Protein AF-0000000071999557 (afdb_homodimer)

InterPro domains:
  IPR000451 NF-kappa-B/Dorsal [PR00057] (48-65)
  IPR000451 NF-kappa-B/Dorsal [PR00057] (266-286)
  IPR000451 NF-kappa-B/Dorsal [PR00057] (303-321)
  IPR000451 NF-kappa-B/Dorsal [PR00057] (344-358)
  IPR000451 NF-kappa-B/Dorsal [PTHR24169] (40-360)
  IPR002909 IPT domain [SM00429] (251-353)
  IPR008967 p53-like transcription factor, DNA-binding domain superfamily [SSF49417] (42-254)
  IPR011539 Rel homology domain, DNA-binding domain [PF00554] (45-243)
  IPR011539 Rel homology domain, DNA-binding domain [PS50254] (40-248)
  IPR013783 Immunoglobulin-like fold [G3DSA:2.60.40.10] (249-365)
  IPR014756 Immunoglobulin E-set [SSF81296] (250-359)
  IPR032397 Rel homology dimerisation domain [PF16179] (253-355)
  IPR037059 Rel homology domain (RHD), DNA-binding domain superfamily [G3DSA:2.60.40.340] (42-245)

Solvent-accessible surface area (backbone atoms only — not comparable to full-atom values): 47556 Å² total; per-residue (Å²): 137,76,84,70,86,65,79,71,77,72,76,69,84,71,84,73,80,71,77,72,72,72,72,74,77,76,76,66,80,74,70,76,61,84,62,78,78,65,50,93,87,50,31,39,72,42,80,77,31,49,53,30,51,61,45,70,59,36,42,72,85,65,70,64,82,88,72,82,52,52,35,14,54,82,41,44,97,90,41,91,38,37,26,24,36,30,54,40,80,69,83,86,63,64,32,35,41,35,39,37,45,23,37,65,50,89,53,70,87,70,40,43,80,40,83,46,28,40,39,42,84,55,28,38,85,86,76,15,37,30,55,43,80,23,29,80,91,57,65,24,42,46,72,47,60,58,28,38,44,34,40,62,55,77,88,52,38,33,59,52,46,31,53,53,50,51,49,50,51,49,53,52,46,40,71,76,38,71,85,53,50,73,66,54,51,57,67,64,58,42,73,67,53,51,50,51,45,46,52,51,17,45,52,49,44,72,68,55,64,89,50,40,30,17,49,32,37,35,35,27,31,78,34,80,88,74,73,40,62,39,77,53,29,62,74,45,69,49,64,60,30,25,24,35,86,37,54,88,56,25,69,51,42,78,76,45,63,73,60,54,60,44,51,19,74,30,64,50,78,38,45,33,37,38,49,52,45,41,58,90,47,59,43,41,39,35,35,29,64,48,101,82,70,44,78,78,42,72,45,52,42,47,65,58,55,84,34,34,46,91,31,34,29,39,46,30,23,41,47,59,46,93,61,59,84,39,87,56,70,42,79,32,32,34,27,44,35,25,73,91,79,65,47,58,23,72,73,38,75,30,34,34,31,39,54,59,73,58,52,53,46,51,56,45,48,58,53,49,63,66,59,73,64,70,74,96,70,86,72,76,86,79,80,77,79,79,79,76,74,80,79,81,77,78,80,76,85,66,83,76,82,81,85,84,85,84,74,92,78,131,140,75,83,70,87,64,81,72,77,74,77,69,83,72,84,72,79,73,78,72,71,72,73,75,77,75,68,72,78,65,68,79,63,83,62,78,77,67,52,92,89,50,30,40,71,42,79,76,30,50,53,29,52,62,42,71,59,36,42,69,86,66,71,65,83,90,71,81,52,52,35,15,54,80,42,45,97,92,42,90,38,38,27,24,35,31,54,38,81,68,85,86,64,66,34,34,40,37,39,40,47,22,36,66,50,88,55,69,88,71,40,40,80,38,83,46,27,40,40,42,84,54,28,38,85,87,76,17,36,30,54,42,81,25,29,78,90,56,65,24,41,45,72,49,62,60,29,36,43,34,42,64,54,77,86,53,38,33,60,52,48,31,51,52,50,51,49,50,53,49,52,52,47,39,71,77,38,72,86,53,51,72,66,54,52,56,65,65,57,42,71,67,53,51,50,52,43,46,52,52,17,46,52,50,43,71,67,53,62,89,50,40,29,17,49,33,38,34,35,28,32,79,33,79,90,74,71,42,56,38,74,55,29,61,74,44,70,49,65,59,30,23,23,34,85,36,55,89,56,26,70,51,42,77,76,45,64,74,60,54,60,43,52,18,73,31,64,50,79,39,44,34,37,39,48,52,45,42,55,92,46,60,45,43,39,35,35,27,64,47,99,83,70,42,77,79,43,73,47,52,45,47,67,56,54,84,33,34,47,93,30,32,29,38,45,29,24,41,46,58,45,93,61,59,84,39,88,56,68,44,76,32,33,36,27,44,34,26,75,90,82,66,46,59,22,72,74,38,74,31,33,32,32,40,55,61,71,60,51,54,46,51,56,44,46,57,50,43,55,62,56,61,64,60,81,79,66,88,70,72,81,77,84,81,79,80,80,79,77,80,79,81,77,78,83,77,86,69,82,82,84,82,84,80,84,88,79,94,79,129

Foldseek 3Di:
DCPPPPPPPPPPPDPPPPPPPPPQPDLPAPVPDPPDPLDPPFKAKDWPFFWAQEDAAAAPVPPPDDDDATFTNPADPVHTHATKMATPRDAPFKKKKKKFKWFDDPPPVPIDGALKAKDDDQADPVHRMGMDMAGVVNNRMDGDIGIHIHQDDLVCQLVSQLVVVVSNQLVVLCVVPVPDDSVRSNVVCDPVNSVVSSVVSVVCSVPGDRFKIWMKIWMWDQDPVVRHTDTNYDIDIGDMYGHQQAQQGHAKEFPDKPDQEDALQKFDKIKTFIRAHQLVWKWKKKFAADPVRDTPDMDTWDDHSVQCDPRGMHITIGDHHPDQQDPAKDKIWIWMATPVVRHIHDIDIHIHGHDCVVVVVVVVVVVVVVVVPDDPPDPDDDPPPPPDDPDPPPPCPPCPDDPDDDDPDD/DCPPPPPPPPPPPDPPPPPPPPPQPDLPQPPDDPPPDLDPPFKAKDWPFFWAQEDAAAAPVPPPDDDDATFTNPADPVHTHATKMATPRDAPFKKKKKKFKWFDDPPPVPIDGDLKAKDDDQADPVPRMGMDMAGVVNNRMDGDIGIHIHQDDLVCQLVSQLVVVVSNQLSVLCVVPVPDDSVRSNVVCDPVNSVVSSVVSVVCSVPGDRFKIKMKIWMWDQDPVVSHTDTNYDIDIGDMYGHQQAQQGHAKEFPDKPDQEDALQKFDKIKTFIRAHQLVWKWKKKFAADPVRDTPDMDTWDDHSVQCDPRGMHITIGDHHPDQQDPAKDKIWIWMATPVVRHIHDIDIHIHGHDCVVVVVVVVVVVVVVVVVPDPPDVPPDDDPPPDDPDPDPPCPPPPDDPDDDDDDD

Structure (mmCIF, N/CA/C/O backbone):
data_AF-0000000071999557-model_v1
#
loop_
_entity.id
_entity.type
_entity.pdbx_description
1 polymer 'Nuclear factor NF-kappa-B p110 subunit'
#
loop_
_atom_site.group_PDB
_atom_site.id
_atom_site.type_symbol
_atom_site.label_atom_id
_atom_site.label_alt_id
_atom_site.label_comp_id
_atom_site.label_asym_id
_atom_site.label_entity_id
_atom_site.label_seq_id
_atom_site.pdbx_PDB_ins_code
_atom_site.Cartn_x
_atom_site.Cartn_y
_atom_site.Cartn_z
_atom_site.occupancy
_atom_site.B_iso_or_equiv
_atom_site.auth_seq_id
_atom_site.auth_comp_id
_atom_site.auth_asym_id
_atom_site.auth_atom_id
_atom_site.pdbx_PDB_model_num
ATOM 1 N N . MET A 1 1 ? 18.5 -14.859 60.125 1 19.03 1 MET A N 1
ATOM 2 C CA . MET A 1 1 ? 19.594 -13.891 60.219 1 19.03 1 MET A CA 1
ATOM 3 C C . MET A 1 1 ? 19.375 -12.719 59.281 1 19.03 1 MET A C 1
ATOM 5 O O . MET A 1 1 ? 18.656 -12.852 58.281 1 19.03 1 MET A O 1
ATOM 9 N N . ASN A 1 2 ? 19.828 -11.422 59.625 1 18.59 2 ASN A N 1
ATOM 10 C CA . ASN A 1 2 ? 19.828 -9.969 59.469 1 18.59 2 ASN A CA 1
ATOM 11 C C . ASN A 1 2 ? 20.5 -9.547 58.188 1 18.59 2 ASN A C 1
ATOM 13 O O . ASN A 1 2 ? 21.672 -9.156 58.188 1 18.59 2 ASN A O 1
ATOM 17 N N . SER A 1 3 ? 20.406 -10.289 57.094 1 23.62 3 SER A N 1
ATOM 18 C CA . SER A 1 3 ? 21.531 -9.969 56.219 1 23.62 3 SER A CA 1
ATOM 19 C C . SER A 1 3 ? 21.578 -8.484 55.906 1 23.62 3 SER A C 1
ATOM 21 O O . SER A 1 3 ? 20.562 -7.914 55.469 1 23.62 3 SER A O 1
ATOM 23 N N . PRO A 1 4 ? 22.5 -7.656 56.375 1 20.95 4 PRO A N 1
ATOM 24 C CA . PRO A 1 4 ? 22.688 -6.223 56.625 1 20.95 4 PRO A CA 1
ATOM 25 C C . PRO A 1 4 ? 22.766 -5.406 55.344 1 20.95 4 PRO A C 1
ATOM 27 O O . PRO A 1 4 ? 22.875 -4.18 55.406 1 20.95 4 PRO A O 1
ATOM 30 N N . TYR A 1 5 ? 23.094 -5.984 54.188 1 22.36 5 TYR A N 1
ATOM 31 C CA . TYR A 1 5 ? 24.062 -5.27 53.344 1 22.36 5 TYR A CA 1
ATOM 32 C C . TYR A 1 5 ? 23.453 -4.023 52.75 1 22.36 5 TYR A C 1
ATOM 34 O O . TYR A 1 5 ? 22.797 -4.102 51.688 1 22.36 5 TYR A O 1
ATOM 42 N N . SER A 1 6 ? 22.766 -3.098 53.469 1 21.11 6 SER A N 1
ATOM 43 C CA . SER A 1 6 ? 22.016 -1.902 53.094 1 21.11 6 SER A CA 1
ATOM 44 C C . SER A 1 6 ? 22.938 -0.871 52.406 1 21.11 6 SER A C 1
ATOM 46 O O . SER A 1 6 ? 22.516 0.271 52.188 1 21.11 6 SER A O 1
ATOM 48 N N . GLY A 1 7 ? 24.203 -1.247 52.188 1 20.55 7 GLY A N 1
ATOM 49 C CA . GLY A 1 7 ? 25.062 -0.068 52.219 1 20.55 7 GLY A CA 1
ATOM 50 C C . GLY A 1 7 ? 24.703 0.949 51.156 1 20.55 7 GLY A C 1
ATOM 51 O O . GLY A 1 7 ? 24.516 0.593 50 1 20.55 7 GLY A O 1
ATOM 52 N N . GLU A 1 8 ? 24.047 2.117 51.5 1 22.23 8 GLU A N 1
ATOM 53 C CA . GLU A 1 8 ? 23.578 3.363 50.875 1 22.23 8 GLU A CA 1
ATOM 54 C C . GLU A 1 8 ? 24.734 4.102 50.188 1 22.23 8 GLU A C 1
ATOM 56 O O . GLU A 1 8 ? 25.312 5.02 50.781 1 22.23 8 GLU A O 1
ATOM 61 N N . SER A 1 9 ? 25.734 3.391 49.656 1 21.39 9 SER A N 1
ATOM 62 C CA . SER A 1 9 ? 26.859 4.293 49.438 1 21.39 9 SER A CA 1
ATOM 63 C C . SER A 1 9 ? 26.422 5.508 48.625 1 21.39 9 SER A C 1
ATOM 65 O O . SER A 1 9 ? 25.781 5.367 47.562 1 21.39 9 SER A O 1
ATOM 67 N N . ALA A 1 10 ? 26.281 6.668 49.25 1 23.11 10 ALA A N 1
ATOM 68 C CA . ALA A 1 10 ? 26.062 8.078 48.938 1 23.11 10 ALA A CA 1
ATOM 69 C C . ALA A 1 10 ? 27.031 8.539 47.844 1 23.11 10 ALA A C 1
ATOM 71 O O . ALA A 1 10 ? 28.25 8.586 48.062 1 23.11 10 ALA A O 1
ATOM 72 N N . SER A 1 11 ? 27.047 7.926 46.688 1 21.52 11 SER A N 1
ATOM 73 C CA . SER A 1 11 ? 28.125 8.383 45.812 1 21.52 11 SER A CA 1
ATOM 74 C C . SER A 1 11 ? 28.156 9.898 45.75 1 21.52 11 SER A C 1
ATOM 76 O O . SER A 1 11 ? 27.125 10.547 45.594 1 21.52 11 SER A O 1
ATOM 78 N N . PRO A 1 12 ? 29.141 10.617 46.312 1 22.2 12 PRO A N 1
ATOM 79 C CA . PRO A 1 12 ? 29.344 12.055 46.531 1 22.2 12 PRO A CA 1
ATOM 80 C C . PRO A 1 12 ? 29.266 12.859 45.25 1 22.2 12 PRO A C 1
ATOM 82 O O . PRO A 1 12 ? 29.562 14.055 45.25 1 22.2 12 PRO A O 1
ATOM 85 N N . TYR A 1 13 ? 29.469 12.242 44.125 1 21.92 13 TYR A N 1
ATOM 86 C CA . TYR A 1 13 ? 29.969 13.18 43.125 1 21.92 13 TYR A CA 1
ATOM 87 C C . TYR A 1 13 ? 29.031 14.359 42.969 1 21.92 13 TYR A C 1
ATOM 89 O O . TYR A 1 13 ? 27.828 14.172 42.781 1 21.92 13 TYR A O 1
ATOM 97 N N . SER A 1 14 ? 29.281 15.477 43.531 1 21.02 14 SER A N 1
ATOM 98 C CA . SER A 1 14 ? 28.781 16.844 43.656 1 21.02 14 SER A CA 1
ATOM 99 C C . SER A 1 14 ? 28.359 17.391 42.281 1 21.02 14 SER A C 1
ATOM 101 O O . SER A 1 14 ? 28.891 16.969 41.25 1 21.02 14 SER A O 1
ATOM 103 N N . SER A 1 15 ? 27.188 18.125 42.188 1 23.12 15 SER A N 1
ATOM 104 C CA . SER A 1 15 ? 26.328 18.828 41.219 1 23.12 15 SER A CA 1
ATOM 105 C C . SER A 1 15 ? 27.125 19.875 40.438 1 23.12 15 SER A C 1
ATOM 107 O O . SER A 1 15 ? 27.188 21.047 40.844 1 23.12 15 SER A O 1
ATOM 109 N N . ASP A 1 16 ? 28.406 19.672 40.156 1 23.44 16 ASP A N 1
ATOM 110 C CA . ASP A 1 16 ? 29.047 20.844 39.562 1 23.44 16 ASP A CA 1
ATOM 111 C C . ASP A 1 16 ? 28.203 21.406 38.406 1 23.44 16 ASP A C 1
ATOM 113 O O . ASP A 1 16 ? 27.656 20.656 37.625 1 23.44 16 ASP A O 1
ATOM 117 N N . HIS A 1 17 ? 27.672 22.656 38.562 1 25.55 17 HIS A N 1
ATOM 118 C CA . HIS A 1 17 ? 26.953 23.594 37.688 1 25.55 17 HIS A CA 1
ATOM 119 C C . HIS A 1 17 ? 27.609 23.688 36.312 1 25.55 17 HIS A C 1
ATOM 121 O O . HIS A 1 17 ? 28.578 24.438 36.156 1 25.55 17 HIS A O 1
ATOM 127 N N . SER A 1 18 ? 27.953 22.609 35.688 1 25.25 18 SER A N 1
ATOM 128 C CA . SER A 1 18 ? 28.609 22.766 34.406 1 25.25 18 SER A CA 1
ATOM 129 C C . SER A 1 18 ? 27.875 23.781 33.531 1 25.25 18 SER A C 1
ATOM 131 O O . SER A 1 18 ? 26.656 23.75 33.406 1 25.25 18 SER A O 1
ATOM 133 N N . ILE A 1 19 ? 28.359 25.031 33.406 1 29.19 19 ILE A N 1
ATOM 134 C CA . ILE A 1 19 ? 28.031 26.156 32.531 1 29.19 19 ILE A CA 1
ATOM 135 C C . ILE A 1 19 ? 27.641 25.641 31.141 1 29.19 19 ILE A C 1
ATOM 137 O O . ILE A 1 19 ? 28.406 24.922 30.5 1 29.19 19 ILE A O 1
ATOM 141 N N . GLY A 1 20 ? 26.375 25.359 30.938 1 24.22 20 GLY A N 1
ATOM 142 C CA . GLY A 1 20 ? 25.703 24.938 29.719 1 24.22 20 GLY A CA 1
ATOM 143 C C . GLY A 1 20 ? 26.25 25.625 28.469 1 24.22 20 GLY A C 1
ATOM 144 O O . GLY A 1 20 ? 26.203 26.859 28.359 1 24.22 20 GLY A O 1
ATOM 145 N N . VAL A 1 21 ? 27.406 25.25 27.969 1 29.31 21 VAL A N 1
ATOM 146 C CA . VAL A 1 21 ? 27.812 25.812 26.688 1 29.31 21 VAL A CA 1
ATOM 147 C C . VAL A 1 21 ? 26.594 25.969 25.781 1 29.31 21 VAL A C 1
ATOM 149 O O . VAL A 1 21 ? 25.797 25.047 25.625 1 29.31 21 VAL A O 1
ATOM 152 N N . PRO A 1 22 ? 26.016 27.188 25.672 1 27.41 22 PRO A N 1
ATOM 153 C CA . PRO A 1 22 ? 24.875 27.406 24.766 1 27.41 22 PRO A CA 1
ATOM 154 C C . PRO A 1 22 ? 24.969 26.594 23.484 1 27.41 22 PRO A C 1
ATOM 156 O O . PRO A 1 22 ? 26.078 26.312 23.016 1 27.41 22 PRO A O 1
ATOM 159 N N . SER A 1 23 ? 24.125 25.688 23.297 1 30.02 23 SER A N 1
ATOM 160 C CA . SER A 1 23 ? 24 24.922 22.062 1 30.02 23 SER A CA 1
ATOM 161 C C . SER A 1 23 ? 24.266 25.797 20.844 1 30.02 23 SER A C 1
ATOM 163 O O . SER A 1 23 ? 23.781 26.922 20.766 1 30.02 23 SER A O 1
ATOM 165 N N . PRO A 1 24 ? 25.438 25.734 20.25 1 29.64 24 PRO A N 1
ATOM 166 C CA . PRO A 1 24 ? 25.688 26.594 19.094 1 29.64 24 PRO A CA 1
ATOM 167 C C . PRO A 1 24 ? 24.453 26.812 18.234 1 29.64 24 PRO A C 1
ATOM 169 O O . PRO A 1 24 ? 23.578 25.953 18.188 1 29.64 24 PRO A O 1
ATOM 172 N N . PRO A 1 25 ? 23.953 28.047 18.047 1 28.66 25 PRO A N 1
ATOM 173 C CA . PRO A 1 25 ? 22.828 28.375 17.172 1 28.66 25 PRO A CA 1
ATOM 174 C C . PRO A 1 25 ? 22.828 27.562 15.875 1 28.66 25 PRO A C 1
ATOM 176 O O . PRO A 1 25 ? 23.891 27.156 15.398 1 28.66 25 PRO A O 1
ATOM 179 N N . THR A 1 26 ? 21.859 26.797 15.68 1 32.75 26 THR A N 1
ATOM 180 C CA . THR A 1 26 ? 21.609 26.016 14.477 1 32.75 26 THR A CA 1
ATOM 181 C C . THR A 1 26 ? 21.953 26.812 13.219 1 32.75 26 THR A C 1
ATOM 183 O O . THR A 1 26 ? 21.516 27.953 13.07 1 32.75 26 THR A O 1
ATOM 186 N N . VAL A 1 27 ? 23.016 26.594 12.602 1 35.78 27 VAL A N 1
ATOM 187 C CA . VAL A 1 27 ? 23.484 27.125 11.328 1 35.78 27 VAL A CA 1
ATOM 188 C C . VAL A 1 27 ? 22.344 27.141 10.312 1 35.78 27 VAL A C 1
ATOM 190 O O . VAL A 1 27 ? 22.094 26.125 9.648 1 35.78 27 VAL A O 1
ATOM 193 N N . VAL A 1 28 ? 21.047 27.312 10.688 1 31.86 28 VAL A N 1
ATOM 194 C CA . VAL A 1 28 ? 20.062 27.141 9.633 1 31.86 28 VAL A CA 1
ATOM 195 C C . VAL A 1 28 ? 20.438 27.984 8.414 1 31.86 28 VAL A C 1
ATOM 197 O O . VAL A 1 28 ? 20.531 27.469 7.301 1 31.86 28 VAL A O 1
ATOM 200 N N . ALA A 1 29 ? 19.797 29.312 8.367 1 32.81 29 ALA A N 1
ATOM 201 C CA . ALA A 1 29 ? 19.188 29.953 7.199 1 32.81 29 ALA A CA 1
ATOM 202 C C . ALA A 1 29 ? 20.25 30.594 6.305 1 32.81 29 ALA A C 1
ATOM 204 O O . ALA A 1 29 ? 19.938 31.203 5.289 1 32.81 29 ALA A O 1
ATOM 205 N N . ALA A 1 30 ? 21.422 30.969 6.855 1 32.88 30 ALA A N 1
ATOM 206 C CA . ALA A 1 30 ? 22.047 31.906 5.938 1 32.88 30 ALA A CA 1
ATOM 207 C C . ALA A 1 30 ? 22.656 31.188 4.734 1 32.88 30 ALA A C 1
ATOM 209 O O . ALA A 1 30 ? 23.844 30.906 4.715 1 32.88 30 ALA A O 1
ATOM 210 N N . PHE A 1 31 ? 21.922 30.391 4.121 1 34.41 31 PHE A N 1
ATOM 211 C CA . PHE A 1 31 ? 22.469 29.656 2.994 1 34.41 31 PHE A CA 1
ATOM 212 C C . PHE A 1 31 ? 23.062 30.609 1.96 1 34.41 31 PHE A C 1
ATOM 214 O O . PHE A 1 31 ? 24.078 30.297 1.329 1 34.41 31 PHE A O 1
ATOM 221 N N . ASN A 1 32 ? 22.203 31.672 1.611 1 31.31 32 ASN A N 1
ATOM 222 C CA . ASN A 1 32 ? 22.5 32.281 0.32 1 31.31 32 ASN A CA 1
ATOM 223 C C . ASN A 1 32 ? 23.516 33.406 0.455 1 31.31 32 ASN A C 1
ATOM 225 O O . ASN A 1 32 ? 23.438 34.406 -0.259 1 31.31 32 ASN A O 1
ATOM 229 N N . ARG A 1 33 ? 24.047 33.719 1.617 1 32.03 33 ARG A N 1
ATOM 230 C CA . ARG A 1 33 ? 24.922 34.875 1.431 1 32.03 33 ARG A CA 1
ATOM 231 C C . ARG A 1 33 ? 26.016 34.562 0.41 1 32.03 33 ARG A C 1
ATOM 233 O O . ARG A 1 33 ? 26.578 33.469 0.387 1 32.03 33 ARG A O 1
ATOM 240 N N . PRO A 1 34 ? 26.141 35.438 -0.638 1 34.34 34 PRO A N 1
ATOM 241 C CA . PRO A 1 34 ? 27.297 35.344 -1.532 1 34.34 34 PRO A CA 1
ATOM 242 C C . PRO A 1 34 ? 28.625 35.25 -0.777 1 34.34 34 PRO A C 1
ATOM 244 O O . PRO A 1 34 ? 29.016 36.188 -0.11 1 34.34 34 PRO A O 1
ATOM 247 N N . TYR A 1 35 ? 28.75 34.375 0.101 1 36.5 35 TYR A N 1
ATOM 248 C CA . TYR A 1 35 ? 30.094 34.375 0.702 1 36.5 35 TYR A CA 1
ATOM 249 C C . TYR A 1 35 ? 31.172 34.5 -0.363 1 36.5 35 TYR A C 1
ATOM 251 O O . TYR A 1 35 ? 30.922 34.219 -1.539 1 36.5 35 TYR A O 1
ATOM 259 N N . ASP A 1 36 ? 32.344 35.094 -0.006 1 39.78 36 ASP A N 1
ATOM 260 C CA . ASP A 1 36 ? 33.594 35.156 -0.767 1 39.78 36 ASP A CA 1
ATOM 261 C C . ASP A 1 36 ? 33.844 33.812 -1.485 1 39.78 36 ASP A C 1
ATOM 263 O O . ASP A 1 36 ? 33.438 32.75 -1.018 1 39.78 36 ASP A O 1
ATOM 267 N N . ALA A 1 37 ? 34.188 33.906 -2.781 1 42.38 37 ALA A N 1
ATOM 268 C CA . ALA A 1 37 ? 34.562 32.875 -3.746 1 42.38 37 ALA A CA 1
ATOM 269 C C . ALA A 1 37 ? 35.375 31.766 -3.082 1 42.38 37 ALA A C 1
ATOM 271 O O . ALA A 1 37 ? 36.375 32.031 -2.432 1 42.38 37 ALA A O 1
ATOM 272 N N . ILE A 1 38 ? 34.75 30.828 -2.494 1 52 38 ILE A N 1
ATOM 273 C CA . ILE A 1 38 ? 35.531 29.656 -2.15 1 52 38 ILE A CA 1
ATOM 274 C C . ILE A 1 38 ? 36.594 29.406 -3.223 1 52 38 ILE A C 1
ATOM 276 O O . ILE A 1 38 ? 36.25 29.297 -4.406 1 52 38 ILE A O 1
ATOM 280 N N . HIS A 1 39 ? 37.75 29.891 -3.037 1 51.34 39 HIS A N 1
ATOM 281 C CA . HIS A 1 39 ? 38.844 29.719 -3.982 1 51.34 39 HIS A CA 1
ATOM 282 C C . HIS A 1 39 ? 39.188 28.25 -4.191 1 51.34 39 HIS A C 1
ATOM 284 O O . HIS A 1 39 ? 39.125 27.453 -3.246 1 51.34 39 HIS A O 1
ATOM 290 N N . HIS A 1 40 ? 39.219 27.766 -5.418 1 59.44 40 HIS A N 1
ATOM 291 C CA . HIS A 1 40 ? 39.625 26.438 -5.871 1 59.44 40 HIS A CA 1
ATOM 292 C C . HIS A 1 40 ? 40.906 25.984 -5.176 1 59.44 40 HIS A C 1
ATOM 294 O O . HIS A 1 40 ? 41.156 24.781 -5.051 1 59.44 40 HIS A O 1
ATOM 300 N N . ASP A 1 41 ? 41.719 26.953 -4.637 1 69.19 41 ASP A N 1
ATOM 301 C CA . ASP A 1 41 ? 42.969 26.578 -3.994 1 69.19 41 ASP A CA 1
ATOM 302 C C . ASP A 1 41 ? 42.844 26.516 -2.477 1 69.19 41 ASP A C 1
ATOM 304 O O . ASP A 1 41 ? 43.812 26.281 -1.759 1 69.19 41 ASP A O 1
ATOM 308 N N . GLY A 1 42 ? 41.5 26.625 -1.995 1 85.75 42 GLY A N 1
ATOM 309 C CA . GLY A 1 42 ? 41.25 26.656 -0.563 1 85.75 42 GLY A CA 1
ATOM 310 C C . GLY A 1 42 ? 40.875 25.297 0.012 1 85.75 42 GLY A C 1
ATOM 311 O O . GLY A 1 42 ? 41.188 24.266 -0.583 1 85.75 42 GLY A O 1
ATOM 312 N N . PRO A 1 43 ? 40.438 25.297 1.292 1 94.12 43 PRO A N 1
ATOM 313 C CA . PRO A 1 43 ? 40 24.047 1.935 1 94.12 43 PRO A CA 1
ATOM 314 C C . PRO A 1 43 ? 38.938 23.312 1.119 1 94.12 43 PRO A C 1
ATOM 316 O O . PRO A 1 43 ? 38.156 23.938 0.386 1 94.12 43 PRO A O 1
ATOM 319 N N . TYR A 1 44 ? 39 22.047 1.168 1 95.81 44 TYR A N 1
ATOM 320 C CA . TYR A 1 44 ? 38 21.219 0.451 1 95.81 44 TYR A CA 1
ATOM 321 C C . TYR A 1 44 ? 37.688 19.953 1.229 1 95.81 44 TYR A C 1
ATOM 323 O O . TYR A 1 44 ? 38.406 19.578 2.146 1 95.81 44 TYR A O 1
ATOM 331 N N . ILE A 1 45 ? 36.562 19.312 0.822 1 97.12 45 ILE A N 1
ATOM 332 C CA . ILE A 1 45 ? 36.094 18.094 1.478 1 97.12 45 ILE A CA 1
ATOM 333 C C . ILE A 1 45 ? 36.469 16.891 0.623 1 97.12 45 ILE A C 1
ATOM 335 O O . ILE A 1 45 ? 36.25 16.891 -0.594 1 97.12 45 ILE A O 1
ATOM 339 N N . ASN A 1 46 ? 37.094 15.945 1.342 1 96.94 46 ASN A N 1
ATOM 340 C CA . ASN A 1 46 ? 37.344 14.641 0.736 1 96.94 46 ASN A CA 1
ATOM 341 C C . ASN A 1 46 ? 36.5 13.555 1.355 1 96.94 46 ASN A C 1
ATOM 343 O O . ASN A 1 46 ? 36.469 13.391 2.576 1 96.94 46 ASN A O 1
ATOM 347 N N . ILE A 1 47 ? 35.781 12.883 0.443 1 97.69 47 ILE A N 1
ATOM 348 C CA . ILE A 1 47 ? 35 11.758 0.958 1 97.69 47 ILE A CA 1
ATOM 349 C C . ILE A 1 47 ? 35.906 10.531 1.103 1 97.69 47 ILE A C 1
ATOM 351 O O . ILE A 1 47 ? 36.406 10.008 0.11 1 97.69 47 ILE A O 1
ATOM 355 N N . LEU A 1 48 ? 36.062 10.078 2.336 1 97 48 LEU A N 1
ATOM 356 C CA . LEU A 1 48 ? 36.938 8.93 2.617 1 97 48 LEU A CA 1
ATOM 357 C C . LEU A 1 48 ? 36.156 7.625 2.465 1 97 48 LEU A C 1
ATOM 359 O O . LEU A 1 48 ? 36.719 6.625 2 1 97 48 LEU A O 1
ATOM 363 N N . GLU A 1 49 ? 34.906 7.641 2.975 1 96.69 49 GLU A N 1
ATOM 364 C CA . GLU A 1 49 ? 34.031 6.488 2.865 1 96.69 49 GLU A CA 1
ATOM 365 C C . GLU A 1 49 ? 32.688 6.883 2.262 1 96.69 49 GLU A C 1
ATOM 367 O O . GLU A 1 49 ? 31.953 7.684 2.842 1 96.69 49 GLU A O 1
ATOM 372 N N . GLN A 1 50 ? 32.406 6.242 1.14 1 97.62 50 GLN A N 1
ATOM 373 C CA . GLN A 1 50 ? 31.141 6.469 0.47 1 97.62 50 GLN A CA 1
ATOM 374 C C . GLN A 1 50 ? 30.016 5.691 1.15 1 97.62 50 GLN A C 1
ATOM 376 O O . GLN A 1 50 ? 30.25 4.633 1.736 1 97.62 50 GLN A O 1
ATOM 381 N N . PRO A 1 51 ? 28.828 6.277 1.102 1 97.62 51 PRO A N 1
ATOM 382 C CA . PRO A 1 51 ? 27.703 5.5 1.626 1 97.62 51 PRO A CA 1
ATOM 383 C C . PRO A 1 51 ? 27.375 4.285 0.764 1 97.62 51 PRO A C 1
ATOM 385 O O . PRO A 1 51 ? 27.719 4.25 -0.421 1 97.62 51 PRO A O 1
ATOM 388 N N . GLN A 1 52 ? 26.703 3.344 1.376 1 95.44 52 GLN A N 1
ATOM 389 C CA . GLN A 1 52 ? 26.203 2.207 0.608 1 95.44 52 GLN A CA 1
ATOM 390 C C . GLN A 1 52 ? 25.219 2.656 -0.46 1 95.44 52 GLN A C 1
ATOM 392 O O . GLN A 1 52 ? 24.5 3.641 -0.273 1 95.44 52 GLN A O 1
ATOM 397 N N . SER A 1 53 ? 25.172 1.909 -1.543 1 93.81 53 SER A N 1
ATOM 398 C CA . SER A 1 53 ? 24.406 2.318 -2.719 1 93.81 53 SER A CA 1
ATOM 399 C C . SER A 1 53 ? 22.922 2.111 -2.508 1 93.81 53 SER A C 1
ATOM 401 O O . SER A 1 53 ? 22.094 2.791 -3.131 1 93.81 53 SER A O 1
ATOM 403 N N . LYS A 1 54 ? 22.578 1.15 -1.661 1 94.12 54 LYS A N 1
ATOM 404 C CA . LYS A 1 54 ? 21.172 0.864 -1.388 1 94.12 54 LYS A CA 1
ATOM 405 C C . LYS A 1 54 ? 20.891 0.914 0.109 1 94.12 54 LYS A C 1
ATOM 407 O O . LYS A 1 54 ? 21.641 0.375 0.914 1 94.12 54 LYS A O 1
ATOM 412 N N . PHE A 1 55 ? 19.859 1.601 0.437 1 96.44 55 PHE A N 1
ATOM 413 C CA . PHE A 1 55 ? 19.469 1.779 1.83 1 96.44 55 PHE A CA 1
ATOM 414 C C . PHE A 1 55 ? 17.953 1.928 1.953 1 96.44 55 PHE A C 1
ATOM 416 O O . PHE A 1 55 ? 17.328 2.547 1.101 1 96.44 55 PHE A O 1
ATOM 423 N N . ARG A 1 56 ? 17.406 1.323 2.998 1 96.44 56 ARG A N 1
ATOM 424 C CA . ARG A 1 56 ? 15.953 1.414 3.193 1 96.44 56 ARG A CA 1
ATOM 425 C C . ARG A 1 56 ? 15.562 2.771 3.766 1 96.44 56 ARG A C 1
ATOM 427 O O . ARG A 1 56 ? 15.961 3.119 4.879 1 96.44 56 ARG A O 1
ATOM 434 N N . PHE A 1 57 ? 14.766 3.559 2.998 1 97 57 PHE A N 1
ATOM 435 C CA . PHE A 1 57 ? 14.141 4.773 3.51 1 97 57 PHE A CA 1
ATOM 436 C C . PHE A 1 57 ? 12.891 4.438 4.32 1 97 57 PHE A C 1
ATOM 438 O O . PHE A 1 57 ? 12 3.736 3.834 1 97 57 PHE A O 1
ATOM 445 N N . ARG A 1 58 ? 12.844 4.949 5.531 1 96.38 58 ARG A N 1
ATOM 446 C CA . ARG A 1 58 ? 11.711 4.598 6.379 1 96.38 58 ARG A CA 1
ATOM 447 C C . ARG A 1 58 ? 10.812 5.805 6.617 1 96.38 58 ARG A C 1
ATOM 449 O O . ARG A 1 58 ? 11.297 6.93 6.773 1 96.38 58 ARG A O 1
ATOM 456 N N . TYR A 1 59 ? 9.5 5.5 6.652 1 95.56 59 TYR A N 1
ATOM 457 C CA . TYR A 1 59 ? 8.57 6.547 7.051 1 95.56 59 TYR A CA 1
ATOM 458 C C . TYR A 1 59 ? 8.75 6.914 8.516 1 95.56 59 TYR A C 1
ATOM 460 O O . TYR A 1 59 ? 9.219 6.094 9.312 1 95.56 59 TYR A O 1
ATOM 468 N N . LYS A 1 60 ? 8.344 8.078 8.781 1 91.88 60 LYS A N 1
ATOM 469 C CA . LYS A 1 60 ? 8.516 8.586 10.141 1 91.88 60 LYS A CA 1
ATOM 470 C C . LYS A 1 60 ? 7.824 7.68 11.156 1 91.88 60 LYS A C 1
ATOM 472 O O . LYS A 1 60 ? 8.352 7.445 12.25 1 91.88 60 LYS A O 1
ATOM 477 N N . SER A 1 61 ? 6.719 7.117 10.797 1 89.88 61 SER A N 1
ATOM 478 C CA . SER A 1 61 ? 5.941 6.273 11.695 1 89.88 61 SER A CA 1
ATOM 479 C C . SER A 1 61 ? 6.672 4.969 12 1 89.88 61 SER A C 1
ATOM 481 O O . SER A 1 61 ? 6.418 4.332 13.023 1 89.88 61 SER A O 1
ATOM 483 N N . GLU A 1 62 ? 7.582 4.57 11.117 1 91 62 GLU A N 1
ATOM 484 C CA . GLU A 1 62 ? 8.32 3.322 11.281 1 91 62 GLU A CA 1
ATOM 485 C C . GLU A 1 62 ? 9.578 3.533 12.117 1 91 62 GLU A C 1
ATOM 487 O O . GLU A 1 62 ? 10.273 2.57 12.461 1 91 62 GLU A O 1
ATOM 492 N N . MET A 1 63 ? 9.789 4.805 12.391 1 87.81 63 MET A N 1
ATOM 493 C CA . MET A 1 63 ? 11.055 5.113 13.055 1 87.81 63 MET A CA 1
ATOM 494 C C . MET A 1 63 ? 10.938 4.914 14.562 1 87.81 63 MET A C 1
ATOM 496 O O . MET A 1 63 ? 11.25 5.816 15.336 1 87.81 63 MET A O 1
ATOM 500 N N . VAL A 1 64 ? 10.195 3.822 14.93 1 79.88 64 VAL A N 1
ATOM 501 C CA . VAL A 1 64 ? 10.062 3.463 16.328 1 79.88 64 VAL A CA 1
ATOM 502 C C . VAL A 1 64 ? 10.992 2.295 16.656 1 79.88 64 VAL A C 1
ATOM 504 O O . VAL A 1 64 ? 11.023 1.297 15.938 1 79.88 64 VAL A O 1
ATOM 507 N N . GLY A 1 65 ? 11.875 2.453 17.562 1 77.62 65 GLY A N 1
ATOM 508 C CA . GLY A 1 65 ? 12.781 1.38 17.938 1 77.62 65 GLY A CA 1
ATOM 509 C C . GLY A 1 65 ? 14.125 1.449 17.234 1 77.62 65 GLY A C 1
ATOM 510 O O . GLY A 1 65 ? 14.625 2.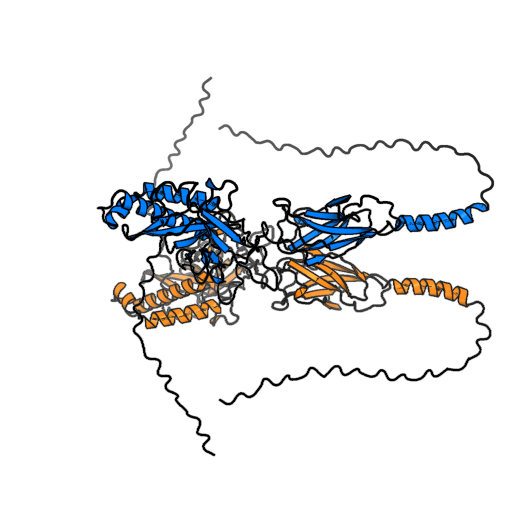539 16.953 1 77.62 65 GLY A O 1
ATOM 511 N N . THR A 1 66 ? 14.695 0.138 17.047 1 82.44 66 THR A N 1
ATOM 512 C CA . THR A 1 66 ? 16.016 0.04 16.438 1 82.44 66 THR A CA 1
ATOM 513 C C . THR A 1 66 ? 15.914 -0.237 14.945 1 82.44 66 THR A C 1
ATOM 515 O O . THR A 1 66 ? 15.164 -1.121 14.523 1 82.44 66 THR A O 1
ATOM 518 N N . HIS A 1 67 ? 16.516 0.606 14.25 1 88 67 HIS A N 1
ATOM 519 C CA . HIS A 1 67 ? 16.531 0.433 12.805 1 88 67 HIS A CA 1
ATOM 520 C C . HIS A 1 67 ? 17.953 0.425 12.266 1 88 67 HIS A C 1
ATOM 522 O O . HIS A 1 67 ? 18.891 0.863 12.945 1 88 67 HIS A O 1
ATOM 528 N N . GLY A 1 68 ? 18.125 -0.173 11.086 1 89.88 68 GLY A N 1
ATOM 529 C CA . GLY A 1 68 ? 19.422 -0.167 10.43 1 89.88 68 GLY A CA 1
ATOM 530 C C . GLY A 1 68 ? 19.953 1.23 10.156 1 89.88 68 GLY A C 1
ATOM 531 O O . GLY A 1 68 ? 19.172 2.166 9.969 1 89.88 68 GLY A O 1
ATOM 532 N N . GLN A 1 69 ? 21.234 1.331 10.188 1 93.75 69 GLN A N 1
ATOM 533 C CA . GLN A 1 69 ? 21.906 2.604 9.914 1 93.75 69 GLN A CA 1
ATOM 534 C C . GLN A 1 69 ? 22.562 2.596 8.539 1 93.75 69 GLN A C 1
ATOM 536 O O . GLN A 1 69 ? 22.953 1.537 8.039 1 93.75 69 GLN A O 1
ATOM 541 N N . LEU A 1 70 ? 22.625 3.713 8.008 1 96.31 70 LEU A N 1
ATOM 542 C CA . LEU A 1 70 ? 23.328 3.875 6.742 1 96.31 70 LEU A CA 1
ATOM 543 C C . LEU A 1 70 ? 24.828 3.617 6.922 1 96.31 70 LEU A C 1
ATOM 545 O O . LEU A 1 70 ? 25.5 4.34 7.656 1 96.31 70 LEU A O 1
ATOM 549 N N . LYS A 1 71 ? 25.281 2.637 6.258 1 96.19 71 LYS A N 1
ATOM 550 C CA . LYS A 1 71 ? 26.688 2.24 6.367 1 96.19 71 LYS A CA 1
ATOM 551 C C . LYS A 1 71 ? 27.484 2.691 5.148 1 96.19 71 LYS A C 1
ATOM 553 O O . LYS A 1 71 ? 26.938 3.281 4.219 1 96.19 71 LYS A O 1
ATOM 558 N N . ALA A 1 72 ? 28.797 2.508 5.262 1 96.56 72 ALA A N 1
ATOM 559 C CA . ALA A 1 72 ? 29.656 2.768 4.117 1 96.56 72 ALA A CA 1
ATOM 560 C C . ALA A 1 72 ? 29.578 1.639 3.094 1 96.56 72 ALA A C 1
ATOM 562 O O . ALA A 1 72 ? 29.172 0.52 3.428 1 96.56 72 ALA A O 1
ATOM 563 N N . ASP A 1 73 ? 29.859 1.921 1.846 1 92 73 ASP A N 1
ATOM 564 C CA . ASP A 1 73 ? 29.828 0.952 0.755 1 92 73 ASP A CA 1
ATOM 565 C C . ASP A 1 73 ? 30.766 -0.221 1.038 1 92 73 ASP A C 1
ATOM 567 O O . ASP A 1 73 ? 30.438 -1.37 0.732 1 92 73 ASP A O 1
ATOM 571 N N . ARG A 1 74 ? 31.875 0.071 1.601 1 82.31 74 ARG A N 1
ATOM 572 C CA . ARG A 1 74 ? 32.906 -0.936 1.837 1 82.31 74 ARG A CA 1
ATOM 573 C C . ARG A 1 74 ? 32.656 -1.667 3.154 1 82.31 74 ARG A C 1
ATOM 575 O O . ARG A 1 74 ? 33.438 -2.543 3.535 1 82.31 74 ARG A O 1
ATOM 582 N N . ALA A 1 75 ? 31.594 -1.328 3.82 1 79.44 75 ALA A N 1
ATOM 583 C CA . ALA A 1 75 ? 31.328 -1.955 5.113 1 79.44 75 ALA A CA 1
ATOM 584 C C . ALA A 1 75 ? 31.156 -3.465 4.969 1 79.44 75 ALA A C 1
ATOM 586 O O . ALA A 1 75 ? 30.547 -3.943 4.012 1 79.44 75 ALA A O 1
ATOM 587 N N . GLU A 1 76 ? 32.031 -4.148 5.68 1 74.5 76 GLU A N 1
ATOM 588 C CA . GLU A 1 76 ? 31.969 -5.605 5.723 1 74.5 76 GLU A CA 1
ATOM 589 C C . GLU A 1 76 ? 31.172 -6.09 6.93 1 74.5 76 GLU A C 1
ATOM 591 O O . GLU A 1 76 ? 30.906 -5.316 7.848 1 74.5 76 GLU A O 1
ATOM 596 N N . LYS A 1 77 ? 30.703 -7.316 6.875 1 68.19 77 LYS A N 1
ATOM 597 C CA . LYS A 1 77 ? 29.875 -7.906 7.922 1 68.19 77 LYS A CA 1
ATOM 598 C C . LYS A 1 77 ? 30.5 -7.711 9.297 1 68.19 77 LYS A C 1
ATOM 600 O O . LYS A 1 77 ? 29.812 -7.383 10.266 1 68.19 77 LYS A O 1
ATOM 605 N N . ASN A 1 78 ? 31.766 -7.82 9.414 1 71.31 78 ASN A N 1
ATOM 606 C CA . ASN A 1 78 ? 32.406 -7.82 10.734 1 71.31 78 ASN A CA 1
ATOM 607 C C . ASN A 1 78 ? 33.031 -6.473 11.047 1 71.31 78 ASN A C 1
ATOM 609 O O . ASN A 1 78 ? 33.594 -6.289 12.125 1 71.31 78 ASN A O 1
ATOM 613 N N . ARG A 1 79 ? 32.938 -5.562 10.133 1 78.25 79 ARG A N 1
ATOM 614 C CA . ARG A 1 79 ? 33.5 -4.25 10.383 1 78.25 79 ARG A CA 1
ATOM 615 C C . ARG A 1 79 ? 32.594 -3.139 9.891 1 78.25 79 ARG A C 1
ATOM 617 O O . ARG A 1 79 ? 32.531 -2.848 8.695 1 78.25 79 ARG A O 1
ATOM 624 N N . ALA A 1 80 ? 32 -2.537 10.93 1 85.06 80 ALA A N 1
ATOM 625 C CA . ALA A 1 80 ? 31.078 -1.48 10.531 1 85.06 80 ALA A CA 1
ATOM 626 C C . ALA A 1 80 ? 31.828 -0.215 10.133 1 85.06 80 ALA A C 1
ATOM 628 O O . ALA A 1 80 ? 32.812 0.161 10.773 1 85.06 80 ALA A O 1
ATOM 629 N N . ALA A 1 81 ? 31.672 0.255 8.945 1 93.5 81 ALA A N 1
ATOM 630 C CA . ALA A 1 81 ? 32.156 1.54 8.438 1 93.5 81 ALA A CA 1
ATOM 631 C C . ALA A 1 81 ? 30.984 2.43 8.016 1 93.5 81 ALA A C 1
ATOM 633 O O . ALA A 1 81 ? 29.938 1.933 7.598 1 93.5 81 ALA A O 1
ATOM 634 N N . PHE A 1 82 ? 31.219 3.676 8.227 1 96.12 82 PHE A N 1
ATOM 635 C CA . PHE A 1 82 ? 30.156 4.641 7.973 1 96.12 82 PHE A CA 1
ATOM 636 C C . PHE A 1 82 ? 30.656 5.754 7.055 1 96.12 82 PHE A C 1
ATOM 638 O O . PHE A 1 82 ? 31.859 5.922 6.863 1 96.12 82 PHE A O 1
ATOM 645 N N . PRO A 1 83 ? 29.703 6.422 6.445 1 97 83 PRO A N 1
ATOM 646 C CA . PRO A 1 83 ? 30.156 7.559 5.637 1 97 83 PRO A CA 1
ATOM 647 C C . PRO A 1 83 ? 31.094 8.484 6.395 1 97 83 PRO A C 1
ATOM 649 O O . PRO A 1 83 ? 30.812 8.859 7.539 1 97 83 PRO A O 1
ATOM 652 N N . THR A 1 84 ? 32.188 8.805 5.77 1 97.69 84 THR A N 1
ATOM 653 C CA . THR A 1 84 ? 33.281 9.562 6.414 1 97.69 84 THR A CA 1
ATOM 654 C C . THR A 1 84 ? 33.844 10.594 5.457 1 97.69 84 THR A C 1
ATOM 656 O O . THR A 1 84 ? 34.094 10.297 4.285 1 97.69 84 THR A O 1
ATOM 659 N N . VAL A 1 85 ? 34.031 11.781 5.961 1 98.19 85 VAL A N 1
ATOM 660 C CA . VAL A 1 85 ? 34.625 12.836 5.152 1 98.19 85 VAL A CA 1
ATOM 661 C C . VAL A 1 85 ? 35.75 13.531 5.945 1 98.19 85 VAL A C 1
ATOM 663 O O . VAL A 1 85 ? 35.75 13.5 7.18 1 98.19 85 VAL A O 1
ATOM 666 N N . LYS A 1 86 ? 36.656 14.125 5.215 1 98 86 LYS A N 1
ATOM 667 C CA . LYS A 1 86 ? 37.781 14.852 5.812 1 98 86 LYS A CA 1
ATOM 668 C C . LYS A 1 86 ? 37.875 16.266 5.23 1 98 86 LYS A C 1
ATOM 670 O O . LYS A 1 86 ? 37.781 16.453 4.016 1 98 86 LYS A O 1
ATOM 675 N N . LEU A 1 87 ? 37.938 17.219 6.113 1 97.75 87 LEU A N 1
ATOM 676 C CA . LEU A 1 87 ? 38.25 18.578 5.711 1 97.75 87 LEU A CA 1
ATOM 677 C C . LEU A 1 87 ? 39.75 18.766 5.516 1 97.75 87 LEU A C 1
ATOM 679 O O . LEU A 1 87 ? 40.531 18.719 6.48 1 97.75 87 LEU A O 1
ATOM 683 N N . SER A 1 88 ? 40.094 19.016 4.273 1 95.38 88 SER A N 1
ATOM 684 C CA . SER A 1 88 ? 41.531 19.094 3.938 1 95.38 88 SER A CA 1
ATOM 685 C C . SER A 1 88 ? 41.969 20.531 3.754 1 95.38 88 SER A C 1
ATOM 687 O O . SER A 1 88 ? 41.156 21.391 3.391 1 95.38 88 SER A O 1
ATOM 689 N N . LYS A 1 89 ? 43.188 20.812 3.949 1 93.88 89 LYS A N 1
ATOM 690 C CA . LYS A 1 89 ? 43.844 22.125 3.795 1 93.88 89 LYS A CA 1
ATOM 691 C C . LYS A 1 89 ? 43.219 23.156 4.73 1 93.88 89 LYS A C 1
ATOM 693 O O . LYS A 1 89 ? 42.906 24.266 4.316 1 93.88 89 LYS A O 1
ATOM 698 N N . TRP A 1 90 ? 42.875 22.719 5.871 1 94.38 90 TRP A N 1
ATOM 699 C CA . TRP A 1 90 ? 42.312 23.578 6.887 1 94.38 90 TRP A CA 1
ATOM 700 C C . TRP A 1 90 ? 43.062 23.469 8.203 1 94.38 90 TRP A C 1
ATOM 702 O O . TRP A 1 90 ? 43.344 22.375 8.664 1 94.38 90 TRP A O 1
ATOM 712 N N . ASN A 1 91 ? 43.438 24.688 8.734 1 89.25 91 ASN A N 1
ATOM 713 C CA . ASN A 1 91 ? 44.156 24.719 10 1 89.25 91 ASN A CA 1
ATOM 714 C C . ASN A 1 91 ? 43.781 25.922 10.844 1 89.25 91 ASN A C 1
ATOM 716 O O . ASN A 1 91 ? 44.531 26.344 11.719 1 89.25 91 ASN A O 1
ATOM 720 N N . SER A 1 92 ? 42.625 26.422 10.586 1 90.56 92 SER A N 1
ATOM 721 C CA . SER A 1 92 ? 42.219 27.688 11.219 1 90.56 92 SER A CA 1
ATOM 722 C C . SER A 1 92 ? 41.219 27.438 12.344 1 90.56 92 SER A C 1
ATOM 724 O O . SER A 1 92 ? 40.25 28.188 12.484 1 90.56 92 SER A O 1
ATOM 726 N N . GLY A 1 93 ? 41.406 26.281 13.062 1 92.62 93 GLY A N 1
ATOM 727 C CA . GLY A 1 93 ? 40.562 26.031 14.211 1 92.62 93 GLY A CA 1
ATOM 728 C C . GLY A 1 93 ? 39.438 25.062 13.906 1 92.62 93 GLY A C 1
ATOM 729 O O . GLY A 1 93 ? 39.469 24.359 12.898 1 92.62 93 GLY A O 1
ATOM 730 N N . PRO A 1 94 ? 38.5 25.047 14.852 1 94.81 94 PRO A N 1
ATOM 731 C CA . PRO A 1 94 ? 37.375 24.109 14.672 1 94.81 94 PRO A CA 1
ATOM 732 C C . PRO A 1 94 ? 36.438 24.516 13.523 1 94.81 94 PRO A C 1
ATOM 734 O O . PRO A 1 94 ? 36.312 25.703 13.234 1 94.81 94 PRO A O 1
ATOM 737 N N . ALA A 1 95 ? 35.938 23.469 12.891 1 96.62 95 ALA A N 1
ATOM 738 C CA . ALA A 1 95 ? 34.969 23.641 11.805 1 96.62 95 ALA A CA 1
ATOM 739 C C . ALA A 1 95 ? 33.781 22.703 11.969 1 96.62 95 ALA A C 1
ATOM 741 O O . ALA A 1 95 ? 33.812 21.797 12.797 1 96.62 95 ALA A O 1
ATOM 742 N N . VAL A 1 96 ? 32.688 23.031 11.234 1 96.94 96 VAL A N 1
ATOM 743 C CA . VAL A 1 96 ? 31.484 22.203 11.258 1 96.94 96 VAL A CA 1
ATOM 744 C C . VAL A 1 96 ? 31.234 21.641 9.859 1 96.94 96 VAL A C 1
ATOM 746 O O . VAL A 1 96 ? 31.188 22.391 8.883 1 96.94 96 VAL A O 1
ATOM 749 N N . ILE A 1 97 ? 31.125 20.344 9.82 1 97.88 97 ILE A N 1
ATOM 750 C CA . ILE A 1 97 ? 30.719 19.719 8.562 1 97.88 97 ILE A CA 1
ATOM 751 C C . ILE A 1 97 ? 29.219 19.438 8.57 1 97.88 97 ILE A C 1
ATOM 753 O O . ILE A 1 97 ? 28.734 18.719 9.445 1 97.88 97 ILE A O 1
ATOM 757 N N . ARG A 1 98 ? 28.594 19.984 7.57 1 97.31 98 ARG A N 1
ATOM 758 C CA . ARG A 1 98 ? 27.141 19.812 7.438 1 97.31 98 ARG A CA 1
ATOM 759 C C . ARG A 1 98 ? 26.812 18.781 6.379 1 97.31 98 ARG A C 1
ATOM 761 O O . ARG A 1 98 ? 27.422 18.75 5.309 1 97.31 98 ARG A O 1
ATOM 768 N N . LEU A 1 99 ? 25.906 17.938 6.793 1 98.31 99 LEU A N 1
ATOM 769 C CA . LEU A 1 99 ? 25.391 16.906 5.902 1 98.31 99 LEU A CA 1
ATOM 770 C C . LEU A 1 99 ? 23.906 17.109 5.613 1 98.31 99 LEU A C 1
ATOM 772 O O . LEU A 1 99 ? 23.109 17.234 6.539 1 98.31 99 LEU A O 1
ATOM 776 N N . THR A 1 100 ? 23.578 17.219 4.301 1 97.75 100 THR A N 1
ATOM 777 C CA . THR A 1 100 ? 22.203 17.391 3.855 1 97.75 100 THR A CA 1
ATOM 778 C C . THR A 1 100 ? 21.891 16.453 2.691 1 97.75 100 THR A C 1
ATOM 780 O O . THR A 1 100 ? 22.797 16.031 1.967 1 97.75 100 THR A O 1
ATOM 783 N N . LEU A 1 101 ? 20.625 16.141 2.539 1 98.44 101 LEU A N 1
ATOM 784 C CA . LEU A 1 101 ? 20.234 15.273 1.431 1 98.44 101 LEU A CA 1
ATOM 785 C C . LEU A 1 101 ? 19.844 16.109 0.208 1 98.44 101 LEU A C 1
ATOM 787 O O . LEU A 1 101 ? 19.141 17.109 0.329 1 98.44 101 LEU A O 1
ATOM 791 N N . TYR A 1 102 ? 20.344 15.672 -0.917 1 98.38 102 TYR A N 1
ATOM 792 C CA . TYR A 1 102 ? 20.031 16.312 -2.184 1 98.38 102 TYR A CA 1
ATOM 793 C C . TYR A 1 102 ? 19.516 15.312 -3.201 1 98.38 102 TYR A C 1
ATOM 795 O O . TYR A 1 102 ? 19.656 14.102 -3.014 1 98.38 102 TYR A O 1
ATOM 803 N N . THR A 1 103 ? 18.828 15.867 -4.262 1 98.12 103 THR A N 1
ATOM 804 C CA . THR A 1 103 ? 18.359 15.023 -5.363 1 98.12 103 THR A CA 1
ATOM 805 C C . THR A 1 103 ? 19.547 14.5 -6.168 1 98.12 103 THR A C 1
ATOM 807 O O . THR A 1 103 ? 20.641 15.055 -6.102 1 98.12 103 THR A O 1
ATOM 810 N N . ALA A 1 104 ? 19.359 13.477 -6.949 1 97.12 104 ALA A N 1
ATOM 811 C CA . ALA A 1 104 ? 20.469 12.75 -7.574 1 97.12 104 ALA A CA 1
ATOM 812 C C . ALA A 1 104 ? 20.469 12.969 -9.086 1 97.12 104 ALA A C 1
ATOM 814 O O . ALA A 1 104 ? 20.688 12.023 -9.852 1 97.12 104 ALA A O 1
ATOM 815 N N . GLU A 1 105 ? 20.25 14.18 -9.523 1 95.75 105 GLU A N 1
ATOM 816 C CA . GLU A 1 105 ? 20.359 14.469 -10.945 1 95.75 105 GLU A CA 1
ATOM 817 C C . GLU A 1 105 ? 21.797 14.281 -11.438 1 95.75 105 GLU A C 1
ATOM 819 O O . GLU A 1 105 ? 22.75 14.531 -10.695 1 95.75 105 GLU A O 1
ATOM 824 N N . ASP A 1 106 ? 21.969 13.906 -12.727 1 93.25 106 ASP A N 1
ATOM 825 C CA . ASP A 1 106 ? 23.281 13.703 -13.305 1 93.25 106 ASP A CA 1
ATOM 826 C C . ASP A 1 106 ? 24.078 15 -13.336 1 93.25 106 ASP A C 1
ATOM 828 O O . ASP A 1 106 ? 25.281 15.016 -13.031 1 93.25 106 ASP A O 1
ATOM 832 N N . ASN A 1 107 ? 23.328 15.984 -13.727 1 94.25 107 ASN A N 1
ATOM 833 C CA . ASN A 1 107 ? 23.938 17.312 -13.656 1 94.25 107 ASN A CA 1
ATOM 834 C C . ASN A 1 107 ? 23.922 17.859 -12.234 1 94.25 107 ASN A C 1
ATOM 836 O O . ASN A 1 107 ? 22.859 18.219 -11.719 1 94.25 107 ASN A O 1
ATOM 840 N N . VAL A 1 108 ? 25.078 17.969 -11.602 1 93.12 108 VAL A N 1
ATOM 841 C CA . VAL A 1 108 ? 25.25 18.359 -10.203 1 93.12 108 VAL A CA 1
ATOM 842 C C . VAL A 1 108 ? 24.609 19.719 -9.961 1 93.12 108 VAL A C 1
ATOM 844 O O . VAL A 1 108 ? 24.047 19.969 -8.891 1 93.12 108 VAL A O 1
ATOM 847 N N . ASN A 1 109 ? 24.609 20.516 -10.938 1 92.62 109 ASN A N 1
ATOM 848 C CA . ASN A 1 109 ? 24.094 21.875 -10.797 1 92.62 109 ASN A CA 1
ATOM 849 C C . ASN A 1 109 ? 22.562 21.891 -10.742 1 92.62 109 ASN A C 1
ATOM 851 O O . ASN A 1 109 ? 21.953 22.891 -10.344 1 92.62 109 ASN A O 1
ATOM 855 N N . GLN A 1 110 ? 22 20.812 -11.094 1 94.19 110 GLN A N 1
ATOM 856 C CA . GLN A 1 110 ? 20.547 20.734 -11.109 1 94.19 110 GLN A CA 1
ATOM 857 C C . GLN A 1 110 ? 20.016 20.078 -9.836 1 94.19 110 GLN A C 1
ATOM 859 O O . GLN A 1 110 ? 18.797 20.016 -9.625 1 94.19 110 GLN A O 1
ATOM 864 N N . ARG A 1 111 ? 20.922 19.656 -9.031 1 96.44 111 ARG A N 1
ATOM 865 C CA . ARG A 1 111 ? 20.516 19 -7.793 1 96.44 111 ARG A CA 1
ATOM 866 C C . ARG A 1 111 ? 19.922 20 -6.812 1 96.44 111 ARG A C 1
ATOM 868 O O . ARG A 1 111 ? 20.375 21.141 -6.723 1 96.44 111 ARG A O 1
ATOM 875 N N . LYS A 1 112 ? 18.859 19.562 -6.195 1 95.44 112 LYS A N 1
ATOM 876 C CA . LYS A 1 112 ? 18.156 20.375 -5.211 1 95.44 112 LYS A CA 1
ATOM 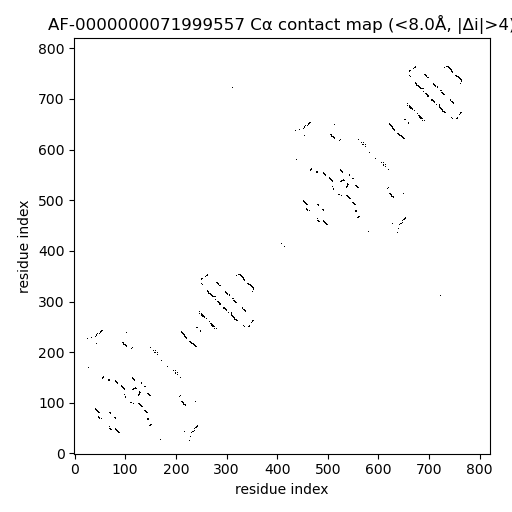877 C C . LYS A 1 112 ? 18.062 19.641 -3.871 1 95.44 112 LYS A C 1
ATOM 879 O O . LYS A 1 112 ? 18.203 18.422 -3.807 1 95.44 112 LYS A O 1
ATOM 884 N N . ARG A 1 113 ? 17.828 20.484 -2.891 1 95.94 113 ARG A N 1
ATOM 885 C CA . ARG A 1 113 ? 17.625 19.891 -1.575 1 95.94 113 ARG A CA 1
ATOM 886 C C . ARG A 1 113 ? 16.484 18.891 -1.599 1 95.94 113 ARG A C 1
ATOM 888 O O . ARG A 1 113 ? 15.398 19.188 -2.113 1 95.94 113 ARG A O 1
ATOM 895 N N . HIS A 1 114 ? 16.703 17.75 -1.071 1 98.06 114 HIS A N 1
ATOM 896 C CA . HIS A 1 114 ? 15.688 16.703 -1.082 1 98.06 114 HIS A CA 1
ATOM 897 C C . HIS A 1 114 ? 14.664 16.906 0.026 1 98.06 114 HIS A C 1
ATOM 899 O O . HIS A 1 114 ? 14.961 17.531 1.046 1 98.06 114 HIS A O 1
ATOM 905 N N . VAL A 1 115 ? 13.484 16.391 -0.142 1 97.88 115 VAL A N 1
ATOM 906 C CA . VAL A 1 115 ? 12.43 16.547 0.858 1 97.88 115 VAL A CA 1
ATOM 907 C C . VAL A 1 115 ? 12.656 15.555 1.996 1 97.88 115 VAL A C 1
ATOM 909 O O . VAL A 1 115 ? 12.203 15.773 3.121 1 97.88 115 VAL A O 1
ATOM 912 N N . HIS A 1 116 ? 13.32 14.367 1.658 1 98.12 116 HIS A N 1
ATOM 913 C CA . HIS A 1 116 ? 13.633 13.414 2.713 1 98.12 116 HIS A CA 1
ATOM 914 C C . HIS A 1 116 ? 14.555 14.031 3.758 1 98.12 116 HIS A C 1
ATOM 916 O O . HIS A 1 116 ? 15.25 15.016 3.48 1 98.12 116 HIS A O 1
ATOM 922 N N . GLU A 1 117 ? 14.531 13.438 4.941 1 96.88 117 GLU A N 1
ATOM 923 C CA . GLU A 1 117 ? 15.281 13.984 6.07 1 96.88 117 GLU A CA 1
ATOM 924 C C . GLU A 1 117 ? 16.234 12.938 6.656 1 96.88 117 GLU A C 1
ATOM 926 O O . GLU A 1 117 ? 15.945 11.734 6.609 1 96.88 117 GLU A O 1
ATOM 931 N N . LEU A 1 118 ? 17.281 13.492 7.16 1 97.19 118 LEU A N 1
ATOM 932 C CA . LEU A 1 118 ? 18.203 12.617 7.879 1 97.19 118 LEU A CA 1
ATOM 933 C C . LEU A 1 118 ? 17.781 12.461 9.336 1 97.19 118 LEU A C 1
ATOM 935 O O . LEU A 1 118 ? 17.25 13.398 9.938 1 97.19 118 LEU A O 1
ATOM 939 N N . SER A 1 119 ? 17.969 11.297 9.828 1 95.5 119 SER A N 1
ATOM 940 C CA . SER A 1 119 ? 17.75 11.023 11.242 1 95.5 119 SER A CA 1
ATOM 941 C C . SER A 1 119 ? 18.984 10.398 11.883 1 95.5 119 SER A C 1
ATOM 943 O O . SER A 1 119 ? 19.719 9.656 11.219 1 95.5 119 SER A O 1
ATOM 945 N N . GLY A 1 120 ? 19.297 10.758 13.164 1 92.06 120 GLY A N 1
ATOM 946 C CA . GLY A 1 120 ? 20.453 10.25 13.891 1 92.06 120 GLY A CA 1
ATOM 947 C C . GLY A 1 120 ? 20.844 11.133 15.062 1 92.06 120 GLY A C 1
ATOM 948 O O . GLY A 1 120 ? 20.156 12.109 15.367 1 92.06 120 GLY A O 1
ATOM 949 N N . LYS A 1 121 ? 21.969 10.766 15.711 1 87.31 121 LYS A N 1
ATOM 950 C CA . LYS A 1 121 ? 22.422 11.438 16.922 1 87.31 121 LYS A CA 1
ATOM 951 C C . LYS A 1 121 ? 22.797 12.891 16.641 1 87.31 121 LYS A C 1
ATOM 953 O O . LYS A 1 121 ? 22.453 13.789 17.406 1 87.31 121 LYS A O 1
ATOM 958 N N . ASN A 1 122 ? 23.422 13.227 15.578 1 90.94 122 ASN A N 1
ATOM 959 C CA . ASN A 1 122 ? 23.922 14.562 15.266 1 90.94 122 ASN A CA 1
ATOM 960 C C . ASN A 1 122 ? 23 15.273 14.273 1 90.94 122 ASN A C 1
ATOM 962 O O . ASN A 1 122 ? 23.438 16.219 13.594 1 90.94 122 ASN A O 1
ATOM 966 N N . CYS A 1 123 ? 21.75 14.773 14.203 1 94.25 123 CYS A N 1
ATOM 967 C CA . CYS A 1 123 ? 20.828 15.352 13.227 1 94.25 123 CYS A CA 1
ATOM 968 C C . CYS A 1 123 ? 19.734 16.156 13.914 1 94.25 123 CYS A C 1
ATOM 970 O O . CYS A 1 123 ? 19.234 15.766 14.977 1 94.25 123 CYS A O 1
ATOM 972 N N . ASN A 1 124 ? 19.5 17.281 13.305 1 93.44 124 ASN A N 1
ATOM 973 C CA . ASN A 1 124 ? 18.375 18.078 13.758 1 93.44 124 ASN A CA 1
ATOM 974 C C . ASN A 1 124 ? 17.047 17.469 13.328 1 93.44 124 ASN A C 1
ATOM 976 O O . ASN A 1 124 ? 16.781 17.281 12.141 1 93.44 124 ASN A O 1
ATOM 980 N N . LYS A 1 125 ? 16.172 17.25 14.273 1 88.44 125 LYS A N 1
ATOM 981 C CA . LYS A 1 125 ? 14.922 16.547 14.023 1 88.44 125 LYS A CA 1
ATOM 982 C C . LYS A 1 125 ? 13.977 17.406 13.18 1 88.44 125 LYS A C 1
ATOM 984 O O . LYS A 1 125 ? 13.156 16.859 12.43 1 88.44 125 LYS A O 1
ATOM 989 N N . GLU A 1 126 ? 14.133 18.656 13.211 1 87.31 126 GLU A N 1
ATOM 990 C CA . GLU A 1 126 ? 13.219 19.562 12.516 1 87.31 126 GLU A CA 1
ATOM 991 C C . GLU A 1 126 ? 13.664 19.797 11.078 1 87.31 126 GLU A C 1
ATOM 993 O O . GLU A 1 126 ? 12.844 19.797 10.156 1 87.31 126 GLU A O 1
ATOM 998 N N . THR A 1 127 ? 14.945 19.891 10.891 1 88.88 127 THR A N 1
ATOM 999 C CA . THR A 1 127 ? 15.438 20.266 9.57 1 88.88 127 THR A CA 1
ATOM 1000 C C . THR A 1 127 ? 15.93 19.047 8.805 1 88.88 127 THR A C 1
ATOM 1002 O O . THR A 1 127 ? 16.078 19.094 7.582 1 88.88 127 THR A O 1
ATOM 1005 N N . GLY A 1 128 ? 16.188 18.062 9.508 1 93.38 128 GLY A N 1
ATOM 1006 C CA . GLY A 1 128 ? 16.734 16.859 8.867 1 93.38 128 GLY A CA 1
ATOM 1007 C C . GLY A 1 128 ? 18.172 17.031 8.43 1 93.38 128 GLY A C 1
ATOM 1008 O O . GLY A 1 128 ? 18.625 16.359 7.496 1 93.38 128 GLY A O 1
ATOM 1009 N N . ILE A 1 129 ? 18.906 17.953 8.961 1 95.75 129 ILE A N 1
ATOM 1010 C CA . ILE A 1 129 ? 20.297 18.25 8.641 1 95.75 129 ILE A CA 1
ATOM 1011 C C . ILE A 1 129 ? 21.203 17.734 9.766 1 95.75 129 ILE A C 1
ATOM 1013 O O . ILE A 1 129 ? 20.859 17.859 10.945 1 95.75 129 ILE A O 1
ATOM 1017 N N . CYS A 1 130 ? 22.281 17.156 9.383 1 97.25 130 CYS A N 1
ATOM 1018 C CA . CYS A 1 130 ? 23.25 16.672 10.359 1 97.25 130 CYS A CA 1
ATOM 1019 C C . CYS A 1 130 ? 24.516 17.516 10.359 1 97.25 130 CYS A C 1
ATOM 1021 O O . CYS A 1 130 ? 24.984 17.938 9.297 1 97.25 130 CYS A O 1
ATOM 1023 N N . GLU A 1 131 ? 25.047 17.766 11.547 1 96.31 131 GLU A N 1
ATOM 1024 C CA . GLU A 1 131 ? 26.25 18.562 11.695 1 96.31 131 GLU A CA 1
ATOM 1025 C C . GLU A 1 131 ? 27.234 17.891 12.656 1 96.31 131 GLU A C 1
ATOM 1027 O O . GLU A 1 131 ? 26.844 17.406 13.719 1 96.31 131 GLU A O 1
ATOM 1032 N N . VAL A 1 132 ? 28.453 17.875 12.297 1 97 132 VAL A N 1
ATOM 1033 C CA . VAL A 1 132 ? 29.531 17.312 13.109 1 97 132 VAL A CA 1
ATOM 1034 C C . VAL A 1 132 ? 30.672 18.312 13.234 1 97 132 VAL A C 1
ATOM 1036 O O . VAL A 1 132 ? 31.141 18.844 12.227 1 97 132 VAL A O 1
ATOM 1039 N N . VAL A 1 133 ? 31.078 18.547 14.461 1 96.44 133 VAL A N 1
ATOM 1040 C CA . VAL A 1 133 ? 32.188 19.438 14.695 1 96.44 133 VAL A CA 1
ATOM 1041 C C . VAL A 1 133 ? 33.5 18.688 14.492 1 96.44 133 VAL A C 1
ATOM 1043 O O . VAL A 1 133 ? 33.656 17.562 14.977 1 96.44 133 VAL A O 1
ATOM 1046 N N . VAL A 1 134 ? 34.375 19.344 13.727 1 97.31 134 VAL A N 1
ATOM 1047 C CA . VAL A 1 134 ? 35.688 18.719 13.492 1 97.31 134 VAL A CA 1
ATOM 1048 C C . VAL A 1 134 ? 36.781 19.688 13.906 1 97.31 134 VAL A C 1
ATOM 1050 O O . VAL A 1 134 ? 36.625 20.906 13.812 1 97.31 134 VAL A O 1
ATOM 1053 N N . ASP A 1 135 ? 37.906 19.047 14.359 1 96.69 135 ASP A N 1
ATOM 1054 C CA . ASP A 1 135 ? 39.062 19.828 14.781 1 96.69 135 ASP A CA 1
ATOM 1055 C C . ASP A 1 135 ? 40.344 19.031 14.594 1 96.69 135 ASP A C 1
ATOM 1057 O O . ASP A 1 135 ? 40.344 18 13.938 1 96.69 135 ASP A O 1
ATOM 1061 N N . GLU A 1 136 ? 41.438 19.594 15.141 1 95.31 136 GLU A N 1
ATOM 1062 C CA . GLU A 1 136 ? 42.75 18.969 15 1 95.31 136 GLU A CA 1
ATOM 1063 C C . GLU A 1 136 ? 42.812 17.609 15.695 1 95.31 136 GLU A C 1
ATOM 1065 O O . GLU A 1 136 ? 43.5 16.703 15.242 1 95.31 136 GLU A O 1
ATOM 1070 N N . LYS A 1 137 ? 42.031 17.438 16.75 1 95.5 137 LYS A N 1
ATOM 1071 C CA . LYS A 1 137 ? 42.031 16.219 17.562 1 95.5 137 LYS A CA 1
ATOM 1072 C C . LYS A 1 137 ? 41.562 15.023 16.75 1 95.5 137 LYS A C 1
ATOM 1074 O O . LYS A 1 137 ? 42.031 13.906 16.938 1 95.5 137 LYS A O 1
ATOM 1079 N N . CYS A 1 138 ? 40.625 15.234 15.867 1 95.19 138 CYS A N 1
ATOM 1080 C CA . CYS A 1 138 ? 40.094 14.148 15.055 1 95.19 138 CYS A CA 1
ATOM 1081 C C . CYS A 1 138 ? 40.594 14.242 13.617 1 95.19 138 CYS A C 1
ATOM 1083 O O . CYS A 1 138 ? 40 13.695 12.703 1 95.19 138 CYS A O 1
ATOM 1085 N N . ASP A 1 139 ? 41.688 15.055 13.414 1 96.62 139 ASP A N 1
ATOM 1086 C CA . ASP A 1 139 ? 42.312 15.227 12.102 1 96.62 139 ASP A CA 1
ATOM 1087 C C . ASP A 1 139 ? 41.281 15.75 11.086 1 96.62 139 ASP A C 1
ATOM 1089 O O . ASP A 1 139 ? 41.281 15.312 9.938 1 96.62 139 ASP A O 1
ATOM 1093 N N . TYR A 1 140 ? 40.344 16.547 11.539 1 97.56 140 TYR A N 1
ATOM 1094 C CA . TYR A 1 140 ? 39.312 17.188 10.727 1 97.56 140 TYR A CA 1
ATOM 1095 C C . TYR A 1 140 ? 38.531 16.156 9.93 1 97.56 140 TYR A C 1
ATOM 1097 O O . TYR A 1 140 ? 38.188 16.391 8.773 1 97.56 140 TYR A O 1
ATOM 1105 N N . THR A 1 141 ? 38.344 14.992 10.602 1 97.88 141 THR A N 1
ATOM 1106 C CA . THR A 1 141 ? 37.594 13.906 9.992 1 97.88 141 THR A CA 1
ATOM 1107 C C . THR A 1 141 ? 36.25 13.742 10.688 1 97.88 141 THR A C 1
ATOM 1109 O O . THR A 1 141 ? 36.156 13.711 11.914 1 97.88 141 THR A O 1
ATOM 1112 N N . ALA A 1 142 ? 35.188 13.734 9.891 1 97.62 142 ALA A N 1
ATOM 1113 C CA . ALA A 1 142 ? 33.812 13.531 10.406 1 97.62 142 ALA A CA 1
ATOM 1114 C C . ALA A 1 142 ? 33.281 12.164 10 1 97.62 142 ALA A C 1
ATOM 1116 O O . ALA A 1 142 ? 33.281 11.82 8.82 1 97.62 142 ALA A O 1
ATOM 1117 N N . VAL A 1 143 ? 32.875 11.398 10.984 1 96.12 143 VAL A N 1
ATOM 1118 C CA . VAL A 1 143 ? 32.219 10.109 10.766 1 96.12 143 VAL A CA 1
ATOM 1119 C C . VAL A 1 143 ? 30.734 10.234 11.078 1 96.12 143 VAL A C 1
ATOM 1121 O O . VAL A 1 143 ? 30.359 10.641 12.18 1 96.12 143 VAL A O 1
ATOM 1124 N N . PHE A 1 144 ? 29.969 9.945 10.148 1 96.5 144 PHE A N 1
ATOM 1125 C CA . PHE A 1 144 ? 28.516 10.047 10.336 1 96.5 144 PHE A CA 1
ATOM 1126 C C . PHE A 1 144 ? 27.922 8.68 10.617 1 96.5 144 PHE A C 1
ATOM 1128 O O . PHE A 1 144 ? 27.516 7.965 9.695 1 96.5 144 PHE A O 1
ATOM 1135 N N . GLN A 1 145 ? 27.797 8.438 11.836 1 92.88 145 GLN A N 1
ATOM 1136 C CA . GLN A 1 145 ? 27.266 7.164 12.305 1 92.88 145 GLN A CA 1
ATOM 1137 C C . GLN A 1 145 ? 25.797 7.285 12.695 1 92.88 145 GLN A C 1
ATOM 1139 O O . GLN A 1 145 ? 25.297 8.391 12.914 1 92.88 145 GLN A O 1
ATOM 1144 N N . ASN A 1 146 ? 25.094 6.152 12.703 1 92.5 146 ASN A N 1
ATOM 1145 C CA . ASN A 1 146 ? 23.703 6.055 13.156 1 92.5 146 ASN A CA 1
ATOM 1146 C C . ASN A 1 146 ? 22.781 6.934 12.32 1 92.5 146 ASN A C 1
ATOM 1148 O O . ASN A 1 146 ? 21.875 7.57 12.852 1 92.5 146 ASN A O 1
ATOM 1152 N N . LEU A 1 147 ? 23.078 6.895 11.039 1 95.56 147 LEU A N 1
ATOM 1153 C CA . LEU A 1 147 ? 22.266 7.707 10.148 1 95.56 147 LEU A CA 1
ATOM 1154 C C . LEU A 1 147 ? 21.078 6.902 9.617 1 95.56 147 LEU A C 1
ATOM 1156 O O . LEU A 1 147 ? 21.234 5.734 9.266 1 95.56 147 LEU A O 1
ATOM 1160 N N . GLY A 1 148 ? 19.938 7.488 9.656 1 96.69 148 GLY A N 1
ATOM 1161 C CA . GLY A 1 148 ? 18.75 7.012 8.953 1 96.69 148 GLY A CA 1
ATOM 1162 C C . GLY A 1 148 ? 18.188 8.023 7.973 1 96.69 148 GLY A C 1
ATOM 1163 O O . GLY A 1 148 ? 18.562 9.203 8.008 1 96.69 148 GLY A O 1
ATOM 1164 N N . ILE A 1 149 ? 17.438 7.562 7.039 1 97.44 149 ILE A N 1
ATOM 1165 C CA . ILE A 1 149 ? 16.766 8.445 6.098 1 97.44 149 ILE A CA 1
ATOM 1166 C C . ILE A 1 149 ? 15.25 8.336 6.277 1 97.44 149 ILE A C 1
ATOM 1168 O O . ILE A 1 149 ? 14.672 7.254 6.102 1 97.44 149 ILE A O 1
ATOM 1172 N N . ILE A 1 150 ? 14.664 9.414 6.598 1 97 150 ILE A N 1
ATOM 1173 C CA . ILE A 1 150 ? 13.219 9.477 6.75 1 97 150 ILE A CA 1
ATOM 1174 C C . ILE A 1 150 ? 12.57 9.727 5.391 1 97 150 ILE A C 1
ATOM 1176 O O . ILE A 1 150 ? 12.836 10.742 4.746 1 97 150 ILE A O 1
ATOM 1180 N N . HIS A 1 151 ? 11.719 8.812 5.012 1 97.56 151 HIS A N 1
ATOM 1181 C CA . HIS A 1 151 ? 11 8.898 3.746 1 97.56 151 HIS A CA 1
ATOM 1182 C C . HIS A 1 151 ? 9.758 9.773 3.879 1 97.56 151 HIS A C 1
ATOM 1184 O O . HIS A 1 151 ? 8.836 9.438 4.625 1 97.56 151 HIS A O 1
ATOM 1190 N N . ILE A 1 152 ? 9.758 10.883 3.154 1 97.12 152 ILE A N 1
ATOM 1191 C CA . ILE A 1 152 ? 8.594 11.758 3.131 1 97.12 152 ILE A CA 1
ATOM 1192 C C . ILE A 1 152 ? 7.613 11.289 2.062 1 97.12 152 ILE A C 1
ATOM 1194 O O . ILE A 1 152 ? 8.008 11 0.929 1 97.12 152 ILE A O 1
ATOM 1198 N N . A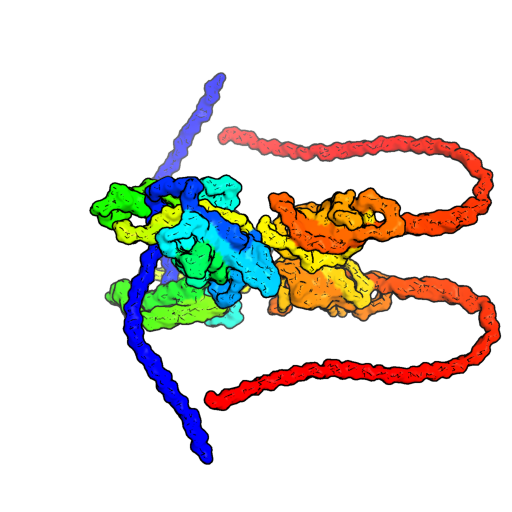LA A 1 153 ? 6.402 11.172 2.502 1 95.12 153 ALA A N 1
ATOM 1199 C CA . ALA A 1 153 ? 5.359 10.727 1.583 1 95.12 153 ALA A CA 1
ATOM 1200 C C . ALA A 1 153 ? 5.168 11.727 0.446 1 95.12 153 ALA A C 1
ATOM 1202 O O . ALA A 1 153 ? 5.262 12.938 0.654 1 95.12 153 ALA A O 1
ATOM 1203 N N . LYS A 1 154 ? 4.781 11.164 -0.738 1 94.62 154 LYS A N 1
ATOM 1204 C CA . LYS A 1 154 ? 4.594 11.984 -1.93 1 94.62 154 LYS A CA 1
ATOM 1205 C C . LYS A 1 154 ? 3.562 13.086 -1.684 1 94.62 154 LYS A C 1
ATOM 1207 O O . LYS A 1 154 ? 3.736 14.219 -2.135 1 94.62 154 LYS A O 1
ATOM 1212 N N . ARG A 1 155 ? 2.549 12.906 -0.949 1 91.12 155 ARG A N 1
ATOM 1213 C CA . ARG A 1 155 ? 1.463 13.844 -0.696 1 91.12 155 ARG A CA 1
ATOM 1214 C C . ARG A 1 155 ? 1.957 15.047 0.099 1 91.12 155 ARG A C 1
ATOM 1216 O O . ARG A 1 155 ? 1.376 16.141 0.02 1 91.12 155 ARG A O 1
ATOM 1223 N N . ASP A 1 156 ? 3.008 14.898 0.82 1 94.62 156 ASP A N 1
ATOM 1224 C CA . ASP A 1 156 ? 3.502 15.961 1.698 1 94.62 156 ASP A CA 1
ATOM 1225 C C . ASP A 1 156 ? 4.617 16.75 1.025 1 94.62 156 ASP A C 1
ATOM 1227 O O . ASP A 1 156 ? 5.02 17.812 1.52 1 94.62 156 ASP A O 1
ATOM 1231 N N . THR A 1 157 ? 5.098 16.297 -0.098 1 96.94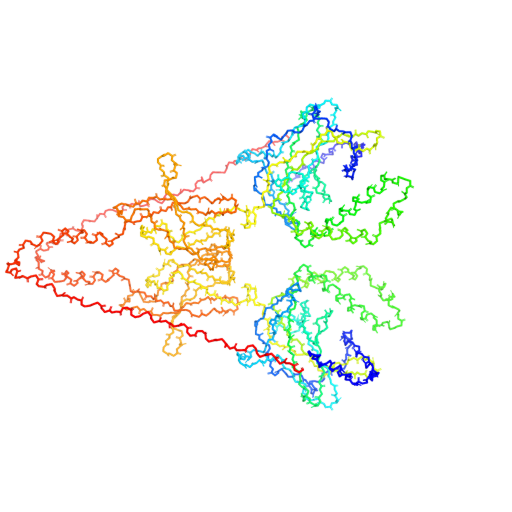 157 THR A N 1
ATOM 1232 C CA . THR A 1 157 ? 6.289 16.844 -0.742 1 96.94 157 THR A CA 1
ATOM 1233 C C . THR A 1 157 ? 6.055 18.281 -1.171 1 96.94 157 THR A C 1
ATOM 1235 O O . THR A 1 157 ? 6.875 19.156 -0.888 1 96.94 157 THR A O 1
ATOM 1238 N N . ARG A 1 158 ? 4.938 18.547 -1.78 1 96.88 158 ARG A N 1
ATOM 1239 C CA . ARG A 1 158 ? 4.652 19.875 -2.299 1 96.88 158 ARG A CA 1
ATOM 1240 C C . ARG A 1 158 ? 4.645 20.922 -1.178 1 96.88 158 ARG A C 1
ATOM 1242 O O . ARG A 1 158 ? 5.254 21.984 -1.305 1 96.88 158 ARG A O 1
ATOM 1249 N N . GLU A 1 159 ? 3.99 20.609 -0.12 1 96.44 159 GLU A N 1
ATOM 1250 C CA . GLU A 1 159 ? 3.873 21.531 1.001 1 96.44 159 GLU A CA 1
ATOM 1251 C C . GLU A 1 159 ? 5.234 21.812 1.629 1 96.44 159 GLU A C 1
ATOM 1253 O O . GLU A 1 159 ? 5.539 22.953 1.979 1 96.44 159 GLU A O 1
ATOM 1258 N N . ILE A 1 160 ? 6.051 20.875 1.759 1 96.12 160 ILE A N 1
ATOM 1259 C CA . ILE A 1 160 ? 7.371 21.031 2.354 1 96.12 160 ILE A CA 1
ATOM 1260 C C . ILE A 1 160 ? 8.227 21.938 1.476 1 96.12 160 ILE A C 1
ATOM 1262 O O . ILE A 1 160 ? 8.883 22.859 1.975 1 96.12 160 ILE A O 1
ATOM 1266 N N . ILE A 1 161 ? 8.211 21.688 0.178 1 96.81 161 ILE A N 1
ATOM 1267 C CA . ILE A 1 161 ? 8.984 22.5 -0.752 1 96.81 161 ILE A CA 1
ATOM 1268 C C . ILE A 1 161 ? 8.492 23.953 -0.708 1 96.81 161 ILE A C 1
ATOM 1270 O O . ILE A 1 161 ? 9.297 24.875 -0.686 1 96.81 161 ILE A O 1
ATOM 1274 N N . LYS A 1 162 ? 7.191 24.125 -0.695 1 96.44 162 LYS A N 1
ATOM 1275 C CA . LYS A 1 162 ? 6.594 25.453 -0.629 1 96.44 162 LYS A CA 1
ATOM 1276 C C . LYS A 1 162 ? 7.059 26.203 0.613 1 96.44 162 LYS A C 1
ATOM 1278 O O . LYS A 1 162 ? 7.488 27.359 0.523 1 96.44 162 LYS A O 1
ATOM 1283 N N . GLN A 1 163 ? 7.016 25.578 1.701 1 94.62 163 GLN A N 1
ATOM 1284 C CA . GLN A 1 163 ? 7.414 26.203 2.957 1 94.62 163 GLN A CA 1
ATOM 1285 C C . GLN A 1 163 ? 8.891 26.594 2.928 1 94.62 163 GLN A C 1
ATOM 1287 O O . GLN A 1 163 ? 9.258 27.672 3.396 1 94.62 163 GLN A O 1
ATOM 1292 N N . ARG A 1 164 ? 9.727 25.75 2.412 1 93 164 ARG A N 1
ATOM 1293 C CA . ARG A 1 164 ? 11.148 26.047 2.318 1 93 164 ARG A CA 1
ATOM 1294 C C . ARG A 1 164 ? 11.406 27.266 1.421 1 93 164 ARG A C 1
ATOM 1296 O O . ARG A 1 164 ? 12.25 28.094 1.728 1 93 164 ARG A O 1
ATOM 1303 N N . LYS A 1 165 ? 10.68 27.344 0.372 1 93.44 165 LYS A N 1
ATOM 1304 C CA . LYS A 1 165 ? 10.828 28.469 -0.556 1 93.44 165 LYS A CA 1
ATOM 1305 C C . LYS A 1 165 ? 10.359 29.766 0.074 1 93.44 165 LYS A C 1
ATOM 1307 O O . LYS A 1 165 ? 10.969 30.828 -0.135 1 93.44 165 LYS A O 1
ATOM 1312 N N . ILE A 1 166 ? 9.32 29.688 0.811 1 91.88 166 ILE A N 1
ATOM 1313 C CA . ILE A 1 166 ? 8.828 30.875 1.519 1 91.88 166 ILE A CA 1
ATOM 1314 C C . ILE A 1 166 ? 9.875 31.344 2.533 1 91.88 166 ILE A C 1
ATOM 1316 O O . ILE A 1 166 ? 10.148 32.531 2.639 1 91.88 166 ILE A O 1
ATOM 1320 N N . GLU A 1 167 ? 10.398 30.375 3.18 1 88.69 167 GLU A N 1
ATOM 1321 C CA . GLU A 1 167 ? 11.438 30.703 4.152 1 88.69 167 GLU A CA 1
ATOM 1322 C C . GLU A 1 167 ? 12.656 31.328 3.479 1 88.69 167 GLU A C 1
ATOM 1324 O O . GLU A 1 167 ? 13.234 32.281 4.004 1 88.69 167 GLU A O 1
ATOM 1329 N N . GLU A 1 168 ? 13 30.812 2.416 1 87.44 168 GLU A N 1
ATOM 1330 C CA . GLU A 1 168 ? 14.117 31.375 1.659 1 87.44 168 GLU A CA 1
ATOM 1331 C C . GLU A 1 168 ? 13.828 32.781 1.202 1 87.44 168 GLU A C 1
ATOM 1333 O O . GLU A 1 168 ? 14.695 33.656 1.289 1 87.44 168 GLU A O 1
ATOM 1338 N N . LEU A 1 169 ? 12.641 33 0.708 1 86 169 LEU A N 1
ATOM 1339 C CA . LEU A 1 169 ? 12.227 34.312 0.269 1 86 169 LEU A CA 1
ATOM 1340 C C . LEU A 1 169 ? 12.25 35.312 1.431 1 86 169 LEU A C 1
ATOM 1342 O O . LEU A 1 169 ? 12.703 36.438 1.277 1 86 169 LEU A O 1
ATOM 1346 N N . THR A 1 170 ? 11.828 34.844 2.541 1 86.44 170 THR A N 1
ATOM 1347 C CA . THR A 1 170 ? 11.789 35.688 3.734 1 86.44 170 THR A CA 1
ATOM 1348 C C . THR A 1 170 ? 13.211 36.031 4.188 1 86.44 170 THR A C 1
ATOM 1350 O O . THR A 1 170 ? 13.492 37.188 4.531 1 86.44 170 THR A O 1
ATOM 1353 N N . THR A 1 171 ? 14.039 35.094 4.148 1 83.5 171 THR A N 1
ATOM 1354 C CA . THR A 1 171 ? 15.43 35.281 4.547 1 83.5 171 THR A CA 1
ATOM 1355 C C . THR A 1 171 ? 16.125 36.25 3.604 1 83.5 171 THR A C 1
ATOM 1357 O O . THR A 1 171 ? 16.859 37.156 4.047 1 83.5 171 THR A O 1
ATOM 1360 N N . HIS A 1 172 ? 15.867 36.125 2.35 1 84 172 HIS A N 1
ATOM 1361 C CA . HIS A 1 172 ? 16.453 37.031 1.355 1 84 172 HIS A CA 1
ATOM 1362 C C . HIS A 1 172 ? 15.938 38.438 1.524 1 84 172 HIS A C 1
ATOM 1364 O O . HIS A 1 172 ? 16.703 39.406 1.382 1 84 172 HIS A O 1
ATOM 1370 N N . ALA A 1 173 ? 14.672 38.5 1.788 1 82.44 173 ALA A N 1
ATOM 1371 C CA . ALA A 1 173 ? 14.07 39.812 2.002 1 82.44 173 ALA A CA 1
ATOM 1372 C C . ALA A 1 173 ? 14.656 40.5 3.24 1 82.44 173 ALA A C 1
ATOM 1374 O O . ALA A 1 173 ? 14.891 41.719 3.244 1 82.44 173 ALA A O 1
ATOM 1375 N N . ARG A 1 174 ? 15.008 39.75 4.172 1 82.81 174 ARG A N 1
ATOM 1376 C CA . ARG A 1 174 ? 15.594 40.25 5.406 1 82.81 174 ARG A CA 1
ATOM 1377 C C . ARG A 1 174 ? 17 40.781 5.156 1 82.81 174 ARG A C 1
ATOM 1379 O O . ARG A 1 174 ? 17.391 41.812 5.723 1 82.81 174 ARG A O 1
ATOM 1386 N N . LEU A 1 175 ? 17.672 40.125 4.336 1 81.19 175 LEU A N 1
ATOM 1387 C CA . LEU A 1 175 ? 19.031 40.531 4.012 1 81.19 175 LEU A CA 1
ATOM 1388 C C . LEU A 1 175 ? 19.031 41.844 3.201 1 81.19 175 LEU A C 1
ATOM 1390 O O . LEU A 1 175 ? 19.922 42.688 3.377 1 81.19 175 LEU A O 1
ATOM 1394 N N . ARG A 1 176 ? 18.031 42 2.428 1 80.56 176 ARG A N 1
ATOM 1395 C CA . ARG A 1 176 ? 17.953 43.188 1.567 1 80.56 176 ARG A CA 1
ATOM 1396 C C . ARG A 1 176 ? 17.406 44.375 2.332 1 80.56 176 ARG A C 1
ATOM 1398 O O . ARG A 1 176 ? 17.734 45.531 2.014 1 80.56 176 ARG A O 1
ATOM 1405 N N . LYS A 1 177 ? 16.531 44 3.311 1 81.25 177 LYS A N 1
ATOM 1406 C CA . LYS A 1 177 ? 15.906 45.031 4.102 1 81.25 177 LYS A CA 1
ATOM 1407 C C . LYS A 1 177 ? 16.109 44.812 5.594 1 81.25 177 LYS A C 1
ATOM 1409 O O . LYS A 1 177 ? 15.133 44.562 6.32 1 81.25 177 LYS A O 1
ATOM 1414 N N . PRO A 1 178 ? 17.359 45 6.059 1 77.44 178 PRO A N 1
ATOM 1415 C CA . PRO A 1 178 ? 17.688 44.625 7.441 1 77.44 178 PRO A CA 1
ATOM 1416 C C . PRO A 1 178 ? 16.953 45.5 8.469 1 77.44 178 PRO A C 1
ATOM 1418 O O . PRO A 1 178 ? 16.797 45.094 9.625 1 77.44 178 PRO A O 1
ATOM 1421 N N . HIS A 1 179 ? 16.453 46.594 8.07 1 81.62 179 HIS A N 1
ATOM 1422 C CA . HIS A 1 179 ? 15.82 47.5 9.016 1 81.62 179 HIS A CA 1
ATOM 1423 C C . HIS A 1 179 ? 14.336 47.219 9.164 1 81.62 179 HIS A C 1
ATOM 1425 O O . HIS A 1 179 ? 13.672 47.781 10.031 1 81.62 179 HIS A O 1
ATOM 1431 N N . HIS A 1 180 ? 13.906 46.281 8.344 1 79.75 180 HIS A N 1
ATOM 1432 C CA . HIS A 1 180 ? 12.484 45.969 8.391 1 79.75 180 HIS A CA 1
ATOM 1433 C C . HIS A 1 180 ? 12.18 44.906 9.438 1 79.75 180 HIS A C 1
ATOM 1435 O O . HIS A 1 180 ? 13.008 44.031 9.68 1 79.75 180 HIS A O 1
ATOM 1441 N N . SER A 1 181 ? 11.023 45.094 10.109 1 82.19 181 SER A N 1
ATOM 1442 C CA . SER A 1 181 ? 10.578 44.094 11.07 1 82.19 181 SER A CA 1
ATOM 1443 C C . SER A 1 181 ? 10.133 42.812 10.375 1 82.19 181 SER A C 1
ATOM 1445 O O . SER A 1 181 ? 9.883 42.812 9.164 1 82.19 181 SER A O 1
ATOM 1447 N N . ASN A 1 182 ? 10.133 41.719 11.117 1 80.81 182 ASN A N 1
ATOM 1448 C CA . ASN A 1 182 ? 9.68 40.438 10.578 1 80.81 182 ASN A CA 1
ATOM 1449 C C . ASN A 1 182 ? 8.273 40.531 9.992 1 80.81 182 ASN A C 1
ATOM 1451 O O . ASN A 1 182 ? 7.977 39.906 8.969 1 80.81 182 ASN A O 1
ATOM 1455 N N . GLU A 1 183 ? 7.52 41.281 10.656 1 82.5 183 GLU A N 1
ATOM 1456 C CA . GLU A 1 183 ? 6.145 41.469 10.203 1 82.5 183 GLU A CA 1
ATOM 1457 C C . GLU A 1 183 ? 6.102 42.219 8.867 1 82.5 183 GLU A C 1
ATOM 1459 O O . GLU A 1 183 ? 5.301 41.875 7.992 1 82.5 183 GLU A O 1
ATOM 1464 N N . GLU A 1 184 ? 6.965 43.156 8.734 1 82.75 184 GLU A N 1
ATOM 1465 C CA . GLU A 1 184 ? 7.031 43.906 7.492 1 82.75 184 GLU A CA 1
ATOM 1466 C C . GLU A 1 184 ? 7.504 43.031 6.336 1 82.75 184 GLU A C 1
ATOM 1468 O O . GLU A 1 184 ? 7.008 43.156 5.215 1 82.75 184 GLU A O 1
ATOM 1473 N N . ILE A 1 185 ? 8.43 42.188 6.586 1 84.56 185 ILE A N 1
ATOM 1474 C CA . ILE A 1 185 ? 8.961 41.25 5.582 1 84.56 185 ILE A CA 1
ATOM 1475 C C . ILE A 1 185 ? 7.883 40.281 5.164 1 84.56 185 ILE A C 1
ATOM 1477 O O . ILE A 1 185 ? 7.691 40.031 3.971 1 84.56 185 ILE A O 1
ATOM 1481 N N . ARG A 1 186 ? 7.121 39.844 6.066 1 81.56 186 ARG A N 1
ATOM 1482 C CA . ARG A 1 186 ? 6.035 38.906 5.777 1 81.56 186 ARG A CA 1
ATOM 1483 C C . ARG A 1 186 ? 4.965 39.562 4.914 1 81.56 186 ARG A C 1
ATOM 1485 O O . ARG A 1 186 ? 4.426 38.938 4 1 81.56 186 ARG A O 1
ATOM 1492 N N . ARG A 1 187 ? 4.676 40.844 5.23 1 80.62 187 ARG A N 1
ATOM 1493 C CA . ARG A 1 187 ? 3.664 41.594 4.492 1 80.62 187 ARG A CA 1
ATOM 1494 C C . ARG A 1 187 ? 4.137 41.906 3.078 1 80.62 187 ARG A C 1
ATOM 1496 O O . ARG A 1 187 ? 3.326 42.156 2.189 1 80.62 187 ARG A O 1
ATOM 1503 N N . SER A 1 188 ? 5.488 41.875 2.939 1 82 188 SER A N 1
ATOM 1504 C CA . SER A 1 188 ? 6.051 42.188 1.632 1 82 188 SER A CA 1
ATOM 1505 C C . SER A 1 188 ? 5.875 41.031 0.657 1 82 188 SER A C 1
ATOM 1507 O O . SER A 1 188 ? 5.988 41.219 -0.557 1 82 188 SER A O 1
ATOM 1509 N N . ILE A 1 189 ? 5.566 39.906 1.202 1 86.44 189 ILE A N 1
ATOM 1510 C CA . ILE A 1 189 ? 5.312 38.75 0.351 1 86.44 189 ILE A CA 1
ATOM 1511 C C . ILE A 1 189 ? 3.895 38.844 -0.215 1 86.44 189 ILE A C 1
ATOM 1513 O O . ILE A 1 189 ? 2.916 38.688 0.522 1 86.44 189 ILE A O 1
ATOM 1517 N N . THR A 1 190 ? 3.746 39.125 -1.468 1 86.94 190 THR A N 1
ATOM 1518 C CA . THR A 1 190 ? 2.465 39.344 -2.125 1 86.94 190 THR A CA 1
ATOM 1519 C C . THR A 1 190 ? 1.779 38.031 -2.459 1 86.94 190 THR A C 1
ATOM 1521 O O . THR A 1 190 ? 2.43 36.969 -2.514 1 86.94 190 THR A O 1
ATOM 1524 N N . PRO A 1 191 ? 0.457 38.062 -2.582 1 90.25 191 PRO A N 1
ATOM 1525 C CA . PRO A 1 191 ? -0.268 36.875 -3.029 1 90.25 191 PRO A CA 1
ATOM 1526 C C . PRO A 1 191 ? 0.251 36.344 -4.359 1 90.25 191 PRO A C 1
ATOM 1528 O O . PRO A 1 191 ? 0.182 35.125 -4.605 1 90.25 191 PRO A O 1
ATOM 1531 N N . THR A 1 192 ? 0.693 37.219 -5.184 1 91.75 192 THR A N 1
ATOM 1532 C CA . THR A 1 192 ? 1.274 36.812 -6.457 1 91.75 192 THR A CA 1
ATOM 1533 C C . THR A 1 192 ? 2.553 36 -6.23 1 91.75 192 THR A C 1
ATOM 1535 O O . THR A 1 192 ? 2.793 35 -6.91 1 91.75 192 THR A O 1
ATOM 1538 N N . ASP A 1 193 ? 3.371 36.469 -5.219 1 90.81 193 ASP A N 1
ATOM 1539 C CA . ASP A 1 193 ? 4.578 35.75 -4.852 1 90.81 193 ASP A CA 1
ATOM 1540 C C . ASP A 1 193 ? 4.238 34.344 -4.336 1 90.81 193 ASP A C 1
ATOM 1542 O O . ASP A 1 193 ? 4.883 33.375 -4.715 1 90.81 193 ASP A O 1
ATOM 1546 N N . LEU A 1 194 ? 3.23 34.344 -3.584 1 92.19 194 LEU A N 1
ATOM 1547 C CA . LEU A 1 194 ? 2.818 33.094 -2.988 1 92.19 194 LEU A CA 1
ATOM 1548 C C . LEU A 1 194 ? 2.305 32.125 -4.055 1 92.19 194 LEU A C 1
ATOM 1550 O O . LEU A 1 194 ? 2.561 30.922 -3.986 1 92.19 194 LEU A O 1
ATOM 1554 N N . LYS A 1 195 ? 1.614 32.625 -4.98 1 94 195 LYS A N 1
ATOM 1555 C CA . LYS A 1 195 ? 1.114 31.812 -6.082 1 94 195 LYS A CA 1
ATOM 1556 C C . LYS A 1 195 ? 2.262 31.266 -6.926 1 94 195 LYS A C 1
ATOM 1558 O O . LYS A 1 195 ? 2.25 30.094 -7.32 1 94 195 LYS A O 1
ATOM 1563 N N . LYS A 1 196 ? 3.148 32.094 -7.223 1 94 196 LYS A N 1
ATOM 1564 C CA . LYS A 1 196 ? 4.316 31.672 -7.988 1 94 196 LYS A CA 1
ATOM 1565 C C . LYS A 1 196 ? 5.086 30.578 -7.254 1 94 196 LYS A C 1
ATOM 1567 O O . LYS A 1 196 ? 5.492 29.578 -7.859 1 94 196 LYS A O 1
ATOM 1572 N N . ILE A 1 197 ? 5.266 30.75 -5.977 1 94.38 197 ILE A N 1
ATOM 1573 C CA . ILE A 1 197 ? 5.973 29.781 -5.148 1 94.38 197 ILE A CA 1
ATOM 1574 C C . ILE A 1 197 ? 5.219 28.453 -5.148 1 94.38 197 ILE A C 1
ATOM 1576 O O . ILE A 1 197 ? 5.828 27.391 -5.219 1 94.38 197 ILE A O 1
ATOM 1580 N N . ASP A 1 198 ? 3.975 28.578 -5.09 1 95.38 198 ASP A N 1
ATOM 1581 C CA . ASP A 1 198 ? 3.137 27.391 -5.082 1 95.38 198 ASP A CA 1
ATOM 1582 C C . ASP A 1 198 ? 3.271 26.609 -6.391 1 95.38 198 ASP A C 1
ATOM 1584 O O . ASP A 1 198 ? 3.373 25.375 -6.383 1 95.38 198 ASP A O 1
ATOM 1588 N N . GLU A 1 199 ? 3.275 27.297 -7.453 1 96.19 199 GLU A N 1
ATOM 1589 C CA . GLU A 1 199 ? 3.43 26.672 -8.766 1 96.19 199 GLU A CA 1
ATOM 1590 C C . GLU A 1 199 ? 4.805 26.016 -8.914 1 96.19 199 GLU A C 1
ATOM 1592 O O . GLU A 1 199 ? 4.926 24.906 -9.43 1 96.19 199 GLU A O 1
ATOM 1597 N N . GLU A 1 200 ? 5.773 26.719 -8.461 1 94.94 200 GLU A N 1
ATOM 1598 C CA . GLU A 1 200 ? 7.129 26.172 -8.508 1 94.94 200 GLU A CA 1
ATOM 1599 C C . GLU A 1 200 ? 7.254 24.938 -7.637 1 94.94 200 GLU A C 1
ATOM 1601 O O . GLU A 1 200 ? 7.902 23.953 -8.023 1 94.94 200 GLU A O 1
ATOM 1606 N N . ALA A 1 201 ? 6.641 25.031 -6.484 1 96.62 201 ALA A N 1
ATOM 1607 C CA . ALA A 1 201 ? 6.672 23.906 -5.566 1 96.62 201 ALA A CA 1
ATOM 1608 C C . ALA A 1 201 ? 5.984 22.688 -6.172 1 96.62 201 ALA A C 1
ATOM 1610 O O . ALA A 1 201 ? 6.445 21.547 -6.004 1 96.62 201 ALA A O 1
ATOM 1611 N N . GLU A 1 202 ? 4.922 22.922 -6.805 1 96.5 202 GLU A N 1
ATOM 1612 C CA . GLU A 1 202 ? 4.199 21.844 -7.469 1 96.5 202 GLU A CA 1
ATOM 1613 C C . GLU A 1 202 ? 5.059 21.188 -8.547 1 96.5 202 GLU A C 1
ATOM 1615 O O . GLU A 1 202 ? 5.137 19.969 -8.633 1 96.5 202 GLU A O 1
ATOM 1620 N N . GLU A 1 203 ? 5.672 21.984 -9.352 1 95.94 203 GLU A N 1
ATOM 1621 C CA . GLU A 1 203 ? 6.527 21.484 -10.414 1 95.94 203 GLU A CA 1
ATOM 1622 C C . GLU A 1 203 ? 7.707 20.688 -9.844 1 95.94 203 GLU A C 1
ATOM 1624 O O . GLU A 1 203 ? 8.039 19.609 -10.344 1 95.94 203 GLU A O 1
ATOM 1629 N N . GLU A 1 204 ? 8.281 21.234 -8.836 1 95.75 204 GLU A N 1
ATOM 1630 C CA . GLU A 1 204 ? 9.414 20.562 -8.211 1 95.75 204 GLU A CA 1
ATOM 1631 C C . GLU A 1 204 ? 9 19.25 -7.551 1 95.75 204 GLU A C 1
ATOM 1633 O O . GLU A 1 204 ? 9.734 18.266 -7.598 1 95.75 204 GLU A O 1
ATOM 1638 N N . SER A 1 205 ? 7.875 19.281 -6.945 1 96.81 205 SER A N 1
ATOM 1639 C CA . SER A 1 205 ? 7.359 18.094 -6.297 1 96.81 205 SER A CA 1
ATOM 1640 C C . SER A 1 205 ? 7.109 16.969 -7.309 1 96.81 205 SER A C 1
ATOM 1642 O O . SER A 1 205 ? 7.367 15.805 -7.023 1 96.81 205 SER A O 1
ATOM 1644 N N . LYS A 1 206 ? 6.641 17.281 -8.453 1 95.19 206 LYS A N 1
ATOM 1645 C CA . LYS A 1 206 ? 6.34 16.312 -9.508 1 95.19 206 LYS A CA 1
ATOM 1646 C C . LYS A 1 206 ? 7.621 15.727 -10.094 1 95.19 206 LYS A C 1
ATOM 1648 O O . LYS A 1 206 ? 7.66 14.547 -10.453 1 95.19 206 LYS A O 1
ATOM 1653 N N . SER A 1 207 ? 8.609 16.5 -10.156 1 94.69 207 SER A N 1
ATOM 1654 C CA . SER A 1 207 ? 9.828 16.094 -10.852 1 94.69 207 SER A CA 1
ATOM 1655 C C . SER A 1 207 ? 10.812 15.43 -9.891 1 94.69 207 SER A C 1
ATOM 1657 O O . SER A 1 207 ? 11.75 14.75 -10.328 1 94.69 207 SER A O 1
ATOM 1659 N N . MET A 1 208 ? 10.609 15.531 -8.648 1 96.44 208 MET A N 1
ATOM 1660 C CA . MET A 1 208 ? 11.57 15.023 -7.68 1 96.44 208 MET A CA 1
ATOM 1661 C C . MET A 1 208 ? 11.461 13.508 -7.551 1 96.44 208 MET A C 1
ATOM 1663 O O . MET A 1 208 ? 10.375 12.977 -7.305 1 96.44 208 MET A O 1
ATOM 1667 N N . ASP A 1 209 ? 12.539 12.875 -7.738 1 95.88 209 ASP A N 1
ATOM 1668 C CA . ASP A 1 209 ? 12.602 11.43 -7.52 1 95.88 209 ASP A CA 1
ATOM 1669 C C . ASP A 1 209 ? 12.75 11.102 -6.039 1 95.88 209 ASP A C 1
ATOM 1671 O O . ASP A 1 209 ? 13.773 11.43 -5.426 1 95.88 209 ASP A O 1
ATOM 1675 N N . LEU A 1 210 ? 11.852 10.453 -5.5 1 97.38 210 LEU A N 1
ATOM 1676 C CA . LEU A 1 210 ? 11.828 10.18 -4.066 1 97.38 210 LEU A CA 1
ATOM 1677 C C . LEU A 1 210 ? 12.57 8.883 -3.752 1 97.38 210 LEU A C 1
ATOM 1679 O O . LEU A 1 210 ? 12.68 8.492 -2.586 1 97.38 210 LEU A O 1
ATOM 1683 N N . ASN A 1 211 ? 13.156 8.273 -4.75 1 96.25 211 ASN A N 1
ATOM 1684 C CA . ASN A 1 211 ? 13.727 6.953 -4.52 1 96.25 211 ASN A CA 1
ATOM 1685 C C . ASN A 1 211 ? 15.25 6.969 -4.645 1 96.25 211 ASN A C 1
ATOM 1687 O O . ASN A 1 211 ? 15.891 5.918 -4.609 1 96.25 211 ASN A O 1
ATOM 1691 N N . LYS A 1 212 ? 15.852 8.047 -4.75 1 96.62 212 LYS A N 1
ATOM 1692 C CA . LYS A 1 212 ? 17.312 8.172 -4.734 1 96.62 212 LYS A CA 1
ATOM 1693 C C . LYS A 1 212 ? 17.734 9.516 -4.16 1 96.62 212 LYS A C 1
ATOM 1695 O O . LYS A 1 212 ? 17.062 10.531 -4.359 1 96.62 212 LYS A O 1
ATOM 1700 N N . VAL A 1 213 ? 18.828 9.523 -3.467 1 98.38 213 VAL A N 1
ATOM 1701 C CA . VAL A 1 213 ? 19.359 10.727 -2.836 1 98.38 213 VAL A CA 1
ATOM 1702 C C . VAL A 1 213 ? 20.891 10.727 -2.918 1 98.38 213 VAL A C 1
ATOM 1704 O O . VAL A 1 213 ? 21.5 9.688 -3.193 1 98.38 213 VAL A O 1
ATOM 1707 N N . VAL A 1 214 ? 21.469 11.914 -2.74 1 98.44 214 VAL A N 1
ATOM 1708 C CA . VAL A 1 214 ? 22.906 12.039 -2.502 1 98.44 214 VAL A CA 1
ATOM 1709 C C . VAL A 1 214 ? 23.141 12.781 -1.188 1 98.44 214 VAL A C 1
ATOM 1711 O O . VAL A 1 214 ? 22.328 13.617 -0.78 1 98.44 214 VAL A O 1
ATOM 1714 N N . LEU A 1 215 ? 24.172 12.367 -0.547 1 98.5 215 LEU A N 1
ATOM 1715 C CA . LEU A 1 215 ? 24.641 13.086 0.635 1 98.5 215 LEU A CA 1
ATOM 1716 C C . LEU A 1 215 ? 25.531 14.258 0.244 1 98.5 215 LEU A C 1
ATOM 1718 O O . LEU A 1 215 ? 26.578 14.062 -0.385 1 98.5 215 LEU A O 1
ATOM 1722 N N . ARG A 1 216 ? 25.156 15.438 0.628 1 98.38 216 ARG A N 1
ATOM 1723 C CA . ARG A 1 216 ? 25.984 16.609 0.358 1 98.38 216 ARG A CA 1
ATOM 1724 C C . ARG A 1 216 ? 26.688 17.094 1.621 1 98.38 216 ARG A C 1
ATOM 1726 O O . ARG A 1 216 ? 26.047 17.328 2.646 1 98.38 216 ARG A O 1
ATOM 1733 N N . PHE A 1 217 ? 28 17.266 1.49 1 98.19 217 PHE A N 1
ATOM 1734 C CA . PHE A 1 217 ? 28.844 17.719 2.59 1 98.19 217 PHE A CA 1
ATOM 1735 C C . PHE A 1 217 ? 29.391 19.109 2.32 1 98.19 217 PHE A C 1
ATOM 1737 O O . PHE A 1 217 ? 29.781 19.422 1.194 1 98.19 217 PHE A O 1
ATOM 1744 N N . GLN A 1 218 ? 29.359 19.891 3.334 1 97.19 218 GLN A N 1
ATOM 1745 C CA . GLN A 1 218 ? 29.953 21.234 3.26 1 97.19 218 GLN A CA 1
ATOM 1746 C C . GLN A 1 218 ? 30.484 21.672 4.621 1 97.19 218 GLN A C 1
ATOM 1748 O O . GLN A 1 218 ? 29.875 21.391 5.652 1 97.19 218 GLN A O 1
ATOM 1753 N N . ALA A 1 219 ? 31.562 22.344 4.594 1 97.12 219 ALA A N 1
ATOM 1754 C CA . ALA A 1 219 ? 32.188 22.781 5.844 1 97.12 219 ALA A CA 1
ATOM 1755 C C . ALA A 1 219 ? 31.922 24.266 6.098 1 97.12 219 ALA A C 1
ATOM 1757 O O . ALA A 1 219 ? 31.906 25.062 5.16 1 97.12 219 ALA A O 1
ATOM 1758 N N . PHE A 1 220 ? 31.766 24.578 7.363 1 95.38 220 PHE A N 1
ATOM 1759 C CA . PHE A 1 220 ? 31.5 25.938 7.809 1 95.38 220 PHE A CA 1
ATOM 1760 C C . PHE A 1 220 ? 32.375 26.297 9 1 95.38 220 PHE A C 1
ATOM 1762 O O . PHE A 1 220 ? 32.844 25.422 9.734 1 95.38 220 PHE A O 1
ATOM 1769 N N . GLN A 1 221 ? 32.656 27.531 9.148 1 93.5 221 GLN A N 1
ATOM 1770 C CA . GLN A 1 221 ? 33.312 28.078 10.328 1 93.5 221 GLN A CA 1
ATOM 1771 C C . GLN A 1 221 ? 32.5 29.188 10.961 1 93.5 221 GLN A C 1
ATOM 1773 O O . GLN A 1 221 ? 31.906 30.016 10.258 1 93.5 221 GLN A O 1
ATOM 1778 N N . TYR A 1 222 ? 32.438 29.047 12.266 1 89.12 222 TYR A N 1
ATOM 1779 C CA . TYR A 1 222 ? 31.719 30.094 12.977 1 89.12 222 TYR A CA 1
ATOM 1780 C C . TYR A 1 222 ? 32.469 31.422 12.93 1 89.12 222 TYR A C 1
ATOM 1782 O O . TYR A 1 222 ? 33.656 31.469 13.258 1 89.12 222 TYR A O 1
ATOM 1790 N N . ASP A 1 223 ? 31.781 32.375 12.469 1 84.19 223 ASP A N 1
ATOM 1791 C CA . ASP A 1 223 ? 32.344 33.719 12.414 1 84.19 223 ASP A CA 1
ATOM 1792 C C . ASP A 1 223 ? 31.781 34.594 13.555 1 84.19 223 ASP A C 1
ATOM 1794 O O . ASP A 1 223 ? 30.594 34.938 13.562 1 84.19 223 ASP A O 1
ATOM 1798 N N . LYS A 1 224 ? 32.562 35 14.477 1 81.88 224 LYS A N 1
ATOM 1799 C CA . LYS A 1 224 ? 32.188 35.781 15.648 1 81.88 224 LYS A CA 1
ATOM 1800 C C . LYS A 1 224 ? 31.688 37.156 15.242 1 81.88 224 LYS A C 1
ATOM 1802 O O . LYS A 1 224 ? 30.828 37.75 15.898 1 81.88 224 LYS A O 1
ATOM 1807 N N . ASN A 1 225 ? 32.25 37.688 14.195 1 81.31 225 ASN A N 1
ATOM 1808 C CA . ASN A 1 225 ? 31.906 39.031 13.75 1 81.31 225 ASN A CA 1
ATOM 1809 C C . ASN A 1 225 ? 30.453 39.125 13.266 1 81.31 225 ASN A C 1
ATOM 1811 O O . ASN A 1 225 ? 29.766 40.094 13.531 1 81.31 225 ASN A O 1
ATOM 1815 N N . ILE A 1 226 ? 30.047 38.094 12.586 1 73.88 226 ILE A N 1
ATOM 1816 C CA . ILE A 1 226 ? 28.719 38.125 12 1 73.88 226 ILE A CA 1
ATOM 1817 C C . ILE A 1 226 ? 27.781 37.188 12.797 1 73.88 226 ILE A C 1
ATOM 1819 O O . ILE A 1 226 ? 26.594 37.094 12.484 1 73.88 226 ILE A O 1
ATOM 1823 N N . GLU A 1 227 ? 28.312 36.594 13.805 1 77.56 227 GLU A N 1
ATOM 1824 C CA . GLU A 1 227 ? 27.578 35.688 14.672 1 77.56 227 GLU A CA 1
ATOM 1825 C C . GLU A 1 227 ? 26.828 34.625 13.852 1 77.56 227 GLU A C 1
ATOM 1827 O O . GLU A 1 227 ? 25.656 34.375 14.086 1 77.56 227 GLU A O 1
ATOM 1832 N N . SER A 1 228 ? 27.469 34.219 12.75 1 82.44 228 SER A N 1
ATOM 1833 C CA . SER A 1 228 ? 26.891 33.219 11.859 1 82.44 228 SER A CA 1
ATOM 1834 C C . SER A 1 228 ? 27.953 32.281 11.281 1 82.44 228 SER A C 1
ATOM 1836 O O . SER A 1 228 ? 29.156 32.594 11.359 1 82.44 228 SER A O 1
ATOM 1838 N N . TYR A 1 229 ? 27.531 31.172 10.781 1 86.81 229 TYR A N 1
ATOM 1839 C CA . TYR A 1 229 ? 28.453 30.234 10.148 1 86.81 229 TYR A CA 1
ATOM 1840 C C . TYR A 1 229 ? 28.734 30.625 8.703 1 86.81 229 TYR A C 1
ATOM 1842 O O . TYR A 1 229 ? 27.812 30.984 7.961 1 86.81 229 TYR A O 1
ATOM 1850 N N . ARG A 1 230 ? 30.016 30.641 8.367 1 88.75 230 ARG A N 1
ATOM 1851 C CA . ARG A 1 230 ? 30.453 30.922 7.004 1 88.75 230 ARG A CA 1
ATOM 1852 C C . ARG A 1 230 ? 30.984 29.672 6.32 1 88.75 230 ARG A C 1
ATOM 1854 O O . ARG A 1 230 ? 31.734 28.906 6.918 1 88.75 230 ARG A O 1
ATOM 1861 N N . PRO A 1 231 ? 30.547 29.562 5.059 1 91.88 231 PRO A N 1
ATOM 1862 C CA . PRO A 1 231 ? 31.094 28.406 4.332 1 91.88 231 PRO A CA 1
ATOM 1863 C C . PRO A 1 231 ? 32.594 28.531 4.051 1 91.88 231 PRO A C 1
ATOM 1865 O O . PRO A 1 231 ? 33.062 29.609 3.703 1 91.88 231 PRO A O 1
ATOM 1868 N N . ILE A 1 232 ? 33.281 27.422 4.215 1 93.12 232 ILE A N 1
ATOM 1869 C CA . ILE A 1 232 ? 34.719 27.469 3.986 1 93.12 232 ILE A CA 1
ATOM 1870 C C . ILE A 1 232 ? 35.094 26.531 2.84 1 93.12 232 ILE A C 1
ATOM 1872 O O . ILE A 1 232 ? 36.219 26.562 2.355 1 93.12 232 ILE A O 1
ATOM 1876 N N . THR A 1 233 ? 34.094 25.672 2.398 1 94.94 233 THR A N 1
ATOM 1877 C CA . THR A 1 233 ? 34.344 24.781 1.263 1 94.94 233 THR A CA 1
ATOM 1878 C C . THR A 1 233 ? 33.156 24.828 0.301 1 94.94 233 THR A C 1
ATOM 1880 O O . THR A 1 233 ? 32.062 25.25 0.672 1 94.94 233 THR A O 1
ATOM 1883 N N . LEU A 1 234 ? 33.469 24.406 -0.924 1 93.38 234 LEU A N 1
ATOM 1884 C CA . LEU A 1 234 ? 32.375 24.062 -1.823 1 93.38 234 LEU A CA 1
ATOM 1885 C C . LEU A 1 234 ? 31.703 22.75 -1.392 1 93.38 234 LEU A C 1
ATOM 1887 O O . LEU A 1 234 ? 32.344 21.922 -0.75 1 93.38 234 LEU A O 1
ATOM 1891 N N . PRO A 1 235 ? 30.438 22.656 -1.717 1 95.81 235 PRO A N 1
ATOM 1892 C CA . PRO A 1 235 ? 29.766 21.391 -1.385 1 95.81 235 PRO A CA 1
ATOM 1893 C C . PRO A 1 235 ? 30.281 20.219 -2.219 1 95.81 235 PRO A C 1
ATOM 1895 O O . PRO A 1 235 ? 30.672 20.406 -3.373 1 95.81 235 PRO A O 1
ATOM 1898 N N . VAL A 1 236 ? 30.281 19.047 -1.592 1 97.12 236 VAL A N 1
ATOM 1899 C CA . VAL A 1 236 ? 30.672 17.812 -2.266 1 97.12 236 VAL A CA 1
ATOM 1900 C C . VAL A 1 236 ? 29.578 16.766 -2.072 1 97.12 236 VAL A C 1
ATOM 1902 O O . VAL A 1 236 ? 29.094 16.562 -0.958 1 97.12 236 VAL A O 1
ATOM 1905 N N . ASP A 1 237 ? 29.234 16.109 -3.184 1 98.06 237 ASP A N 1
ATOM 1906 C CA . ASP A 1 237 ? 28.156 15.125 -3.148 1 98.06 237 ASP A CA 1
ATOM 1907 C C . ASP A 1 237 ? 28.719 13.703 -3.123 1 98.06 237 ASP A C 1
ATOM 1909 O O . ASP A 1 237 ? 29.719 13.414 -3.793 1 98.06 237 ASP A O 1
ATOM 1913 N N . SER A 1 238 ? 28.078 12.898 -2.396 1 98.31 238 SER A N 1
ATOM 1914 C CA . SER A 1 238 ? 28.406 11.477 -2.393 1 98.31 238 SER A CA 1
ATOM 1915 C C . SER A 1 238 ? 27.875 10.781 -3.645 1 98.31 238 SER A C 1
ATOM 1917 O O . SER A 1 238 ? 27.25 11.414 -4.492 1 98.31 238 SER A O 1
ATOM 1919 N N . ASP A 1 239 ? 28.188 9.445 -3.662 1 96.81 239 ASP A N 1
ATOM 1920 C CA . ASP A 1 239 ? 27.5 8.586 -4.617 1 96.81 239 ASP A CA 1
ATOM 1921 C C . ASP A 1 239 ? 26.016 8.461 -4.266 1 96.81 239 ASP A C 1
ATOM 1923 O O . ASP A 1 239 ? 25.609 8.734 -3.133 1 96.81 239 ASP A O 1
ATOM 1927 N N . VAL A 1 240 ? 25.312 8.062 -5.281 1 96.81 240 VAL A N 1
ATOM 1928 C CA . VAL A 1 240 ? 23.859 7.992 -5.137 1 96.81 240 VAL A CA 1
ATOM 1929 C C . VAL A 1 240 ? 23.5 6.852 -4.188 1 96.81 240 VAL A C 1
ATOM 1931 O O . VAL A 1 240 ? 24.094 5.773 -4.242 1 96.81 240 VAL A O 1
ATOM 1934 N N . VAL A 1 241 ? 22.547 7.129 -3.293 1 97.56 241 VAL A N 1
ATOM 1935 C CA . VAL A 1 241 ? 21.922 6.113 -2.443 1 97.56 241 VAL A CA 1
ATOM 1936 C C . VAL A 1 241 ? 20.5 5.836 -2.92 1 97.56 241 VAL A C 1
ATOM 1938 O O . VAL A 1 241 ? 19.656 6.734 -2.924 1 97.56 241 VAL A O 1
ATOM 1941 N N . PHE A 1 242 ? 20.219 4.57 -3.26 1 96.12 242 PHE A N 1
ATOM 1942 C CA . PHE A 1 242 ? 18.906 4.18 -3.781 1 96.12 242 PHE A CA 1
ATOM 1943 C C . PHE A 1 242 ? 18.047 3.598 -2.676 1 96.12 242 PHE A C 1
ATOM 1945 O O . PHE A 1 242 ? 18.547 2.92 -1.775 1 96.12 242 PHE A O 1
ATOM 1952 N N . ASN A 1 243 ? 16.75 3.928 -2.787 1 96.38 243 ASN A N 1
ATOM 1953 C CA . ASN A 1 243 ? 15.797 3.311 -1.866 1 96.38 243 ASN A CA 1
ATOM 1954 C C . ASN A 1 243 ? 15.688 1.807 -2.102 1 96.38 243 ASN A C 1
ATOM 1956 O O . ASN A 1 243 ? 15.305 1.371 -3.189 1 96.38 243 ASN A O 1
ATOM 1960 N N . LEU A 1 244 ? 15.875 1.088 -1.055 1 94 244 LEU A N 1
ATOM 1961 C CA . LEU A 1 244 ? 15.961 -0.366 -1.121 1 94 244 LEU A CA 1
ATOM 1962 C C . LEU A 1 244 ? 14.594 -0.984 -1.385 1 94 244 LEU A C 1
ATOM 1964 O O . LEU A 1 244 ? 14.5 -2.039 -2.018 1 94 244 LEU A O 1
ATOM 1968 N N . LYS A 1 245 ? 13.5 -0.414 -0.967 1 91.19 245 LYS A N 1
ATOM 1969 C CA . LYS A 1 245 ? 12.195 -1.064 -0.977 1 91.19 245 LYS A CA 1
ATOM 1970 C C . LYS A 1 245 ? 11.352 -0.599 -2.164 1 91.19 245 LYS A C 1
ATOM 1972 O O . LYS A 1 245 ? 10.156 -0.879 -2.234 1 91.19 245 LYS A O 1
ATOM 1977 N N . ASN A 1 246 ? 11.938 0.032 -3.105 1 92.94 246 ASN A N 1
ATOM 1978 C CA . ASN A 1 246 ? 11.219 0.438 -4.309 1 92.94 246 ASN A CA 1
ATOM 1979 C C . ASN A 1 246 ? 11.516 -0.498 -5.48 1 92.94 246 ASN A C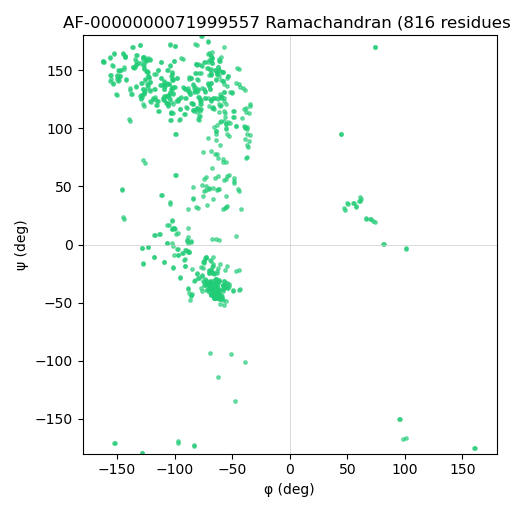 1
ATOM 1981 O O . ASN A 1 246 ? 12.656 -0.925 -5.668 1 92.94 246 ASN A O 1
ATOM 1985 N N . ALA A 1 247 ? 10.5 -0.794 -6.289 1 91.12 247 ALA A N 1
ATOM 1986 C CA . ALA A 1 247 ? 10.602 -1.761 -7.379 1 91.12 247 ALA A CA 1
ATOM 1987 C C . ALA A 1 247 ? 11.562 -1.272 -8.461 1 91.12 247 ALA A C 1
ATOM 1989 O O . ALA A 1 247 ? 12.156 -2.076 -9.18 1 91.12 247 ALA A O 1
ATOM 1990 N N . THR A 1 248 ? 11.773 -0.025 -8.586 1 91.44 248 THR A N 1
ATOM 1991 C CA . THR A 1 248 ? 12.586 0.524 -9.664 1 91.44 248 THR A CA 1
ATOM 1992 C C . THR A 1 248 ? 14.047 0.641 -9.242 1 91.44 248 THR A C 1
ATOM 1994 O O . THR A 1 248 ? 14.93 0.784 -10.086 1 91.44 248 THR A O 1
ATOM 1997 N N . THR A 1 249 ? 14.234 0.615 -7.941 1 92.19 249 THR A N 1
ATOM 1998 C CA . THR A 1 249 ? 15.602 0.847 -7.484 1 92.19 249 THR A CA 1
ATOM 1999 C C . THR A 1 249 ? 16.062 -0.269 -6.551 1 92.19 249 THR A C 1
ATOM 2001 O O . THR A 1 249 ? 17.25 -0.421 -6.293 1 92.19 249 THR A O 1
ATOM 2004 N N . GLY A 1 250 ? 15.133 -1.024 -6.047 1 91.25 250 GLY A N 1
ATOM 2005 C CA . GLY A 1 250 ? 15.43 -2.018 -5.027 1 91.25 250 GLY A CA 1
ATOM 2006 C C . GLY A 1 250 ? 16.219 -3.201 -5.562 1 91.25 250 GLY A C 1
ATOM 2007 O O . GLY A 1 250 ? 16.531 -3.256 -6.75 1 91.25 250 GLY A O 1
ATOM 2008 N N . GLU A 1 251 ? 16.547 -4 -4.645 1 92.69 251 GLU A N 1
ATOM 2009 C CA . GLU A 1 251 ? 17.312 -5.195 -4.988 1 92.69 251 GLU A CA 1
ATOM 2010 C C . GLU A 1 251 ? 16.422 -6.25 -5.641 1 92.69 251 GLU A C 1
ATOM 2012 O O . GLU A 1 251 ? 15.297 -6.477 -5.203 1 92.69 251 GLU A O 1
ATOM 2017 N N . LEU A 1 252 ? 16.938 -6.809 -6.723 1 96.38 252 LEU A N 1
ATOM 2018 C CA . LEU A 1 252 ? 16.234 -7.91 -7.379 1 96.38 252 LEU A CA 1
ATOM 2019 C C . LEU A 1 252 ? 16.578 -9.234 -6.703 1 96.38 252 LEU A C 1
ATOM 2021 O O . LEU A 1 252 ? 17.719 -9.477 -6.328 1 96.38 252 LEU A O 1
ATOM 2025 N N . LYS A 1 253 ? 15.531 -10.055 -6.523 1 97.31 253 LYS A N 1
ATOM 2026 C CA . LYS A 1 253 ? 15.766 -11.328 -5.844 1 97.31 253 LYS A CA 1
ATOM 2027 C C . LYS A 1 253 ? 14.781 -12.391 -6.324 1 97.31 253 LYS A C 1
ATOM 2029 O O . LYS A 1 253 ? 13.578 -12.141 -6.414 1 97.31 253 LYS A O 1
ATOM 2034 N N . ILE A 1 254 ? 15.305 -13.508 -6.691 1 98.19 254 ILE A N 1
ATOM 2035 C CA . ILE A 1 254 ? 14.484 -14.688 -6.941 1 98.19 254 ILE A CA 1
ATOM 2036 C C . ILE A 1 254 ? 14.328 -15.492 -5.648 1 98.19 254 ILE A C 1
ATOM 2038 O O . ILE A 1 254 ? 15.32 -15.945 -5.07 1 98.19 254 ILE A O 1
ATOM 2042 N N . VAL A 1 255 ? 13.18 -15.625 -5.215 1 97.81 255 VAL A N 1
ATOM 2043 C CA . VAL A 1 255 ? 12.922 -16.297 -3.949 1 97.81 255 VAL A CA 1
ATOM 2044 C C . VAL A 1 255 ? 12.82 -17.812 -4.18 1 97.81 255 VAL A C 1
ATOM 2046 O O . VAL A 1 255 ? 13.328 -18.594 -3.387 1 97.81 255 VAL A O 1
ATOM 2049 N N . ARG A 1 256 ? 12.117 -18.172 -5.238 1 97.44 256 ARG A N 1
ATOM 2050 C CA . ARG A 1 256 ? 11.906 -19.578 -5.547 1 97.44 256 ARG A CA 1
ATOM 2051 C C . ARG A 1 256 ? 11.617 -19.781 -7.031 1 97.44 256 ARG A C 1
ATOM 2053 O O . ARG A 1 256 ? 11.039 -18.906 -7.68 1 97.44 256 ARG A O 1
ATOM 2060 N N . MET A 1 257 ? 12.07 -20.859 -7.547 1 97.69 257 MET A N 1
ATOM 2061 C CA . MET A 1 257 ? 11.812 -21.25 -8.93 1 97.69 257 MET A CA 1
ATOM 2062 C C . MET A 1 257 ? 11.133 -22.609 -8.984 1 97.69 257 MET A C 1
ATOM 2064 O O . MET A 1 257 ? 11.5 -23.531 -8.25 1 97.69 257 MET A O 1
ATOM 2068 N N . SER A 1 258 ? 10.234 -22.797 -9.922 1 97.5 258 SER A N 1
ATOM 2069 C CA . SER A 1 258 ? 9.461 -24.031 -10.008 1 97.5 258 SER A CA 1
ATOM 2070 C C . SER A 1 258 ? 10.305 -25.172 -10.562 1 97.5 258 SER A C 1
ATOM 2072 O O . SER A 1 258 ? 10.031 -26.344 -10.289 1 97.5 258 SER A O 1
ATOM 2074 N N . ALA A 1 259 ? 11.227 -24.812 -11.414 1 96.94 259 ALA A N 1
ATOM 2075 C CA . ALA A 1 259 ? 12.125 -25.812 -12 1 96.94 259 ALA A CA 1
ATOM 2076 C C . ALA A 1 259 ? 13.492 -25.203 -12.297 1 96.94 259 ALA A C 1
ATOM 2078 O O . ALA A 1 259 ? 13.594 -24.016 -12.625 1 96.94 259 ALA A O 1
ATOM 2079 N N . CYS A 1 260 ? 14.469 -26.094 -12.219 1 97.56 260 CYS A N 1
ATOM 2080 C CA . CYS A 1 260 ? 15.828 -25.609 -12.477 1 97.56 260 CYS A CA 1
ATOM 2081 C C . CYS A 1 260 ? 16.422 -26.312 -13.688 1 97.56 260 CYS A C 1
ATOM 2083 O O . CYS A 1 260 ? 17.641 -26.266 -13.898 1 97.56 260 CYS A O 1
ATOM 2085 N N . SER A 1 261 ? 15.625 -27.031 -14.344 1 97.69 261 SER A N 1
ATOM 2086 C CA . SER A 1 261 ? 16.062 -27.688 -15.57 1 97.69 261 SER A CA 1
ATOM 2087 C C . SER A 1 261 ? 14.938 -27.719 -16.609 1 97.69 261 SER A C 1
ATOM 2089 O O . SER A 1 261 ? 13.758 -27.688 -16.266 1 97.69 261 SER A O 1
ATOM 2091 N N . ALA A 1 262 ? 15.352 -27.75 -17.828 1 97 262 ALA A N 1
ATOM 2092 C CA . ALA A 1 262 ? 14.414 -27.812 -18.938 1 97 262 ALA A CA 1
ATOM 2093 C C . ALA A 1 262 ? 15.117 -28.266 -20.219 1 97 262 ALA A C 1
ATOM 2095 O O . ALA A 1 262 ? 16.344 -28.172 -20.328 1 97 262 ALA A O 1
ATOM 2096 N N . PRO A 1 263 ? 14.32 -28.812 -21.172 1 96.38 263 PRO A N 1
ATOM 2097 C CA . PRO A 1 263 ? 14.922 -29.188 -22.453 1 96.38 263 PRO A CA 1
ATOM 2098 C C . PRO A 1 263 ? 15.586 -28.016 -23.172 1 96.38 263 PRO A C 1
ATOM 2100 O O . PRO A 1 263 ? 15.117 -26.875 -23.062 1 96.38 263 PRO A O 1
ATOM 2103 N N . CYS A 1 264 ? 16.578 -28.297 -23.875 1 96.44 264 CYS A N 1
ATOM 2104 C CA . CYS A 1 264 ? 17.375 -27.281 -24.547 1 96.44 264 CYS A CA 1
ATOM 2105 C C . CYS A 1 264 ? 16.578 -26.625 -25.672 1 96.44 264 CYS A C 1
ATOM 2107 O O . CYS A 1 264 ? 16.969 -25.594 -26.203 1 96.44 264 CYS A O 1
ATOM 2109 N N . THR A 1 265 ? 15.453 -27.234 -26.062 1 95.44 265 THR A N 1
ATOM 2110 C CA . THR A 1 265 ? 14.625 -26.734 -27.156 1 95.44 265 THR A CA 1
ATOM 2111 C C . THR A 1 265 ? 13.875 -25.484 -26.734 1 95.44 265 THR A C 1
ATOM 2113 O O . THR A 1 265 ? 13.328 -24.766 -27.578 1 95.44 265 THR A O 1
ATOM 2116 N N . GLY A 1 266 ? 13.844 -25.156 -25.5 1 96.69 266 GLY A N 1
ATOM 2117 C CA . GLY A 1 266 ? 13.133 -23.984 -25 1 96.69 266 GLY A CA 1
ATOM 2118 C C . GLY A 1 266 ? 11.633 -24.172 -24.984 1 96.69 266 GLY A C 1
ATOM 2119 O O . GLY A 1 266 ? 11.117 -25.234 -25.328 1 96.69 266 GLY A O 1
ATOM 2120 N N . GLY A 1 267 ? 10.898 -23.188 -24.312 1 96.88 267 GLY A N 1
ATOM 2121 C CA . GLY A 1 267 ? 9.445 -23.188 -24.328 1 96.88 267 GLY A CA 1
ATOM 2122 C C . GLY A 1 267 ? 8.828 -23.75 -23.062 1 96.88 267 GLY A C 1
ATOM 2123 O O . GLY A 1 267 ? 7.602 -23.766 -22.922 1 96.88 267 GLY A O 1
ATOM 2124 N N . THR A 1 268 ? 9.672 -24.188 -22.219 1 96.94 268 THR A N 1
ATOM 2125 C CA . THR A 1 268 ? 9.164 -24.734 -20.969 1 96.94 268 THR A CA 1
ATOM 2126 C C . THR A 1 268 ? 8.68 -23.625 -20.047 1 96.94 268 THR A C 1
ATOM 2128 O O . THR A 1 268 ? 9.367 -22.609 -19.875 1 96.94 268 THR A O 1
ATOM 2131 N N . GLU A 1 269 ? 7.496 -23.75 -19.5 1 97.88 269 GLU A N 1
ATOM 2132 C CA . GLU A 1 269 ? 6.941 -22.766 -18.578 1 97.88 269 GLU A CA 1
ATOM 2133 C C . GLU A 1 269 ? 7.562 -22.906 -17.188 1 97.88 269 GLU A C 1
ATOM 2135 O O . GLU A 1 269 ? 7.543 -23.984 -16.594 1 97.88 269 GLU A O 1
ATOM 2140 N N . ILE A 1 270 ? 8.109 -21.844 -16.734 1 98.31 270 ILE A N 1
ATOM 2141 C CA . ILE A 1 270 ? 8.719 -21.797 -15.422 1 98.31 270 ILE A CA 1
ATOM 2142 C C . ILE A 1 270 ? 8.086 -20.688 -14.594 1 98.31 270 ILE A C 1
ATOM 2144 O O . ILE A 1 270 ? 7.832 -19.594 -15.102 1 98.31 270 ILE A O 1
ATOM 2148 N N . TRP A 1 271 ? 7.836 -20.984 -13.344 1 98.56 271 TRP A N 1
ATOM 2149 C CA . TRP A 1 271 ? 7.277 -20.016 -12.398 1 98.56 271 TRP A CA 1
ATOM 2150 C C . TRP A 1 271 ? 8.352 -19.5 -11.453 1 98.56 271 TRP A C 1
ATOM 2152 O O . TRP A 1 271 ? 9.094 -20.281 -10.859 1 98.56 271 TRP A O 1
ATOM 2162 N N . LEU A 1 272 ? 8.383 -18.156 -11.344 1 98.44 272 LEU A N 1
ATOM 2163 C CA . LEU A 1 272 ? 9.32 -17.516 -10.43 1 98.44 272 LEU A CA 1
ATOM 2164 C C . LEU A 1 272 ? 8.578 -16.719 -9.359 1 98.44 272 LEU A C 1
ATOM 2166 O O . LEU A 1 272 ? 7.676 -15.945 -9.68 1 98.44 272 LEU A O 1
ATOM 2170 N N . LEU A 1 273 ? 8.883 -17.016 -8.117 1 98.5 273 LEU A N 1
ATOM 2171 C CA . LEU A 1 273 ? 8.531 -16.078 -7.047 1 98.5 273 LEU A CA 1
ATOM 2172 C C . LEU A 1 273 ? 9.656 -15.078 -6.797 1 98.5 273 LEU A C 1
ATOM 2174 O O . LEU A 1 273 ? 10.812 -15.469 -6.625 1 98.5 273 LEU A O 1
ATOM 2178 N N . VAL A 1 274 ? 9.32 -13.805 -6.844 1 98.12 274 VAL A N 1
ATOM 2179 C CA . VAL A 1 274 ? 10.344 -12.766 -6.801 1 98.12 274 VAL A CA 1
ATOM 2180 C C . VAL A 1 274 ? 9.977 -11.719 -5.75 1 98.12 274 VAL A C 1
ATOM 2182 O O . VAL A 1 274 ? 8.906 -11.789 -5.141 1 98.12 274 VAL A O 1
ATOM 2185 N N . GLU A 1 275 ? 10.977 -10.812 -5.523 1 96.19 275 GLU A N 1
ATOM 2186 C CA . GLU A 1 275 ? 10.727 -9.695 -4.613 1 96.19 275 GLU A CA 1
ATOM 2187 C C . GLU A 1 275 ? 10.477 -8.398 -5.383 1 96.19 275 GLU A C 1
ATOM 2189 O O . GLU A 1 275 ? 11.406 -7.805 -5.926 1 96.19 275 GLU A O 1
ATOM 2194 N N . LYS A 1 276 ? 9.344 -7.961 -5.422 1 94.56 276 LYS A N 1
ATOM 2195 C CA . LYS A 1 276 ? 8.852 -6.672 -5.895 1 94.56 276 LYS A CA 1
ATOM 2196 C C . LYS A 1 276 ? 9.508 -6.285 -7.219 1 94.56 276 LYS A C 1
ATOM 2198 O O . LYS A 1 276 ? 10.555 -5.633 -7.234 1 94.56 276 LYS A O 1
ATOM 2203 N N . VAL A 1 277 ? 8.953 -6.531 -8.32 1 96.81 277 VAL A N 1
ATOM 2204 C CA . VAL A 1 277 ? 9.43 -6.176 -9.656 1 96.81 277 VAL A CA 1
ATOM 2205 C C . VAL A 1 277 ? 8.352 -5.375 -10.391 1 96.81 277 VAL A C 1
ATOM 2207 O O . VAL A 1 277 ? 7.191 -5.367 -9.977 1 96.81 277 VAL A O 1
ATOM 2210 N N . ARG A 1 278 ? 8.789 -4.664 -11.352 1 95.88 278 ARG A N 1
ATOM 2211 C CA . ARG A 1 278 ? 7.863 -3.979 -12.242 1 95.88 278 ARG A CA 1
ATOM 2212 C C . ARG A 1 278 ? 7.676 -4.758 -13.547 1 95.88 278 ARG A C 1
ATOM 2214 O O . ARG A 1 278 ? 8.648 -5.254 -14.117 1 95.88 278 ARG A O 1
ATOM 2221 N N . ARG A 1 279 ? 6.418 -4.852 -13.945 1 95.06 279 ARG A N 1
ATOM 2222 C CA . ARG A 1 279 ? 6.066 -5.691 -15.086 1 95.06 279 ARG A CA 1
ATOM 2223 C C . ARG A 1 279 ? 6.762 -5.211 -16.359 1 95.06 279 ARG A C 1
ATOM 2225 O O . ARG A 1 279 ? 7.168 -6.02 -17.203 1 95.06 279 ARG A O 1
ATOM 2232 N N . ASN A 1 280 ? 7.02 -3.941 -16.5 1 94.12 280 ASN A N 1
ATOM 2233 C CA . ASN A 1 280 ? 7.602 -3.408 -17.719 1 94.12 280 ASN A CA 1
ATOM 2234 C C . ASN A 1 280 ? 9.094 -3.131 -17.562 1 94.12 280 ASN A C 1
ATOM 2236 O O . ASN A 1 280 ? 9.695 -2.441 -18.391 1 94.12 280 ASN A O 1
ATOM 2240 N N . ASN A 1 281 ? 9.648 -3.635 -16.531 1 96.12 281 ASN A N 1
ATOM 2241 C CA . ASN A 1 281 ? 11.047 -3.318 -16.266 1 96.12 281 ASN A CA 1
ATOM 2242 C C . ASN A 1 281 ? 11.773 -4.492 -15.625 1 96.12 281 ASN A C 1
ATOM 2244 O O . ASN A 1 281 ? 12.453 -4.32 -14.609 1 96.12 281 ASN A O 1
ATOM 2248 N N . VAL A 1 282 ? 11.594 -5.648 -16.172 1 97.75 282 VAL A N 1
ATOM 2249 C CA . VAL A 1 282 ? 12.273 -6.828 -15.641 1 97.75 282 VAL A CA 1
ATOM 2250 C C . VAL A 1 282 ? 12.453 -7.859 -16.75 1 97.75 282 VAL A C 1
ATOM 2252 O O . VAL A 1 282 ? 11.562 -8.047 -17.594 1 97.75 282 VAL A O 1
ATOM 2255 N N . HIS A 1 283 ? 13.602 -8.461 -16.781 1 98.31 283 HIS A N 1
ATOM 2256 C CA . HIS A 1 283 ? 13.906 -9.57 -17.672 1 98.31 283 HIS A CA 1
ATOM 2257 C C . HIS A 1 283 ? 14.43 -10.773 -16.906 1 98.31 283 HIS A C 1
ATOM 2259 O O . HIS A 1 283 ? 14.961 -10.633 -15.797 1 98.31 283 HIS A O 1
ATOM 2265 N N . VAL A 1 284 ? 14.172 -11.883 -17.469 1 98.62 284 VAL A N 1
ATOM 2266 C CA . VAL A 1 284 ? 14.805 -13.102 -16.984 1 98.62 284 VAL A CA 1
ATOM 2267 C C . VAL A 1 284 ? 15.945 -13.508 -17.922 1 98.62 284 VAL A C 1
ATOM 2269 O O . VAL A 1 284 ? 15.703 -13.984 -19.031 1 98.62 284 VAL A O 1
ATOM 2272 N N . LYS A 1 285 ? 17.141 -13.43 -17.422 1 98.62 285 LYS A N 1
ATOM 2273 C CA . LYS A 1 285 ? 18.328 -13.633 -18.25 1 98.62 285 LYS A CA 1
ATOM 2274 C C . LYS A 1 285 ? 18.953 -15 -18 1 98.62 285 LYS A C 1
ATOM 2276 O O . LYS A 1 285 ? 19.203 -15.367 -16.859 1 98.62 285 LYS A O 1
ATOM 2281 N N . PHE A 1 286 ? 19.125 -15.75 -19.078 1 98.62 286 PHE A N 1
ATOM 2282 C CA . PHE A 1 286 ? 19.922 -16.969 -19.078 1 98.62 286 PHE A CA 1
ATOM 2283 C C . PHE A 1 286 ? 21.297 -16.734 -19.703 1 98.62 286 PHE A C 1
ATOM 2285 O O . PHE A 1 286 ? 21.406 -16.078 -20.75 1 98.62 286 PHE A O 1
ATOM 2292 N N . PHE A 1 287 ? 22.328 -17.266 -19.031 1 98.38 287 PHE A N 1
ATOM 2293 C CA . PHE A 1 287 ? 23.641 -17.016 -19.609 1 98.38 287 PHE A CA 1
ATOM 2294 C C . PHE A 1 287 ? 24.625 -18.094 -19.219 1 98.38 287 PHE A C 1
ATOM 2296 O O . PHE A 1 287 ? 24.438 -18.781 -18.203 1 98.38 287 PHE A O 1
ATOM 2303 N N . GLU A 1 288 ? 25.578 -18.281 -19.984 1 97.81 288 GLU A N 1
ATOM 2304 C CA . GLU A 1 288 ? 26.625 -19.281 -19.781 1 97.81 288 GLU A CA 1
ATOM 2305 C C . GLU A 1 288 ? 28 -18.625 -19.625 1 97.81 288 GLU A C 1
ATOM 2307 O O . GLU A 1 288 ? 28.344 -17.703 -20.375 1 97.81 288 GLU A O 1
ATOM 2312 N N . LEU A 1 289 ? 28.688 -19.109 -18.625 1 96.19 289 LEU A N 1
ATOM 2313 C CA . LEU A 1 289 ? 30.031 -18.609 -18.391 1 96.19 289 LEU A CA 1
ATOM 2314 C C . LEU A 1 289 ? 31.078 -19.656 -18.797 1 96.19 289 LEU A C 1
ATOM 2316 O O . LEU A 1 289 ? 30.891 -20.844 -18.578 1 96.19 289 LEU A O 1
ATOM 2320 N N . ASP A 1 290 ? 32.094 -19.203 -19.406 1 93.56 290 ASP A N 1
ATOM 2321 C CA . ASP A 1 290 ? 33.219 -20.109 -19.734 1 93.56 290 ASP A CA 1
ATOM 2322 C C . ASP A 1 290 ? 34.156 -20.266 -18.547 1 93.56 290 ASP A C 1
ATOM 2324 O O . ASP A 1 290 ? 33.844 -19.812 -17.438 1 93.56 290 ASP A O 1
ATOM 2328 N N . GLU A 1 291 ? 35.281 -20.953 -18.75 1 91.81 291 GLU A N 1
ATOM 2329 C CA . GLU A 1 291 ? 36.25 -21.266 -17.703 1 91.81 291 GLU A CA 1
ATOM 2330 C C . GLU A 1 291 ? 36.875 -19.984 -17.125 1 91.81 291 GLU A C 1
ATOM 2332 O O . GLU A 1 291 ? 37.312 -19.969 -15.977 1 91.81 291 GLU A O 1
ATOM 2337 N N . ASN A 1 292 ? 36.844 -18.906 -17.906 1 93.5 292 ASN A N 1
ATOM 2338 C CA . ASN A 1 292 ? 37.406 -17.625 -17.469 1 93.5 292 ASN A CA 1
ATOM 2339 C C . ASN A 1 292 ? 36.312 -16.672 -17 1 93.5 292 ASN A C 1
ATOM 2341 O O . ASN A 1 292 ? 36.5 -15.453 -16.953 1 93.5 292 ASN A O 1
ATOM 2345 N N . ASP A 1 293 ? 35.094 -17.188 -16.766 1 91.25 293 ASP A N 1
ATOM 2346 C CA . ASP A 1 293 ? 33.938 -16.438 -16.25 1 91.25 293 ASP A CA 1
ATOM 2347 C C . ASP A 1 293 ? 33.469 -15.398 -17.266 1 91.25 293 ASP A C 1
ATOM 2349 O O . ASP A 1 293 ? 32.969 -14.328 -16.891 1 91.25 293 ASP A O 1
ATOM 2353 N N . ARG A 1 294 ? 33.844 -15.664 -18.578 1 92.38 294 ARG A N 1
ATOM 2354 C CA . ARG A 1 294 ? 33.312 -14.812 -19.656 1 92.38 294 ARG A CA 1
ATOM 2355 C C . ARG A 1 294 ? 31.984 -15.336 -20.172 1 92.38 294 ARG A C 1
ATOM 2357 O O . ARG A 1 294 ? 31.828 -16.547 -20.375 1 92.38 294 ARG A O 1
ATOM 2364 N N . GLU A 1 295 ? 31.078 -14.398 -20.312 1 96 295 GLU A N 1
ATOM 2365 C CA . GLU A 1 295 ? 29.781 -14.75 -20.859 1 96 295 GLU A CA 1
ATOM 2366 C C . GLU A 1 295 ? 29.875 -15.156 -22.328 1 96 295 GLU A C 1
ATOM 2368 O O . GLU A 1 295 ? 30.234 -14.336 -23.172 1 96 295 GLU A O 1
ATOM 2373 N N . VAL A 1 296 ? 29.531 -16.391 -22.672 1 96.44 296 VAL A N 1
ATOM 2374 C CA . VAL A 1 296 ? 29.703 -16.906 -24.016 1 96.44 296 VAL A CA 1
ATOM 2375 C C . VAL A 1 296 ? 28.328 -17.062 -24.688 1 96.44 296 VAL A C 1
ATOM 2377 O O . VAL A 1 296 ? 28.234 -17.219 -25.906 1 96.44 296 VAL A O 1
ATOM 2380 N N . TRP A 1 297 ? 27.375 -17.016 -23.891 1 97.5 297 TRP A N 1
ATOM 2381 C CA . TRP A 1 297 ? 26.016 -17.109 -24.391 1 97.5 297 TRP A CA 1
ATOM 2382 C C . TRP A 1 297 ? 25.031 -16.453 -23.438 1 97.5 297 TRP A C 1
ATOM 2384 O O . TRP A 1 297 ? 25.203 -16.531 -22.219 1 97.5 297 TRP A O 1
ATOM 2394 N N . LYS A 1 298 ? 24.047 -15.797 -24 1 97.81 298 LYS A N 1
ATOM 2395 C CA . LYS A 1 298 ? 22.938 -15.289 -23.188 1 97.81 298 LYS A CA 1
ATOM 2396 C C . LYS A 1 298 ? 21.625 -15.305 -23.953 1 97.81 298 LYS A C 1
ATOM 2398 O O . LYS A 1 298 ? 21.625 -15.25 -25.188 1 97.81 298 LYS A O 1
ATOM 2403 N N . ALA A 1 299 ? 20.547 -15.453 -23.359 1 98.38 299 ALA A N 1
ATOM 2404 C CA . ALA A 1 299 ? 19.172 -15.398 -23.859 1 98.38 299 ALA A CA 1
ATOM 2405 C C . ALA A 1 299 ? 18.203 -14.977 -22.766 1 98.38 299 ALA A C 1
ATOM 2407 O O . ALA A 1 299 ? 18.562 -14.945 -21.578 1 98.38 299 ALA A O 1
ATOM 2408 N N . TYR A 1 300 ? 17.031 -14.594 -23.188 1 98.5 300 TYR A N 1
ATOM 2409 C CA . TYR A 1 300 ? 16.062 -14.078 -22.219 1 98.5 300 TYR A CA 1
ATOM 2410 C C . TYR A 1 300 ? 14.781 -14.914 -22.234 1 98.5 300 TYR A C 1
ATOM 2412 O O . TYR A 1 300 ? 14.328 -15.352 -23.297 1 98.5 300 TYR A O 1
ATOM 2420 N N . GLY A 1 301 ? 14.281 -15.133 -21.047 1 98.5 301 GLY A N 1
ATOM 2421 C CA . GLY A 1 301 ? 12.969 -15.75 -20.969 1 98.5 301 GLY A CA 1
ATOM 2422 C C . GLY A 1 301 ? 11.867 -14.914 -21.594 1 98.5 301 GLY A C 1
ATOM 2423 O O . GLY A 1 301 ? 11.922 -13.68 -21.547 1 98.5 301 GLY A O 1
ATOM 2424 N N . GLU A 1 302 ? 10.859 -15.617 -22.047 1 98.25 302 GLU A N 1
ATOM 2425 C CA . GLU A 1 302 ? 9.781 -14.914 -22.734 1 98.25 302 GLU A CA 1
ATOM 2426 C C . GLU A 1 302 ? 8.531 -14.828 -21.859 1 98.25 302 GLU A C 1
ATOM 2428 O O . GLU A 1 302 ? 8.062 -15.844 -21.328 1 98.25 302 GLU A O 1
ATOM 2433 N N . PHE A 1 303 ? 8.039 -13.672 -21.703 1 98.12 303 PHE A N 1
ATOM 2434 C CA . PHE A 1 303 ? 6.781 -13.445 -20.984 1 98.12 303 PHE A CA 1
ATOM 2435 C C . PHE A 1 303 ? 6.215 -12.07 -21.328 1 98.12 303 PHE A C 1
ATOM 2437 O O . PHE A 1 303 ? 6.934 -11.195 -21.812 1 98.12 303 PHE A O 1
ATOM 2444 N N . ALA A 1 304 ? 4.918 -11.93 -21.125 1 96.94 304 ALA A N 1
ATOM 2445 C CA . ALA A 1 304 ? 4.234 -10.648 -21.297 1 96.94 304 ALA A CA 1
ATOM 2446 C C . ALA A 1 304 ? 4.012 -9.953 -19.969 1 96.94 304 ALA A C 1
ATOM 2448 O O . ALA A 1 304 ? 4.254 -10.531 -18.906 1 96.94 304 ALA A O 1
ATOM 2449 N N . ASP A 1 305 ? 3.586 -8.727 -20 1 95.38 305 ASP A N 1
ATOM 2450 C CA . ASP A 1 305 ? 3.332 -7.934 -18.797 1 95.38 305 ASP A CA 1
ATOM 2451 C C . ASP A 1 305 ? 2.334 -8.633 -17.875 1 95.38 305 ASP A C 1
ATOM 2453 O O . ASP A 1 305 ? 2.486 -8.602 -16.656 1 95.38 305 ASP A O 1
ATOM 2457 N N . ASN A 1 306 ? 1.359 -9.289 -18.484 1 94.88 306 ASN A N 1
ATOM 2458 C CA . ASN A 1 306 ? 0.319 -9.945 -17.703 1 94.88 306 ASN A CA 1
ATOM 2459 C C . ASN A 1 306 ? 0.846 -11.203 -17.016 1 94.88 306 ASN A C 1
ATOM 2461 O O . ASN A 1 306 ? 0.189 -11.75 -16.125 1 94.88 306 ASN A O 1
ATOM 2465 N N . ASP A 1 307 ? 2.037 -11.578 -17.422 1 97.38 307 ASP A N 1
ATOM 2466 C CA . ASP A 1 307 ? 2.639 -12.766 -16.812 1 97.38 307 ASP A CA 1
ATOM 2467 C C . ASP A 1 307 ? 3.422 -12.398 -15.562 1 97.38 307 ASP A C 1
ATOM 2469 O O . ASP A 1 307 ? 3.953 -13.273 -14.875 1 97.38 307 ASP A O 1
ATOM 2473 N N . VAL A 1 308 ? 3.52 -11.125 -15.344 1 98.06 308 VAL A N 1
ATOM 2474 C CA . VAL A 1 308 ? 4.02 -10.648 -14.062 1 98.06 308 VAL A CA 1
ATOM 2475 C C . VAL A 1 308 ? 2.854 -10.438 -13.094 1 98.06 308 VAL A C 1
ATOM 2477 O O . VAL A 1 308 ? 2.037 -9.531 -13.289 1 98.06 308 VAL A O 1
ATOM 2480 N N . HIS A 1 309 ? 2.83 -11.258 -12.094 1 98.06 309 HIS A N 1
ATOM 2481 C CA . HIS A 1 309 ? 1.68 -11.273 -11.195 1 98.06 309 HIS A CA 1
ATOM 2482 C C . HIS A 1 309 ? 1.924 -10.406 -9.969 1 98.06 309 HIS A C 1
ATOM 2484 O O . HIS A 1 309 ? 2.695 -10.781 -9.086 1 98.06 309 HIS A O 1
ATOM 2490 N N . HIS A 1 310 ? 1.286 -9.234 -9.812 1 96.12 310 HIS A N 1
ATOM 2491 C CA . HIS A 1 310 ? 1.288 -8.289 -8.703 1 96.12 310 HIS A CA 1
ATOM 2492 C C . HIS A 1 310 ? 2.709 -8.008 -8.227 1 96.12 310 HIS A C 1
ATOM 2494 O O . HIS A 1 310 ? 2.967 -7.973 -7.02 1 96.12 310 HIS A O 1
ATOM 2500 N N . GLN A 1 311 ? 3.693 -8.055 -9.094 1 96.38 311 GLN A N 1
ATOM 2501 C CA . GLN A 1 311 ? 5.082 -7.676 -8.859 1 96.38 311 GLN A CA 1
ATOM 2502 C C . GLN A 1 311 ? 5.848 -8.789 -8.156 1 96.38 311 GLN A C 1
ATOM 2504 O O . GLN A 1 311 ? 7.031 -8.633 -7.84 1 96.38 311 GLN A O 1
ATOM 2509 N N . TYR A 1 312 ? 5.191 -9.93 -7.863 1 97.62 312 TYR A N 1
ATOM 2510 C CA . TYR A 1 312 ? 5.848 -10.867 -6.961 1 97.62 312 TYR A CA 1
ATOM 2511 C C . TYR A 1 312 ? 5.992 -12.242 -7.613 1 97.62 312 TYR A C 1
ATOM 2513 O O . TYR A 1 312 ? 6.609 -13.141 -7.043 1 97.62 312 TYR A O 1
ATOM 2521 N N . ALA A 1 313 ? 5.488 -12.391 -8.828 1 98.44 313 ALA A N 1
ATOM 2522 C CA . ALA A 1 313 ? 5.66 -13.656 -9.539 1 98.44 313 ALA A CA 1
ATOM 2523 C C . ALA A 1 313 ? 5.777 -13.422 -11.039 1 98.44 313 ALA A C 1
ATOM 2525 O O . ALA A 1 313 ? 5.156 -12.508 -11.586 1 98.44 313 ALA A O 1
ATOM 2526 N N . ILE A 1 314 ? 6.555 -14.188 -11.672 1 98.5 314 ILE A N 1
ATOM 2527 C CA . ILE A 1 314 ? 6.727 -14.156 -13.125 1 98.5 314 ILE A CA 1
ATOM 2528 C C . ILE A 1 314 ? 6.566 -15.562 -13.695 1 98.5 314 ILE A C 1
ATOM 2530 O O . ILE A 1 314 ? 7.195 -16.5 -13.219 1 98.5 314 ILE A O 1
ATOM 2534 N N . VAL A 1 315 ? 5.711 -15.711 -14.625 1 98.69 315 VAL A N 1
ATOM 2535 C CA . VAL A 1 315 ? 5.605 -16.938 -15.391 1 98.69 315 VAL A CA 1
ATOM 2536 C C . VAL A 1 315 ? 6.18 -16.734 -16.797 1 98.69 315 VAL A C 1
ATOM 2538 O O . VAL A 1 315 ? 5.711 -15.867 -17.531 1 98.69 315 VAL A O 1
ATOM 2541 N N . PHE A 1 316 ? 7.234 -17.516 -17.125 1 98.56 316 PHE A N 1
ATOM 2542 C CA . PHE A 1 316 ? 7.883 -17.312 -18.422 1 98.56 316 PHE A CA 1
ATOM 2543 C C . PHE A 1 316 ? 8.18 -18.641 -19.094 1 98.56 316 PHE A C 1
ATOM 2545 O O . PHE A 1 316 ? 8.016 -19.703 -18.484 1 98.56 316 PHE A O 1
ATOM 2552 N N . ARG A 1 317 ? 8.562 -18.547 -20.328 1 98.75 317 ARG A N 1
ATOM 2553 C CA . ARG A 1 317 ? 9.016 -19.688 -21.094 1 98.75 317 ARG A CA 1
ATOM 2554 C C . ARG A 1 317 ? 10.523 -19.625 -21.344 1 98.75 317 ARG A C 1
ATOM 2556 O O . ARG A 1 317 ? 11.055 -18.578 -21.688 1 98.75 317 ARG A O 1
ATOM 2563 N N . THR A 1 318 ? 11.148 -20.734 -21.125 1 98.38 318 THR A N 1
ATOM 2564 C CA . THR A 1 318 ? 12.602 -20.781 -21.25 1 98.38 318 THR A CA 1
ATOM 2565 C C . THR A 1 318 ? 13.031 -20.5 -22.688 1 98.38 318 THR A C 1
ATOM 2567 O O . THR A 1 318 ? 12.367 -20.938 -23.625 1 98.38 318 THR A O 1
ATOM 2570 N N . PRO A 1 319 ? 14.109 -19.797 -22.812 1 98.25 319 PRO A N 1
ATOM 2571 C CA . PRO A 1 319 ? 14.664 -19.609 -24.156 1 98.25 319 PRO A CA 1
ATOM 2572 C C . PRO A 1 319 ? 15.352 -20.875 -24.672 1 98.25 319 PRO A C 1
ATOM 2574 O O . PRO A 1 319 ? 15.766 -21.719 -23.891 1 98.25 319 PRO A O 1
ATOM 2577 N N . ARG A 1 320 ? 15.422 -20.891 -25.969 1 96.88 320 ARG A N 1
ATOM 2578 C CA . ARG A 1 320 ? 16.172 -21.953 -26.609 1 96.88 320 ARG A CA 1
ATOM 2579 C C . ARG A 1 320 ? 17.672 -21.797 -26.359 1 96.88 320 ARG A C 1
ATOM 2581 O O . ARG A 1 320 ? 18.203 -20.688 -26.422 1 96.88 320 ARG A O 1
ATOM 2588 N N . TYR A 1 321 ? 18.25 -22.953 -26 1 96.5 321 TYR A N 1
ATOM 2589 C CA . TYR A 1 321 ? 19.703 -22.922 -25.859 1 96.5 321 TYR A CA 1
ATOM 2590 C C . TYR A 1 321 ? 20.375 -22.781 -27.219 1 96.5 321 TYR A C 1
ATOM 2592 O O . TYR A 1 321 ? 19.797 -23.109 -28.25 1 96.5 321 TYR A O 1
ATOM 2600 N N . ARG A 1 322 ? 21.594 -22.453 -27.234 1 94 322 ARG A N 1
ATOM 2601 C CA . ARG A 1 322 ? 22.312 -22.172 -28.469 1 94 322 ARG A CA 1
ATOM 2602 C C . ARG A 1 322 ? 22.5 -23.438 -29.281 1 94 322 ARG A C 1
ATOM 2604 O O . ARG A 1 322 ? 22.438 -23.406 -30.516 1 94 322 ARG A O 1
ATOM 2611 N N . PHE A 1 323 ? 22.75 -24.562 -28.609 1 89.38 323 PHE A N 1
ATOM 2612 C CA . PHE A 1 323 ? 22.891 -25.859 -29.281 1 89.38 323 PHE A CA 1
ATOM 2613 C C . PHE A 1 323 ? 21.75 -26.797 -28.906 1 89.38 323 PHE A C 1
ATOM 2615 O O . PHE A 1 323 ? 21.641 -27.219 -27.75 1 89.38 323 PHE A O 1
ATOM 2622 N N . THR A 1 324 ? 20.969 -27.125 -29.844 1 84 324 THR A N 1
ATOM 2623 C CA . THR A 1 324 ? 19.797 -27.953 -29.516 1 84 324 THR A CA 1
ATOM 2624 C C . THR A 1 324 ? 20.109 -29.422 -29.688 1 84 324 THR A C 1
ATOM 2626 O O . THR A 1 324 ? 19.312 -30.281 -29.328 1 84 324 THR A O 1
ATOM 2629 N N . ASN A 1 325 ? 21.234 -29.766 -30.219 1 86.06 325 ASN A N 1
ATOM 2630 C CA . ASN A 1 325 ? 21.672 -31.156 -30.344 1 86.06 325 ASN A CA 1
ATOM 2631 C C . ASN A 1 325 ? 22.641 -31.547 -29.219 1 86.06 325 ASN A C 1
ATOM 2633 O O . ASN A 1 325 ? 23.75 -32 -29.5 1 86.06 325 ASN A O 1
ATOM 2637 N N . LEU A 1 326 ? 22.078 -31.406 -28.109 1 87.75 326 LEU A N 1
ATOM 2638 C CA . LEU A 1 326 ? 22.906 -31.688 -26.938 1 87.75 326 LEU A CA 1
ATOM 2639 C C . LEU A 1 326 ? 22.938 -33.188 -26.641 1 87.75 326 LEU A C 1
ATOM 2641 O O . LEU A 1 326 ? 21.906 -33.875 -26.75 1 87.75 326 LEU A O 1
ATOM 2645 N N . ASN A 1 327 ? 24.062 -33.719 -26.375 1 88.25 327 ASN A N 1
ATOM 2646 C CA . ASN A 1 327 ? 24.203 -35.094 -25.906 1 88.25 327 ASN A CA 1
ATOM 2647 C C . ASN A 1 327 ? 24.281 -35.156 -24.375 1 88.25 327 ASN A C 1
ATOM 2649 O O . ASN A 1 327 ? 23.953 -36.188 -23.781 1 88.25 327 ASN A O 1
ATOM 2653 N N . THR A 1 328 ? 24.781 -34.125 -23.875 1 92.56 328 THR A N 1
ATOM 2654 C CA . THR A 1 328 ? 24.891 -34.031 -22.422 1 92.56 328 THR A CA 1
ATOM 2655 C C . THR A 1 328 ? 24.25 -32.75 -21.891 1 92.56 328 THR A C 1
ATOM 2657 O O . THR A 1 328 ? 24.078 -31.781 -22.641 1 92.56 328 THR A O 1
ATOM 2660 N N . SER A 1 329 ? 23.844 -32.812 -20.656 1 94.94 329 SER A N 1
ATOM 2661 C CA . SER A 1 329 ? 23.234 -31.641 -20.031 1 94.94 329 SER A CA 1
ATOM 2662 C C . SER A 1 329 ? 24.234 -30.484 -19.938 1 94.94 329 SER A C 1
ATOM 2664 O O . SER A 1 329 ? 25.453 -30.719 -19.859 1 94.94 329 SER A O 1
ATOM 2666 N N . VAL A 1 330 ? 23.75 -29.297 -20.047 1 95.75 330 VAL A N 1
ATOM 2667 C CA . VAL A 1 330 ? 24.594 -28.109 -19.969 1 95.75 330 VAL A CA 1
ATOM 2668 C C . VAL A 1 330 ? 24.109 -27.219 -18.812 1 95.75 330 VAL A C 1
ATOM 2670 O O . VAL A 1 330 ? 22.922 -26.922 -18.703 1 95.75 330 VAL A O 1
ATOM 2673 N N . ARG A 1 331 ? 25.078 -26.797 -18.047 1 95.75 331 ARG A N 1
ATOM 2674 C CA . ARG A 1 331 ? 24.766 -25.922 -16.922 1 95.75 331 ARG A CA 1
ATOM 2675 C C . ARG A 1 331 ? 24.938 -24.453 -17.312 1 95.75 331 ARG A C 1
ATOM 2677 O O . ARG A 1 331 ? 25.953 -24.062 -17.891 1 95.75 331 ARG A O 1
ATOM 2684 N N . VAL A 1 332 ? 23.938 -23.734 -17.094 1 97.81 332 VAL A N 1
ATOM 2685 C CA . VAL A 1 332 ? 23.969 -22.297 -17.312 1 97.81 332 VAL A CA 1
ATOM 2686 C C . VAL A 1 332 ? 23.484 -21.578 -16.062 1 97.81 332 VAL A C 1
ATOM 2688 O O . VAL A 1 332 ? 23.266 -22.203 -15.023 1 97.81 332 VAL A O 1
ATOM 2691 N N . LYS A 1 333 ? 23.438 -20.219 -16.125 1 98.25 333 LYS A N 1
ATOM 2692 C CA . LYS A 1 333 ? 22.969 -19.391 -15.016 1 98.25 333 LYS A CA 1
ATOM 2693 C C . LYS A 1 333 ? 21.688 -18.656 -15.391 1 98.25 333 LYS A C 1
ATOM 2695 O O . LYS A 1 333 ? 21.422 -18.391 -16.578 1 98.25 333 LYS A O 1
ATOM 2700 N N . VAL A 1 334 ? 20.875 -18.406 -14.414 1 98.62 334 VAL A N 1
ATOM 2701 C CA . VAL A 1 334 ? 19.672 -17.609 -14.594 1 98.62 334 VAL A CA 1
ATOM 2702 C C . VAL A 1 334 ? 19.609 -16.5 -13.547 1 98.62 334 VAL A C 1
ATOM 2704 O O . VAL A 1 334 ? 19.953 -16.719 -12.383 1 98.62 334 VAL A O 1
ATOM 2707 N N . GLN A 1 335 ? 19.203 -15.328 -13.922 1 98.62 335 GLN A N 1
ATOM 2708 C CA . GLN A 1 335 ? 19.062 -14.211 -12.992 1 98.62 335 GLN A CA 1
ATOM 2709 C C . GLN A 1 335 ? 18.062 -13.18 -13.516 1 98.62 335 GLN A C 1
ATOM 2711 O O . GLN A 1 335 ? 17.672 -13.234 -14.68 1 98.62 335 GLN A O 1
ATOM 2716 N N . LEU A 1 336 ? 17.562 -12.375 -12.641 1 98.56 336 LEU A N 1
ATOM 2717 C CA . LEU A 1 336 ? 16.75 -11.227 -13.039 1 98.56 336 LEU A CA 1
ATOM 2718 C C . LEU A 1 336 ? 17.641 -10.055 -13.453 1 98.56 336 LEU A C 1
ATOM 2720 O O . LEU A 1 336 ? 18.75 -9.891 -12.93 1 98.56 336 LEU A O 1
ATOM 2724 N N . GLU A 1 337 ? 17.172 -9.305 -14.359 1 98 337 GLU A N 1
ATOM 2725 C CA . GLU A 1 337 ? 17.859 -8.094 -14.82 1 98 337 GLU A CA 1
ATOM 2726 C C . GLU A 1 337 ? 16.859 -6.953 -15.008 1 98 337 GLU A C 1
ATOM 2728 O O . GLU A 1 337 ? 15.797 -7.133 -15.609 1 98 337 GLU A O 1
ATOM 2733 N N . ARG A 1 338 ? 17.109 -5.879 -14.492 1 96.25 338 ARG A N 1
ATOM 2734 C CA . ARG A 1 338 ? 16.312 -4.672 -14.672 1 96.25 338 ARG A CA 1
ATOM 2735 C C . ARG A 1 338 ? 16.891 -3.795 -15.781 1 96.25 338 ARG A C 1
ATOM 2737 O O . ARG A 1 338 ? 17.969 -3.236 -15.625 1 96.25 338 ARG A O 1
ATOM 2744 N N . PRO A 1 339 ? 16.25 -3.555 -16.828 1 94.75 339 PRO A N 1
ATOM 2745 C CA . PRO A 1 339 ? 16.781 -2.881 -18.016 1 94.75 339 PRO A CA 1
ATOM 2746 C C . PRO A 1 339 ? 17.141 -1.419 -17.75 1 94.75 339 PRO A C 1
ATOM 2748 O O . PRO A 1 339 ? 18.094 -0.902 -18.328 1 94.75 339 PRO A O 1
ATOM 2751 N N . THR A 1 340 ? 16.438 -0.73 -16.922 1 90.38 340 THR A N 1
ATOM 2752 C CA . THR A 1 340 ? 16.609 0.704 -16.719 1 90.38 340 THR A CA 1
ATOM 2753 C C . THR A 1 340 ? 17.984 1.002 -16.109 1 90.38 340 THR A C 1
ATOM 2755 O O . THR A 1 340 ? 18.641 1.962 -16.5 1 90.38 340 THR A O 1
ATOM 2758 N N . ASP A 1 341 ? 18.516 0.203 -15.188 1 88.56 341 ASP A N 1
ATOM 2759 C CA . ASP A 1 341 ? 19.781 0.489 -14.516 1 88.56 341 ASP A CA 1
ATOM 2760 C C . ASP A 1 341 ? 20.734 -0.699 -14.602 1 88.56 341 ASP A C 1
ATOM 2762 O O . ASP A 1 341 ? 21.844 -0.665 -14.047 1 88.56 341 ASP A O 1
ATOM 2766 N N . LYS A 1 342 ? 20.312 -1.823 -15.188 1 90.94 342 LYS A N 1
ATOM 2767 C CA . LYS A 1 342 ? 21.125 -3.008 -15.453 1 90.94 342 LYS A CA 1
ATOM 2768 C C . LYS A 1 342 ? 21.484 -3.734 -14.164 1 90.94 342 LYS A C 1
ATOM 2770 O O . LYS A 1 342 ? 22.5 -4.422 -14.094 1 90.94 342 LYS A O 1
ATOM 2775 N N . ASP A 1 343 ? 20.688 -3.467 -13.203 1 93.88 343 ASP A N 1
ATOM 2776 C CA . ASP A 1 343 ? 20.844 -4.23 -11.969 1 93.88 343 ASP A CA 1
ATOM 2777 C C . ASP A 1 343 ? 20.422 -5.688 -12.164 1 93.88 343 ASP A C 1
ATOM 2779 O O . ASP A 1 343 ? 19.562 -5.984 -12.992 1 93.88 343 ASP A O 1
ATOM 2783 N N . THR A 1 344 ? 21.047 -6.586 -11.391 1 96.75 344 THR A N 1
ATOM 2784 C CA . THR A 1 344 ? 20.75 -8.008 -11.539 1 96.75 344 THR A CA 1
ATOM 2785 C C . THR A 1 344 ? 20.594 -8.672 -10.18 1 96.75 344 THR A C 1
ATOM 2787 O O . THR A 1 344 ? 21.109 -8.18 -9.172 1 96.75 344 THR A O 1
ATOM 2790 N N . SER A 1 345 ? 19.844 -9.688 -10.188 1 97.75 345 SER A N 1
ATOM 2791 C CA . SER A 1 345 ? 19.781 -10.531 -9 1 97.75 345 SER A CA 1
ATOM 2792 C C . SER A 1 345 ? 20.938 -11.508 -8.945 1 97.75 345 SER A C 1
ATOM 2794 O O . SER A 1 345 ? 21.766 -11.555 -9.859 1 97.75 345 SER A O 1
ATOM 2796 N N . GLU A 1 346 ? 21 -12.188 -7.801 1 97.25 346 GLU A N 1
ATOM 2797 C CA . GLU A 1 346 ? 21.953 -13.289 -7.707 1 97.25 346 GLU A CA 1
ATOM 2798 C C . GLU A 1 346 ? 21.703 -14.328 -8.789 1 97.25 346 GLU A C 1
ATOM 2800 O O . GLU A 1 346 ? 20.547 -14.664 -9.086 1 97.25 346 GLU A O 1
ATOM 2805 N N . ALA A 1 347 ? 22.828 -14.859 -9.336 1 97.44 347 ALA A N 1
ATOM 2806 C CA . ALA A 1 347 ? 22.719 -15.867 -10.383 1 97.44 347 ALA A CA 1
ATOM 2807 C C . ALA A 1 347 ? 22.422 -17.25 -9.789 1 97.44 347 ALA A C 1
ATOM 2809 O O . ALA A 1 347 ? 23.047 -17.641 -8.805 1 97.44 347 ALA A O 1
ATOM 2810 N N . LEU A 1 348 ? 21.484 -17.938 -10.359 1 98.19 348 LEU A N 1
ATOM 2811 C CA . LEU A 1 348 ? 21.141 -19.297 -9.953 1 98.19 348 LEU A CA 1
ATOM 2812 C C . LEU A 1 348 ? 21.516 -20.297 -11.047 1 98.19 348 LEU A C 1
ATOM 2814 O O . LEU A 1 348 ? 21.578 -19.938 -12.227 1 98.19 348 LEU A O 1
ATOM 2818 N N . ASP A 1 349 ? 21.688 -21.469 -10.625 1 97.88 349 ASP A N 1
ATOM 2819 C CA . ASP A 1 349 ? 22.031 -22.516 -11.586 1 97.88 349 ASP A CA 1
ATOM 2820 C C . ASP A 1 349 ? 20.797 -23.016 -12.328 1 97.88 349 ASP A C 1
ATOM 2822 O O . ASP A 1 349 ? 19.719 -23.156 -11.742 1 97.88 349 ASP A O 1
ATOM 2826 N N . PHE A 1 350 ? 21.031 -23.281 -13.609 1 98.25 350 PHE A N 1
ATOM 2827 C CA . PHE A 1 350 ? 20 -23.859 -14.469 1 98.25 350 PHE A CA 1
ATOM 2828 C C . PHE A 1 350 ? 20.609 -24.859 -15.445 1 98.25 350 PHE A C 1
ATOM 2830 O O . PHE A 1 350 ? 21.703 -24.625 -15.961 1 98.25 350 PHE A O 1
ATOM 2837 N N . THR A 1 351 ? 19.844 -25.938 -15.68 1 98.25 351 THR A N 1
ATOM 2838 C CA . THR A 1 351 ? 20.406 -27 -16.516 1 98.25 351 THR A CA 1
ATOM 2839 C C . THR A 1 351 ? 19.531 -27.234 -17.734 1 98.25 351 THR A C 1
ATOM 2841 O O . THR A 1 351 ? 18.328 -27.516 -17.609 1 98.25 351 THR A O 1
ATOM 2844 N N . TYR A 1 352 ? 20.156 -27.109 -18.859 1 97.56 352 TYR A N 1
ATOM 2845 C CA . TYR A 1 352 ? 19.484 -27.531 -20.094 1 97.56 352 TYR A CA 1
ATOM 2846 C C . TYR A 1 352 ? 19.719 -29.016 -20.359 1 97.56 352 TYR A C 1
ATOM 2848 O O . TYR A 1 352 ? 20.859 -29.484 -20.297 1 97.56 352 TYR A O 1
ATOM 2856 N N . LEU A 1 353 ? 18.625 -29.703 -20.656 1 96.62 353 LEU A N 1
ATOM 2857 C CA . LEU A 1 353 ? 18.672 -31.141 -20.891 1 96.62 353 LEU A CA 1
ATOM 2858 C C . LEU A 1 353 ? 18.609 -31.438 -22.391 1 96.62 353 LEU A C 1
ATOM 2860 O O . LEU A 1 353 ? 17.969 -30.703 -23.141 1 96.62 353 LEU A O 1
ATOM 2864 N N . PRO A 1 354 ? 19.312 -32.562 -22.781 1 93.31 354 PRO A N 1
ATOM 2865 C CA . PRO A 1 354 ? 19.172 -33 -24.188 1 93.31 354 PRO A CA 1
ATOM 2866 C C . PRO A 1 354 ? 17.734 -33.375 -24.547 1 93.31 354 PRO A C 1
ATOM 2868 O O . PRO A 1 354 ? 16.969 -33.781 -23.672 1 93.31 354 PRO A O 1
ATOM 2871 N N . ASP A 1 355 ? 17.266 -33.125 -25.734 1 80.31 355 ASP A N 1
ATOM 2872 C CA . 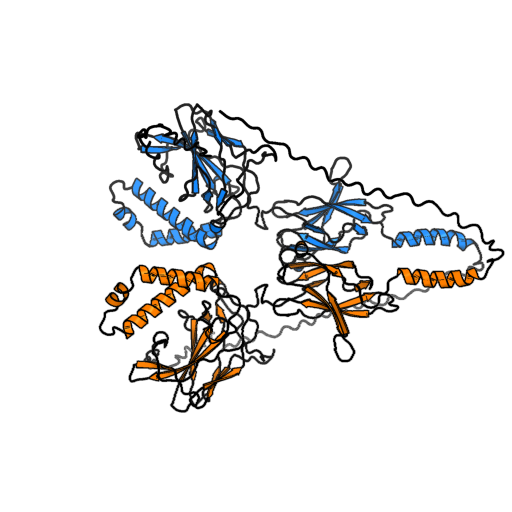ASP A 1 355 ? 15.906 -33.469 -26.188 1 80.31 355 ASP A CA 1
ATOM 2873 C C . ASP A 1 355 ? 15.688 -34.969 -26.203 1 80.31 355 ASP A C 1
ATOM 2875 O O . ASP A 1 355 ? 16.5 -35.719 -26.75 1 80.31 355 ASP A O 1
ATOM 2879 N N . SER A 1 356 ? 15.117 -35.625 -25.281 1 63.69 356 SER A N 1
ATOM 2880 C CA . SER A 1 356 ? 14.875 -37.062 -25.188 1 63.69 356 SER A CA 1
ATOM 2881 C C . SER A 1 356 ? 14.375 -37.625 -26.516 1 63.69 356 SER A C 1
ATOM 2883 O O . SER A 1 356 ? 14.438 -38.812 -26.75 1 63.69 356 SER A O 1
ATOM 2885 N N . LEU A 1 357 ? 13.531 -36.969 -27.266 1 50.91 357 LEU A N 1
ATOM 2886 C CA . LEU A 1 357 ? 13.055 -37.656 -28.469 1 50.91 357 LEU A CA 1
ATOM 2887 C C . LEU A 1 357 ? 14.227 -38.156 -29.297 1 50.91 357 LEU A C 1
ATOM 2889 O O . LEU A 1 357 ? 14.117 -39.188 -29.984 1 50.91 357 LEU A O 1
ATOM 2893 N N . LYS A 1 358 ? 15.312 -37.531 -29.359 1 46.28 358 LYS A N 1
ATOM 2894 C CA . LYS A 1 358 ? 16.406 -38.031 -30.188 1 46.28 358 LYS A CA 1
ATOM 2895 C C . LYS A 1 358 ? 17.109 -39.188 -29.484 1 46.28 358 LYS A C 1
ATOM 2897 O O . LYS A 1 358 ? 17.922 -39.906 -30.094 1 46.28 358 LYS A O 1
ATOM 2902 N N . ARG A 1 359 ? 16.969 -39.344 -28.203 1 43.66 359 ARG A N 1
ATOM 2903 C CA . ARG A 1 359 ? 17.578 -40.531 -27.625 1 43.66 359 ARG A CA 1
ATOM 2904 C C . ARG A 1 359 ? 16.859 -41.812 -28.094 1 43.66 359 ARG A C 1
ATOM 2906 O O . ARG A 1 359 ? 17.484 -42.844 -28.281 1 43.66 359 ARG A O 1
ATOM 2913 N N . SER A 1 360 ? 15.453 -41.719 -28.078 1 41.28 360 SER A N 1
ATOM 2914 C CA . SER A 1 360 ? 14.805 -42.938 -28.547 1 41.28 360 SER A CA 1
ATOM 2915 C C . SER A 1 360 ? 15.164 -43.25 -30 1 41.28 360 SER A C 1
ATOM 2917 O O . SER A 1 360 ? 15.242 -44.406 -30.391 1 41.28 360 SER A O 1
ATOM 2919 N N . ARG A 1 361 ? 15.344 -42.219 -30.781 1 39.19 361 ARG A N 1
ATOM 2920 C CA . ARG A 1 361 ? 15.648 -42.562 -32.156 1 39.19 361 ARG A CA 1
ATOM 2921 C C . ARG A 1 361 ? 17.031 -43.188 -32.281 1 39.19 361 ARG A C 1
ATOM 2923 O O . ARG A 1 361 ? 17.234 -44.062 -33.125 1 39.19 361 ARG A O 1
ATOM 2930 N N . ASN A 1 362 ? 17.953 -42.688 -31.5 1 38.84 362 ASN A N 1
ATOM 2931 C CA . ASN A 1 362 ? 19.266 -43.312 -31.625 1 38.84 362 ASN A CA 1
ATOM 2932 C C . ASN A 1 362 ? 19.281 -44.719 -31.062 1 38.84 362 ASN A C 1
ATOM 2934 O O . ASN A 1 362 ? 19.938 -45.625 -31.609 1 38.84 362 ASN A O 1
ATOM 2938 N N . ASN A 1 363 ? 18.516 -44.938 -29.984 1 39.81 363 ASN A N 1
ATOM 2939 C CA . ASN A 1 363 ? 18.469 -46.312 -29.547 1 39.81 363 ASN A CA 1
ATOM 2940 C C . ASN A 1 363 ? 17.625 -47.156 -30.484 1 39.81 363 ASN A C 1
ATOM 2942 O O . ASN A 1 363 ? 17.875 -48.375 -30.656 1 39.81 363 ASN A O 1
ATOM 2946 N N . LEU A 1 364 ? 16.516 -46.562 -31.078 1 36.88 364 LEU A N 1
ATOM 2947 C CA . LEU A 1 364 ? 15.797 -47.344 -32.094 1 36.88 364 LEU A CA 1
ATOM 2948 C C . LEU A 1 364 ? 16.641 -47.469 -33.375 1 36.88 364 LEU A C 1
ATOM 2950 O O . LEU A 1 364 ? 16.609 -48.531 -34 1 36.88 364 LEU A O 1
ATOM 2954 N N . GLU A 1 365 ? 17.328 -46.438 -33.781 1 37.69 365 GLU A N 1
ATOM 2955 C CA . GLU A 1 365 ? 18.156 -46.562 -34.969 1 37.69 365 GLU A CA 1
ATOM 2956 C C . GLU A 1 365 ? 19.281 -47.594 -34.75 1 37.69 365 GLU A C 1
ATOM 2958 O O . GLU A 1 365 ? 19.609 -48.344 -35.656 1 37.69 365 GLU A O 1
ATOM 2963 N N . ASN A 1 366 ? 19.812 -47.656 -33.562 1 37.84 366 ASN A N 1
ATOM 2964 C CA . ASN A 1 366 ? 20.812 -48.688 -33.375 1 37.84 366 ASN A CA 1
ATOM 2965 C C . ASN A 1 366 ? 20.156 -50.062 -33.344 1 37.84 366 ASN A C 1
ATOM 2967 O O . ASN A 1 366 ? 20.781 -51.062 -33.719 1 37.84 366 ASN A O 1
ATOM 2971 N N . THR A 1 367 ? 18.906 -50.156 -32.812 1 36.12 367 THR A N 1
ATOM 2972 C CA . THR A 1 367 ? 18.297 -51.5 -32.844 1 36.12 367 THR A CA 1
ATOM 2973 C C . THR A 1 367 ? 17.781 -51.812 -34.25 1 36.12 367 THR A C 1
ATOM 2975 O O . THR A 1 367 ? 17.766 -53 -34.625 1 36.12 367 THR A O 1
ATOM 2978 N N . LEU A 1 368 ? 17.219 -50.844 -35 1 34.38 368 LEU A N 1
ATOM 2979 C CA . LEU A 1 368 ? 16.75 -51.156 -36.344 1 34.38 368 LEU A CA 1
ATOM 2980 C C . LEU A 1 368 ? 17.922 -51.406 -37.281 1 34.38 368 LEU A C 1
ATOM 2982 O O . LEU A 1 368 ? 17.766 -52.031 -38.312 1 34.38 368 LEU A O 1
ATOM 2986 N N . GLU A 1 369 ? 19.094 -50.75 -37.094 1 35.78 369 GLU A N 1
ATOM 2987 C CA . GLU A 1 369 ? 20.188 -51.125 -38 1 35.78 369 GLU A CA 1
ATOM 2988 C C . GLU A 1 369 ? 20.578 -52.594 -37.781 1 35.78 369 GLU A C 1
ATOM 2990 O O . GLU A 1 369 ? 21.031 -53.25 -38.75 1 35.78 369 GLU A O 1
ATOM 2995 N N . GLU A 1 370 ? 20.438 -53.156 -36.594 1 33.56 370 GLU A N 1
ATOM 2996 C CA . GLU A 1 370 ? 20.781 -54.562 -36.531 1 33.56 370 GLU A CA 1
ATOM 2997 C C . GLU A 1 370 ? 19.719 -55.438 -37.188 1 33.56 370 GLU A C 1
ATOM 2999 O O . GLU A 1 370 ? 20.047 -56.469 -37.781 1 33.56 370 GLU A O 1
ATOM 3004 N N . GLU A 1 371 ? 18.438 -55.125 -37.125 1 31.23 371 GLU A N 1
ATOM 3005 C CA . GLU A 1 371 ? 17.484 -56.094 -37.688 1 31.23 371 GLU A CA 1
ATOM 3006 C C . GLU A 1 371 ? 17.297 -55.906 -39.188 1 31.23 371 GLU A C 1
ATOM 3008 O O . GLU A 1 371 ? 16.625 -56.688 -39.844 1 31.23 371 GLU A O 1
ATOM 3013 N N . GLY A 1 372 ? 17.578 -54.781 -39.875 1 27.02 372 GLY A N 1
ATOM 3014 C CA . GLY A 1 372 ? 17.328 -54.625 -41.312 1 27.02 372 GLY A CA 1
ATOM 3015 C C . GLY A 1 372 ? 18.219 -55.5 -42.188 1 27.02 372 GLY A C 1
ATOM 3016 O O . GLY A 1 372 ? 18.344 -55.25 -43.375 1 27.02 372 GLY A O 1
ATOM 3017 N N . LYS A 1 373 ? 19.109 -56.438 -41.562 1 27.84 373 LYS A N 1
ATOM 3018 C CA . LYS A 1 373 ? 19.641 -57.406 -42.5 1 27.84 373 LYS A CA 1
ATOM 3019 C C . LYS A 1 373 ? 18.531 -58.188 -43.156 1 27.84 373 LYS A C 1
ATOM 3021 O O . LYS A 1 373 ? 18.75 -58.844 -44.188 1 27.84 373 LYS A O 1
ATOM 3026 N N . ARG A 1 374 ? 17.562 -58.656 -42.375 1 25.44 374 ARG A N 1
ATOM 3027 C CA . ARG A 1 374 ? 17.312 -59.938 -43.062 1 25.44 374 ARG A CA 1
ATOM 3028 C C . ARG A 1 374 ? 16.672 -59.688 -44.438 1 25.44 374 ARG A C 1
ATOM 3030 O O . ARG A 1 374 ? 17.125 -60.219 -45.438 1 25.44 374 ARG A O 1
ATOM 3037 N N . HIS A 1 375 ? 15.148 -59.688 -44.594 1 24.64 375 HIS A N 1
ATOM 3038 C CA . HIS A 1 375 ? 14.422 -60.375 -45.656 1 24.64 375 HIS A CA 1
ATOM 3039 C C . HIS A 1 375 ? 14.273 -59.531 -46.906 1 24.64 375 HIS A C 1
ATOM 3041 O O . HIS A 1 375 ? 13.758 -60 -47.906 1 24.64 375 HIS A O 1
ATOM 3047 N N . PHE A 1 376 ? 13.82 -58.156 -46.844 1 24.92 376 PHE A N 1
ATOM 3048 C CA . PHE A 1 376 ? 13.086 -57.656 -48 1 24.92 376 PHE A CA 1
ATOM 3049 C C . PHE A 1 376 ? 13.938 -57.719 -49.281 1 24.92 376 PHE A C 1
ATOM 3051 O O . PHE A 1 376 ? 14.977 -57.062 -49.344 1 24.92 376 PHE A O 1
ATOM 3058 N N . SER A 1 377 ? 13.891 -59 -49.969 1 24.83 377 SER A N 1
ATOM 3059 C CA . SER A 1 377 ? 14.289 -59.281 -51.344 1 24.83 377 SER A CA 1
ATOM 3060 C C . SER A 1 377 ? 13.883 -58.156 -52.281 1 24.83 377 SER A C 1
ATOM 3062 O O . SER A 1 377 ? 14.711 -57.656 -53.031 1 24.83 377 SER A O 1
ATOM 3064 N N . ASP A 1 378 ? 12.664 -58.531 -53 1 24.17 378 ASP A N 1
ATOM 3065 C CA . ASP A 1 378 ? 12.227 -58.156 -54.344 1 24.17 378 ASP A CA 1
ATOM 3066 C C . ASP A 1 378 ? 11.82 -56.688 -54.406 1 24.17 378 ASP A C 1
ATOM 3068 O O . ASP A 1 378 ? 10.805 -56.312 -53.844 1 24.17 378 ASP A O 1
ATOM 3072 N N . LEU A 1 379 ? 12.648 -55.812 -54.719 1 24.55 379 LEU A N 1
ATOM 3073 C CA . LEU A 1 379 ? 12.812 -54.375 -54.438 1 24.55 379 LEU A CA 1
ATOM 3074 C C . LEU A 1 379 ? 11.93 -53.562 -55.375 1 24.55 379 LEU A C 1
ATOM 3076 O O . LEU A 1 379 ? 12.047 -52.312 -55.406 1 24.55 379 LEU A O 1
ATOM 3080 N N . PRO A 1 380 ? 10.617 -54.125 -55.844 1 24.95 380 PRO A N 1
ATOM 3081 C CA . PRO A 1 380 ? 10.375 -53.438 -57.125 1 24.95 380 PRO A CA 1
ATOM 3082 C C . PRO A 1 380 ? 10.352 -51.938 -57 1 24.95 380 PRO A C 1
ATOM 3084 O O . PRO A 1 380 ? 10.141 -51.406 -55.906 1 24.95 380 PRO A O 1
ATOM 3087 N N . PRO A 1 381 ? 10.344 -51.188 -58.219 1 21.7 381 PRO A N 1
ATOM 3088 C CA . PRO A 1 381 ? 10.734 -49.812 -58.531 1 21.7 381 PRO A CA 1
ATOM 3089 C C . PRO A 1 381 ? 9.797 -48.781 -57.875 1 21.7 381 PRO A C 1
ATOM 3091 O O . PRO A 1 381 ? 8.672 -49.125 -57.5 1 21.7 381 PRO A O 1
ATOM 3094 N N . HIS A 1 382 ? 10.172 -47.469 -57.812 1 20.94 382 HIS A N 1
ATOM 3095 C CA . HIS A 1 382 ? 10.188 -46.188 -57.125 1 20.94 382 HIS A CA 1
ATOM 3096 C C . HIS A 1 382 ? 8.969 -45.344 -57.5 1 20.94 382 HIS A C 1
ATOM 3098 O O . HIS A 1 382 ? 8.836 -44.188 -57.031 1 20.94 382 HIS A O 1
ATOM 3104 N N . LYS A 1 383 ? 7.801 -45.812 -58.156 1 19.89 383 LYS A N 1
ATOM 3105 C CA . LYS A 1 383 ? 7.168 -44.75 -58.938 1 19.89 383 LYS A CA 1
ATOM 3106 C C . LYS A 1 383 ? 6.707 -43.594 -58.031 1 19.89 383 LYS A C 1
ATOM 3108 O O . LYS A 1 383 ? 6.117 -43.844 -57 1 19.89 383 LYS A O 1
ATOM 3113 N N . ARG A 1 384 ? 7.133 -42.344 -58.312 1 19.64 384 ARG A N 1
ATOM 3114 C CA . ARG A 1 384 ? 7.152 -40.969 -57.781 1 19.64 384 ARG A CA 1
ATOM 3115 C C . ARG A 1 384 ? 5.742 -40.406 -57.688 1 19.64 384 ARG A C 1
ATOM 3117 O O . ARG A 1 384 ? 5.113 -40.125 -58.719 1 19.64 384 ARG A O 1
ATOM 3124 N N . LEU A 1 385 ? 4.781 -41.031 -56.969 1 19.38 385 LEU A N 1
ATOM 3125 C CA . LEU A 1 385 ? 3.443 -40.469 -57.094 1 19.38 385 LEU A CA 1
ATOM 3126 C C . LEU A 1 385 ? 3.43 -38.969 -56.688 1 19.38 385 LEU A C 1
ATOM 3128 O O . LEU A 1 385 ? 3.936 -38.625 -55.625 1 19.38 385 LEU A O 1
ATOM 3132 N N . ASN A 1 386 ? 3.326 -38.031 -57.688 1 19.5 386 ASN A N 1
ATOM 3133 C CA . ASN A 1 386 ? 3.283 -36.594 -57.844 1 19.5 386 ASN A CA 1
ATOM 3134 C C . ASN A 1 386 ? 2.16 -35.969 -57 1 19.5 386 ASN A C 1
ATOM 3136 O O . ASN A 1 386 ? 0.985 -36.281 -57.219 1 19.5 386 ASN A O 1
ATOM 3140 N N . PHE A 1 387 ? 2.281 -35.938 -55.625 1 19.7 387 PHE A N 1
ATOM 3141 C CA . PHE A 1 387 ? 1.306 -35.375 -54.719 1 19.7 387 PHE A CA 1
ATOM 3142 C C . PHE A 1 387 ? 0.988 -33.906 -55.094 1 19.7 387 PHE A C 1
ATOM 3144 O O . PHE A 1 387 ? 1.893 -33.094 -55.25 1 19.7 387 PHE A O 1
ATOM 3151 N N . GLY A 1 388 ? -0.096 -33.719 -55.875 1 19.14 388 GLY A N 1
ATOM 3152 C CA . GLY A 1 388 ? -0.675 -32.469 -56.375 1 19.14 388 GLY A CA 1
ATOM 3153 C C . GLY A 1 388 ? -0.812 -31.406 -55.312 1 19.14 388 GLY A C 1
ATOM 3154 O O . GLY A 1 388 ? -0.799 -31.719 -54.125 1 19.14 388 GLY A O 1
ATOM 3155 N N . SER A 1 389 ? -0.509 -30.109 -55.625 1 19.59 389 SER A N 1
ATOM 3156 C CA . SER A 1 389 ? -0.25 -28.766 -55.125 1 19.59 389 SER A CA 1
ATOM 3157 C C . SER A 1 389 ? -1.479 -28.188 -54.406 1 19.59 389 SER A C 1
ATOM 3159 O O . SER A 1 389 ? -1.519 -27 -54.094 1 19.59 389 SER A O 1
ATOM 3161 N N . TYR A 1 390 ? -2.18 -28.859 -53.5 1 19.39 390 TYR A N 1
ATOM 3162 C CA . TYR A 1 390 ? -3.453 -28.234 -53.156 1 19.39 390 TYR A CA 1
ATOM 3163 C C . TYR A 1 390 ? -3.246 -26.797 -52.688 1 19.39 390 TYR A C 1
ATOM 3165 O O . TYR A 1 390 ? -2.305 -26.516 -51.938 1 19.39 390 TYR A O 1
ATOM 3173 N N . PRO A 1 391 ? -3.834 -25.812 -53.344 1 20.31 391 PRO A N 1
ATOM 3174 C CA . PRO A 1 391 ? -3.752 -24.344 -53.281 1 20.31 391 PRO A CA 1
ATOM 3175 C C . PRO A 1 391 ? -4.211 -23.797 -51.938 1 20.31 391 PRO A C 1
ATOM 3177 O O . PRO A 1 391 ? -5.16 -24.312 -51.344 1 20.31 391 PRO A O 1
ATOM 3180 N N . ASN A 1 392 ? -3.34 -23.391 -51.031 1 20.28 392 ASN A N 1
ATOM 3181 C CA . ASN A 1 392 ? -3.469 -22.781 -49.688 1 20.28 392 ASN A CA 1
ATOM 3182 C C . ASN A 1 392 ? -4.344 -21.531 -49.75 1 20.28 392 ASN A C 1
ATOM 3184 O O . ASN A 1 392 ? -3.912 -20.484 -50.219 1 20.28 392 ASN A O 1
ATOM 3188 N N . GLU A 1 393 ? -5.613 -21.578 -50.188 1 19.23 393 GLU A N 1
ATOM 3189 C CA . GLU A 1 393 ? -6.43 -20.375 -50.312 1 19.23 393 GLU A CA 1
ATOM 3190 C C . GLU A 1 393 ? -6.527 -19.625 -49 1 19.23 393 GLU A C 1
ATOM 3192 O O . GLU A 1 393 ? -6.789 -20.219 -47.938 1 19.23 393 GLU A O 1
ATOM 3197 N N . ALA A 1 394 ? -5.926 -18.359 -48.906 1 20.44 394 ALA A N 1
ATOM 3198 C CA . ALA A 1 394 ? -5.746 -17.297 -47.938 1 20.44 394 ALA A CA 1
ATOM 3199 C C . ALA A 1 394 ? -7.09 -16.781 -47.438 1 20.44 394 ALA A C 1
ATOM 3201 O O . ALA A 1 394 ? -7.895 -16.281 -48.219 1 20.44 394 ALA A O 1
ATOM 3202 N N . ILE A 1 395 ? -7.875 -17.453 -46.656 1 19.78 395 ILE A N 1
ATOM 3203 C CA . ILE A 1 395 ? -9.195 -16.938 -46.281 1 19.78 395 ILE A CA 1
ATOM 3204 C C . ILE A 1 395 ? -9.062 -15.539 -45.719 1 19.78 395 ILE A C 1
ATOM 3206 O O . ILE A 1 395 ? -8.352 -15.32 -44.75 1 19.78 395 ILE A O 1
ATOM 3210 N N . ASP A 1 396 ? -9.195 -14.438 -46.531 1 20.55 396 ASP A N 1
ATOM 3211 C CA . ASP A 1 396 ? -9.148 -12.984 -46.344 1 20.55 396 ASP A CA 1
ATOM 3212 C C . ASP A 1 396 ? -10.25 -12.508 -45.406 1 20.55 396 ASP A C 1
ATOM 3214 O O . ASP A 1 396 ? -11.43 -12.508 -45.781 1 20.55 396 ASP A O 1
ATOM 3218 N N . LEU A 1 397 ? -10.383 -12.906 -44.188 1 19.17 397 LEU A N 1
ATOM 3219 C CA . LEU A 1 397 ? -11.5 -12.469 -43.344 1 19.17 397 LEU A CA 1
ATOM 3220 C C . LEU A 1 397 ? -11.461 -10.961 -43.156 1 19.17 397 LEU A C 1
ATOM 3222 O O . LEU A 1 397 ? -11.016 -10.484 -42.094 1 19.17 397 LEU A O 1
ATOM 3226 N N . SER A 1 398 ? -11.289 -10.086 -44.156 1 19 398 SER A N 1
ATOM 3227 C CA . SER A 1 398 ? -11.117 -8.633 -44.094 1 19 398 SER A CA 1
ATOM 3228 C C . SER A 1 398 ? -12.391 -7.957 -43.594 1 19 398 SER A C 1
ATOM 3230 O O . SER A 1 398 ? -12.438 -6.734 -43.469 1 19 398 SER A O 1
ATOM 3232 N N . ASN A 1 399 ? -13.555 -8.469 -43.438 1 18.78 399 ASN A N 1
ATOM 3233 C CA . ASN A 1 399 ? -14.68 -7.574 -43.688 1 18.78 399 ASN A CA 1
ATOM 3234 C C . ASN A 1 399 ? -14.852 -6.578 -42.531 1 18.78 399 ASN A C 1
ATOM 3236 O O . ASN A 1 399 ? -15.531 -6.867 -41.531 1 18.78 399 ASN A O 1
ATOM 3240 N N . ASN A 1 400 ? -13.875 -5.922 -42 1 18.12 400 ASN A N 1
ATOM 3241 C CA . ASN A 1 400 ? -14.172 -4.969 -40.938 1 18.12 400 ASN A CA 1
ATOM 3242 C C . ASN A 1 400 ? -15.008 -3.801 -41.438 1 18.12 400 ASN A C 1
ATOM 3244 O O . ASN A 1 400 ? -14.539 -2.994 -42.25 1 18.12 400 ASN A O 1
ATOM 3248 N N . SER A 1 401 ? -16.359 -3.795 -41.688 1 17.78 401 SER A N 1
ATOM 3249 C CA . SER A 1 401 ? -17.234 -2.746 -42.188 1 17.78 401 SER A CA 1
ATOM 3250 C C . SER A 1 401 ? -17.172 -1.502 -41.312 1 17.78 401 SER A C 1
ATOM 3252 O O . SER A 1 401 ? -17.078 -1.606 -40.094 1 17.78 401 SER A O 1
ATOM 3254 N N . LYS A 1 402 ? -17.125 -0.162 -41.875 1 21.45 402 LYS A N 1
ATOM 3255 C CA . LYS A 1 402 ? -17.047 1.285 -41.688 1 21.45 402 LYS A CA 1
ATOM 3256 C C . LYS A 1 402 ? -18.359 1.852 -41.156 1 21.45 402 LYS A C 1
ATOM 3258 O O . LYS A 1 402 ? -19.359 1.896 -41.844 1 21.45 402 LYS A O 1
ATOM 3263 N N . ILE A 1 403 ? -19.062 1.638 -40.125 1 19.92 403 ILE A N 1
ATOM 3264 C CA . ILE A 1 403 ? -20.344 2.32 -39.938 1 19.92 403 ILE A CA 1
ATOM 3265 C C . ILE A 1 403 ? -20.109 3.83 -39.906 1 19.92 403 ILE A C 1
ATOM 3267 O O . ILE A 1 403 ? -19.219 4.312 -39.219 1 19.92 403 ILE A O 1
ATOM 3271 N N . PRO A 1 404 ? -20.906 4.773 -40.75 1 20.56 404 PRO A N 1
ATOM 3272 C CA . PRO A 1 404 ? -20.906 6.156 -41.219 1 20.56 404 PRO A CA 1
ATOM 3273 C C . PRO A 1 404 ? -21.203 7.164 -40.094 1 20.56 404 PRO A C 1
ATOM 3275 O O . PRO A 1 404 ? -22.016 6.887 -39.219 1 20.56 404 PRO A O 1
ATOM 3278 N N . LEU A 1 405 ? -20.297 8.062 -39.812 1 21.64 405 LEU A N 1
ATOM 3279 C CA . LEU A 1 405 ? -20.297 9.281 -39.031 1 21.64 405 LEU A CA 1
ATOM 3280 C C . LEU A 1 405 ? -21.25 10.312 -39.625 1 21.64 405 LEU A C 1
ATOM 3282 O O . LEU A 1 405 ? -21.047 10.797 -40.719 1 21.64 405 LEU A O 1
ATOM 3286 N N . VAL A 1 406 ? -22.641 10.367 -39.531 1 21.23 406 VAL A N 1
ATOM 3287 C CA . VAL A 1 406 ? -23.641 11.297 -40.031 1 21.23 406 VAL A CA 1
ATOM 3288 C C . VAL A 1 406 ? -23.375 12.695 -39.469 1 21.23 406 VAL A C 1
ATOM 3290 O O . VAL A 1 406 ? -23.141 12.859 -38.281 1 21.23 406 VAL A O 1
ATOM 3293 N N . PHE A 1 407 ? -23.234 13.828 -40.375 1 24.12 407 PHE A N 1
ATOM 3294 C CA . PHE A 1 407 ? -23 15.266 -40.5 1 24.12 407 PHE A CA 1
ATOM 3295 C C . PHE A 1 407 ? -24.25 16.047 -40.125 1 24.12 407 PHE A C 1
ATOM 3297 O O . PHE A 1 407 ? -24.375 17.234 -40.469 1 24.12 407 PHE A O 1
ATOM 3304 N N . VAL A 1 408 ? -25.125 15.922 -39.188 1 23.38 408 VAL A N 1
ATOM 3305 C CA . VAL A 1 408 ? -26.328 16.75 -39.25 1 23.38 408 VAL A CA 1
ATOM 3306 C C . VAL A 1 408 ? -25.938 18.219 -39.188 1 23.38 408 VAL A C 1
ATOM 3308 O O . VAL A 1 408 ? -25.203 18.641 -38.281 1 23.38 408 VAL A O 1
ATOM 3311 N N . ASN A 1 409 ? -26.172 19.109 -40.344 1 23.72 409 ASN A N 1
ATOM 3312 C CA . ASN A 1 409 ? -26.203 20.484 -40.844 1 23.72 409 ASN A CA 1
ATOM 3313 C C . ASN A 1 409 ? -27.156 21.359 -40.062 1 23.72 409 ASN A C 1
ATOM 3315 O O . ASN A 1 409 ? -26.844 22.516 -39.75 1 23.72 409 ASN A O 1
ATOM 3319 N N . SER A 1 410 ? -28.469 21.109 -39.781 1 22.28 410 SER A N 1
ATOM 3320 C CA . SER A 1 410 ? -29.297 22.281 -39.531 1 22.28 410 SER A CA 1
ATOM 3321 C C . SER A 1 410 ? -28.938 22.969 -38.219 1 22.28 410 SER A C 1
ATOM 3323 O O . SER A 1 410 ? -28.578 22.297 -37.25 1 22.28 410 SER A O 1
ATOM 3325 N N . MET B 1 1 ? -21.391 32.312 -52.781 1 18.73 1 MET B N 1
ATOM 3326 C CA . MET B 1 1 ? -22.656 32.344 -52.062 1 18.73 1 MET B CA 1
ATOM 3327 C C . MET B 1 1 ? -22.438 32.062 -50.594 1 18.73 1 MET B C 1
ATOM 3329 O O . MET B 1 1 ? -21.516 31.344 -50.219 1 18.73 1 MET B O 1
ATOM 3333 N N . ASN B 1 2 ? -23.172 32.906 -49.594 1 19.44 2 ASN B N 1
ATOM 3334 C CA . ASN B 1 2 ? -23.469 33.469 -48.281 1 19.44 2 ASN B CA 1
ATOM 3335 C C . ASN B 1 2 ? -24.094 32.438 -47.375 1 19.44 2 ASN B C 1
ATOM 3337 O O . ASN B 1 2 ? -25.25 32.062 -47.562 1 19.44 2 ASN B O 1
ATOM 3341 N N . SER B 1 3 ? -23.531 31.297 -47.25 1 24.36 3 SER B N 1
ATOM 3342 C CA . SER B 1 3 ? -24.453 30.328 -46.656 1 24.36 3 SER B CA 1
ATOM 3343 C C . SER B 1 3 ? -25 30.828 -45.312 1 24.36 3 SER B C 1
ATOM 3345 O O . SER B 1 3 ? -24.219 31.172 -44.438 1 24.36 3 SER B O 1
ATOM 3347 N N . PRO B 1 4 ? -26.234 31.312 -45.156 1 20.98 4 PRO B N 1
ATOM 3348 C CA . PRO B 1 4 ? -26.969 32.188 -44.219 1 20.98 4 PRO B CA 1
ATOM 3349 C C . PRO B 1 4 ? -27.125 31.562 -42.844 1 20.98 4 PRO B C 1
ATOM 3351 O O . PRO B 1 4 ? -27.703 32.188 -41.938 1 20.98 4 PRO B O 1
ATOM 3354 N N . TYR B 1 5 ? -27 30.25 -42.625 1 22.7 5 TYR B N 1
ATOM 3355 C CA . TYR B 1 5 ? -27.969 29.641 -41.75 1 22.7 5 TYR B CA 1
ATOM 3356 C C . TYR B 1 5 ? -27.719 30.047 -40.312 1 22.7 5 TYR B C 1
ATOM 3358 O O . TYR B 1 5 ? -26.953 29.406 -39.594 1 22.7 5 TYR B O 1
ATOM 3366 N N . SER B 1 6 ? -27.484 31.328 -39.938 1 20.88 6 SER B N 1
ATOM 3367 C CA . SER B 1 6 ? -27.109 31.906 -38.656 1 20.88 6 SER B CA 1
ATOM 3368 C C . SER B 1 6 ? -28.203 31.703 -37.594 1 20.88 6 SER B C 1
ATOM 3370 O O . SER B 1 6 ? -28.156 32.281 -36.531 1 20.88 6 SER B O 1
ATOM 3372 N N . GLY B 1 7 ? -29.281 30.953 -37.938 1 20.75 7 GLY B N 1
ATOM 3373 C CA . GLY B 1 7 ? -30.438 31.391 -37.188 1 20.75 7 GLY B CA 1
ATOM 3374 C C . GLY B 1 7 ? -30.297 31.188 -35.688 1 20.75 7 GLY B C 1
ATOM 3375 O O . GLY B 1 7 ? -29.953 30.078 -35.25 1 20.75 7 GLY B O 1
ATOM 3376 N N . GLU B 1 8 ? -29.906 32.219 -34.875 1 22.39 8 GLU B N 1
ATOM 3377 C CA . GLU B 1 8 ? -29.75 32.469 -33.438 1 22.39 8 GLU B CA 1
ATOM 3378 C C . GLU B 1 8 ? -31.047 32.188 -32.688 1 22.39 8 GLU B C 1
ATOM 3380 O O . GLU B 1 8 ? -31.984 32.969 -32.75 1 22.39 8 GLU B O 1
ATOM 3385 N N . SER B 1 9 ? -31.75 31.094 -33.031 1 20.38 9 SER B N 1
ATOM 3386 C CA . SER B 1 9 ? -33.062 31.141 -32.375 1 20.38 9 SER B CA 1
ATOM 3387 C C . SER B 1 9 ? -32.938 31.375 -30.875 1 20.38 9 SER B C 1
ATOM 3389 O O . SER B 1 9 ? -32.188 30.656 -30.188 1 20.38 9 SER B O 1
ATOM 3391 N N . ALA B 1 10 ? -33.219 32.562 -30.391 1 22.95 10 ALA B N 1
ATOM 3392 C CA . ALA B 1 10 ? -33.375 33.219 -29.094 1 22.95 10 ALA B CA 1
ATOM 3393 C C . ALA B 1 10 ? -34.375 32.438 -28.234 1 22.95 10 ALA B C 1
ATOM 3395 O O . ALA B 1 10 ? -35.562 32.406 -28.531 1 22.95 10 ALA B O 1
ATOM 3396 N N . SER B 1 11 ? -34.094 31.203 -27.953 1 21.17 11 SER B N 1
ATOM 3397 C CA . SER B 1 11 ? -35.188 30.531 -27.25 1 21.17 11 SER B CA 1
ATOM 3398 C C . SER B 1 11 ? -35.688 31.375 -26.078 1 21.17 11 SER B C 1
ATOM 3400 O O . SER B 1 11 ? -34.875 31.938 -25.328 1 21.17 11 SER B O 1
ATOM 3402 N N . PRO B 1 12 ? -36.875 31.969 -26.078 1 21.95 12 PRO B N 1
ATOM 3403 C CA . PRO B 1 12 ? -37.531 32.938 -25.188 1 21.95 12 PRO B CA 1
ATOM 3404 C C . PRO B 1 12 ? -37.562 32.469 -23.734 1 21.95 12 PRO B C 1
ATOM 3406 O O . PRO B 1 12 ? -38.219 33.062 -22.891 1 21.95 12 PRO B O 1
ATOM 3409 N N . TYR B 1 13 ? -37.375 31.203 -23.469 1 22.09 13 TYR B N 1
ATOM 3410 C CA . TYR B 1 13 ? -38 30.875 -22.203 1 22.09 13 TYR B CA 1
ATOM 3411 C C . TYR B 1 13 ? -37.5 31.766 -21.078 1 22.09 13 TYR B C 1
ATOM 3413 O O . TYR B 1 13 ? -36.281 32 -20.969 1 22.09 13 TYR B O 1
ATOM 3421 N N . SER B 1 14 ? -38.25 32.719 -20.641 1 21.16 14 SER B N 1
ATOM 3422 C CA . SER B 1 14 ? -38.281 33.781 -19.641 1 21.16 14 SER B CA 1
ATOM 3423 C C . SER B 1 14 ? -37.75 33.281 -18.297 1 21.16 14 SER B C 1
ATOM 3425 O O . SER B 1 14 ? -37.844 32.094 -17.984 1 21.16 14 SER B O 1
ATOM 3427 N N . SER B 1 15 ? -36.875 34.062 -17.578 1 22.81 15 SER B N 1
ATOM 3428 C CA . SER B 1 15 ? -36.125 34.094 -16.312 1 22.81 15 SER B CA 1
ATOM 3429 C C . SER B 1 15 ? -37.062 33.906 -15.125 1 22.81 15 SER B C 1
ATOM 3431 O O . SER B 1 15 ? -37.562 34.875 -14.531 1 22.81 15 SER B O 1
ATOM 3433 N N . ASP B 1 16 ? -38.156 33.125 -15.227 1 23.34 16 ASP B N 1
ATOM 3434 C CA . ASP B 1 16 ? -39 33.156 -14.055 1 23.34 16 ASP B CA 1
ATOM 3435 C C . ASP B 1 16 ? -38.219 32.969 -12.766 1 23.34 16 ASP B C 1
ATOM 3437 O O . ASP B 1 16 ? -37.312 32.156 -12.703 1 23.34 16 ASP B O 1
ATOM 3441 N N . HIS B 1 17 ? -38.156 34 -11.867 1 25.64 17 HIS B N 1
ATOM 3442 C CA . HIS B 1 17 ? -37.656 34.188 -10.516 1 25.64 17 HIS B CA 1
ATOM 3443 C C . HIS B 1 17 ? -38.062 33.031 -9.602 1 25.64 17 HIS B C 1
ATOM 3445 O O . HIS B 1 17 ? -39.156 33.031 -9.078 1 25.64 17 HIS B O 1
ATOM 3451 N N . SER B 1 18 ? -37.875 31.812 -10.016 1 25.08 18 SER B N 1
ATOM 3452 C CA . SER B 1 18 ? -38.312 30.719 -9.156 1 25.08 18 SER B CA 1
ATOM 3453 C C . SER B 1 18 ? -37.875 30.938 -7.715 1 25.08 18 SER B C 1
ATOM 3455 O O . SER B 1 18 ? -36.688 31.219 -7.465 1 25.08 18 SER B O 1
ATOM 3457 N N . ILE B 1 19 ? -38.719 31.375 -6.797 1 28.7 19 ILE B N 1
ATOM 3458 C CA . ILE B 1 19 ? -38.656 31.5 -5.344 1 28.7 19 ILE B CA 1
ATOM 3459 C C . ILE B 1 19 ? -37.938 30.281 -4.762 1 28.7 19 ILE B C 1
ATOM 3461 O O . ILE B 1 19 ? -38.344 29.141 -4.996 1 28.7 19 ILE B O 1
ATOM 3465 N N . GLY B 1 20 ? -36.625 30.359 -4.602 1 24.34 20 GLY B N 1
ATOM 3466 C CA . GLY B 1 20 ? -35.688 29.406 -4.02 1 24.34 20 GLY B CA 1
ATOM 3467 C C . GLY B 1 20 ? -36.25 28.688 -2.803 1 24.34 20 GLY B C 1
ATOM 3468 O O . GLY B 1 20 ? -36.562 29.328 -1.792 1 24.34 20 GLY B O 1
ATOM 3469 N N . VAL B 1 21 ? -37.156 27.734 -2.943 1 29.14 21 VAL B N 1
ATOM 3470 C CA . VAL B 1 21 ? -37.531 26.969 -1.771 1 29.14 21 VAL B CA 1
ATOM 3471 C C . VAL B 1 21 ? -36.312 26.688 -0.891 1 29.14 21 VAL B C 1
ATOM 3473 O O . VAL B 1 21 ? -35.281 26.25 -1.383 1 29.14 21 VAL B O 1
ATOM 3476 N N . PRO B 1 22 ? -36.094 27.438 0.202 1 27.39 22 PRO B N 1
ATOM 3477 C CA . PRO B 1 22 ? -34.969 27.188 1.104 1 27.39 22 PRO B CA 1
ATOM 3478 C C . PRO B 1 22 ? -34.688 25.703 1.293 1 27.39 22 PRO B C 1
ATOM 3480 O O . PRO B 1 22 ? -35.625 24.875 1.192 1 27.39 22 PRO B O 1
ATOM 3483 N N . SER B 1 23 ? -33.594 25.219 0.857 1 29.83 23 SER B N 1
ATOM 3484 C CA . SER B 1 23 ? -33.156 23.859 1.06 1 29.83 23 SER B CA 1
ATOM 3485 C C . SER B 1 23 ? -33.5 23.359 2.457 1 29.83 23 SER B C 1
ATOM 3487 O O . SER B 1 23 ? -33.312 24.078 3.441 1 29.83 23 SER B O 1
ATOM 3489 N N . PRO B 1 24 ? -34.531 22.578 2.615 1 29.7 24 PRO B N 1
ATOM 3490 C CA . PRO B 1 24 ? -34.875 22.109 3.959 1 29.7 24 PRO B CA 1
ATOM 3491 C C . PRO B 1 24 ? -33.656 21.875 4.844 1 29.7 24 PRO B C 1
ATOM 3493 O O . PRO B 1 24 ? -32.594 21.578 4.336 1 29.7 24 PRO B O 1
ATOM 3496 N N . PRO B 1 25 ? -33.469 22.516 6.004 1 29.77 25 PRO B N 1
ATOM 3497 C CA . PRO B 1 25 ? -32.375 22.312 6.957 1 29.77 25 PRO B CA 1
ATOM 3498 C C . PRO B 1 25 ? -32 20.844 7.129 1 29.77 25 PRO B C 1
ATOM 3500 O O . PRO B 1 25 ? -32.844 19.969 6.969 1 29.77 25 PRO B O 1
ATOM 3503 N N . THR B 1 26 ? -30.844 20.484 6.789 1 35 26 THR B N 1
ATOM 3504 C CA . THR B 1 26 ? -30.25 19.156 6.93 1 35 26 THR B CA 1
ATOM 3505 C C . THR B 1 26 ? -30.609 18.547 8.289 1 35 26 THR B C 1
ATOM 3507 O O . THR B 1 26 ? -30.469 19.203 9.32 1 35 26 THR B O 1
ATOM 3510 N N . VAL B 1 27 ? -31.422 17.578 8.398 1 38.66 27 VAL B N 1
ATOM 3511 C CA . VAL B 1 27 ? -31.922 16.781 9.516 1 38.66 27 VAL B CA 1
ATOM 3512 C C . VAL B 1 27 ? -30.75 16.359 10.406 1 38.66 27 VAL B C 1
ATOM 3514 O O . VAL B 1 27 ? -30.922 15.562 11.336 1 38.66 27 VAL B O 1
ATOM 3517 N N . VAL B 1 28 ? -29.5 16.828 10.203 1 34.44 28 VAL B N 1
ATOM 3518 C CA . VAL B 1 28 ? -28.406 16.125 10.852 1 34.44 28 VAL B CA 1
ATOM 3519 C C . VAL B 1 28 ? -28.516 16.266 12.367 1 34.44 28 VAL B C 1
ATOM 3521 O O . VAL B 1 28 ? -28.094 15.391 13.125 1 34.44 28 VAL B O 1
ATOM 3524 N N . ALA B 1 29 ? -28.797 17.516 12.906 1 33.38 29 ALA B N 1
ATOM 3525 C CA . ALA B 1 29 ? -28.375 17.75 14.289 1 33.38 29 ALA B CA 1
ATOM 3526 C C . ALA B 1 29 ? -29.25 16.984 15.266 1 33.38 29 ALA B C 1
ATOM 3528 O O . ALA B 1 29 ? -28.906 16.828 16.438 1 33.38 29 ALA B O 1
ATOM 3529 N N . ALA B 1 30 ? -30.594 16.906 15.031 1 33.59 30 ALA B N 1
ATOM 3530 C CA . ALA B 1 30 ? -31.391 16.594 16.219 1 33.59 30 ALA B CA 1
ATOM 3531 C C . ALA B 1 30 ? -31.438 15.102 16.484 1 33.59 30 ALA B C 1
ATOM 3533 O O . ALA B 1 30 ? -32.406 14.422 16.156 1 33.59 30 ALA B O 1
ATOM 3534 N N . PHE B 1 31 ? -30.359 14.461 16.484 1 34.5 31 PHE B N 1
ATOM 3535 C CA . PHE B 1 31 ? -30.406 13.016 16.625 1 34.5 31 PHE B CA 1
ATOM 3536 C C . PHE B 1 31 ? -31.062 12.625 17.953 1 34.5 31 PHE B C 1
ATOM 3538 O O . PHE B 1 31 ? -31.797 11.633 18.016 1 34.5 31 PHE B O 1
ATOM 3545 N N . ASN B 1 32 ? -30.516 13.266 19.078 1 31.97 32 ASN B N 1
ATOM 3546 C CA . ASN B 1 32 ? -30.719 12.555 20.328 1 31.97 32 ASN B CA 1
ATOM 3547 C C . ASN B 1 32 ? -32.031 12.945 20.984 1 31.97 32 ASN B C 1
ATOM 3549 O O . ASN B 1 32 ? -32.156 12.984 22.203 1 31.97 32 ASN B O 1
ATOM 3553 N N . ARG B 1 33 ? -32.906 13.719 20.391 1 32.41 33 ARG B N 1
ATOM 3554 C CA . ARG B 1 33 ? -34.031 13.961 21.281 1 32.41 33 ARG B CA 1
ATOM 3555 C C . ARG B 1 33 ? -34.781 12.672 21.594 1 32.41 33 ARG B C 1
ATOM 3557 O O . ARG B 1 33 ? -34.938 11.82 20.719 1 32.41 33 ARG B O 1
ATOM 3564 N N . PRO B 1 34 ? -34.969 12.352 22.922 1 34.69 34 PRO B N 1
ATOM 3565 C CA . PRO B 1 34 ? -35.844 11.234 23.297 1 34.69 34 PRO B CA 1
ATOM 3566 C C . PRO B 1 34 ? -37.188 11.281 22.594 1 34.69 34 PRO B C 1
ATOM 3568 O O . PRO B 1 34 ? -37.969 12.203 22.812 1 34.69 34 PRO B O 1
ATOM 3571 N N . TYR B 1 35 ? -37.219 11.352 21.344 1 37.03 35 TYR B N 1
ATOM 3572 C CA . TYR B 1 35 ? -38.562 11.359 20.781 1 37.03 35 TYR B CA 1
ATOM 3573 C C . TYR B 1 35 ? -39.438 10.281 21.422 1 37.03 35 TYR B C 1
ATOM 3575 O O . TYR B 1 35 ? -38.938 9.312 22 1 37.03 35 TYR B O 1
ATOM 3583 N N . ASP B 1 36 ? -40.812 10.477 21.484 1 40 36 ASP B N 1
ATOM 3584 C CA . ASP B 1 36 ? -41.875 9.555 21.875 1 40 36 ASP B CA 1
ATOM 3585 C C . ASP B 1 36 ? -41.594 8.156 21.312 1 40 36 ASP B C 1
ATOM 3587 O O . ASP B 1 36 ? -40.938 8 20.281 1 40 36 ASP B O 1
ATOM 3591 N N . ALA B 1 37 ? -41.781 7.133 22.188 1 42.66 37 ALA B N 1
ATOM 3592 C CA . ALA B 1 37 ? -41.688 5.684 22.016 1 42.66 37 ALA B CA 1
ATOM 3593 C C . ALA B 1 37 ? -42.219 5.262 20.656 1 42.66 37 ALA B C 1
ATOM 3595 O O . ALA B 1 37 ? -43.344 5.609 20.281 1 42.66 37 ALA B O 1
ATOM 3596 N N . ILE B 1 38 ? -41.406 5.297 19.656 1 52.25 38 ILE B N 1
ATOM 3597 C CA . ILE B 1 38 ? -41.844 4.609 18.438 1 52.25 38 ILE B CA 1
ATOM 3598 C C . ILE B 1 38 ? -42.594 3.338 18.797 1 52.25 38 ILE B C 1
ATOM 3600 O O . ILE B 1 38 ? -42.094 2.49 19.547 1 52.25 38 ILE B O 1
ATOM 3604 N N . HIS B 1 39 ? -43.875 3.389 18.859 1 51.66 39 HIS B N 1
ATOM 3605 C CA . HIS B 1 39 ? -44.719 2.24 19.172 1 51.66 39 HIS B CA 1
ATOM 3606 C C . HIS B 1 39 ? -44.531 1.116 18.156 1 51.66 39 HIS B C 1
ATOM 3608 O O . HIS B 1 39 ? -44.375 1.373 16.969 1 51.66 39 HIS B O 1
ATOM 3614 N N . HIS B 1 40 ? -44.25 -0.11 18.594 1 59.78 40 HIS B N 1
ATOM 3615 C CA . HIS B 1 40 ? -44.125 -1.352 17.828 1 59.78 40 HIS B CA 1
ATOM 3616 C C . HIS B 1 40 ? -45.281 -1.513 16.844 1 59.78 40 HIS B C 1
ATOM 3618 O O . HIS B 1 40 ? -45.156 -2.189 15.828 1 59.78 40 HIS B O 1
ATOM 3624 N N . ASP B 1 41 ? -46.469 -0.836 17.094 1 69.38 41 ASP B N 1
ATOM 3625 C CA . ASP B 1 41 ? -47.625 -0.976 16.203 1 69.38 41 ASP B CA 1
ATOM 3626 C C . ASP B 1 41 ? -47.688 0.17 15.203 1 69.38 41 ASP B C 1
ATOM 3628 O O . ASP B 1 41 ? -48.625 0.253 14.406 1 69.38 41 ASP B O 1
ATOM 3632 N N . GLY B 1 42 ? -46.531 1.001 15.172 1 85.69 42 GLY B N 1
ATOM 3633 C CA . GLY B 1 42 ? -46.531 2.17 14.305 1 85.69 42 GLY B CA 1
ATOM 3634 C C . GLY B 1 42 ? -45.844 1.919 12.977 1 85.69 42 GLY B C 1
ATOM 3635 O O . GLY B 1 42 ? -45.688 0.771 12.547 1 85.69 42 GLY B O 1
ATOM 3636 N N . PRO B 1 43 ? -45.594 3 12.203 1 94.06 43 PRO B N 1
ATOM 3637 C CA . PRO B 1 43 ? -44.875 2.893 10.922 1 94.06 43 PRO B CA 1
ATOM 3638 C C . PRO B 1 43 ? -43.531 2.186 11.055 1 94.06 43 PRO B C 1
ATOM 3640 O O . PRO B 1 43 ? -42.906 2.248 12.117 1 94.06 43 PRO B O 1
ATOM 3643 N N . TYR B 1 44 ? -43.188 1.459 10.07 1 95.69 44 TYR B N 1
ATOM 3644 C CA . TYR B 1 44 ? -41.906 0.754 10.07 1 95.69 44 TYR B CA 1
ATOM 3645 C C . TYR B 1 44 ? -41.312 0.698 8.672 1 95.69 44 TYR B C 1
ATOM 3647 O O . TYR B 1 44 ? -42.031 0.931 7.684 1 95.69 44 TYR B O 1
ATOM 3655 N N . ILE B 1 45 ? -40 0.385 8.609 1 97.06 45 ILE B N 1
ATOM 3656 C CA . ILE B 1 45 ? -39.281 0.305 7.34 1 97.06 45 ILE B CA 1
ATOM 3657 C C . ILE B 1 45 ? -39.125 -1.157 6.938 1 97.06 45 ILE B C 1
ATOM 3659 O O . ILE B 1 45 ? -38.75 -1.995 7.762 1 97.06 45 ILE B O 1
ATOM 3663 N N . ASN B 1 46 ? -39.5 -1.38 5.672 1 96.88 46 ASN B N 1
ATOM 3664 C CA . ASN B 1 46 ? -39.25 -2.676 5.059 1 96.88 46 ASN B CA 1
ATOM 3665 C C . ASN B 1 46 ? -38.156 -2.576 3.975 1 96.88 46 ASN B C 1
ATOM 3667 O O . ASN B 1 46 ? -38.281 -1.753 3.064 1 96.88 46 ASN B O 1
ATOM 3671 N N . ILE B 1 47 ? -37.188 -3.424 4.172 1 97.62 47 ILE B N 1
ATOM 3672 C CA . ILE B 1 47 ? -36.156 -3.455 3.119 1 97.62 47 ILE B CA 1
ATOM 3673 C C . ILE B 1 47 ? -36.625 -4.352 1.978 1 97.62 47 ILE B C 1
ATOM 3675 O O . ILE B 1 47 ? -36.812 -5.562 2.158 1 97.62 47 ILE B O 1
ATOM 3679 N N . LEU B 1 48 ? -36.844 -3.744 0.819 1 96.88 48 LEU B N 1
ATOM 3680 C CA . LEU B 1 48 ? -37.312 -4.48 -0.346 1 96.88 48 LEU B CA 1
ATOM 3681 C C . LEU B 1 48 ? -36.156 -5.117 -1.104 1 96.88 48 LEU B C 1
ATOM 3683 O O . LEU B 1 48 ? -36.281 -6.223 -1.629 1 96.88 48 LEU B O 1
ATOM 3687 N N . GLU B 1 49 ? -35.062 -4.332 -1.249 1 96.5 49 GLU B N 1
ATOM 3688 C CA . GLU B 1 49 ? -33.844 -4.809 -1.903 1 96.5 49 GLU B CA 1
ATOM 3689 C C . GLU B 1 49 ? -32.625 -4.602 -1.016 1 96.5 49 GLU B C 1
ATOM 3691 O O . GLU B 1 49 ? -32.281 -3.467 -0.688 1 96.5 49 GLU B O 1
ATOM 3696 N N . GLN B 1 50 ? -32.031 -5.738 -0.718 1 97.5 50 GLN B N 1
ATOM 3697 C CA . GLN B 1 50 ? -30.797 -5.699 0.074 1 97.5 50 GLN B CA 1
ATOM 3698 C C . GLN B 1 50 ? -29.594 -5.289 -0.781 1 97.5 50 GLN B C 1
ATOM 3700 O O . GLN B 1 50 ? -29.562 -5.547 -1.986 1 97.5 50 GLN B O 1
ATOM 3705 N N . PRO B 1 51 ? -28.656 -4.602 -0.138 1 97.5 51 PRO B N 1
ATOM 3706 C CA . PRO B 1 51 ? -27.438 -4.309 -0.891 1 97.5 51 PRO B CA 1
ATOM 3707 C C . PRO B 1 51 ? -26.609 -5.559 -1.191 1 97.5 51 PRO B C 1
ATOM 3709 O O . PRO B 1 51 ? -26.75 -6.57 -0.499 1 97.5 51 PRO B O 1
ATOM 3712 N N . GLN B 1 52 ? -25.781 -5.453 -2.195 1 95.31 52 GLN B N 1
ATOM 3713 C CA . GLN B 1 52 ? -24.844 -6.531 -2.467 1 95.31 52 GLN B CA 1
ATOM 3714 C C . GLN B 1 52 ? -23.906 -6.746 -1.288 1 95.31 52 GLN B C 1
ATOM 3716 O O . GLN B 1 52 ? -23.562 -5.801 -0.573 1 95.31 52 GLN B O 1
ATOM 3721 N N . SER B 1 53 ? -23.469 -7.984 -1.13 1 93.69 53 SER B N 1
ATOM 3722 C CA . SER B 1 53 ? -22.703 -8.375 0.052 1 93.69 53 SER B CA 1
ATOM 3723 C C . SER B 1 53 ? -21.266 -7.875 -0.022 1 93.69 53 SER B C 1
ATOM 3725 O O . SER B 1 53 ? -20.609 -7.695 1.008 1 93.69 53 SER B O 1
ATOM 3727 N N . LYS B 1 54 ? -20.781 -7.684 -1.244 1 93.94 54 LYS B N 1
ATOM 3728 C CA . LYS B 1 54 ? -19.406 -7.211 -1.431 1 93.94 54 LYS B CA 1
ATOM 3729 C C . LYS B 1 54 ? -19.375 -5.969 -2.318 1 93.94 54 LYS B C 1
ATOM 3731 O O . LYS B 1 54 ? -20.047 -5.918 -3.354 1 93.94 54 LYS B O 1
ATOM 3736 N N . PHE B 1 55 ? -18.688 -5 -1.866 1 96.31 55 PHE B N 1
ATOM 3737 C CA . PHE B 1 55 ? -18.578 -3.73 -2.578 1 96.31 55 PHE B CA 1
ATOM 3738 C C . PHE B 1 55 ? -17.219 -3.078 -2.328 1 96.31 55 PHE B C 1
ATOM 3740 O O . PHE B 1 55 ? -16.688 -3.162 -1.223 1 96.31 55 PHE B O 1
ATOM 3747 N N . ARG B 1 56 ? -16.656 -2.471 -3.365 1 96.31 56 ARG B N 1
ATOM 3748 C CA . ARG B 1 56 ? -15.367 -1.816 -3.213 1 96.31 56 ARG B CA 1
ATOM 3749 C C . ARG B 1 56 ? -15.516 -0.466 -2.52 1 96.31 56 ARG B C 1
ATOM 3751 O O . ARG B 1 56 ? -16.156 0.443 -3.049 1 96.31 56 ARG B O 1
ATOM 3758 N N . PHE B 1 57 ? -14.914 -0.317 -1.3 1 96.94 57 PHE B N 1
ATOM 3759 C CA . PHE B 1 57 ? -14.789 0.976 -0.638 1 96.94 57 PHE B CA 1
ATOM 3760 C C . PHE B 1 57 ? -13.641 1.777 -1.229 1 96.94 57 PHE B C 1
ATOM 3762 O O . PHE B 1 57 ? -12.508 1.288 -1.302 1 96.94 57 PHE B O 1
ATOM 3769 N N . ARG B 1 58 ? -13.93 2.998 -1.637 1 96.38 58 ARG B N 1
ATOM 3770 C CA . ARG B 1 58 ? -12.883 3.783 -2.281 1 96.38 58 ARG B CA 1
ATOM 3771 C C . ARG B 1 58 ? -12.461 4.957 -1.402 1 96.38 58 ARG B C 1
ATOM 3773 O O . ARG B 1 58 ? -13.297 5.578 -0.741 1 96.38 58 ARG B O 1
ATOM 3780 N N . TYR B 1 59 ? -11.141 5.227 -1.449 1 95.44 59 TYR B N 1
ATOM 3781 C CA . TYR B 1 59 ? -10.656 6.434 -0.788 1 95.44 59 TYR B CA 1
ATOM 3782 C C . TYR B 1 59 ? -11.172 7.684 -1.496 1 95.44 59 TYR B C 1
ATOM 3784 O O . TYR B 1 59 ? -11.469 7.648 -2.693 1 95.44 59 TYR B O 1
ATOM 3792 N N . LYS B 1 60 ? -11.195 8.695 -0.748 1 91.75 60 LYS B N 1
ATOM 3793 C CA . LYS B 1 60 ? -11.719 9.953 -1.275 1 91.75 60 LYS B CA 1
ATOM 3794 C C . LYS B 1 60 ? -10.938 10.398 -2.508 1 91.75 60 LYS B C 1
ATOM 3796 O O . LYS B 1 60 ? -11.516 10.914 -3.467 1 91.75 60 LYS B O 1
ATOM 3801 N N . SER B 1 61 ? -9.664 10.141 -2.527 1 89.75 61 SER B N 1
ATOM 3802 C CA . SER B 1 61 ? -8.805 10.562 -3.627 1 89.75 61 SER B CA 1
ATOM 3803 C C . SER B 1 61 ? -9.125 9.789 -4.902 1 89.75 61 SER B C 1
ATOM 3805 O O . SER B 1 61 ? -8.844 10.258 -6.008 1 89.75 61 SER B O 1
ATOM 3807 N N . GLU B 1 62 ? -9.719 8.609 -4.762 1 91 62 GLU B N 1
ATOM 3808 C CA . GLU B 1 62 ? -10.047 7.762 -5.902 1 91 62 GLU B CA 1
ATOM 3809 C C . GLU B 1 62 ? -11.422 8.109 -6.473 1 91 62 GLU B C 1
ATOM 3811 O O . GLU B 1 62 ? -11.812 7.578 -7.512 1 91 62 GLU B O 1
ATOM 3816 N N . MET B 1 63 ? -12.062 9 -5.727 1 87.94 63 MET B N 1
ATOM 3817 C CA . MET B 1 63 ? -13.445 9.273 -6.109 1 87.94 63 MET B CA 1
ATOM 3818 C C . MET B 1 63 ? -13.508 10.32 -7.223 1 87.94 63 MET B C 1
ATOM 3820 O O . MET B 1 63 ? -14.172 11.344 -7.082 1 87.94 63 MET B O 1
ATOM 3824 N N . VAL B 1 64 ? -12.547 10.188 -8.172 1 79.94 64 VAL B N 1
ATOM 3825 C CA . VAL B 1 64 ? -12.523 11.062 -9.336 1 79.94 64 VAL B CA 1
ATOM 3826 C C . VAL B 1 64 ? -13.055 10.312 -10.555 1 79.94 64 VAL B C 1
ATOM 3828 O O . VAL B 1 64 ? -12.648 9.18 -10.82 1 79.94 64 VAL B O 1
ATOM 3831 N N . GLY B 1 65 ? -14.062 10.812 -11.172 1 78.19 65 GLY B N 1
ATOM 3832 C CA . GLY B 1 65 ? -14.609 10.172 -12.352 1 78.19 65 GLY B CA 1
ATOM 3833 C C . GLY B 1 65 ? -15.781 9.258 -12.047 1 78.19 65 GLY B C 1
ATOM 3834 O O . GLY B 1 65 ? -16.562 9.531 -11.133 1 78.19 65 GLY B O 1
ATOM 3835 N N . THR B 1 66 ? -15.875 8.156 -12.977 1 83.31 66 THR B N 1
ATOM 3836 C CA . THR B 1 66 ? -17 7.227 -12.859 1 83.31 66 THR B CA 1
ATOM 3837 C C . THR B 1 66 ? -16.578 5.988 -12.062 1 83.31 66 THR B C 1
ATOM 3839 O O . THR B 1 66 ? -15.531 5.398 -12.328 1 83.31 66 THR B O 1
ATOM 3842 N N . HIS B 1 67 ? -17.328 5.781 -11.086 1 87.94 67 HIS B N 1
ATOM 3843 C CA . HIS B 1 67 ? -17.062 4.602 -10.266 1 87.94 67 HIS B CA 1
ATOM 3844 C C . HIS B 1 67 ? -18.312 3.74 -10.133 1 87.94 67 HIS B C 1
ATOM 3846 O O . HIS B 1 67 ? -19.422 4.211 -10.375 1 87.94 67 HIS B O 1
ATOM 3852 N N . GLY B 1 68 ? -18.094 2.471 -9.836 1 89.81 68 GLY B N 1
ATOM 3853 C CA . GLY B 1 68 ? -19.203 1.564 -9.594 1 89.81 68 GLY B CA 1
ATOM 3854 C C . GLY B 1 68 ? -20.109 2.014 -8.461 1 89.81 68 GLY B C 1
ATOM 3855 O O . GLY B 1 68 ? -19.641 2.664 -7.52 1 89.81 68 GLY B O 1
ATOM 3856 N N . GLN B 1 69 ? -21.344 1.683 -8.602 1 93.69 69 GLN B N 1
ATOM 3857 C CA . GLN B 1 69 ? -22.328 2.014 -7.574 1 93.69 69 GLN B CA 1
ATOM 3858 C C . GLN B 1 69 ? -22.75 0.772 -6.789 1 93.69 69 GLN B C 1
ATOM 3860 O O . GLN B 1 69 ? -22.703 -0.344 -7.309 1 93.69 69 GLN B O 1
ATOM 3865 N N . LEU B 1 70 ? -23.078 1.012 -5.602 1 96.25 70 LEU B N 1
ATOM 3866 C CA . LEU B 1 70 ? -23.609 -0.062 -4.766 1 96.25 70 LEU B CA 1
ATOM 3867 C C . LEU B 1 70 ? -24.953 -0.554 -5.293 1 96.25 70 LEU B C 1
ATOM 3869 O O . LEU B 1 70 ? -25.922 0.203 -5.324 1 96.25 70 LEU B O 1
ATOM 3873 N N . LYS B 1 71 ? -24.969 -1.77 -5.672 1 96.06 71 LYS B N 1
ATOM 3874 C CA . LYS B 1 71 ? -26.172 -2.361 -6.25 1 96.06 71 LYS B CA 1
ATOM 3875 C C . LYS B 1 71 ? -26.875 -3.262 -5.242 1 96.06 71 LYS B C 1
ATOM 3877 O O . LYS B 1 71 ? -26.406 -3.43 -4.113 1 96.06 71 LYS B O 1
ATOM 3882 N N . ALA B 1 72 ? -28.062 -3.701 -5.648 1 96.25 72 ALA B N 1
ATOM 3883 C CA . ALA B 1 72 ? -28.797 -4.68 -4.844 1 96.25 72 ALA B CA 1
ATOM 3884 C C . ALA B 1 72 ? -28.203 -6.074 -5.004 1 96.25 72 ALA B C 1
ATOM 3886 O O . ALA B 1 72 ? -27.516 -6.355 -5.996 1 96.25 72 ALA B O 1
ATOM 3887 N N . ASP B 1 73 ? -28.359 -6.934 -4.023 1 91.25 73 ASP B N 1
ATOM 3888 C CA . ASP B 1 73 ? -27.859 -8.305 -4.031 1 91.25 73 ASP B CA 1
ATOM 3889 C C . ASP B 1 73 ? -28.422 -9.086 -5.223 1 91.25 73 ASP B C 1
ATOM 3891 O O . ASP B 1 73 ? -27.703 -9.883 -5.832 1 91.25 73 ASP B O 1
ATOM 3895 N N . ARG B 1 74 ? -29.641 -8.859 -5.531 1 80.62 74 ARG B N 1
ATOM 3896 C CA . ARG B 1 74 ? -30.328 -9.602 -6.586 1 80.62 74 ARG B CA 1
ATOM 3897 C C . ARG B 1 74 ? -30.078 -8.969 -7.953 1 80.62 74 ARG B C 1
ATOM 3899 O O . ARG B 1 74 ? -30.625 -9.43 -8.961 1 80.62 74 ARG B O 1
ATOM 3906 N N . ALA B 1 75 ? -29.281 -7.945 -7.969 1 77.69 75 ALA B N 1
ATOM 3907 C CA . ALA B 1 75 ? -29.031 -7.27 -9.242 1 77.69 75 ALA B CA 1
ATOM 3908 C C . ALA B 1 75 ? -28.406 -8.219 -10.258 1 77.69 75 ALA B C 1
ATOM 3910 O O . ALA B 1 75 ? -27.531 -9.023 -9.906 1 77.69 75 ALA B O 1
ATOM 3911 N N . GLU B 1 76 ? -29.141 -8.375 -11.344 1 72.31 76 GLU B N 1
ATOM 3912 C CA . GLU B 1 76 ? -28.641 -9.195 -12.445 1 72.31 76 GLU B CA 1
ATOM 3913 C C . GLU B 1 76 ? -27.906 -8.344 -13.477 1 72.31 76 GLU B C 1
ATOM 3915 O O . GLU B 1 76 ? -28 -7.113 -13.453 1 72.31 76 GLU B O 1
ATOM 3920 N N . LYS B 1 77 ? -27.062 -8.961 -14.281 1 67.44 77 LYS B N 1
ATOM 3921 C CA . LYS B 1 77 ? -26.234 -8.281 -15.273 1 67.44 77 LYS B CA 1
ATOM 3922 C C . LYS B 1 77 ? -27.062 -7.316 -16.125 1 67.44 77 LYS B C 1
ATOM 3924 O O . LYS B 1 77 ? -26.625 -6.199 -16.391 1 67.44 77 LYS B O 1
ATOM 3929 N N . ASN B 1 78 ? -28.25 -7.672 -16.5 1 70.38 78 ASN B N 1
ATOM 3930 C CA . ASN B 1 78 ? -28.984 -6.863 -17.453 1 70.38 78 ASN B CA 1
ATOM 3931 C C . ASN B 1 78 ? -30.047 -6.004 -16.766 1 70.38 78 ASN B C 1
ATOM 3933 O O . ASN B 1 78 ? -30.766 -5.25 -17.422 1 70.38 78 ASN B O 1
ATOM 3937 N N . ARG B 1 79 ? -30.109 -6.105 -15.469 1 77.19 79 ARG B N 1
ATOM 3938 C CA . ARG B 1 79 ? -31.094 -5.297 -14.758 1 77.19 79 ARG B CA 1
ATOM 3939 C C . ARG B 1 79 ? -30.5 -4.73 -13.469 1 77.19 79 ARG B C 1
ATOM 3941 O O . ARG B 1 79 ? -30.391 -5.445 -12.469 1 77.19 79 ARG B O 1
ATOM 3948 N N . ALA B 1 80 ? -30.281 -3.418 -13.57 1 84.62 80 ALA B N 1
ATOM 3949 C CA . ALA B 1 80 ? -29.688 -2.824 -12.383 1 84.62 80 ALA B CA 1
ATOM 3950 C C . ALA B 1 80 ? -30.734 -2.609 -11.289 1 84.62 80 ALA B C 1
ATOM 3952 O O . ALA B 1 80 ? -31.859 -2.191 -11.578 1 84.62 80 ALA B O 1
ATOM 3953 N N . ALA B 1 81 ? -30.578 -3.184 -10.148 1 93.44 81 ALA B N 1
ATOM 3954 C CA . ALA B 1 81 ? -31.359 -2.955 -8.93 1 93.44 81 ALA B CA 1
ATOM 3955 C C . ALA B 1 81 ? -30.484 -2.383 -7.82 1 93.44 81 ALA B C 1
ATOM 3957 O O . ALA B 1 81 ? -29.281 -2.65 -7.77 1 93.44 81 ALA B O 1
ATOM 3958 N N . PHE B 1 82 ? -31.156 -1.573 -7.059 1 96 82 PHE B N 1
ATOM 3959 C CA . PHE B 1 82 ? -30.422 -0.866 -6.012 1 96 82 PHE B CA 1
ATOM 3960 C C . PHE B 1 82 ? -31.094 -1.055 -4.656 1 96 82 PHE B C 1
ATOM 3962 O O . PHE B 1 82 ? -32.25 -1.482 -4.586 1 96 82 PHE B O 1
ATOM 3969 N N . PRO B 1 83 ? -30.328 -0.805 -3.621 1 96.88 83 PRO B N 1
ATOM 3970 C CA . PRO B 1 83 ? -30.984 -0.884 -2.316 1 96.88 83 PRO B CA 1
ATOM 3971 C C . PRO B 1 83 ? -32.281 -0.074 -2.258 1 96.88 83 PRO B C 1
ATOM 3973 O O . PRO B 1 83 ? -32.312 1.084 -2.682 1 96.88 83 PRO B O 1
ATOM 3976 N N . THR B 1 84 ? -33.312 -0.708 -1.788 1 97.62 84 THR B N 1
ATOM 3977 C CA . THR B 1 84 ? -34.656 -0.125 -1.806 1 97.62 84 THR B CA 1
ATOM 3978 C C . THR B 1 84 ? -35.406 -0.419 -0.501 1 97.62 84 THR B C 1
ATOM 3980 O O . THR B 1 84 ? -35.344 -1.542 0.005 1 97.62 84 THR B O 1
ATOM 3983 N N . VAL B 1 85 ? -36 0.599 0.04 1 98.19 85 VAL B N 1
ATOM 3984 C CA . VAL B 1 85 ? -36.781 0.427 1.262 1 98.19 85 VAL B CA 1
ATOM 3985 C C . VAL B 1 85 ? -38.156 1.065 1.093 1 98.19 85 VAL B C 1
ATOM 3987 O O . VAL B 1 85 ? -38.344 1.966 0.269 1 98.19 85 VAL B O 1
ATOM 3990 N N . LYS B 1 86 ? -39.094 0.577 1.87 1 97.94 86 LYS B N 1
ATOM 3991 C CA . LYS B 1 86 ? -40.469 1.094 1.859 1 97.94 86 LYS B CA 1
ATOM 3992 C C . LYS B 1 86 ? -40.938 1.453 3.268 1 97.94 86 LYS B C 1
ATOM 3994 O O . LYS B 1 86 ? -40.719 0.688 4.211 1 97.94 86 LYS B O 1
ATOM 3999 N N . LEU B 1 87 ? -41.406 2.654 3.406 1 97.69 87 LEU B N 1
ATOM 4000 C CA . LEU B 1 87 ? -42.094 3.057 4.641 1 97.69 87 LEU B CA 1
ATOM 4001 C C . LEU B 1 87 ? -43.5 2.537 4.676 1 97.69 87 LEU B C 1
ATOM 4003 O O . LEU B 1 87 ? -44.375 2.992 3.904 1 97.69 87 LEU B O 1
ATOM 4007 N N . SER B 1 88 ? -43.75 1.643 5.629 1 95.25 88 SER B N 1
ATOM 4008 C CA . SER B 1 88 ? -45.031 0.986 5.699 1 95.25 88 SER B CA 1
ATOM 4009 C C . SER B 1 88 ? -45.906 1.557 6.828 1 95.25 88 SER B C 1
ATOM 4011 O O . SER B 1 88 ? -45.375 2.049 7.824 1 95.25 88 SER B O 1
ATOM 4013 N N . LYS B 1 89 ? -47.156 1.49 6.73 1 93.88 89 LYS B N 1
ATOM 4014 C CA . LYS B 1 89 ? -48.156 1.938 7.711 1 93.88 89 LYS B CA 1
ATOM 4015 C C . LYS B 1 89 ? -48.031 3.438 7.961 1 93.88 89 LYS B C 1
ATOM 4017 O O . LYS B 1 89 ? -48.031 3.883 9.109 1 93.88 89 LYS B O 1
ATOM 4022 N N . TRP B 1 90 ? -47.75 4.129 6.945 1 94.38 90 TRP B N 1
ATOM 4023 C CA . TRP B 1 90 ? -47.656 5.578 7.016 1 94.38 90 TRP B CA 1
ATOM 4024 C C . TRP B 1 90 ? -48.531 6.254 5.969 1 94.38 90 TRP B C 1
ATOM 4026 O O . TRP B 1 90 ? -48.531 5.855 4.801 1 94.38 90 TRP B O 1
ATOM 4036 N N . ASN B 1 91 ? -49.344 7.246 6.457 1 89.56 91 ASN B N 1
ATOM 4037 C CA . ASN B 1 91 ? -50.219 7.977 5.555 1 89.56 91 ASN B CA 1
ATOM 4038 C C . ASN B 1 91 ? -50.344 9.445 5.961 1 89.56 91 ASN B C 1
ATOM 4040 O O . ASN B 1 91 ? -51.312 10.109 5.586 1 89.56 91 ASN B O 1
ATOM 4044 N N . SER B 1 92 ? -49.375 9.906 6.695 1 90.62 92 SER B N 1
ATOM 4045 C CA . SER B 1 92 ? -49.5 11.242 7.277 1 90.62 92 SER B CA 1
ATOM 4046 C C . SER B 1 92 ? -48.656 12.25 6.52 1 90.62 92 SER B C 1
ATOM 4048 O O . SER B 1 92 ? -48 13.094 7.129 1 90.62 92 SER B O 1
ATOM 4050 N N . GLY B 1 93 ? -48.594 12.055 5.152 1 92.62 93 GLY B N 1
ATOM 4051 C CA . GLY B 1 93 ? -47.875 13.031 4.344 1 92.62 93 GLY B CA 1
ATOM 4052 C C . GLY B 1 93 ? -46.469 12.602 3.996 1 92.62 93 GLY B C 1
ATOM 4053 O O . GLY B 1 93 ? -46.125 11.422 4.125 1 92.62 93 GLY B O 1
ATOM 4054 N N . PRO B 1 94 ? -45.719 13.586 3.494 1 94.81 94 PRO B N 1
ATOM 4055 C CA . PRO B 1 94 ? -44.344 13.266 3.084 1 94.81 94 PRO B CA 1
ATOM 4056 C C . PRO B 1 94 ? -43.438 12.938 4.266 1 94.81 94 PRO B C 1
ATOM 4058 O O . PRO B 1 94 ? -43.625 13.477 5.359 1 94.81 94 PRO B O 1
ATOM 4061 N N . ALA B 1 95 ? -42.531 12.008 3.973 1 96.62 95 ALA B N 1
ATOM 4062 C CA . ALA B 1 95 ? -41.5 11.609 4.949 1 96.62 95 ALA B CA 1
ATOM 4063 C C . ALA B 1 95 ? -40.125 11.555 4.32 1 96.62 95 ALA B C 1
ATOM 4065 O O . ALA B 1 95 ? -40 11.625 3.096 1 96.62 95 ALA B O 1
ATOM 4066 N N . VAL B 1 96 ? -39.094 11.547 5.203 1 97 96 VAL B N 1
ATOM 4067 C CA . VAL B 1 96 ? -37.719 11.453 4.742 1 97 96 VAL B CA 1
ATOM 4068 C C . VAL B 1 96 ? -37.094 10.164 5.27 1 97 96 VAL B C 1
ATOM 4070 O O . VAL B 1 96 ? -37.156 9.883 6.469 1 97 96 VAL B O 1
ATOM 4073 N N . ILE B 1 97 ? -36.562 9.414 4.344 1 97.88 97 ILE B N 1
ATOM 4074 C CA . ILE B 1 97 ? -35.812 8.234 4.754 1 97.88 97 ILE B CA 1
ATOM 4075 C C . ILE B 1 97 ? -34.312 8.547 4.754 1 97.88 97 ILE B C 1
ATOM 4077 O O . ILE B 1 97 ? -33.75 8.945 3.727 1 97.88 97 ILE B O 1
ATOM 4081 N N . ARG B 1 98 ? -33.75 8.32 5.91 1 97.31 98 ARG B N 1
ATOM 4082 C CA . ARG B 1 98 ? -32.312 8.578 6.086 1 97.31 98 ARG B CA 1
ATOM 4083 C C . ARG B 1 98 ? -31.516 7.285 6.047 1 97.31 98 ARG B C 1
ATOM 4085 O O . ARG B 1 98 ? -31.938 6.277 6.625 1 97.31 98 ARG B O 1
ATOM 4092 N N . LEU B 1 99 ? -30.469 7.391 5.281 1 98.25 99 LEU B N 1
ATOM 4093 C CA . LEU B 1 99 ? -29.531 6.281 5.164 1 98.25 99 LEU B CA 1
ATOM 4094 C C . LEU B 1 99 ? -28.172 6.66 5.734 1 98.25 99 LEU B C 1
ATOM 4096 O O . LEU B 1 99 ? -27.578 7.672 5.34 1 98.25 99 LEU B O 1
ATOM 4100 N N . THR B 1 100 ? -27.688 5.863 6.715 1 97.75 100 THR B N 1
ATOM 4101 C CA . THR B 1 100 ? -26.391 6.07 7.34 1 97.75 100 THR B CA 1
ATOM 4102 C C . THR B 1 100 ? -25.625 4.75 7.445 1 97.75 100 THR B C 1
ATOM 4104 O O . THR B 1 100 ? -26.234 3.678 7.469 1 97.75 100 THR B O 1
ATOM 4107 N N . LEU B 1 101 ? -24.328 4.844 7.488 1 98.44 101 LEU B N 1
ATOM 4108 C CA . LEU B 1 101 ? -23.516 3.643 7.629 1 98.44 101 LEU B CA 1
ATOM 4109 C C . LEU B 1 101 ? -23.234 3.342 9.094 1 98.44 101 LEU B C 1
ATOM 4111 O O . LEU B 1 101 ? -22.906 4.246 9.867 1 98.44 101 LEU B O 1
ATOM 4115 N N . TYR B 1 102 ? -23.391 2.084 9.438 1 98.38 102 TYR B N 1
ATOM 4116 C CA . TYR B 1 102 ? -23.109 1.625 10.797 1 98.38 102 TYR B CA 1
ATOM 4117 C C . TYR B 1 102 ? -22.156 0.441 10.781 1 98.38 102 TYR B C 1
ATOM 4119 O O . TYR B 1 102 ? -21.938 -0.176 9.742 1 98.38 102 TYR B O 1
ATOM 4127 N N . THR B 1 103 ? -21.531 0.198 11.992 1 98.12 103 THR B N 1
ATOM 4128 C CA . THR B 1 103 ? -20.672 -0.971 12.148 1 98.12 103 THR B CA 1
ATOM 4129 C C . THR B 1 103 ? -21.5 -2.256 12.102 1 98.12 103 THR B C 1
ATOM 4131 O O . THR B 1 103 ? -22.719 -2.229 12.305 1 98.12 103 THR B O 1
ATOM 4134 N N . ALA B 1 104 ? -20.875 -3.377 11.875 1 97.06 104 ALA B N 1
ATOM 4135 C CA . ALA B 1 104 ? -21.578 -4.617 11.578 1 97.06 104 ALA B CA 1
ATOM 4136 C C . ALA B 1 104 ? -21.438 -5.621 12.719 1 97.06 104 ALA B C 1
ATOM 4138 O O . ALA B 1 104 ? -21.219 -6.812 12.484 1 97.06 104 ALA B O 1
ATOM 4139 N N . GLU B 1 105 ? -21.562 -5.16 13.938 1 95.69 105 GLU B N 1
ATOM 4140 C CA . GLU B 1 105 ? -21.547 -6.086 15.062 1 95.69 105 GLU B CA 1
ATOM 4141 C C . GLU B 1 105 ? -22.75 -7.016 15.031 1 95.69 105 GLU B C 1
ATOM 4143 O O . GLU B 1 105 ? -23.828 -6.621 14.586 1 95.69 105 GLU B O 1
ATOM 4148 N N . ASP B 1 106 ? -22.594 -8.25 15.57 1 93.25 106 ASP B N 1
ATOM 4149 C CA . ASP B 1 106 ? -23.672 -9.227 15.594 1 93.25 106 ASP B CA 1
ATOM 4150 C C . ASP B 1 106 ? -24.828 -8.734 16.453 1 93.25 106 ASP B C 1
ATOM 4152 O O . ASP B 1 106 ? -26 -8.883 16.094 1 93.25 106 ASP B O 1
ATOM 4156 N N . ASN B 1 107 ? -24.375 -8.219 17.562 1 94.19 107 ASN B N 1
ATOM 4157 C CA . ASN B 1 107 ? -25.391 -7.582 18.422 1 94.19 107 ASN B CA 1
ATOM 4158 C C . ASN B 1 107 ? -25.766 -6.195 17.906 1 94.19 107 ASN B C 1
ATOM 4160 O O . ASN B 1 107 ? -24.969 -5.258 18 1 94.19 107 ASN B O 1
ATOM 4164 N N . VAL B 1 108 ? -26.984 -6.027 17.391 1 93.12 108 VAL B N 1
ATOM 4165 C CA . VAL B 1 108 ? -27.469 -4.816 16.734 1 93.12 108 VAL B CA 1
ATOM 4166 C C . VAL B 1 108 ? -27.328 -3.627 17.688 1 93.12 108 VAL B C 1
ATOM 4168 O O . VAL B 1 108 ? -27.047 -2.51 17.266 1 93.12 108 VAL B O 1
ATOM 4171 N N . ASN B 1 109 ? -27.438 -3.877 18.922 1 92.62 109 ASN B N 1
ATOM 4172 C CA . ASN B 1 109 ? -27.406 -2.807 19.922 1 92.62 109 ASN B CA 1
ATOM 4173 C C . ASN B 1 109 ? -25.984 -2.275 20.125 1 92.62 109 ASN B C 1
ATOM 4175 O O . ASN B 1 109 ? -25.797 -1.202 20.688 1 92.62 109 ASN B O 1
ATOM 4179 N N . GLN B 1 110 ? -25.078 -2.992 19.641 1 94.25 110 GLN B N 1
ATOM 4180 C CA . GLN B 1 110 ? -23.672 -2.592 19.812 1 94.25 110 GLN B CA 1
ATOM 4181 C C . GLN B 1 110 ? -23.156 -1.86 18.578 1 94.25 110 GLN B C 1
ATOM 4183 O O . GLN B 1 110 ? -22.031 -1.362 18.562 1 94.25 110 GLN B O 1
ATOM 4188 N N . ARG B 1 111 ? -24 -1.795 17.594 1 96.38 111 ARG B N 1
ATOM 4189 C CA . ARG B 1 111 ? -23.594 -1.127 16.359 1 96.38 111 ARG B CA 1
ATOM 4190 C C . ARG B 1 111 ? -23.5 0.381 16.562 1 96.38 111 ARG B C 1
ATOM 4192 O O . ARG B 1 111 ? -24.297 0.97 17.281 1 96.38 111 ARG B O 1
ATOM 4199 N N . LYS B 1 112 ? -22.469 0.915 15.984 1 95.44 112 LYS B N 1
ATOM 4200 C CA . LYS B 1 112 ? -22.203 2.35 16.047 1 95.44 112 LYS B CA 1
ATOM 4201 C C . LYS B 1 112 ? -22.078 2.953 14.656 1 95.44 112 LYS B C 1
ATOM 4203 O O . LYS B 1 112 ? -21.844 2.236 13.688 1 95.44 112 LYS B O 1
ATOM 4208 N N . ARG B 1 113 ? -22.281 4.254 14.68 1 95.94 113 ARG B N 1
ATOM 4209 C CA . ARG B 1 113 ? -22.094 4.945 13.406 1 95.94 113 ARG B CA 1
ATOM 4210 C C . ARG B 1 113 ? -20.688 4.703 12.844 1 95.94 113 ARG B C 1
ATOM 4212 O O . ARG B 1 113 ? -19.703 4.832 13.562 1 95.94 113 ARG B O 1
ATOM 4219 N N . HIS B 1 114 ? -20.625 4.352 11.625 1 98 114 HIS B N 1
ATOM 4220 C CA . HIS B 1 114 ? -19.344 4.047 11 1 98 114 HIS B CA 1
ATOM 4221 C C . HIS B 1 114 ? -18.609 5.32 10.586 1 98 114 HIS B C 1
ATOM 4223 O O . HIS B 1 114 ? -19.234 6.352 10.344 1 98 114 HIS B O 1
ATOM 4229 N N . VAL B 1 115 ? -17.328 5.27 10.492 1 97.81 115 VAL B N 1
ATOM 4230 C CA . VAL B 1 115 ? -16.531 6.434 10.109 1 97.81 115 VAL B CA 1
ATOM 4231 C C . VAL B 1 115 ? -16.594 6.629 8.602 1 97.81 115 VAL B C 1
ATOM 4233 O O . VAL B 1 115 ? -16.406 7.742 8.102 1 97.81 115 VAL B O 1
ATOM 4236 N N . HIS B 1 116 ? -16.797 5.473 7.836 1 98.06 116 HIS B N 1
ATOM 4237 C CA . HIS B 1 116 ? -16.938 5.602 6.391 1 98.06 116 HIS B CA 1
ATOM 4238 C C . HIS B 1 116 ? -18.156 6.457 6.039 1 98.06 116 HIS B C 1
ATOM 4240 O O . HIS B 1 116 ? -19.078 6.609 6.848 1 98.06 116 HIS B O 1
ATOM 4246 N N . GLU B 1 117 ? -18.125 7.008 4.832 1 96.88 117 GLU B N 1
ATOM 4247 C CA . GLU B 1 117 ? -19.156 7.93 4.383 1 96.88 117 GLU B CA 1
ATOM 4248 C C . GLU B 1 117 ? -19.797 7.445 3.088 1 96.88 117 GLU B C 1
ATOM 4250 O O . GLU B 1 117 ? -19.156 6.801 2.266 1 96.88 117 GLU B O 1
ATOM 4255 N N . LEU B 1 118 ? -21.047 7.801 3.023 1 97.19 118 LEU B N 1
ATOM 4256 C CA . LEU B 1 118 ? -21.734 7.531 1.768 1 97.19 118 LEU B CA 1
ATOM 4257 C C . LEU B 1 118 ? -21.516 8.664 0.769 1 97.19 118 LEU B C 1
ATOM 4259 O O . LEU B 1 118 ? -21.391 9.828 1.16 1 97.19 118 LEU B O 1
ATOM 4263 N N . SER B 1 119 ? -21.391 8.297 -0.454 1 95.44 119 SER B N 1
ATOM 4264 C CA . SER B 1 119 ? -21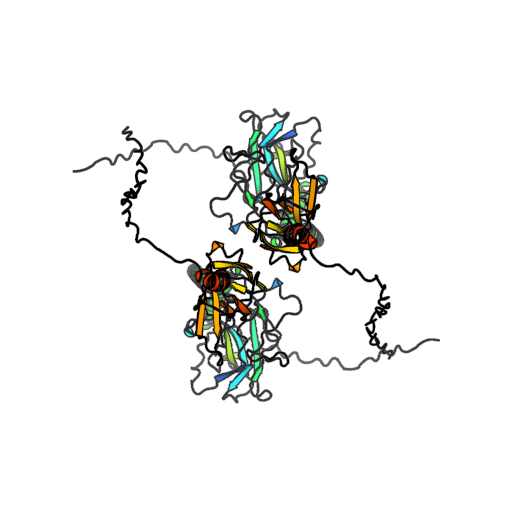.312 9.258 -1.546 1 95.44 119 SER B CA 1
ATOM 4265 C C . SER B 1 119 ? -22.359 8.969 -2.613 1 95.44 119 SER B C 1
ATOM 4267 O O . SER B 1 119 ? -22.703 7.809 -2.852 1 95.44 119 SER B O 1
ATOM 4269 N N . GLY B 1 120 ? -22.969 10.039 -3.211 1 92 120 GLY B N 1
ATOM 4270 C CA . GLY B 1 120 ? -24 9.914 -4.23 1 92 120 GLY B CA 1
ATOM 4271 C C . GLY B 1 120 ? -24.828 11.172 -4.395 1 92 120 GLY B C 1
ATOM 4272 O O . GLY B 1 120 ? -24.547 12.195 -3.768 1 92 120 GLY B O 1
ATOM 4273 N N . LYS B 1 121 ? -25.859 11.086 -5.254 1 87.38 121 LYS B N 1
ATOM 4274 C CA . LYS B 1 121 ? -26.688 12.242 -5.609 1 87.38 121 LYS B CA 1
ATOM 4275 C C . LYS B 1 121 ? -27.453 12.758 -4.398 1 87.38 121 LYS B C 1
ATOM 4277 O O . LYS B 1 121 ? -27.531 13.969 -4.18 1 87.38 121 LYS B O 1
ATOM 4282 N N . ASN B 1 122 ? -27.984 11.961 -3.559 1 90.94 122 ASN B N 1
ATOM 4283 C CA . ASN B 1 122 ? -28.828 12.359 -2.434 1 90.94 122 ASN B CA 1
ATOM 4284 C C . ASN B 1 122 ? -28.047 12.328 -1.118 1 90.94 122 ASN B C 1
ATOM 4286 O O . ASN B 1 122 ? -28.641 12.234 -0.044 1 90.94 122 ASN B O 1
ATOM 4290 N N . CYS B 1 123 ? -26.703 12.398 -1.259 1 94.25 123 CYS B N 1
ATOM 4291 C CA . CYS B 1 123 ? -25.875 12.297 -0.056 1 94.25 123 CYS B CA 1
ATOM 4292 C C . CYS B 1 123 ? -25.219 13.633 0.26 1 94.25 123 CYS B C 1
ATOM 4294 O O . CYS B 1 123 ? -24.781 14.344 -0.647 1 94.25 123 CYS B O 1
ATOM 4296 N N . ASN B 1 124 ? -25.25 13.914 1.52 1 93.44 124 ASN B N 1
ATOM 4297 C CA . ASN B 1 124 ? -24.516 15.078 1.994 1 93.44 124 ASN B CA 1
ATOM 4298 C C . ASN B 1 124 ? -23 14.82 2.01 1 93.44 124 ASN B C 1
ATOM 4300 O O . ASN B 1 124 ? -22.531 13.906 2.688 1 93.44 124 ASN B O 1
ATOM 4304 N N . LYS B 1 125 ? -22.266 15.664 1.374 1 88.44 125 LYS B N 1
ATOM 4305 C CA . LYS B 1 125 ? -20.828 15.469 1.2 1 88.44 125 LYS B CA 1
ATOM 4306 C C . LYS B 1 125 ? -20.094 15.641 2.521 1 88.44 125 LYS B C 1
ATOM 4308 O O . LYS B 1 125 ? -19.047 15.031 2.736 1 88.44 125 LYS B O 1
ATOM 4313 N N . GLU B 1 126 ? -20.641 16.344 3.412 1 87.25 126 GLU B N 1
ATOM 4314 C CA . GLU B 1 126 ? -19.969 16.641 4.672 1 87.25 126 GLU B CA 1
ATOM 4315 C C . GLU B 1 126 ? -20.25 15.57 5.719 1 87.25 126 GLU B C 1
ATOM 4317 O O . GLU B 1 126 ? -19.344 15.156 6.449 1 87.25 126 GLU B O 1
ATOM 4322 N N . THR B 1 127 ? -21.453 15.078 5.707 1 88.88 127 THR B N 1
ATOM 4323 C CA . THR B 1 127 ? -21.828 14.164 6.777 1 88.88 127 THR B CA 1
ATOM 4324 C C . THR B 1 127 ? -21.781 12.719 6.293 1 88.88 127 THR B C 1
ATOM 4326 O O . THR B 1 127 ? -21.75 11.789 7.102 1 88.88 127 THR B O 1
ATOM 4329 N N . GLY B 1 128 ? -21.828 12.57 5.062 1 93.38 128 GLY B N 1
ATOM 4330 C CA . GLY B 1 128 ? -21.844 11.227 4.512 1 93.38 128 GLY B CA 1
ATOM 4331 C C . GLY B 1 128 ? -23.188 10.531 4.699 1 93.38 128 GLY B C 1
ATOM 4332 O O . GLY B 1 128 ? -23.25 9.305 4.734 1 93.38 128 GLY B O 1
ATOM 4333 N N . ILE B 1 129 ? -24.234 11.242 4.938 1 95.81 129 ILE B N 1
ATOM 4334 C CA . ILE B 1 129 ? -25.594 10.734 5.152 1 95.81 129 ILE B CA 1
ATOM 4335 C C . ILE B 1 129 ? -26.438 10.992 3.91 1 95.81 129 ILE B C 1
ATOM 4337 O O . ILE B 1 129 ? -26.344 12.055 3.291 1 95.81 129 ILE B O 1
ATOM 4341 N N . CYS B 1 130 ? -27.219 10.016 3.561 1 97.25 130 CYS B N 1
ATOM 4342 C CA . CYS B 1 130 ? -28.109 10.164 2.414 1 97.25 130 CYS B CA 1
ATOM 4343 C C . CYS B 1 130 ? -29.562 10.258 2.861 1 97.25 130 CYS B C 1
ATOM 4345 O O . CYS B 1 130 ? -29.984 9.562 3.791 1 97.25 130 CYS B O 1
ATOM 4347 N N . GLU B 1 131 ? -30.312 11.117 2.193 1 96.31 131 GLU B N 1
ATOM 4348 C CA . GLU B 1 131 ? -31.734 11.312 2.508 1 96.31 131 GLU B CA 1
ATOM 4349 C C . GLU B 1 131 ? -32.594 11.32 1.242 1 96.31 131 GLU B C 1
ATOM 4351 O O . GLU B 1 131 ? -32.219 11.953 0.247 1 96.31 131 GLU B O 1
ATOM 4356 N N . VAL B 1 132 ? -33.688 10.656 1.275 1 96.94 132 VAL B N 1
ATOM 4357 C CA . VAL B 1 132 ? -34.625 10.594 0.162 1 96.94 132 VAL B CA 1
ATOM 4358 C C . VAL B 1 132 ? -36.031 10.898 0.66 1 96.94 132 VAL B C 1
ATOM 4360 O O . VAL B 1 132 ? -36.469 10.32 1.646 1 96.94 132 VAL B O 1
ATOM 4363 N N . VAL B 1 133 ? -36.656 11.836 -0.008 1 96.44 133 VAL B N 1
ATOM 4364 C CA . VAL B 1 133 ? -38.031 12.18 0.343 1 96.44 133 VAL B CA 1
ATOM 4365 C C . VAL B 1 133 ? -39 11.164 -0.282 1 96.44 133 VAL B C 1
ATOM 4367 O O . VAL B 1 133 ? -38.844 10.82 -1.458 1 96.44 133 VAL B O 1
ATOM 4370 N N . VAL B 1 134 ? -39.875 10.695 0.578 1 97.31 134 VAL B N 1
ATOM 4371 C CA . VAL B 1 134 ? -40.875 9.75 0.078 1 97.31 134 VAL B CA 1
ATOM 4372 C C . VAL B 1 134 ? -42.281 10.266 0.368 1 97.31 134 VAL B C 1
ATOM 4374 O O . VAL B 1 134 ? -42.5 10.961 1.363 1 97.31 134 VAL B O 1
ATOM 4377 N N . ASP B 1 135 ? -43.188 9.891 -0.569 1 96.69 135 ASP B N 1
ATOM 4378 C CA . ASP B 1 135 ? -44.594 10.289 -0.435 1 96.69 135 ASP B CA 1
ATOM 4379 C C . ASP B 1 135 ? -45.531 9.281 -1.097 1 96.69 135 ASP B C 1
ATOM 4381 O O . ASP B 1 135 ? -45.094 8.18 -1.447 1 96.69 135 ASP B O 1
ATOM 4385 N N . GLU B 1 136 ? -46.781 9.664 -1.188 1 95.31 136 GLU B N 1
ATOM 4386 C CA . GLU B 1 136 ? -47.812 8.781 -1.752 1 95.31 136 GLU B CA 1
ATOM 4387 C C . GLU B 1 136 ? -47.531 8.492 -3.225 1 95.31 136 GLU B C 1
ATOM 4389 O O . GLU B 1 136 ? -47.812 7.391 -3.711 1 95.31 136 GLU B O 1
ATOM 4394 N N . LYS B 1 137 ? -46.906 9.414 -3.932 1 95.44 137 LYS B N 1
ATOM 4395 C CA . LYS B 1 137 ? -46.656 9.297 -5.363 1 95.44 137 LYS B CA 1
ATOM 4396 C C . LYS B 1 137 ? -45.688 8.141 -5.66 1 95.44 137 LYS B C 1
ATOM 4398 O O . LYS B 1 137 ? -45.812 7.473 -6.691 1 95.44 137 LYS B O 1
ATOM 4403 N N . CYS B 1 138 ? -44.75 7.926 -4.793 1 95.06 138 CYS B N 1
ATOM 4404 C CA . CYS B 1 138 ? -43.781 6.848 -4.996 1 95.06 138 CYS B CA 1
ATOM 4405 C C . CYS B 1 138 ? -44.094 5.676 -4.07 1 95.06 138 CYS B C 1
ATOM 4407 O O . CYS B 1 138 ? -43.188 4.867 -3.787 1 95.06 138 CYS B O 1
ATOM 4409 N N . ASP B 1 139 ? -45.344 5.641 -3.492 1 96.62 139 ASP B N 1
ATOM 4410 C CA . ASP B 1 139 ? -45.781 4.566 -2.604 1 96.62 139 ASP B CA 1
ATOM 4411 C C . ASP B 1 139 ? -44.844 4.438 -1.4 1 96.62 139 ASP B C 1
ATOM 4413 O O . ASP B 1 139 ? -44.531 3.324 -0.974 1 96.62 139 ASP B O 1
ATOM 4417 N N . TYR B 1 140 ? -44.281 5.543 -0.967 1 97.56 140 TYR B N 1
ATOM 4418 C CA . TYR B 1 140 ? -43.406 5.641 0.188 1 97.56 140 TYR B CA 1
ATOM 4419 C C . TYR B 1 140 ? -42.219 4.688 0.052 1 97.56 140 TYR B C 1
ATOM 4421 O O . TYR B 1 140 ? -41.781 4.078 1.033 1 97.56 140 TYR B O 1
ATOM 4429 N N . THR B 1 141 ? -41.781 4.562 -1.223 1 97.88 141 THR B N 1
ATOM 4430 C CA . THR B 1 141 ? -40.625 3.717 -1.527 1 97.88 141 THR B CA 1
ATOM 4431 C C . THR B 1 141 ? -39.406 4.566 -1.895 1 97.88 141 THR B C 1
ATOM 4433 O O . THR B 1 141 ? -39.5 5.492 -2.701 1 97.88 141 THR B O 1
ATOM 4436 N N . ALA B 1 142 ? -38.281 4.312 -1.229 1 97.62 142 ALA B N 1
ATOM 4437 C CA . ALA B 1 142 ? -37.031 5.008 -1.517 1 97.62 142 ALA B CA 1
ATOM 4438 C C . ALA B 1 142 ? -36.031 4.074 -2.195 1 97.62 142 ALA B C 1
ATOM 4440 O O . ALA B 1 142 ? -35.75 2.988 -1.687 1 97.62 142 ALA B O 1
ATOM 4441 N N . VAL B 1 143 ? -35.562 4.477 -3.35 1 96.06 143 VAL B N 1
ATOM 4442 C CA . VAL B 1 143 ? -34.5 3.768 -4.062 1 96.06 143 VAL B CA 1
ATOM 4443 C C . VAL B 1 143 ? -33.188 4.547 -3.955 1 96.06 143 VAL B C 1
ATOM 4445 O O . VAL B 1 143 ? -33.125 5.719 -4.328 1 96.06 143 VAL B O 1
ATOM 4448 N N . PHE B 1 144 ? -32.25 3.938 -3.438 1 96.5 144 PHE B N 1
ATOM 4449 C CA . PHE B 1 144 ? -30.953 4.598 -3.273 1 96.5 144 PHE B CA 1
ATOM 4450 C C . PHE B 1 144 ? -30 4.195 -4.391 1 96.5 144 PHE B C 1
ATOM 4452 O O . PHE B 1 144 ? -29.266 3.213 -4.266 1 96.5 144 PHE B O 1
ATOM 4459 N N . GLN B 1 145 ? -29.984 5.012 -5.352 1 92.75 145 GLN B N 1
ATOM 4460 C CA . GLN B 1 145 ? -29.156 4.773 -6.527 1 92.75 145 GLN B CA 1
ATOM 4461 C C . GLN B 1 145 ? -27.875 5.605 -6.473 1 92.75 145 GLN B C 1
ATOM 4463 O O . GLN B 1 145 ? -27.781 6.57 -5.711 1 92.75 145 GLN B O 1
ATOM 4468 N N . ASN B 1 146 ? -26.844 5.164 -7.211 1 92.44 146 ASN B N 1
ATOM 4469 C CA . ASN B 1 146 ? -25.594 5.883 -7.367 1 92.44 146 ASN B CA 1
ATOM 4470 C C . ASN B 1 146 ? -24.875 6.059 -6.031 1 92.44 146 ASN B C 1
ATOM 4472 O O . ASN B 1 146 ? -24.297 7.117 -5.766 1 92.44 146 ASN B O 1
ATOM 4476 N N . LEU B 1 147 ? -24.969 4.988 -5.266 1 95.56 147 LEU B N 1
ATOM 4477 C CA . LEU B 1 147 ? -24.312 5.062 -3.961 1 95.56 147 LEU B CA 1
ATOM 4478 C C . LEU B 1 147 ? -22.875 4.57 -4.039 1 95.56 147 LEU B C 1
ATOM 4480 O O . LEU B 1 147 ? -22.594 3.564 -4.695 1 95.56 147 LEU B O 1
ATOM 4484 N N . GLY B 1 148 ? -22 5.309 -3.459 1 96.62 148 GLY B N 1
ATOM 4485 C CA . GLY B 1 148 ? -20.641 4.883 -3.184 1 96.62 148 GLY B CA 1
ATOM 4486 C C . GLY B 1 148 ? -20.281 4.926 -1.709 1 96.62 148 GLY B C 1
ATOM 4487 O O . GLY B 1 148 ? -21 5.527 -0.911 1 96.62 148 GLY B O 1
ATOM 4488 N N . ILE B 1 149 ? -19.281 4.199 -1.342 1 97.38 149 ILE B N 1
ATOM 4489 C CA . ILE B 1 149 ? -18.797 4.234 0.03 1 97.38 149 ILE B CA 1
ATOM 4490 C C . ILE B 1 149 ? -17.359 4.781 0.05 1 97.38 149 ILE B C 1
ATOM 4492 O O . ILE B 1 149 ? -16.453 4.199 -0.557 1 97.38 149 ILE B O 1
ATOM 4496 N N . ILE B 1 150 ? -17.203 5.836 0.738 1 97 150 ILE B N 1
ATOM 4497 C CA . ILE B 1 150 ? -15.891 6.445 0.901 1 97 150 ILE B CA 1
ATOM 4498 C C . ILE B 1 150 ? -15.164 5.781 2.066 1 97 150 ILE B C 1
ATOM 4500 O O . ILE B 1 150 ? -15.641 5.805 3.203 1 97 150 ILE B O 1
ATOM 4504 N N . HIS B 1 151 ? -14.023 5.234 1.754 1 97.5 151 HIS B N 1
ATOM 4505 C CA . HIS B 1 151 ? -13.188 4.566 2.744 1 97.5 151 HIS B CA 1
ATOM 4506 C C . HIS B 1 151 ? -12.32 5.566 3.496 1 97.5 151 HIS B C 1
ATOM 4508 O O . HIS B 1 151 ? -11.461 6.223 2.898 1 97.5 151 HIS B O 1
ATOM 4514 N N . ILE B 1 152 ? -12.555 5.676 4.793 1 97.12 152 ILE B N 1
ATOM 4515 C CA . ILE B 1 152 ? -11.742 6.539 5.641 1 97.12 152 ILE B CA 1
ATOM 4516 C C . ILE B 1 152 ? -10.508 5.773 6.125 1 97.12 152 ILE B C 1
ATOM 4518 O O . ILE B 1 152 ? -10.625 4.637 6.586 1 97.12 152 ILE B O 1
ATOM 4522 N N . ALA B 1 153 ? -9.414 6.418 5.938 1 95.12 153 ALA B N 1
ATOM 4523 C CA . ALA B 1 153 ? -8.156 5.797 6.359 1 95.12 153 ALA B CA 1
ATOM 4524 C C . ALA B 1 153 ? -8.125 5.594 7.871 1 95.12 153 ALA B C 1
ATOM 4526 O O . ALA B 1 153 ? -8.633 6.426 8.625 1 95.12 153 ALA B O 1
ATOM 4527 N N . LYS B 1 154 ? -7.41 4.5 8.281 1 94.62 154 LYS B N 1
ATOM 4528 C CA . LYS B 1 154 ? -7.32 4.152 9.695 1 94.62 154 LYS B CA 1
ATOM 4529 C C . LYS B 1 154 ? -6.738 5.305 10.508 1 94.62 154 LYS B C 1
ATOM 4531 O O . LYS B 1 154 ? -7.195 5.578 11.617 1 94.62 154 LYS B O 1
ATOM 4536 N N . ARG B 1 155 ? -5.84 6.074 10.047 1 91.25 155 ARG B N 1
ATOM 4537 C CA . ARG B 1 155 ? -5.16 7.16 10.75 1 91.25 155 ARG B CA 1
ATOM 4538 C C . ARG B 1 155 ? -6.125 8.297 11.055 1 91.25 155 ARG B C 1
ATOM 4540 O O . ARG B 1 155 ? -5.914 9.062 12 1 91.25 155 ARG B O 1
ATOM 4547 N N . ASP B 1 156 ? -7.16 8.414 10.312 1 94.69 156 ASP B N 1
ATOM 4548 C CA . ASP B 1 156 ? -8.086 9.539 10.453 1 94.69 156 ASP B CA 1
ATOM 4549 C C . ASP B 1 156 ? -9.289 9.148 11.32 1 94.69 156 ASP B C 1
ATOM 4551 O O . ASP B 1 156 ? -10.07 10.008 11.719 1 94.69 156 ASP B O 1
ATOM 4555 N N . THR B 1 157 ? -9.43 7.891 11.641 1 96.94 157 THR B N 1
ATOM 4556 C CA . THR B 1 157 ? -10.617 7.355 12.289 1 96.94 157 THR B CA 1
ATOM 4557 C C . THR B 1 157 ? -10.797 7.961 13.68 1 96.94 157 THR B C 1
ATOM 4559 O O . THR B 1 157 ? -11.883 8.43 14.023 1 96.94 157 THR B O 1
ATOM 4562 N N . ARG B 1 158 ? -9.734 8.016 14.43 1 96.81 158 ARG B N 1
ATOM 4563 C CA . ARG B 1 158 ? -9.812 8.5 15.805 1 96.81 158 ARG B CA 1
ATOM 4564 C C . ARG B 1 158 ? -10.297 9.945 15.852 1 96.81 158 ARG B C 1
ATOM 4566 O O . ARG B 1 158 ? -11.188 10.281 16.641 1 96.81 158 ARG B O 1
ATOM 4573 N N . GLU B 1 159 ? -9.742 10.766 15.023 1 96.38 159 GLU B N 1
ATOM 4574 C CA . GLU B 1 159 ? -10.094 12.18 15 1 96.38 159 GLU B CA 1
ATOM 4575 C C . GLU B 1 159 ? -11.555 12.383 14.602 1 96.38 159 GLU B C 1
ATOM 4577 O O . GLU B 1 159 ? -12.25 13.219 15.18 1 96.38 159 GLU B O 1
ATOM 4582 N N . ILE B 1 160 ? -12.047 11.656 13.695 1 96.12 160 ILE B N 1
ATOM 4583 C CA . ILE B 1 160 ? -13.422 11.773 13.227 1 96.12 160 ILE B CA 1
ATOM 4584 C C . ILE B 1 160 ? -14.383 11.383 14.352 1 96.12 160 ILE B C 1
ATOM 4586 O O . ILE B 1 160 ? -15.359 12.086 14.609 1 96.12 160 ILE B O 1
ATOM 4590 N N . ILE B 1 161 ? -14.086 10.273 15.008 1 96.81 161 ILE B N 1
ATOM 4591 C CA . ILE B 1 161 ? -14.938 9.812 16.109 1 96.81 161 ILE B CA 1
ATOM 4592 C C . ILE B 1 161 ? -14.938 10.852 17.234 1 96.81 161 ILE B C 1
ATOM 4594 O O . ILE B 1 161 ? -15.992 11.156 17.797 1 96.81 161 ILE B O 1
ATOM 4598 N N . LYS B 1 162 ? -13.773 11.383 17.547 1 96.44 162 LYS B N 1
ATOM 4599 C CA . LYS B 1 162 ? -13.648 12.398 18.594 1 96.44 162 LYS B CA 1
ATOM 4600 C C . LYS B 1 162 ? -14.508 13.617 18.281 1 96.44 162 LYS B C 1
ATOM 4602 O O . LYS B 1 162 ? -15.266 14.086 19.125 1 96.44 162 LYS B O 1
ATOM 4607 N N . GLN B 1 163 ? -14.422 14.07 17.094 1 94.62 163 GLN B N 1
ATOM 4608 C CA . GLN B 1 163 ? -15.188 15.242 16.688 1 94.62 163 GLN B CA 1
ATOM 4609 C C . GLN B 1 163 ? -16.688 14.984 16.781 1 94.62 163 GLN B C 1
ATOM 4611 O O . GLN B 1 163 ? -17.438 15.852 17.234 1 94.62 163 GLN B O 1
ATOM 4616 N N . ARG B 1 164 ? -17.125 13.844 16.375 1 93 164 ARG B N 1
ATOM 4617 C CA . ARG B 1 164 ? -18.547 13.492 16.438 1 93 164 ARG B CA 1
ATOM 4618 C C . ARG B 1 164 ? -19.031 13.445 17.875 1 93 164 ARG B C 1
ATOM 4620 O O . ARG B 1 164 ? -20.141 13.898 18.188 1 93 164 ARG B O 1
ATOM 4627 N N . LYS B 1 165 ? -18.219 12.953 18.734 1 93.44 165 LYS B N 1
ATOM 4628 C CA . LYS B 1 165 ? -18.578 12.867 20.156 1 93.44 165 LYS B CA 1
ATOM 4629 C C . LYS B 1 165 ? -18.656 14.25 20.781 1 93.44 165 LYS B C 1
ATOM 4631 O O . LYS B 1 165 ? -19.531 14.516 21.609 1 93.44 165 LYS B O 1
ATOM 4636 N N . ILE B 1 166 ? -17.766 15.094 20.406 1 91.81 166 ILE B N 1
ATOM 4637 C CA . ILE B 1 166 ? -17.781 16.469 20.891 1 91.81 166 ILE B CA 1
ATOM 4638 C C . ILE B 1 166 ? -19.062 17.156 20.438 1 91.81 166 ILE B C 1
ATOM 4640 O O . ILE B 1 166 ? -19.719 17.844 21.219 1 91.81 166 ILE B O 1
ATOM 4644 N N . GLU B 1 167 ? -19.344 16.906 19.219 1 88.56 167 GLU B N 1
ATOM 4645 C CA . GLU B 1 167 ? -20.562 17.5 18.672 1 88.56 167 GLU B CA 1
ATOM 4646 C C . GLU B 1 167 ? -21.812 16.969 19.391 1 88.56 167 GLU B C 1
ATOM 4648 O O . GLU B 1 167 ? -22.734 17.734 19.672 1 88.56 167 GLU B O 1
ATOM 4653 N N . GLU B 1 168 ? -21.812 15.766 19.641 1 87.38 168 GLU B N 1
ATOM 4654 C CA . GLU B 1 168 ? -22.922 15.172 20.375 1 87.38 168 GLU B CA 1
ATOM 4655 C C . GLU B 1 168 ? -23.031 15.75 21.781 1 87.38 168 GLU B C 1
ATOM 4657 O O . GLU B 1 168 ? -24.141 16.062 22.25 1 87.38 168 GLU B O 1
ATOM 4662 N N . LEU B 1 169 ? -21.906 15.875 22.438 1 86.06 169 LEU B N 1
ATOM 4663 C CA . LEU B 1 169 ? -21.891 16.453 23.766 1 86.06 169 LEU B CA 1
ATOM 4664 C C . LEU B 1 169 ? -22.391 17.891 23.75 1 86.06 169 LEU B C 1
ATOM 4666 O O . LEU B 1 169 ? -23.156 18.297 24.641 1 86.06 169 LEU B O 1
ATOM 4670 N N . THR B 1 170 ? -22.016 18.578 22.734 1 86.38 170 THR B N 1
ATOM 4671 C CA . THR B 1 170 ? -22.422 19.969 22.594 1 86.38 170 THR B CA 1
ATOM 4672 C C . THR B 1 170 ? -23.922 20.062 22.344 1 86.38 170 THR B C 1
ATOM 4674 O O . THR B 1 170 ? -24.609 20.906 22.938 1 86.38 170 THR B O 1
ATOM 4677 N N . THR B 1 171 ? -24.406 19.219 21.531 1 83.56 171 THR B N 1
ATOM 4678 C CA . THR B 1 171 ? -25.828 19.188 21.219 1 83.56 171 THR B CA 1
ATOM 4679 C C . THR B 1 171 ? -26.656 18.844 22.469 1 83.56 171 THR B C 1
ATOM 4681 O O . THR B 1 171 ? -27.688 19.453 22.719 1 83.56 171 THR B O 1
ATOM 4684 N N . HIS B 1 172 ? -26.172 17.906 23.219 1 83.94 172 HIS B N 1
ATOM 4685 C CA . HIS B 1 172 ? -26.859 17.516 24.453 1 83.94 172 HIS B CA 1
ATOM 4686 C C . HIS B 1 172 ? -26.859 18.641 25.484 1 83.94 172 HIS B C 1
ATOM 4688 O O . HIS B 1 172 ? -27.844 18.859 26.172 1 83.94 172 HIS B O 1
ATOM 4694 N N . ALA B 1 173 ? -25.719 19.25 25.547 1 82.5 173 ALA B N 1
ATOM 4695 C CA . ALA B 1 173 ? -25.609 20.375 26.469 1 82.5 173 ALA B CA 1
ATOM 4696 C C . ALA B 1 173 ? -26.562 21.516 26.078 1 82.5 173 ALA B C 1
ATOM 4698 O O . ALA B 1 173 ? -27.172 22.141 26.938 1 82.5 173 ALA B O 1
ATOM 4699 N N . ARG B 1 174 ? -26.781 21.656 24.859 1 82.88 174 ARG B N 1
ATOM 4700 C CA . ARG B 1 174 ? -27.688 22.688 24.359 1 82.88 174 ARG B CA 1
ATOM 4701 C C . ARG B 1 174 ? -29.141 22.375 24.703 1 82.88 174 ARG B C 1
ATOM 4703 O O . ARG B 1 174 ? -29.922 23.266 25.047 1 82.88 174 ARG B O 1
ATOM 4710 N N . LEU B 1 175 ? -29.438 21.156 24.641 1 81.31 175 LEU B N 1
ATOM 4711 C CA . LEU B 1 175 ? -30.797 20.719 24.953 1 81.31 175 LEU B CA 1
ATOM 4712 C C . LEU B 1 175 ? -31.094 20.875 26.438 1 81.31 175 LEU B C 1
ATOM 4714 O O . LEU B 1 175 ? -32.219 21.219 26.812 1 81.31 175 LEU B O 1
ATOM 4718 N N . ARG B 1 176 ? -30.078 20.734 27.219 1 80.88 176 ARG B N 1
ATOM 4719 C CA . ARG B 1 176 ? -30.25 20.812 28.672 1 80.88 176 ARG B CA 1
ATOM 4720 C C . ARG B 1 176 ? -30.25 22.266 29.141 1 80.88 176 ARG B C 1
ATOM 4722 O O . ARG B 1 176 ? -30.859 22.594 30.156 1 80.88 176 ARG B O 1
ATOM 4729 N N . LYS B 1 177 ? -29.453 23.031 28.344 1 81.19 177 LYS B N 1
ATOM 4730 C CA . LYS B 1 177 ? -29.328 24.438 28.719 1 81.19 177 LYS B CA 1
ATOM 4731 C C . LYS B 1 177 ? -29.656 25.344 27.531 1 81.19 177 LYS B C 1
ATOM 4733 O O . LYS B 1 177 ? -28.781 26.062 27.031 1 81.19 177 LYS B O 1
ATOM 4738 N N . PRO B 1 178 ? -30.969 25.422 27.188 1 77.69 178 PRO B N 1
ATOM 4739 C CA . PRO B 1 178 ? -31.375 26.125 25.969 1 77.69 178 PRO B CA 1
ATOM 4740 C C . PRO B 1 178 ? -31.109 27.625 26.047 1 77.69 178 PRO B C 1
ATOM 4742 O O . PRO B 1 178 ? -31.016 28.297 25.016 1 77.69 178 PRO B O 1
ATOM 4745 N N . HIS B 1 179 ? -30.922 28.156 27.203 1 81.62 179 HIS B N 1
ATOM 4746 C CA . HIS B 1 179 ? -30.766 29.594 27.359 1 81.62 179 HIS B CA 1
ATOM 4747 C C . HIS B 1 179 ? -29.297 30 27.266 1 81.62 179 HIS B C 1
ATOM 4749 O O . HIS B 1 179 ? -28.984 31.188 27.219 1 81.62 179 HIS B O 1
ATOM 4755 N N . HIS B 1 180 ? -28.484 28.984 27.172 1 79.81 180 HIS B N 1
ATOM 4756 C CA . HIS B 1 180 ? -27.062 29.297 27.125 1 79.81 180 HIS B CA 1
ATOM 4757 C C . HIS B 1 180 ? -26.594 29.547 25.703 1 79.81 180 HIS B C 1
ATOM 4759 O O . HIS B 1 180 ? -27.109 28.938 24.766 1 79.81 180 HIS B O 1
ATOM 4765 N N . SER B 1 181 ? -25.656 30.5 25.578 1 82.12 181 SER B N 1
ATOM 4766 C CA . SER B 1 181 ? -25.047 30.781 24.281 1 82.12 181 SER B CA 1
ATOM 4767 C C . SER B 1 181 ? -24.125 29.641 23.844 1 82.12 181 SER B C 1
ATOM 4769 O O . SER B 1 181 ? -23.719 28.828 24.672 1 82.12 181 SER B O 1
ATOM 4771 N N . ASN B 1 182 ? -23.891 29.547 22.562 1 81.06 182 ASN B N 1
ATOM 4772 C CA . ASN B 1 182 ? -22.984 28.547 22.031 1 81.06 182 ASN B CA 1
ATOM 4773 C C . ASN B 1 182 ? -21.609 28.609 22.703 1 81.06 182 ASN B C 1
ATOM 4775 O O . ASN B 1 182 ? -20.984 27.578 22.938 1 81.06 182 ASN B O 1
ATOM 4779 N N . GLU B 1 183 ? -21.25 29.812 22.953 1 82.75 183 GLU B N 1
ATOM 4780 C CA . GLU B 1 183 ? -19.953 30.016 23.594 1 82.75 183 GLU B CA 1
ATOM 4781 C C . GLU B 1 183 ? -19.953 29.453 25.016 1 82.75 183 GLU B C 1
ATOM 4783 O O . GLU B 1 183 ? -18.953 28.859 25.453 1 82.75 183 GLU B O 1
ATOM 4788 N N . GLU B 1 184 ? -21.047 29.625 25.656 1 83 184 GLU B N 1
ATOM 4789 C CA . GLU B 1 184 ? -21.156 29.125 27.031 1 83 184 GLU B CA 1
ATOM 4790 C C . GLU B 1 184 ? -21.156 27.594 27.047 1 83 184 GLU B C 1
ATOM 4792 O O . GLU B 1 184 ? -20.562 26.984 27.938 1 83 184 GLU B O 1
ATOM 4797 N N . ILE B 1 185 ? -21.781 26.984 26.109 1 84.75 185 ILE B N 1
ATOM 4798 C CA . ILE B 1 185 ? -21.844 25.531 26 1 84.75 185 ILE B CA 1
ATOM 4799 C C . ILE B 1 185 ? -20.453 24.984 25.703 1 84.75 185 ILE B C 1
ATOM 4801 O O . ILE B 1 185 ? -20.016 24 26.312 1 84.75 185 ILE B O 1
ATOM 4805 N N . ARG B 1 186 ? -19.734 25.656 24.922 1 81.94 186 ARG B N 1
ATOM 4806 C CA . ARG B 1 186 ? -18.375 25.234 24.578 1 81.94 186 ARG B CA 1
ATOM 4807 C C . ARG B 1 186 ? -17.453 25.312 25.781 1 81.94 186 ARG B C 1
ATOM 4809 O O . ARG B 1 186 ? -16.625 24.438 25.984 1 81.94 186 ARG B O 1
ATOM 4816 N N . ARG B 1 187 ? -17.641 26.391 26.578 1 80.88 187 ARG B N 1
ATOM 4817 C CA . ARG B 1 187 ? -16.812 26.609 27.766 1 80.88 187 ARG B CA 1
ATOM 4818 C C . ARG B 1 187 ? -17.156 25.578 28.844 1 80.88 187 ARG B C 1
ATOM 4820 O O . ARG B 1 187 ? -16.344 25.328 29.734 1 80.88 187 ARG B O 1
ATOM 4827 N N . SER B 1 188 ? -18.391 25.047 28.703 1 82.19 188 SER B N 1
ATOM 4828 C CA . SER B 1 188 ? -18.828 24.078 29.703 1 82.19 188 SER B CA 1
ATOM 4829 C C . SER B 1 188 ? -18.141 22.719 29.5 1 82.19 188 SER B C 1
ATOM 4831 O O . SER B 1 188 ? -18.125 21.891 30.406 1 82.19 188 SER B O 1
ATOM 4833 N N . ILE B 1 189 ? -17.578 22.562 28.344 1 86.56 189 ILE B N 1
ATOM 4834 C CA . ILE B 1 189 ? -16.844 21.344 28.078 1 86.56 189 ILE B CA 1
ATOM 4835 C C . ILE B 1 189 ? -15.461 21.406 28.719 1 86.56 189 ILE B C 1
ATOM 4837 O O . ILE B 1 189 ? -14.609 22.188 28.266 1 86.56 189 ILE B O 1
ATOM 4841 N N . THR B 1 190 ? -15.211 20.688 29.766 1 87 190 THR B N 1
ATOM 4842 C CA . THR B 1 190 ? -13.992 20.75 30.547 1 87 190 THR B CA 1
ATOM 4843 C C . THR B 1 190 ? -12.883 19.938 29.891 1 87 190 THR B C 1
ATOM 4845 O O . THR B 1 190 ? -13.148 19.062 29.047 1 87 190 THR B O 1
ATOM 4848 N N . PRO B 1 191 ? -11.633 20.297 30.188 1 90.25 191 PRO B N 1
ATOM 4849 C CA . PRO B 1 191 ? -10.508 19.484 29.703 1 90.25 191 PRO B CA 1
ATOM 4850 C C . PRO B 1 191 ? -10.625 18.016 30.094 1 90.25 191 PRO B C 1
ATOM 4852 O O . PRO B 1 191 ? -10.141 17.141 29.359 1 90.25 191 PRO B O 1
ATOM 4855 N N . THR B 1 192 ? -11.195 17.781 31.219 1 91.75 192 THR B N 1
ATOM 4856 C CA . THR B 1 192 ? -11.414 16.406 31.656 1 91.75 192 THR B CA 1
ATOM 4857 C C . THR B 1 192 ? -12.391 15.703 30.719 1 91.75 192 THR B C 1
ATOM 4859 O O . THR B 1 192 ? -12.195 14.531 30.391 1 91.75 192 THR B O 1
ATOM 4862 N N . ASP B 1 193 ? -13.461 16.469 30.297 1 90.94 193 ASP B N 1
ATOM 4863 C CA . ASP B 1 193 ? -14.406 15.922 29.328 1 90.94 193 ASP B CA 1
ATOM 4864 C C . ASP B 1 193 ? -13.719 15.594 28.016 1 90.94 193 ASP B C 1
ATOM 4866 O O . ASP B 1 193 ? -13.953 14.531 27.438 1 90.94 193 ASP B O 1
ATOM 4870 N N . LEU B 1 194 ? -12.891 16.484 27.672 1 92.25 194 LEU B N 1
ATOM 4871 C CA . LEU B 1 194 ? -12.188 16.312 26.406 1 92.25 194 LEU B CA 1
ATOM 4872 C C . LEU B 1 194 ? -11.242 15.125 26.453 1 92.25 194 LEU B C 1
ATOM 4874 O O . LEU B 1 194 ? -11.109 14.383 25.469 1 92.25 194 LEU B O 1
ATOM 4878 N N . LYS B 1 195 ? -10.625 14.938 27.531 1 94.06 195 LYS B N 1
ATOM 4879 C CA . LYS B 1 195 ? -9.734 13.797 27.719 1 94.06 195 LYS B CA 1
ATOM 4880 C C . LYS B 1 195 ? -10.508 12.484 27.688 1 94.06 195 LYS B C 1
ATOM 4882 O O . LYS B 1 195 ? -10.07 11.508 27.078 1 94.06 195 LYS B O 1
ATOM 4887 N N . LYS B 1 196 ? -11.547 12.469 28.359 1 93.94 196 LYS B N 1
ATOM 4888 C CA . LYS B 1 196 ? -12.391 11.281 28.359 1 93.94 196 LYS B CA 1
ATOM 4889 C C . LYS B 1 196 ? -12.875 10.938 26.953 1 93.94 196 LYS B C 1
ATOM 4891 O O . LYS B 1 196 ? -12.852 9.773 26.547 1 93.94 196 LYS B O 1
ATOM 4896 N N . ILE B 1 197 ? -13.289 11.93 26.234 1 94.38 197 ILE B N 1
ATOM 4897 C CA . ILE B 1 197 ? -13.766 11.758 24.859 1 94.38 197 ILE B CA 1
ATOM 4898 C C . ILE B 1 197 ? -12.641 11.219 23.984 1 94.38 197 ILE B C 1
ATOM 4900 O O . ILE B 1 197 ? -12.859 10.344 23.141 1 94.38 197 ILE B O 1
ATOM 4904 N N . ASP B 1 198 ? -11.516 11.734 24.219 1 95.44 198 ASP B N 1
ATOM 4905 C CA . ASP B 1 198 ? -10.352 11.305 23.453 1 95.44 198 ASP B CA 1
ATOM 4906 C C . ASP B 1 198 ? -10.039 9.836 23.719 1 95.44 198 ASP B C 1
ATOM 4908 O O . ASP B 1 198 ? -9.742 9.086 22.781 1 95.44 198 ASP B O 1
ATOM 4912 N N . GLU B 1 199 ? -10.109 9.438 24.906 1 96.19 199 GLU B N 1
ATOM 4913 C CA . GLU B 1 199 ? -9.859 8.047 25.281 1 96.19 199 GLU B CA 1
ATOM 4914 C C . GLU B 1 199 ? -10.922 7.121 24.688 1 96.19 199 GLU B C 1
ATOM 4916 O O . GLU B 1 199 ? -10.602 6.047 24.172 1 96.19 199 GLU B O 1
ATOM 4921 N N . GLU B 1 200 ? -12.117 7.559 24.766 1 94.94 200 GLU B N 1
ATOM 4922 C CA . GLU B 1 200 ? -13.203 6.777 24.188 1 94.94 200 GLU B CA 1
ATOM 4923 C C . GLU B 1 200 ? -13.055 6.66 22.672 1 94.94 200 GLU B C 1
ATOM 4925 O O . GLU B 1 200 ? -13.297 5.594 22.094 1 94.94 200 GLU B O 1
ATOM 4930 N N . ALA B 1 201 ? -12.688 7.762 22.078 1 96.62 201 ALA B N 1
ATOM 4931 C CA . ALA B 1 201 ? -12.492 7.777 20.625 1 96.62 201 ALA B CA 1
ATOM 4932 C C . ALA B 1 201 ? -11.375 6.824 20.219 1 96.62 201 ALA B C 1
ATOM 4934 O O . ALA B 1 201 ? -11.477 6.145 19.203 1 96.62 201 ALA B O 1
ATOM 4935 N N . GLU B 1 202 ? -10.359 6.832 20.984 1 96.44 202 GLU B N 1
ATOM 4936 C CA . GLU B 1 202 ? -9.242 5.93 20.703 1 96.44 202 GLU B CA 1
ATOM 4937 C C . GLU B 1 202 ? -9.68 4.469 20.797 1 96.44 202 GLU B C 1
ATOM 4939 O O . GLU B 1 202 ? -9.359 3.668 19.922 1 96.44 202 GLU B O 1
ATOM 4944 N N . GLU B 1 203 ? -10.398 4.145 21.812 1 95.94 203 GLU B N 1
ATOM 4945 C CA . GLU B 1 203 ? -10.883 2.779 22 1 95.94 203 GLU B CA 1
ATOM 4946 C C . GLU B 1 203 ? -11.82 2.369 20.875 1 95.94 203 GLU B C 1
ATOM 4948 O O . GLU B 1 203 ? -11.727 1.26 20.344 1 95.94 203 GLU B O 1
ATOM 4953 N N . GLU B 1 204 ? -12.672 3.262 20.531 1 95.75 204 GLU B N 1
ATOM 4954 C CA . GLU B 1 204 ? -13.625 2.982 19.453 1 95.75 204 GLU B CA 1
ATOM 4955 C C . GLU B 1 204 ? -12.914 2.836 18.109 1 95.75 204 GLU B C 1
ATOM 4957 O O . GLU B 1 204 ? -13.281 1.988 17.297 1 95.75 204 GLU B O 1
ATOM 4962 N N . SER B 1 205 ? -11.961 3.654 17.906 1 96.75 205 SER B N 1
ATOM 4963 C CA . SER B 1 205 ? -11.195 3.6 16.672 1 96.75 205 SER B CA 1
ATOM 4964 C C . SER B 1 205 ? -10.461 2.27 16.531 1 96.75 205 SER B C 1
ATOM 4966 O O . SER B 1 205 ? -10.375 1.713 15.438 1 96.75 205 SER B O 1
ATOM 4968 N N . LYS B 1 206 ? -9.938 1.744 17.578 1 95.19 206 LYS B N 1
ATOM 4969 C CA . LYS B 1 206 ? -9.195 0.487 17.578 1 95.19 206 LYS B CA 1
ATOM 4970 C C . LYS B 1 206 ? -10.125 -0.7 17.344 1 95.19 206 LYS B C 1
ATOM 4972 O O . LYS B 1 206 ? -9.742 -1.67 16.688 1 95.19 206 LYS B O 1
ATOM 4977 N N . SER B 1 207 ? -11.289 -0.603 17.828 1 94.69 207 SER B N 1
ATOM 4978 C CA . SER B 1 207 ? -12.203 -1.742 17.781 1 94.69 207 SER B CA 1
ATOM 4979 C C . SER B 1 207 ? -13.055 -1.729 16.516 1 94.69 207 SER B C 1
ATOM 4981 O O . SER B 1 207 ? -13.648 -2.744 16.156 1 94.69 207 SER B O 1
ATOM 4983 N N . MET B 1 208 ? -13.078 -0.681 15.812 1 96.44 208 MET B N 1
ATOM 4984 C CA . MET B 1 208 ? -13.961 -0.557 14.656 1 96.44 208 MET B CA 1
ATOM 4985 C C . MET B 1 208 ? -13.398 -1.317 13.461 1 96.44 208 MET B C 1
ATOM 4987 O O . MET B 1 208 ? -12.25 -1.103 13.07 1 96.44 208 MET B O 1
ATOM 4991 N N . ASP B 1 209 ? -14.188 -2.168 12.953 1 95.69 209 ASP B N 1
ATOM 4992 C CA . ASP B 1 209 ? -13.812 -2.871 11.727 1 95.69 209 ASP B CA 1
ATOM 4993 C C . ASP B 1 209 ? -14.078 -2.008 10.492 1 95.69 209 ASP B C 1
ATOM 4995 O O . ASP B 1 209 ? -15.227 -1.686 10.195 1 95.69 209 ASP B O 1
ATOM 4999 N N . LEU B 1 210 ? -13.109 -1.697 9.797 1 97.31 210 LEU B N 1
ATOM 5000 C CA . LEU B 1 210 ? -13.219 -0.786 8.664 1 97.31 210 LEU B CA 1
ATOM 5001 C C . LEU B 1 210 ? -13.547 -1.547 7.383 1 97.31 210 LEU B C 1
ATOM 5003 O O . LEU B 1 210 ? -13.711 -0.942 6.32 1 97.31 210 LEU B O 1
ATOM 5007 N N . ASN B 1 211 ? -13.734 -2.828 7.492 1 96.12 211 ASN B N 1
ATOM 5008 C CA . ASN B 1 211 ? -13.883 -3.615 6.273 1 96.12 211 ASN B CA 1
ATOM 5009 C C . ASN B 1 211 ? -15.297 -4.176 6.141 1 96.12 211 ASN B C 1
ATOM 5011 O O . ASN B 1 211 ? -15.578 -4.961 5.23 1 96.12 211 ASN B O 1
ATOM 5015 N N . LYS B 1 212 ? -16.188 -3.811 6.922 1 96.62 212 LYS B N 1
ATOM 5016 C CA . LYS B 1 212 ? -17.594 -4.188 6.785 1 96.62 212 LYS B CA 1
ATOM 5017 C C . LYS B 1 212 ? -18.516 -3.107 7.348 1 96.62 212 LYS B C 1
ATOM 5019 O O . LYS B 1 212 ? -18.172 -2.447 8.336 1 96.62 212 LYS B O 1
ATOM 5024 N N . VAL B 1 213 ? -19.641 -2.934 6.742 1 98.31 213 VAL B N 1
ATOM 5025 C CA . VAL B 1 213 ? -20.625 -1.929 7.148 1 98.31 213 VAL B CA 1
ATOM 5026 C C . VAL B 1 213 ? -22.031 -2.479 6.969 1 98.31 213 VAL B C 1
ATOM 5028 O O . VAL B 1 213 ? -22.234 -3.484 6.285 1 98.31 213 VAL B O 1
ATOM 5031 N N . VAL B 1 214 ? -22.984 -1.832 7.656 1 98.44 214 VAL B N 1
ATOM 5032 C CA . VAL B 1 214 ? -24.406 -2.035 7.379 1 98.44 214 VAL B CA 1
ATOM 5033 C C . VAL B 1 214 ? -25.062 -0.698 7.043 1 98.44 214 VAL B C 1
ATOM 5035 O O . VAL B 1 214 ? -24.625 0.354 7.508 1 98.44 214 VAL B O 1
ATOM 5038 N N . LEU B 1 215 ? -25.984 -0.788 6.164 1 98.5 215 LEU B N 1
ATOM 5039 C CA . LEU B 1 215 ? -26.828 0.366 5.859 1 98.5 215 LEU B CA 1
ATOM 5040 C C . LEU B 1 215 ? -27.984 0.478 6.855 1 98.5 215 LEU B C 1
ATOM 5042 O O . LEU B 1 215 ? -28.797 -0.437 6.973 1 98.5 215 LEU B O 1
ATOM 5046 N N . ARG B 1 216 ? -28.062 1.58 7.543 1 98.38 216 ARG B N 1
ATOM 5047 C CA . ARG B 1 216 ? -29.156 1.808 8.477 1 98.38 216 ARG B CA 1
ATOM 5048 C C . ARG B 1 216 ? -30.172 2.799 7.898 1 98.38 216 ARG B C 1
ATOM 5050 O O . ARG B 1 216 ? -29.797 3.908 7.508 1 98.38 216 ARG B O 1
ATOM 5057 N N . PHE B 1 217 ? -31.422 2.389 7.922 1 98.19 217 PHE B N 1
ATOM 5058 C CA . PHE B 1 217 ? -32.531 3.205 7.414 1 98.19 217 PHE B CA 1
ATOM 5059 C C . PHE B 1 217 ? -33.438 3.652 8.555 1 98.19 217 PHE B C 1
ATOM 5061 O O . PHE B 1 217 ? -33.75 2.871 9.461 1 98.19 217 PHE B O 1
ATOM 5068 N N . GLN B 1 218 ? -33.812 4.875 8.477 1 97.19 218 GLN B N 1
ATOM 5069 C CA . GLN B 1 218 ? -34.781 5.414 9.43 1 97.19 218 GLN B CA 1
ATOM 5070 C C . GLN B 1 218 ? -35.625 6.523 8.805 1 97.19 218 GLN B C 1
ATOM 5072 O O . GLN B 1 218 ? -35.125 7.32 8.008 1 97.19 218 GLN B O 1
ATOM 5077 N N . ALA B 1 219 ? -36.844 6.547 9.156 1 97.12 219 ALA B N 1
ATOM 5078 C CA . ALA B 1 219 ? -37.75 7.543 8.578 1 97.12 219 ALA B CA 1
ATOM 5079 C C . ALA B 1 219 ? -38 8.68 9.555 1 97.12 219 ALA B C 1
ATOM 5081 O O . ALA B 1 219 ? -38.125 8.453 10.766 1 97.12 219 ALA B O 1
ATOM 5082 N N . PHE B 1 220 ? -38.156 9.867 9 1 95.31 220 PHE B N 1
ATOM 5083 C CA . PHE B 1 220 ? -38.406 11.078 9.766 1 95.31 220 PHE B CA 1
ATOM 5084 C C . PHE B 1 220 ? -39.5 11.898 9.133 1 95.31 220 PHE B C 1
ATOM 5086 O O . PHE B 1 220 ? -39.75 11.789 7.93 1 95.31 220 PHE B O 1
ATOM 5093 N N . GLN B 1 221 ? -40.188 12.641 9.906 1 93.44 221 GLN B N 1
ATOM 5094 C CA . GLN B 1 221 ? -41.156 13.633 9.445 1 93.44 221 GLN B CA 1
ATOM 5095 C C . GLN B 1 221 ? -40.812 15.023 9.984 1 93.44 221 GLN B C 1
ATOM 5097 O O . GLN B 1 221 ? -40.438 15.164 11.148 1 93.44 221 GLN B O 1
ATOM 5102 N N . TYR B 1 222 ? -40.938 15.93 9.047 1 89 222 TYR B N 1
ATOM 5103 C CA . TYR B 1 222 ? -40.688 17.312 9.484 1 89 222 TYR B CA 1
ATOM 5104 C C . TYR B 1 222 ? -41.812 17.797 10.383 1 89 222 TYR B C 1
ATOM 5106 O O . TYR B 1 222 ? -43 17.703 10.023 1 89 222 TYR B O 1
ATOM 5114 N N . ASP B 1 223 ? -41.375 18.234 11.5 1 84.12 223 ASP B N 1
ATOM 5115 C CA . ASP B 1 223 ? -42.312 18.828 12.453 1 84.12 223 ASP B CA 1
ATOM 5116 C C . ASP B 1 223 ? -42.25 20.344 12.438 1 84.12 223 ASP B C 1
ATOM 5118 O O . ASP B 1 223 ? -41.25 20.938 12.859 1 84.12 223 ASP B O 1
ATOM 5122 N N . LYS B 1 224 ? -43.25 21.031 12.016 1 81.81 224 LYS B N 1
ATOM 5123 C CA . LYS B 1 224 ? -43.312 22.484 11.891 1 81.81 224 LYS B CA 1
ATOM 5124 C C . LYS B 1 224 ? -43.25 23.156 13.266 1 81.81 224 LYS B C 1
ATOM 5126 O O . LYS B 1 224 ? -42.719 24.266 13.398 1 81.81 224 LYS B O 1
ATOM 5131 N N . ASN B 1 225 ? -43.75 22.5 14.266 1 81.31 225 ASN B N 1
ATOM 5132 C CA . ASN B 1 225 ? -43.781 23.062 15.602 1 81.31 225 ASN B CA 1
ATOM 5133 C C . ASN B 1 225 ? -42.406 23.219 16.203 1 81.31 225 ASN B C 1
ATOM 5135 O O . ASN B 1 225 ? -42.094 24.203 16.859 1 81.31 225 ASN B O 1
ATOM 5139 N N . ILE B 1 226 ? -41.594 22.219 15.922 1 73.94 226 ILE B N 1
ATOM 5140 C CA . ILE B 1 226 ? -40.25 22.234 16.516 1 73.94 226 ILE B CA 1
ATOM 5141 C C . ILE B 1 226 ? -39.219 22.578 15.461 1 73.94 226 ILE B C 1
ATOM 5143 O O . ILE B 1 226 ? -38 22.641 15.75 1 73.94 226 ILE B O 1
ATOM 5147 N N . GLU B 1 227 ? -39.688 22.812 14.266 1 77.5 227 GLU B N 1
ATOM 5148 C CA . GLU B 1 227 ? -38.844 23.156 13.125 1 77.5 227 GLU B CA 1
ATOM 5149 C C . GLU B 1 227 ? -37.688 22.172 12.992 1 77.5 227 GLU B C 1
ATOM 5151 O O . GLU B 1 227 ? -36.531 22.562 12.828 1 77.5 227 GLU B O 1
ATOM 5156 N N . SER B 1 228 ? -37.969 20.906 13.312 1 82.31 228 SER B N 1
ATOM 5157 C CA . SER B 1 228 ? -36.969 19.828 13.234 1 82.31 228 SER B CA 1
ATOM 5158 C C . SER B 1 228 ? -37.594 18.531 12.766 1 82.31 228 SER B C 1
ATOM 5160 O O . SER B 1 228 ? -38.844 18.375 12.766 1 82.31 228 SER B O 1
ATOM 5162 N N . TYR B 1 229 ? -36.781 17.625 12.32 1 86.81 229 TYR B N 1
ATOM 5163 C CA . TYR B 1 229 ? -37.25 16.312 11.898 1 86.81 229 TYR B CA 1
ATOM 5164 C C . TYR B 1 229 ? -37.438 15.383 13.086 1 86.81 229 TYR B C 1
ATOM 5166 O O . TYR B 1 229 ? -36.562 15.336 13.984 1 86.81 229 TYR B O 1
ATOM 5174 N N . ARG B 1 230 ? -38.594 14.719 13.117 1 88.69 230 ARG B N 1
ATOM 5175 C CA . ARG B 1 230 ? -38.875 13.734 14.156 1 88.69 230 ARG B CA 1
ATOM 5176 C C . ARG B 1 230 ? -38.875 12.32 13.586 1 88.69 230 ARG B C 1
ATOM 5178 O O . ARG B 1 230 ? -39.438 12.078 12.516 1 88.69 230 ARG B O 1
ATOM 5185 N N . PRO B 1 231 ? -38.25 11.461 14.383 1 91.81 231 PRO B N 1
ATOM 5186 C CA . PRO B 1 231 ? -38.281 10.07 13.914 1 91.81 231 PRO B CA 1
ATOM 5187 C C . PRO B 1 231 ? -39.688 9.461 13.969 1 91.81 231 PRO B C 1
ATOM 5189 O O . PRO B 1 231 ? -40.406 9.68 14.93 1 91.81 231 PRO B O 1
ATOM 5192 N N . ILE B 1 232 ? -40 8.711 12.922 1 93 232 ILE B N 1
ATOM 5193 C CA . ILE B 1 232 ? -41.344 8.117 12.898 1 93 232 ILE B CA 1
ATOM 5194 C C . ILE B 1 232 ? -41.219 6.59 12.891 1 93 232 ILE B C 1
ATOM 5196 O O . ILE B 1 232 ? -42.219 5.883 13.055 1 93 232 ILE B O 1
ATOM 5200 N N . THR B 1 233 ? -39.969 6.062 12.68 1 94.81 233 THR B N 1
ATOM 5201 C CA . THR B 1 233 ? -39.719 4.625 12.727 1 94.81 233 THR B CA 1
ATOM 5202 C C . THR B 1 233 ? -38.469 4.309 13.555 1 94.81 233 THR B C 1
ATOM 5204 O O . THR B 1 233 ? -37.656 5.184 13.789 1 94.81 233 THR B O 1
ATOM 5207 N N . LEU B 1 234 ? -38.469 3.055 14.008 1 93.31 234 LEU B N 1
ATOM 5208 C CA . LEU B 1 234 ? -37.188 2.529 14.492 1 93.31 234 LEU B CA 1
ATOM 5209 C C . LEU B 1 234 ? -36.219 2.295 13.336 1 93.31 234 LEU B C 1
ATOM 5211 O O . LEU B 1 234 ? -36.625 2.082 12.203 1 93.31 234 LEU B O 1
ATOM 5215 N N . PRO B 1 235 ? -34.938 2.4 13.664 1 95.81 235 PRO B N 1
ATOM 5216 C CA . PRO B 1 235 ? -33.969 2.117 12.602 1 95.81 235 PRO B CA 1
ATOM 5217 C C . PRO B 1 235 ? -33.969 0.646 12.195 1 95.81 235 PRO B C 1
ATOM 5219 O O . PRO B 1 235 ? -34.219 -0.232 13.023 1 95.81 235 PRO B O 1
ATOM 5222 N N . VAL B 1 236 ? -33.688 0.422 10.914 1 97.06 236 VAL B N 1
ATOM 5223 C CA . VAL B 1 236 ? -33.562 -0.927 10.375 1 97.06 236 VAL B CA 1
ATOM 5224 C C . VAL B 1 236 ? -32.219 -1.057 9.625 1 97.06 236 VAL B C 1
ATOM 5226 O O . VAL B 1 236 ? -31.875 -0.185 8.836 1 97.06 236 VAL B O 1
ATOM 5229 N N . ASP B 1 237 ? -31.531 -2.156 9.914 1 98.06 237 ASP B N 1
ATOM 5230 C CA . ASP B 1 237 ? -30.219 -2.371 9.312 1 98.06 237 ASP B CA 1
ATOM 5231 C C . ASP B 1 237 ? -30.297 -3.361 8.148 1 98.06 237 ASP B C 1
ATOM 5233 O O . ASP B 1 237 ? -31.031 -4.348 8.219 1 98.06 237 ASP B O 1
ATOM 5237 N N . SER B 1 238 ? -29.547 -3.092 7.18 1 98.25 238 SER B N 1
ATOM 5238 C CA . SER B 1 238 ? -29.406 -4.027 6.066 1 98.25 238 SER B CA 1
ATOM 5239 C C . SER B 1 238 ? -28.5 -5.199 6.441 1 98.25 238 SER B C 1
ATOM 5241 O O . SER B 1 238 ? -27.984 -5.258 7.559 1 98.25 238 SER B O 1
ATOM 5243 N N . ASP B 1 239 ? -28.359 -6.094 5.418 1 96.69 239 ASP B N 1
ATOM 5244 C CA . ASP B 1 239 ? -27.297 -7.09 5.5 1 96.69 239 ASP B CA 1
ATOM 5245 C C . ASP B 1 239 ? -25.922 -6.438 5.395 1 96.69 239 ASP B C 1
ATOM 5247 O O . ASP B 1 239 ? -25.797 -5.309 4.918 1 96.69 239 ASP B O 1
ATOM 5251 N N . VAL B 1 240 ? -25 -7.195 5.859 1 96.69 240 VAL B N 1
ATOM 5252 C CA . VAL B 1 240 ? -23.641 -6.672 5.93 1 96.69 240 VAL B CA 1
ATOM 5253 C C . VAL B 1 240 ? -23.062 -6.516 4.52 1 96.69 240 VAL B C 1
ATOM 5255 O O . VAL B 1 240 ? -23.281 -7.371 3.658 1 96.69 240 VAL B O 1
ATOM 5258 N N . VAL B 1 241 ? -22.391 -5.391 4.285 1 97.44 241 VAL B N 1
ATOM 5259 C CA . VAL B 1 241 ? -21.609 -5.156 3.066 1 97.44 241 VAL B CA 1
ATOM 5260 C C . VAL B 1 241 ? -20.125 -5.219 3.381 1 97.44 241 VAL B C 1
ATOM 5262 O O . VAL B 1 241 ? -19.609 -4.43 4.18 1 97.44 241 VAL B O 1
ATOM 5265 N N . PHE B 1 242 ? -19.406 -6.125 2.703 1 96 242 PHE B N 1
ATOM 5266 C CA . PHE B 1 242 ? -17.984 -6.328 2.943 1 96 242 PHE B CA 1
ATOM 5267 C C . PHE B 1 242 ? -17.156 -5.566 1.92 1 96 242 PHE B C 1
ATOM 5269 O O . PHE B 1 242 ? -17.547 -5.453 0.756 1 96 242 PHE B O 1
ATOM 5276 N N . ASN B 1 243 ? -16.031 -5.055 2.432 1 96.25 243 ASN B N 1
ATOM 5277 C CA . ASN B 1 243 ? -15.078 -4.426 1.517 1 96.25 243 ASN B CA 1
ATOM 5278 C C . ASN B 1 243 ? -14.453 -5.445 0.567 1 96.25 243 ASN B C 1
ATOM 5280 O O . ASN B 1 243 ? -13.797 -6.387 1.007 1 96.25 243 ASN B O 1
ATOM 5284 N N . LEU B 1 244 ? -14.555 -5.148 -0.685 1 93.81 244 LEU B N 1
ATOM 5285 C CA . LEU B 1 244 ? -14.164 -6.078 -1.739 1 93.81 244 LEU B CA 1
ATOM 5286 C C . LEU B 1 244 ? -12.641 -6.191 -1.829 1 93.81 244 LEU B C 1
ATOM 5288 O O . LEU B 1 244 ? -12.117 -7.242 -2.201 1 93.81 244 LEU B O 1
ATOM 5292 N N . LYS B 1 245 ? -11.859 -5.199 -1.506 1 90.88 245 LYS B N 1
ATOM 5293 C CA . LYS B 1 245 ? -10.43 -5.164 -1.788 1 90.88 245 LYS B CA 1
ATOM 5294 C C . LYS B 1 245 ? -9.617 -5.512 -0.545 1 90.88 245 LYS B C 1
ATOM 5296 O O . LYS B 1 245 ? -8.398 -5.34 -0.528 1 90.88 245 LYS B O 1
ATOM 5301 N N . ASN B 1 246 ? -10.234 -6.043 0.452 1 92.5 246 ASN B N 1
ATOM 5302 C CA . ASN B 1 246 ? -9.508 -6.48 1.643 1 92.5 246 ASN B CA 1
ATOM 5303 C C . ASN B 1 246 ? -9.312 -7.992 1.653 1 92.5 246 ASN B C 1
ATOM 5305 O O . ASN B 1 246 ? -10.219 -8.742 1.282 1 92.5 246 ASN B O 1
ATOM 5309 N N . ALA B 1 247 ? -8.141 -8.453 2.102 1 90.62 247 ALA B N 1
ATOM 5310 C CA . ALA B 1 247 ? -7.766 -9.867 2.07 1 90.62 247 ALA B CA 1
ATOM 5311 C C . ALA B 1 247 ? -8.656 -10.688 2.992 1 90.62 247 ALA B C 1
ATOM 5313 O O . ALA B 1 247 ? -8.844 -11.891 2.777 1 90.62 247 ALA B O 1
ATOM 5314 N N . THR B 1 248 ? -9.227 -10.125 3.984 1 91.25 248 THR B N 1
ATOM 5315 C CA . THR B 1 248 ? -10 -10.875 4.977 1 91.25 248 THR B CA 1
ATOM 5316 C C . THR B 1 248 ? -11.469 -10.953 4.57 1 91.25 248 THR B C 1
ATOM 5318 O O . THR B 1 248 ? -12.211 -11.789 5.082 1 91.25 248 THR B O 1
ATOM 5321 N N . THR B 1 249 ? -11.836 -10.055 3.68 1 91.81 249 THR B N 1
ATOM 5322 C CA . THR B 1 249 ? -13.25 -10.016 3.352 1 91.81 249 THR B CA 1
ATOM 5323 C C . THR B 1 249 ? -13.461 -10.109 1.843 1 91.81 249 THR B C 1
ATOM 5325 O O . THR B 1 249 ? -14.57 -10.383 1.38 1 91.81 249 THR B O 1
ATOM 5328 N N . GLY B 1 250 ? -12.43 -9.883 1.092 1 90.94 250 GLY B N 1
ATOM 5329 C CA . GLY B 1 250 ? -12.547 -9.797 -0.355 1 90.94 250 GLY B CA 1
ATOM 5330 C C . GLY B 1 250 ? -12.82 -11.133 -1.018 1 90.94 250 GLY B C 1
ATOM 5331 O O . GLY B 1 250 ? -12.906 -12.156 -0.343 1 90.94 250 GLY B O 1
ATOM 5332 N N . GLU B 1 251 ? -13.023 -11.008 -2.258 1 92.31 251 GLU B N 1
ATOM 5333 C CA . GLU B 1 251 ? -13.312 -12.203 -3.049 1 92.31 251 GLU B CA 1
ATOM 5334 C C . GLU B 1 251 ? -12.047 -13.031 -3.275 1 92.31 251 GLU B C 1
ATOM 5336 O O . GLU B 1 251 ? -10.984 -12.477 -3.559 1 92.31 251 GLU B O 1
ATOM 5341 N N . LEU B 1 252 ? -12.188 -14.328 -3.07 1 96.19 252 LEU B N 1
ATOM 5342 C CA . LEU B 1 252 ? -11.094 -15.242 -3.365 1 96.19 252 LEU B CA 1
ATOM 5343 C C . LEU B 1 252 ? -11.086 -15.625 -4.844 1 96.19 252 LEU B C 1
ATOM 5345 O O . LEU B 1 252 ? -12.141 -15.852 -5.434 1 96.19 252 LEU B O 1
ATOM 5349 N N . LYS B 1 253 ? -9.875 -15.633 -5.414 1 97.25 253 LYS B N 1
ATOM 5350 C CA . LYS B 1 253 ? -9.789 -15.945 -6.84 1 97.25 253 LYS B CA 1
ATOM 5351 C C . LYS B 1 253 ? -8.461 -16.625 -7.176 1 97.25 253 LYS B C 1
ATOM 5353 O O . LYS B 1 253 ? -7.398 -16.172 -6.746 1 97.25 253 LYS B O 1
ATOM 5358 N N . ILE B 1 254 ? -8.555 -17.719 -7.832 1 98.19 254 ILE B N 1
ATOM 5359 C CA . ILE B 1 254 ? -7.379 -18.344 -8.43 1 98.19 254 ILE B CA 1
ATOM 5360 C C . ILE B 1 254 ? -7.168 -17.797 -9.844 1 98.19 254 ILE B C 1
ATOM 5362 O O . ILE B 1 254 ? -8.039 -17.953 -10.711 1 98.19 254 ILE B O 1
ATOM 5366 N N . VAL B 1 255 ? -6.117 -17.188 -10.047 1 97.81 255 VAL B N 1
ATOM 5367 C CA . VAL B 1 255 ? -5.848 -16.547 -11.336 1 97.81 255 VAL B CA 1
ATOM 5368 C C . VAL B 1 255 ? -5.242 -17.578 -12.297 1 97.81 255 VAL B C 1
ATOM 5370 O O . VAL B 1 255 ? -5.594 -17.609 -13.477 1 97.81 255 VAL B O 1
ATOM 5373 N N . ARG B 1 256 ? -4.305 -18.359 -11.789 1 97.56 256 ARG B N 1
ATOM 5374 C CA . ARG B 1 256 ? -3.615 -19.344 -12.617 1 97.56 256 ARG B CA 1
ATOM 5375 C C . ARG B 1 256 ? -3.068 -20.484 -11.758 1 97.56 256 ARG B C 1
ATOM 5377 O O . ARG B 1 256 ? -2.709 -20.281 -10.602 1 97.56 256 ARG B O 1
ATOM 5384 N N . MET B 1 257 ? -3.076 -21.641 -12.297 1 97.75 257 MET B N 1
ATOM 5385 C CA . MET B 1 257 ? -2.514 -22.812 -11.656 1 97.75 257 MET B CA 1
ATOM 5386 C C . MET B 1 257 ? -1.438 -23.453 -12.531 1 97.75 257 MET B C 1
ATOM 5388 O O . MET B 1 257 ? -1.604 -23.547 -13.75 1 97.75 257 MET B O 1
ATOM 5392 N N . SER B 1 258 ? -0.398 -23.969 -11.93 1 97.56 258 SER B N 1
ATOM 5393 C CA . SER B 1 258 ? 0.726 -24.516 -12.688 1 97.56 258 SER B CA 1
ATOM 5394 C C . SER B 1 258 ? 0.379 -25.859 -13.305 1 97.56 258 SER B C 1
ATOM 5396 O O . SER B 1 258 ? 0.964 -26.25 -14.312 1 97.56 258 SER B O 1
ATOM 5398 N N . ALA B 1 259 ? -0.457 -26.578 -12.617 1 97 259 ALA B N 1
ATOM 5399 C CA . ALA B 1 259 ? -0.898 -27.891 -13.109 1 97 259 ALA B CA 1
ATOM 5400 C C . ALA B 1 259 ? -2.326 -28.188 -12.664 1 97 259 ALA B C 1
ATOM 5402 O O . ALA B 1 259 ? -2.744 -27.781 -11.578 1 97 259 ALA B O 1
ATOM 5403 N N . CYS B 1 260 ? -2.988 -28.953 -13.531 1 97.62 260 CYS B N 1
ATOM 5404 C CA . CYS B 1 260 ? -4.371 -29.297 -13.211 1 97.62 260 CYS B CA 1
ATOM 5405 C C . CYS B 1 260 ? -4.535 -30.797 -13.039 1 97.62 260 CYS B C 1
ATOM 5407 O O . CYS B 1 260 ? -5.656 -31.312 -13.047 1 97.62 260 CYS B O 1
ATOM 5409 N N . SER B 1 261 ? -3.453 -31.469 -13.039 1 97.69 261 SER B N 1
ATOM 5410 C CA . SER B 1 261 ? -3.475 -32.906 -12.797 1 97.69 261 SER B CA 1
ATOM 5411 C C . SER B 1 261 ? -2.262 -33.344 -11.992 1 97.69 261 SER B C 1
ATOM 5413 O O . SER B 1 261 ? -1.216 -32.688 -12.016 1 97.69 261 SER B O 1
ATOM 5415 N N . ALA B 1 262 ? -2.471 -34.375 -11.273 1 97.06 262 ALA B N 1
ATOM 5416 C CA . ALA B 1 262 ? -1.403 -34.969 -10.461 1 97.06 262 ALA B CA 1
ATOM 5417 C C . ALA B 1 262 ? -1.733 -36.406 -10.07 1 97.06 262 ALA B C 1
ATOM 5419 O O . ALA B 1 262 ? -2.896 -36.812 -10.109 1 97.06 262 ALA B O 1
ATOM 5420 N N . PRO B 1 263 ? -0.677 -37.188 -9.758 1 96.38 263 PRO B N 1
ATOM 5421 C CA . PRO B 1 263 ? -0.933 -38.562 -9.305 1 96.38 263 PRO B CA 1
ATOM 5422 C C . PRO B 1 263 ? -1.817 -38.625 -8.062 1 96.38 263 PRO B C 1
ATOM 5424 O O . PRO B 1 263 ? -1.745 -37.719 -7.207 1 96.38 263 PRO B O 1
ATOM 5427 N N . CYS B 1 264 ? -2.555 -39.625 -7.965 1 96.5 264 CYS B N 1
ATOM 5428 C CA . CYS B 1 264 ? -3.516 -39.781 -6.875 1 96.5 264 CYS B CA 1
ATOM 5429 C C . CYS B 1 264 ? -2.803 -40 -5.547 1 96.5 264 CYS B C 1
ATOM 5431 O O . CYS B 1 264 ? -3.422 -39.906 -4.484 1 96.5 264 CYS B O 1
ATOM 5433 N N . THR B 1 265 ? -1.504 -40.281 -5.57 1 95.44 265 THR B N 1
ATOM 5434 C CA . THR B 1 265 ? -0.725 -40.531 -4.367 1 95.44 265 THR B CA 1
ATOM 5435 C C . THR B 1 265 ? -0.472 -39.25 -3.59 1 95.44 265 THR B C 1
ATOM 5437 O O . THR B 1 265 ? -0.062 -39.312 -2.428 1 95.44 265 THR B O 1
ATOM 5440 N N . GLY B 1 266 ? -0.743 -38.125 -4.148 1 96.62 266 GLY B N 1
ATOM 5441 C CA . GLY B 1 266 ? -0.521 -36.844 -3.488 1 96.62 266 GLY B CA 1
ATOM 5442 C C . GLY B 1 266 ? 0.943 -36.469 -3.416 1 96.62 266 GLY B C 1
ATOM 5443 O O . GLY B 1 266 ? 1.809 -37.188 -3.908 1 96.62 266 GLY B O 1
ATOM 5444 N N . GLY B 1 267 ? 1.229 -35.156 -3.004 1 96.94 267 GLY B N 1
ATOM 5445 C CA . GLY B 1 267 ? 2.594 -34.719 -2.768 1 96.94 267 GLY B CA 1
ATOM 5446 C C . GLY B 1 267 ? 3.166 -33.906 -3.918 1 96.94 267 GLY B C 1
ATOM 5447 O O . GLY B 1 267 ? 4.305 -33.438 -3.848 1 96.94 267 GLY B O 1
ATOM 5448 N N . THR B 1 268 ? 2.391 -33.812 -4.918 1 96.94 268 THR B N 1
ATOM 5449 C CA . THR B 1 268 ? 2.859 -33.031 -6.062 1 96.94 268 THR B CA 1
ATOM 5450 C C . THR B 1 268 ? 2.826 -31.547 -5.754 1 96.94 268 THR B C 1
ATOM 5452 O O . THR B 1 268 ? 1.835 -31.031 -5.223 1 96.94 268 THR B O 1
ATOM 5455 N N . GLU B 1 269 ? 3.889 -30.828 -6.035 1 97.88 269 GLU B N 1
ATOM 5456 C CA . GLU B 1 269 ? 3.961 -29.391 -5.812 1 97.88 269 GLU B CA 1
ATOM 5457 C C . GLU B 1 269 ? 3.217 -28.625 -6.902 1 97.88 269 GLU B C 1
ATOM 5459 O O . GLU B 1 269 ? 3.49 -28.797 -8.094 1 97.88 269 GLU B O 1
ATOM 5464 N N . ILE B 1 270 ? 2.309 -27.844 -6.484 1 98.31 270 ILE B N 1
ATOM 5465 C CA . ILE B 1 270 ? 1.522 -27.031 -7.402 1 98.31 270 ILE B CA 1
ATOM 5466 C C . ILE B 1 270 ? 1.64 -25.547 -7.008 1 98.31 270 ILE B C 1
ATOM 5468 O O . ILE B 1 270 ? 1.604 -25.219 -5.82 1 98.31 270 ILE B O 1
ATOM 5472 N N . TRP B 1 271 ? 1.777 -24.703 -7.992 1 98.56 271 TRP B N 1
ATOM 5473 C CA . TRP B 1 271 ? 1.854 -23.266 -7.801 1 98.56 271 TRP B CA 1
ATOM 5474 C C . TRP B 1 271 ? 0.539 -22.594 -8.18 1 98.56 271 TRP B C 1
ATOM 5476 O O . TRP B 1 271 ? 0.001 -22.844 -9.266 1 98.56 271 TRP B O 1
ATOM 5486 N N . LEU B 1 272 ? 0.08 -21.734 -7.27 1 98.44 272 LEU B N 1
ATOM 5487 C CA . LEU B 1 272 ? -1.134 -20.969 -7.52 1 98.44 272 LEU B CA 1
ATOM 5488 C C . LEU B 1 272 ? -0.838 -19.469 -7.512 1 98.44 272 LEU B C 1
ATOM 5490 O O . LEU B 1 272 ? -0.18 -18.969 -6.598 1 98.44 272 LEU B O 1
ATOM 5494 N N . LEU B 1 273 ? -1.225 -18.812 -8.578 1 98.5 273 LEU B N 1
ATOM 5495 C CA . LEU B 1 273 ? -1.343 -17.359 -8.523 1 98.5 273 LEU B CA 1
ATOM 5496 C C . LEU B 1 273 ? -2.748 -16.938 -8.102 1 98.5 273 LEU B C 1
ATOM 5498 O O . LEU B 1 273 ? -3.736 -17.406 -8.672 1 98.5 273 LEU B O 1
ATOM 5502 N N . VAL B 1 274 ? -2.822 -16.125 -7.074 1 98.19 274 VAL B N 1
ATOM 5503 C CA . VAL B 1 274 ? -4.113 -15.797 -6.477 1 98.19 274 VAL B CA 1
ATOM 5504 C C . VAL B 1 274 ? -4.254 -14.289 -6.324 1 98.19 274 VAL B C 1
ATOM 5506 O O . VAL B 1 274 ? -3.32 -13.539 -6.617 1 98.19 274 VAL B O 1
ATOM 5509 N N . GLU B 1 275 ? -5.523 -13.906 -5.926 1 96.12 275 GLU B N 1
ATOM 5510 C CA . GLU B 1 275 ? -5.777 -12.492 -5.652 1 96.12 275 GLU B CA 1
ATOM 5511 C C . GLU B 1 275 ? -5.844 -12.227 -4.152 1 96.12 275 GLU B C 1
ATOM 5513 O O . GLU B 1 275 ? -6.832 -12.57 -3.498 1 96.12 275 GLU B O 1
ATOM 5518 N N . LYS B 1 276 ? -4.91 -11.641 -3.629 1 94.44 276 LYS B N 1
ATOM 5519 C CA . LYS B 1 276 ? -4.793 -11.086 -2.285 1 94.44 276 LYS B CA 1
ATOM 5520 C C . LYS B 1 276 ? -5.332 -12.055 -1.236 1 94.44 276 LYS B C 1
ATOM 5522 O O . LYS B 1 276 ? -6.512 -12.008 -0.89 1 94.44 276 LYS B O 1
ATOM 5527 N N . VAL B 1 277 ? -4.562 -12.844 -0.634 1 96.81 277 VAL B N 1
ATOM 5528 C CA . VAL B 1 277 ? -4.922 -13.781 0.425 1 96.81 277 VAL B CA 1
ATOM 5529 C C . VAL B 1 277 ? -4.055 -13.523 1.656 1 96.81 277 VAL B C 1
ATOM 5531 O O . VAL B 1 277 ? -3.031 -12.844 1.571 1 96.81 277 VAL B O 1
ATOM 5534 N N . ARG B 1 278 ? -4.539 -13.984 2.77 1 95.88 278 ARG B N 1
ATOM 5535 C CA . ARG B 1 278 ? -3.748 -13.953 3.994 1 95.88 278 ARG B CA 1
ATOM 5536 C C . ARG B 1 278 ? -3.137 -15.32 4.281 1 95.88 278 ARG B C 1
ATOM 5538 O O . ARG B 1 278 ? -3.805 -16.344 4.137 1 95.88 278 ARG B O 1
ATOM 5545 N N . ARG B 1 279 ? -1.874 -15.273 4.645 1 95.06 279 ARG B N 1
ATOM 5546 C CA . ARG B 1 279 ? -1.11 -16.516 4.801 1 95.06 279 ARG B CA 1
ATOM 5547 C C . ARG B 1 279 ? -1.724 -17.391 5.879 1 95.06 279 ARG B C 1
ATOM 5549 O O . ARG B 1 279 ? -1.721 -18.625 5.754 1 95.06 279 ARG B O 1
ATOM 5556 N N . ASN B 1 280 ? -2.342 -16.828 6.883 1 94.19 280 ASN B N 1
ATOM 5557 C CA . ASN B 1 280 ? -2.871 -17.625 7.992 1 94.19 280 ASN B CA 1
ATOM 5558 C C . ASN B 1 280 ? -4.379 -17.812 7.871 1 94.19 280 ASN B C 1
ATOM 5560 O O . ASN B 1 280 ? -5.035 -18.234 8.828 1 94.19 280 ASN B O 1
ATOM 5564 N N . ASN B 1 281 ? -4.898 -17.5 6.758 1 96.19 281 ASN B N 1
ATOM 5565 C CA . ASN B 1 281 ? -6.348 -17.562 6.617 1 96.19 281 ASN B CA 1
ATOM 5566 C C . ASN B 1 281 ? -6.758 -18 5.211 1 96.19 281 ASN B C 1
ATOM 5568 O O . ASN B 1 281 ? -7.605 -17.359 4.582 1 96.19 281 ASN B O 1
ATOM 5572 N N . VAL B 1 282 ? -6.156 -19.031 4.723 1 97.75 282 VAL B N 1
ATOM 5573 C CA . VAL B 1 282 ? -6.5 -19.547 3.4 1 97.75 282 VAL B CA 1
ATOM 5574 C C . VAL B 1 282 ? -6.18 -21.031 3.326 1 97.75 282 VAL B C 1
ATOM 5576 O O . VAL B 1 282 ? -5.16 -21.484 3.857 1 97.75 282 VAL B O 1
ATOM 5579 N N . HIS B 1 283 ? -7.051 -21.766 2.715 1 98.31 283 HIS B N 1
ATOM 5580 C CA . HIS B 1 283 ? -6.855 -23.172 2.422 1 98.31 283 HIS B CA 1
ATOM 5581 C C . HIS B 1 283 ? -7.078 -23.469 0.94 1 98.31 283 HIS B C 1
ATOM 5583 O O . HIS B 1 283 ? -7.777 -22.719 0.255 1 98.31 283 HIS B O 1
ATOM 5589 N N . VAL B 1 284 ? -6.402 -24.469 0.521 1 98.62 284 VAL B N 1
ATOM 5590 C CA . VAL B 1 284 ? -6.684 -25.016 -0.804 1 98.62 284 VAL B CA 1
ATOM 5591 C C . VAL B 1 284 ? -7.484 -26.312 -0.673 1 98.62 284 VAL B C 1
ATOM 5593 O O . VAL B 1 284 ? -6.941 -27.344 -0.27 1 98.62 284 VAL B O 1
ATOM 5596 N N . LYS B 1 285 ? -8.711 -26.281 -1.111 1 98.62 285 LYS B N 1
ATOM 5597 C CA . LYS B 1 285 ? -9.633 -27.391 -0.902 1 98.62 285 LYS B CA 1
ATOM 5598 C C . LYS B 1 285 ? -9.828 -28.188 -2.184 1 98.62 285 LYS B C 1
ATOM 5600 O O . LYS B 1 285 ? -10.109 -27.625 -3.242 1 98.62 285 LYS B O 1
ATOM 5605 N N . PHE B 1 286 ? -9.602 -29.5 -2.066 1 98.62 286 PHE B N 1
ATOM 5606 C CA . PHE B 1 286 ? -9.953 -30.469 -3.096 1 98.62 286 PHE B CA 1
ATOM 5607 C C . PHE B 1 286 ? -11.227 -31.219 -2.715 1 98.62 286 PHE B C 1
ATOM 5609 O O . PHE B 1 286 ? -11.383 -31.641 -1.569 1 98.62 286 PHE B O 1
ATOM 5616 N N . PHE B 1 287 ? -12.125 -31.344 -3.711 1 98.44 287 PHE B N 1
ATOM 5617 C CA . PHE B 1 287 ? -13.352 -32.031 -3.344 1 98.44 287 PHE B CA 1
ATOM 5618 C C . PHE B 1 287 ? -13.992 -32.688 -4.566 1 98.44 287 PHE B C 1
ATOM 5620 O O . PHE B 1 287 ? -13.734 -32.281 -5.699 1 98.44 287 PHE B O 1
ATOM 5627 N N . GLU B 1 288 ? -14.703 -33.688 -4.34 1 97.88 288 GLU B N 1
ATOM 5628 C CA . GLU B 1 288 ? -15.398 -34.438 -5.371 1 97.88 288 GLU B CA 1
ATOM 5629 C C . GLU B 1 288 ? -16.906 -34.375 -5.188 1 97.88 288 GLU B C 1
ATOM 5631 O O . GLU B 1 288 ? -17.406 -34.5 -4.066 1 97.88 288 GLU B O 1
ATOM 5636 N N . LEU B 1 289 ? -17.562 -34.125 -6.305 1 96.25 289 LEU B N 1
ATOM 5637 C CA . LEU B 1 289 ? -19.016 -34.094 -6.297 1 96.25 289 LEU B CA 1
ATOM 5638 C C . LEU B 1 289 ? -19.594 -35.312 -6.957 1 96.25 289 LEU B C 1
ATOM 5640 O O . LEU B 1 289 ? -19.078 -35.812 -7.965 1 96.25 289 LEU B O 1
ATOM 5644 N N . ASP B 1 290 ? -20.609 -35.844 -6.391 1 93.56 290 ASP B N 1
ATOM 5645 C CA . ASP B 1 290 ? -21.312 -36.969 -7.023 1 93.56 290 ASP B CA 1
ATOM 5646 C C . ASP B 1 290 ? -22.312 -36.469 -8.055 1 93.56 290 ASP B C 1
ATOM 5648 O O . ASP B 1 290 ? -22.328 -35.281 -8.398 1 93.56 290 ASP B O 1
ATOM 5652 N N . GLU B 1 291 ? -23.125 -37.375 -8.602 1 91.75 291 GLU B N 1
ATOM 5653 C CA . GLU B 1 291 ? -24.078 -37.094 -9.664 1 91.75 291 GLU B CA 1
ATOM 5654 C C . GLU B 1 291 ? -25.141 -36.094 -9.188 1 91.75 291 GLU B C 1
ATOM 5656 O O . GLU B 1 291 ? -25.734 -35.375 -9.984 1 91.75 291 GLU B O 1
ATOM 5661 N N . ASN B 1 292 ? -25.375 -36.031 -7.855 1 93.5 292 ASN B N 1
ATOM 5662 C CA . ASN B 1 292 ? -26.359 -35.125 -7.266 1 93.5 292 ASN B CA 1
ATOM 5663 C C . ASN B 1 292 ? -25.703 -33.875 -6.703 1 93.5 292 ASN B C 1
ATOM 5665 O O . ASN B 1 292 ? -26.266 -33.219 -5.844 1 93.5 292 ASN B O 1
ATOM 5669 N N . ASP B 1 293 ? -24.422 -33.625 -7.055 1 91.25 293 ASP B N 1
ATOM 5670 C CA . ASP B 1 293 ? -23.672 -32.469 -6.652 1 91.25 293 ASP B CA 1
ATOM 5671 C C . ASP B 1 293 ? -23.406 -32.438 -5.148 1 91.25 293 ASP B C 1
ATOM 5673 O O . ASP B 1 293 ? -23.344 -31.391 -4.527 1 91.25 293 ASP B O 1
ATOM 5677 N N . ARG B 1 294 ? -23.469 -33.688 -4.539 1 92.5 294 ARG B N 1
ATOM 5678 C CA . ARG B 1 294 ? -23.094 -33.844 -3.133 1 92.5 294 ARG B CA 1
ATOM 5679 C C . ARG B 1 294 ? -21.609 -34.125 -2.98 1 92.5 294 ARG B C 1
ATOM 5681 O O . ARG B 1 294 ? -21.047 -34.906 -3.725 1 92.5 294 ARG B O 1
ATOM 5688 N N . GLU B 1 295 ? -21.031 -33.375 -2.066 1 96 295 GLU B N 1
ATOM 5689 C CA . GLU B 1 295 ? -19.609 -33.594 -1.782 1 96 295 GLU B CA 1
ATOM 5690 C C . GLU B 1 295 ? -19.375 -34.938 -1.145 1 96 295 GLU B C 1
ATOM 5692 O O . GLU B 1 295 ? -19.844 -35.219 -0.039 1 96 295 GLU B O 1
ATOM 5697 N N . VAL B 1 296 ? -18.609 -35.812 -1.786 1 96.44 296 VAL B N 1
ATOM 5698 C CA . VAL B 1 296 ? -18.406 -37.188 -1.317 1 96.44 296 VAL B CA 1
ATOM 5699 C C . VAL B 1 296 ? -16.984 -37.344 -0.799 1 96.44 296 VAL B C 1
ATOM 5701 O O . VAL B 1 296 ? -16.656 -38.312 -0.121 1 96.44 296 VAL B O 1
ATOM 5704 N N . TRP B 1 297 ? -16.219 -36.406 -1.143 1 97.56 297 TRP B N 1
ATOM 5705 C CA . TRP B 1 297 ? -14.836 -36.438 -0.691 1 97.56 297 TRP B CA 1
ATOM 5706 C C . TRP B 1 297 ? -14.258 -35.031 -0.67 1 97.56 297 TRP B C 1
ATOM 5708 O O . TRP B 1 297 ? -14.578 -34.188 -1.532 1 97.56 297 TRP B O 1
ATOM 5718 N N . LYS B 1 298 ? -13.469 -34.75 0.342 1 97.75 298 LYS B N 1
ATOM 5719 C CA . LYS B 1 298 ? -12.719 -33.469 0.363 1 97.75 298 LYS B CA 1
ATOM 5720 C C . LYS B 1 298 ? -11.367 -33.656 1.046 1 97.75 298 LYS B C 1
ATOM 5722 O O . LYS B 1 298 ? -11.211 -34.531 1.893 1 97.75 298 LYS B O 1
ATOM 5727 N N . ALA B 1 299 ? -10.398 -32.969 0.72 1 98.38 299 ALA B N 1
ATOM 5728 C CA . ALA B 1 299 ? -9.055 -32.875 1.292 1 98.38 299 ALA B CA 1
ATOM 5729 C C . ALA B 1 299 ? -8.438 -31.5 1.045 1 98.38 299 ALA B C 1
ATOM 5731 O O . ALA B 1 299 ? -8.961 -30.703 0.25 1 98.38 299 ALA B O 1
ATOM 5732 N N . TYR B 1 300 ? -7.395 -31.219 1.776 1 98.5 300 TYR B N 1
ATOM 5733 C CA . TYR B 1 300 ? -6.789 -29.891 1.678 1 98.5 300 TYR B CA 1
ATOM 5734 C C . TYR B 1 300 ? -5.328 -29.984 1.255 1 98.5 300 TYR B C 1
ATOM 5736 O O . TYR B 1 300 ? -4.613 -30.891 1.682 1 98.5 300 TYR B O 1
ATOM 5744 N N . GLY B 1 301 ? -4.957 -29.062 0.394 1 98.44 301 GLY B N 1
ATOM 5745 C CA . GLY B 1 301 ? -3.543 -28.953 0.072 1 98.44 301 GLY B CA 1
ATOM 5746 C C . GLY B 1 301 ? -2.686 -28.594 1.269 1 98.44 301 GLY B C 1
ATOM 5747 O O . GLY B 1 301 ? -3.129 -27.859 2.156 1 98.44 301 GLY B O 1
ATOM 5748 N N . GLU B 1 302 ? -1.455 -29.016 1.191 1 98.25 302 GLU B N 1
ATOM 5749 C CA . GLU B 1 302 ? -0.557 -28.781 2.318 1 98.25 302 GLU B CA 1
ATOM 5750 C C . GLU B 1 302 ? 0.454 -27.688 2 1 98.25 302 GLU B C 1
ATOM 5752 O O . GLU B 1 302 ? 1.136 -27.734 0.975 1 98.25 302 GLU B O 1
ATOM 5757 N N . PHE B 1 303 ? 0.534 -26.734 2.842 1 98.12 303 PHE B N 1
ATOM 5758 C CA . PHE B 1 303 ? 1.531 -25.672 2.74 1 98.12 303 PHE B CA 1
ATOM 5759 C C . PHE B 1 303 ? 1.68 -24.938 4.066 1 98.12 303 PHE B C 1
ATOM 5761 O O . PHE B 1 303 ? 0.806 -25.031 4.934 1 98.12 303 PHE B O 1
ATOM 5768 N N . ALA B 1 304 ? 2.814 -24.297 4.238 1 96.94 304 ALA B N 1
ATOM 5769 C CA . ALA B 1 304 ? 3.08 -23.469 5.414 1 96.94 304 ALA B CA 1
ATOM 5770 C C . ALA B 1 304 ? 2.867 -22 5.105 1 96.94 304 ALA B C 1
ATOM 5772 O O . ALA B 1 304 ? 2.664 -21.609 3.947 1 96.94 304 ALA B O 1
ATOM 5773 N N . ASP B 1 305 ? 2.883 -21.172 6.109 1 95.44 305 ASP B N 1
ATOM 5774 C CA . ASP B 1 305 ? 2.691 -19.734 5.969 1 95.44 305 ASP B CA 1
ATOM 5775 C C . ASP B 1 305 ? 3.707 -19.141 5 1 95.44 305 ASP B C 1
ATOM 5777 O O . ASP B 1 305 ? 3.373 -18.25 4.207 1 95.44 305 ASP B O 1
ATOM 5781 N N . ASN B 1 306 ? 4.926 -19.672 5.043 1 94.88 306 ASN B N 1
ATOM 5782 C CA . ASN B 1 306 ? 5.992 -19.141 4.199 1 94.88 306 ASN B CA 1
ATOM 5783 C C . ASN B 1 306 ? 5.793 -19.531 2.736 1 94.88 306 ASN B C 1
ATOM 5785 O O . ASN B 1 306 ? 6.449 -18.984 1.851 1 94.88 306 ASN B O 1
ATOM 5789 N N . ASP B 1 307 ? 4.852 -20.438 2.531 1 97.38 307 ASP B N 1
ATOM 5790 C CA . ASP B 1 307 ? 4.578 -20.859 1.164 1 97.38 307 ASP B CA 1
ATOM 5791 C C . ASP B 1 307 ? 3.539 -19.953 0.504 1 97.38 307 ASP B C 1
ATOM 5793 O O . ASP B 1 307 ? 3.219 -20.125 -0.673 1 97.38 307 ASP B O 1
ATOM 5797 N N . VAL B 1 308 ? 3.018 -19.078 1.299 1 98.06 308 VAL B N 1
ATOM 5798 C CA . VAL B 1 308 ? 2.209 -18 0.75 1 98.06 308 VAL B CA 1
ATOM 5799 C C . VAL B 1 308 ? 3.094 -16.781 0.461 1 98.06 308 VAL B C 1
ATOM 5801 O O . VAL B 1 308 ? 3.607 -16.156 1.385 1 98.06 308 VAL B O 1
ATOM 5804 N N . HIS B 1 309 ? 3.227 -16.5 -0.799 1 98.06 309 HIS B N 1
ATOM 5805 C CA . HIS B 1 309 ? 4.18 -15.484 -1.222 1 98.06 309 HIS B CA 1
ATOM 5806 C C . HIS B 1 309 ? 3.494 -14.133 -1.407 1 98.06 309 HIS B C 1
ATOM 5808 O O . HIS B 1 309 ? 2.758 -13.93 -2.375 1 98.06 309 HIS B O 1
ATOM 5814 N N . HIS B 1 310 ? 3.689 -13.141 -0.529 1 96.06 310 HIS B N 1
ATOM 5815 C CA . HIS B 1 310 ? 3.225 -11.758 -0.544 1 96.06 310 HIS B CA 1
ATOM 5816 C C . HIS B 1 310 ? 1.732 -11.68 -0.852 1 96.06 310 HIS B C 1
ATOM 5818 O O . HIS B 1 310 ? 1.299 -10.836 -1.641 1 96.06 310 HIS B O 1
ATOM 5824 N N . GLN B 1 311 ? 0.961 -12.664 -0.493 1 96.38 311 GLN B N 1
ATOM 5825 C CA . GLN B 1 311 ? -0.495 -12.703 -0.568 1 96.38 311 GLN B CA 1
ATOM 5826 C C . GLN B 1 311 ? -0.964 -13.07 -1.973 1 96.38 311 GLN B C 1
ATOM 5828 O O . GLN B 1 311 ? -2.166 -13.125 -2.238 1 96.38 311 GLN B O 1
ATOM 5833 N N . TYR B 1 312 ? -0.035 -13.305 -2.906 1 97.62 312 TYR B N 1
ATOM 5834 C CA . TYR B 1 312 ? -0.485 -13.383 -4.293 1 97.62 312 TYR B CA 1
ATOM 5835 C C . TYR B 1 312 ? -0.089 -14.719 -4.914 1 97.62 312 TYR B C 1
ATOM 5837 O O . TYR B 1 312 ? -0.462 -15.016 -6.051 1 97.62 312 TYR B O 1
ATOM 5845 N N . ALA B 1 313 ? 0.608 -15.555 -4.164 1 98.5 313 ALA B N 1
ATOM 5846 C CA . ALA B 1 313 ? 0.955 -16.875 -4.672 1 98.5 313 ALA B CA 1
ATOM 5847 C C . ALA B 1 313 ? 0.992 -17.906 -3.541 1 98.5 313 ALA B C 1
ATOM 5849 O O . ALA B 1 313 ? 1.361 -17.578 -2.41 1 98.5 313 ALA B O 1
ATOM 5850 N N . ILE B 1 314 ? 0.6 -19.078 -3.816 1 98.5 314 ILE B N 1
ATOM 5851 C CA . ILE B 1 314 ? 0.64 -20.188 -2.881 1 98.5 314 ILE B CA 1
ATOM 5852 C C . ILE B 1 314 ? 1.316 -21.391 -3.539 1 98.5 314 ILE B C 1
ATOM 5854 O O . ILE B 1 314 ? 0.956 -21.781 -4.652 1 98.5 314 ILE B O 1
ATOM 5858 N N . VAL B 1 315 ? 2.305 -21.906 -2.924 1 98.69 315 VAL B N 1
ATOM 5859 C CA . VAL B 1 315 ? 2.904 -23.172 -3.332 1 98.69 315 VAL B CA 1
ATOM 5860 C C . VAL B 1 315 ? 2.506 -24.281 -2.35 1 98.69 315 VAL B C 1
ATOM 5862 O O . VAL B 1 315 ? 2.781 -24.172 -1.152 1 98.69 315 VAL B O 1
ATOM 5865 N N . PHE B 1 316 ? 1.824 -25.328 -2.873 1 98.56 316 PHE B N 1
ATOM 5866 C CA . PHE B 1 316 ? 1.341 -26.375 -1.978 1 98.56 316 PHE B CA 1
ATOM 5867 C C . PHE B 1 316 ? 1.581 -27.75 -2.576 1 98.56 316 PHE B C 1
ATOM 5869 O O . PHE B 1 316 ? 1.973 -27.875 -3.74 1 98.56 316 PHE B O 1
ATOM 5876 N N . ARG B 1 317 ? 1.373 -28.734 -1.761 1 98.69 317 ARG B N 1
ATOM 5877 C CA . ARG B 1 317 ? 1.424 -30.125 -2.188 1 98.69 317 ARG B CA 1
ATOM 5878 C C . ARG B 1 317 ? 0.03 -30.75 -2.205 1 98.69 317 ARG B C 1
ATOM 5880 O O . ARG B 1 317 ? -0.754 -30.547 -1.273 1 98.69 317 ARG B O 1
ATOM 5887 N N . THR B 1 318 ? -0.25 -31.422 -3.26 1 98.38 318 THR B N 1
ATOM 5888 C CA . THR B 1 318 ? -1.576 -32 -3.434 1 98.38 318 THR B CA 1
ATOM 5889 C C . THR B 1 318 ? -1.853 -33.062 -2.359 1 98.38 318 THR B C 1
ATOM 5891 O O . THR B 1 318 ? -0.956 -33.812 -1.978 1 98.38 318 THR B O 1
ATOM 5894 N N . PRO B 1 319 ? -3.072 -33.062 -1.913 1 98.25 319 PRO B N 1
ATOM 5895 C CA . PRO B 1 319 ? -3.453 -34.156 -0.996 1 98.25 319 PRO B CA 1
ATOM 5896 C C . PRO B 1 319 ? -3.623 -35.5 -1.701 1 98.25 319 PRO B C 1
ATOM 5898 O O . PRO B 1 319 ? -3.855 -35.531 -2.912 1 98.25 319 PRO B O 1
ATOM 5901 N N . ARG B 1 320 ? -3.484 -36.5 -0.891 1 96.88 320 ARG B N 1
ATOM 5902 C CA . ARG B 1 320 ? -3.756 -37.844 -1.387 1 96.88 320 ARG B CA 1
ATOM 5903 C C . ARG B 1 320 ? -5.246 -38.031 -1.649 1 96.88 320 ARG B C 1
ATOM 5905 O O . ARG B 1 320 ? -6.082 -37.594 -0.853 1 96.88 320 ARG B O 1
ATOM 5912 N N . TYR B 1 321 ? -5.465 -38.625 -2.848 1 96.5 321 TYR B N 1
ATOM 5913 C CA . TYR B 1 321 ? -6.859 -38.938 -3.133 1 96.5 321 TYR B CA 1
ATOM 5914 C C . TYR B 1 321 ? -7.336 -40.094 -2.262 1 96.5 321 TYR B C 1
ATOM 5916 O O . TYR B 1 321 ? -6.527 -40.875 -1.757 1 96.5 321 TYR B O 1
ATOM 5924 N N . ARG B 1 322 ? -8.578 -40.281 -2.17 1 94.06 322 ARG B N 1
ATOM 5925 C CA . ARG B 1 322 ? -9.156 -41.281 -1.269 1 94.06 322 ARG B CA 1
ATOM 5926 C C . ARG B 1 322 ? -8.82 -42.688 -1.728 1 94.06 322 ARG B C 1
ATOM 5928 O O . ARG B 1 322 ? -8.586 -43.562 -0.903 1 94.06 322 ARG B O 1
ATOM 5935 N N . PHE B 1 323 ? -8.789 -42.906 -3.031 1 89.31 323 PHE B N 1
ATOM 5936 C CA . PHE B 1 323 ? -8.43 -44.219 -3.594 1 89.31 323 PHE B CA 1
ATOM 5937 C C . PHE B 1 323 ? -7.117 -44.125 -4.367 1 89.31 323 PHE B C 1
ATOM 5939 O O . PHE B 1 323 ? -7.043 -43.469 -5.398 1 89.31 323 PHE B O 1
ATOM 5946 N N . THR B 1 324 ? -6.129 -44.781 -3.902 1 84 324 THR B N 1
ATOM 5947 C CA . THR B 1 324 ? -4.832 -44.656 -4.555 1 84 324 THR B CA 1
ATOM 5948 C C . THR B 1 324 ? -4.633 -45.75 -5.602 1 84 324 THR B C 1
ATOM 5950 O O . THR B 1 324 ? -3.66 -45.719 -6.355 1 84 324 THR B O 1
ATOM 5953 N N . ASN B 1 325 ? -5.516 -46.688 -5.672 1 86.06 325 ASN B N 1
ATOM 5954 C CA . ASN B 1 325 ? -5.465 -47.719 -6.695 1 86.06 325 ASN B CA 1
ATOM 5955 C C . ASN B 1 325 ? -6.41 -47.438 -7.852 1 86.06 325 ASN B C 1
ATOM 5957 O O . ASN B 1 325 ? -7.273 -48.25 -8.18 1 86.06 325 ASN B O 1
ATOM 5961 N N . LEU B 1 326 ? -6.098 -46.312 -8.398 1 87.81 326 LEU B N 1
ATOM 5962 C CA . LEU B 1 326 ? -6.957 -45.875 -9.484 1 87.81 326 LEU B CA 1
ATOM 5963 C C . LEU B 1 326 ? -6.562 -46.531 -10.797 1 87.81 326 LEU B C 1
ATOM 5965 O O . LEU B 1 326 ? -5.371 -46.688 -11.094 1 87.81 326 LEU B O 1
ATOM 5969 N N . ASN B 1 327 ? -7.496 -47 -11.539 1 88.25 327 ASN B N 1
ATOM 5970 C CA . ASN B 1 327 ? -7.254 -47.5 -12.891 1 88.25 327 ASN B CA 1
ATOM 5971 C C . ASN B 1 327 ? -7.531 -46.438 -13.938 1 88.25 327 ASN B C 1
ATOM 5973 O O . ASN B 1 327 ? -7.004 -46.5 -15.047 1 88.25 327 ASN B O 1
ATOM 5977 N N . THR B 1 328 ? -8.398 -45.594 -13.547 1 92.62 328 THR B N 1
ATOM 5978 C CA . THR B 1 328 ? -8.75 -44.5 -14.438 1 92.62 328 THR B CA 1
ATOM 5979 C C . THR B 1 328 ? -8.625 -43.156 -13.727 1 92.62 328 THR B C 1
ATOM 5981 O O . THR B 1 328 ? -8.656 -43.094 -12.492 1 92.62 328 THR B O 1
ATOM 5984 N N . SER B 1 329 ? -8.406 -42.156 -14.516 1 94.88 329 SER B N 1
ATOM 5985 C CA . SER B 1 329 ? -8.305 -40.812 -13.953 1 94.88 329 SER B CA 1
ATOM 5986 C C . SER B 1 329 ? -9.617 -40.375 -13.297 1 94.88 329 SER B C 1
ATOM 5988 O O . SER B 1 329 ? -10.688 -40.812 -13.703 1 94.88 329 SER B O 1
ATOM 5990 N N . VAL B 1 330 ? -9.508 -39.594 -12.266 1 95.81 330 VAL B N 1
ATOM 5991 C CA . VAL B 1 330 ? -10.68 -39.094 -11.547 1 95.81 330 VAL B CA 1
ATOM 5992 C C . VAL B 1 330 ? -10.688 -37.562 -11.547 1 95.81 330 VAL B C 1
ATOM 5994 O O . VAL B 1 330 ? -9.68 -36.938 -11.227 1 95.81 330 VAL B O 1
ATOM 5997 N N . ARG B 1 331 ? -11.828 -37.062 -11.883 1 95.69 331 ARG B N 1
ATOM 5998 C CA . ARG B 1 331 ? -11.977 -35.594 -11.906 1 95.69 331 ARG B CA 1
ATOM 5999 C C . ARG B 1 331 ? -12.539 -35.094 -10.586 1 95.69 331 ARG B C 1
ATOM 6001 O O . ARG B 1 331 ? -13.539 -35.625 -10.086 1 95.69 331 ARG B O 1
ATOM 6008 N N . VAL B 1 332 ? -11.875 -34.188 -10.039 1 97.81 332 VAL B N 1
ATOM 6009 C CA . VAL B 1 332 ? -12.32 -33.531 -8.82 1 97.81 332 VAL B CA 1
ATOM 6010 C C . VAL B 1 332 ? -12.289 -32 -9.016 1 97.81 332 VAL B C 1
ATOM 6012 O O . VAL B 1 332 ? -12.023 -31.531 -10.125 1 97.81 332 VAL B O 1
ATOM 6015 N N . LYS B 1 333 ? -12.672 -31.25 -7.965 1 98.31 333 LYS B N 1
ATOM 6016 C CA . LYS B 1 333 ? -12.648 -29.797 -7.996 1 98.31 333 LYS B CA 1
ATOM 6017 C C . LYS B 1 333 ? -11.625 -29.234 -7.008 1 98.31 333 LYS B C 1
ATOM 6019 O O . LYS B 1 333 ? -11.289 -29.891 -6.02 1 98.31 333 LYS B O 1
ATOM 6024 N N . VAL B 1 334 ? -11.094 -28.109 -7.34 1 98.62 334 VAL B N 1
ATOM 6025 C CA . VAL B 1 334 ? -10.172 -27.391 -6.453 1 98.62 334 VAL B CA 1
ATOM 6026 C C . VAL B 1 334 ? -10.633 -25.953 -6.293 1 98.62 334 VAL B C 1
ATOM 6028 O O . VAL B 1 334 ? -11.055 -25.312 -7.262 1 98.62 334 VAL B O 1
ATOM 6031 N N . GLN B 1 335 ? -10.57 -25.406 -5.102 1 98.62 335 GLN B N 1
ATOM 6032 C CA . GLN B 1 335 ? -10.922 -24.016 -4.848 1 98.62 335 GLN B CA 1
ATOM 6033 C C . GLN B 1 335 ? -10.227 -23.484 -3.594 1 98.62 335 GLN B C 1
ATOM 6035 O O . GLN B 1 335 ? -9.68 -24.266 -2.812 1 98.62 335 GLN B O 1
ATOM 6040 N N . LEU B 1 336 ? -10.148 -22.203 -3.469 1 98.56 336 LEU B N 1
ATOM 6041 C CA . LEU B 1 336 ? -9.695 -21.578 -2.234 1 98.56 336 LEU B CA 1
ATOM 6042 C C . LEU B 1 336 ? -10.836 -21.484 -1.224 1 98.56 336 LEU B C 1
ATOM 6044 O O . LEU B 1 336 ? -12 -21.344 -1.604 1 98.56 336 LEU B O 1
ATOM 6048 N N . GLU B 1 337 ? -10.5 -21.578 -0.01 1 97.94 337 GLU B N 1
ATOM 6049 C CA . GLU B 1 337 ? -11.445 -21.422 1.09 1 97.94 337 GLU B CA 1
ATOM 6050 C C . GLU B 1 337 ? -10.852 -20.578 2.215 1 97.94 337 GLU B C 1
ATOM 6052 O O . GLU B 1 337 ? -9.711 -20.797 2.627 1 97.94 337 GLU B O 1
ATOM 6057 N N . ARG B 1 338 ? -11.5 -19.641 2.643 1 96.12 338 ARG B N 1
ATOM 6058 C CA . ARG B 1 338 ? -11.102 -18.828 3.781 1 96.12 338 ARG B CA 1
ATOM 6059 C C . ARG B 1 338 ? -11.75 -19.312 5.066 1 96.12 338 ARG B C 1
ATOM 6061 O O . ARG B 1 338 ? -12.969 -19.219 5.227 1 96.12 338 ARG B O 1
ATOM 6068 N N . PRO B 1 339 ? -11.07 -19.75 6.016 1 94.62 339 PRO B N 1
ATOM 6069 C CA . PRO B 1 339 ? -11.602 -20.422 7.211 1 94.62 339 PRO B CA 1
ATOM 6070 C C . PRO B 1 339 ? -12.438 -19.484 8.086 1 94.62 339 PRO B C 1
ATOM 6072 O O . PRO B 1 339 ? -13.422 -19.906 8.688 1 94.62 339 PRO B O 1
ATOM 6075 N N . THR B 1 340 ? -12.133 -18.234 8.156 1 90 340 THR B N 1
ATOM 6076 C CA . THR B 1 340 ? -12.781 -17.297 9.07 1 90 340 THR B CA 1
ATOM 6077 C C . THR B 1 340 ? -14.242 -17.094 8.695 1 90 340 THR B C 1
ATOM 6079 O O . THR B 1 340 ? -15.117 -17.047 9.562 1 90 340 THR B O 1
ATOM 6082 N N . ASP B 1 341 ? -14.633 -17.047 7.414 1 88.44 341 ASP B N 1
ATOM 6083 C CA . ASP B 1 341 ? -16.016 -16.781 7.004 1 88.44 341 ASP B CA 1
ATOM 6084 C C . ASP B 1 341 ? -16.516 -17.844 6.031 1 88.44 341 ASP B C 1
ATOM 6086 O O . ASP B 1 341 ? -17.641 -17.766 5.531 1 88.44 341 ASP B O 1
ATOM 6090 N N . LYS B 1 342 ? -15.672 -18.797 5.633 1 90.88 342 LYS B N 1
ATOM 6091 C CA . LYS B 1 342 ? -16.016 -19.953 4.801 1 90.88 342 LYS B CA 1
ATOM 6092 C C . LYS B 1 342 ? -16.312 -19.516 3.367 1 90.88 342 LYS B C 1
ATOM 6094 O O . LYS B 1 342 ? -17.047 -20.203 2.648 1 90.88 342 LYS B O 1
ATOM 6099 N N . ASP B 1 343 ? -15.797 -18.391 3.068 1 93.81 343 ASP B N 1
ATOM 6100 C CA . ASP B 1 343 ? -15.875 -17.969 1.675 1 93.81 343 ASP B CA 1
ATOM 6101 C C . ASP B 1 343 ? -15.008 -18.844 0.777 1 93.81 343 ASP B C 1
ATOM 6103 O O . ASP B 1 343 ? -13.977 -19.359 1.216 1 93.81 343 ASP B O 1
ATOM 6107 N N . THR B 1 344 ? -15.422 -18.984 -0.497 1 96.69 344 THR B N 1
ATOM 6108 C CA . THR B 1 344 ? -14.672 -19.844 -1.414 1 96.69 344 THR B CA 1
ATOM 6109 C C . THR B 1 344 ? -14.508 -19.156 -2.77 1 96.69 344 THR B C 1
ATOM 6111 O O . THR B 1 344 ? -15.289 -18.281 -3.129 1 96.69 344 THR B O 1
ATOM 6114 N N . SER B 1 345 ? -13.492 -19.516 -3.412 1 97.75 345 SER B N 1
ATOM 6115 C CA . SER B 1 345 ? -13.328 -19.109 -4.801 1 97.75 345 SER B CA 1
ATOM 6116 C C . SER B 1 345 ? -14.133 -20 -5.742 1 97.75 345 SER B C 1
ATOM 6118 O O . SER B 1 345 ? -14.758 -20.969 -5.305 1 97.75 345 SER B O 1
ATOM 6120 N N . GLU B 1 346 ? -14.133 -19.547 -6.992 1 97.25 346 GLU B N 1
ATOM 6121 C CA . GLU B 1 346 ? -14.703 -20.422 -8.016 1 97.25 346 GLU B CA 1
ATOM 6122 C C . GLU B 1 346 ? -13.977 -21.766 -8.055 1 97.25 346 GLU B C 1
ATOM 6124 O O . GLU B 1 346 ? -12.75 -21.828 -7.945 1 97.25 346 GLU B O 1
ATOM 6129 N N . ALA B 1 347 ? -14.781 -22.844 -8.258 1 97.44 347 ALA B N 1
ATOM 6130 C CA . ALA B 1 347 ? -14.211 -24.188 -8.32 1 97.44 347 ALA B CA 1
ATOM 6131 C C . ALA B 1 347 ? -13.594 -24.453 -9.688 1 97.44 347 ALA B C 1
ATOM 6133 O O . ALA B 1 347 ? -14.195 -24.141 -10.719 1 97.44 347 ALA B O 1
ATOM 6134 N N . LEU B 1 348 ? -12.406 -24.984 -9.695 1 98.19 348 LEU B N 1
ATOM 6135 C CA . LEU B 1 348 ? -11.719 -25.375 -10.922 1 98.19 348 LEU B CA 1
ATOM 6136 C C . LEU B 1 348 ? -11.586 -26.891 -11.016 1 98.19 348 LEU B C 1
ATOM 6138 O O . LEU B 1 348 ? -11.578 -27.578 -10 1 98.19 348 LEU B O 1
ATOM 6142 N N . ASP B 1 349 ? -11.43 -27.328 -12.188 1 97.94 349 ASP B N 1
ATOM 6143 C CA . ASP B 1 349 ? -11.289 -28.766 -12.398 1 97.94 349 ASP B CA 1
ATOM 6144 C C . ASP B 1 349 ? -9.859 -29.219 -12.102 1 97.94 349 ASP B C 1
ATOM 6146 O O . ASP B 1 349 ? -8.898 -28.516 -12.43 1 97.94 349 ASP B O 1
ATOM 6150 N N . PHE B 1 350 ? -9.789 -30.391 -11.508 1 98.31 350 PHE B N 1
ATOM 6151 C CA . PHE B 1 350 ? -8.523 -31.062 -11.227 1 98.31 350 PHE B CA 1
ATOM 6152 C C . PHE B 1 350 ? -8.641 -32.562 -11.43 1 98.31 350 PHE B C 1
ATOM 6154 O O . PHE B 1 350 ? -9.664 -33.156 -11.086 1 98.31 350 PHE B O 1
ATOM 6161 N N . THR B 1 351 ? -7.555 -33.125 -11.984 1 98.25 351 THR B N 1
ATOM 6162 C CA . THR B 1 351 ? -7.629 -34.531 -12.32 1 98.25 351 THR B CA 1
ATOM 6163 C C . THR B 1 351 ? -6.555 -35.344 -11.578 1 98.25 351 THR B C 1
ATOM 6165 O O . THR B 1 351 ? -5.363 -35.031 -11.688 1 98.25 351 THR B O 1
ATOM 6168 N N . TYR B 1 352 ? -7.02 -36.312 -10.844 1 97.56 352 TYR B N 1
ATOM 6169 C CA . TYR B 1 352 ? -6.086 -37.25 -10.266 1 97.56 352 TYR B CA 1
ATOM 6170 C C . TYR B 1 352 ? -5.801 -38.406 -11.242 1 97.56 352 TYR B C 1
ATOM 6172 O O . TYR B 1 352 ? -6.723 -38.969 -11.812 1 97.56 352 TYR B O 1
ATOM 6180 N N . LEU B 1 353 ? -4.516 -38.688 -11.414 1 96.69 353 LEU B N 1
ATOM 6181 C CA . LEU B 1 353 ? -4.07 -39.719 -12.336 1 96.69 353 LEU B CA 1
ATOM 6182 C C . LEU B 1 353 ? -3.693 -41 -11.578 1 96.69 353 LEU B C 1
ATOM 6184 O O . LEU B 1 353 ? -3.211 -40.906 -10.445 1 96.69 353 LEU B O 1
ATOM 6188 N N . PRO B 1 354 ? -3.922 -42.156 -12.266 1 93.31 354 PRO B N 1
ATOM 6189 C CA . PRO B 1 354 ? -3.451 -43.406 -11.648 1 93.31 354 PRO B CA 1
ATOM 6190 C C . PRO B 1 354 ? -1.934 -43.438 -11.484 1 93.31 354 PRO B C 1
ATOM 6192 O O . PRO B 1 354 ? -1.21 -42.812 -12.242 1 93.31 354 PRO B O 1
ATOM 6195 N N . ASP B 1 355 ? -1.358 -44.031 -10.5 1 80.5 355 ASP B N 1
ATOM 6196 C CA . ASP B 1 355 ? 0.076 -44.156 -10.242 1 80.5 355 ASP B CA 1
ATOM 6197 C C . ASP B 1 355 ? 0.768 -44.969 -11.32 1 80.5 355 ASP B C 1
ATOM 6199 O O . ASP B 1 355 ? 0.316 -46.062 -11.648 1 80.5 355 ASP B O 1
ATOM 6203 N N . SER B 1 356 ? 1.345 -44.5 -12.312 1 63.59 356 SER B N 1
ATOM 6204 C CA . SER B 1 356 ? 2.01 -45.219 -13.406 1 63.59 356 SER B CA 1
ATOM 6205 C C . SER B 1 356 ? 2.857 -46.375 -12.883 1 63.59 356 SER B C 1
ATOM 6207 O O . SER B 1 356 ? 3.229 -47.25 -13.641 1 63.59 356 SER B O 1
ATOM 6209 N N . LEU B 1 357 ? 3.553 -46.281 -11.781 1 50.56 357 LEU B N 1
ATOM 6210 C CA . LEU B 1 357 ? 4.387 -47.438 -11.453 1 50.56 357 LEU B CA 1
ATOM 6211 C C . LEU B 1 357 ? 3.57 -48.719 -11.469 1 50.56 357 LEU B C 1
ATOM 6213 O O . LEU B 1 357 ? 4.098 -49.781 -11.781 1 50.56 357 LEU B O 1
ATOM 6217 N N . LYS B 1 358 ? 2.385 -48.719 -11.086 1 45.62 358 LYS B N 1
ATOM 6218 C CA . LYS B 1 358 ? 1.649 -49.969 -11.086 1 45.62 358 LYS B CA 1
ATOM 6219 C C . LYS B 1 358 ? 1.241 -50.375 -12.5 1 45.62 358 LYS B C 1
ATOM 6221 O O . LYS B 1 358 ? 0.819 -51.5 -12.734 1 45.62 358 LYS B O 1
ATOM 6226 N N . ARG B 1 359 ? 1.202 -49.5 -13.43 1 43.56 359 ARG B N 1
ATOM 6227 C CA . ARG B 1 359 ? 0.907 -49.969 -14.773 1 43.56 359 ARG B CA 1
ATOM 6228 C C . ARG B 1 359 ? 2.053 -50.812 -15.312 1 43.56 359 ARG B C 1
ATOM 6230 O O . ARG B 1 359 ? 1.824 -51.781 -16.047 1 43.56 359 ARG B O 1
ATOM 6237 N N . SER B 1 360 ? 3.328 -50.312 -15.07 1 41.72 360 SER B N 1
ATOM 6238 C CA . SER B 1 360 ? 4.395 -51.156 -15.586 1 41.72 360 SER B CA 1
ATOM 6239 C C . SER B 1 360 ? 4.387 -52.531 -14.891 1 41.72 360 SER B C 1
ATOM 6241 O O . SER B 1 360 ? 4.773 -53.531 -15.492 1 41.72 360 SER B O 1
ATOM 6243 N N . ARG B 1 361 ? 4.004 -52.562 -13.641 1 39.12 361 ARG B N 1
ATOM 6244 C CA . ARG B 1 361 ? 4.039 -53.875 -13.008 1 39.12 361 ARG B CA 1
ATOM 6245 C C . ARG B 1 361 ? 2.975 -54.781 -13.609 1 39.12 361 ARG B C 1
ATOM 6247 O O . ARG B 1 361 ? 3.203 -56 -13.766 1 39.12 361 ARG B O 1
ATOM 6254 N N . ASN B 1 362 ? 1.828 -54.219 -13.867 1 38.91 362 ASN B N 1
ATOM 6255 C CA . ASN B 1 362 ? 0.827 -55.125 -14.445 1 38.91 362 ASN B CA 1
ATOM 6256 C C . ASN B 1 362 ? 1.202 -55.531 -15.867 1 38.91 362 ASN B C 1
ATOM 6258 O O . ASN B 1 362 ? 0.979 -56.688 -16.25 1 38.91 362 ASN B O 1
ATOM 6262 N N . ASN B 1 363 ? 1.814 -54.625 -16.609 1 39.94 363 ASN B N 1
ATOM 6263 C CA . ASN B 1 363 ? 2.25 -55.094 -17.906 1 39.94 363 ASN B CA 1
ATOM 6264 C C . ASN B 1 363 ? 3.453 -56.031 -17.781 1 39.94 363 ASN B C 1
ATOM 6266 O O . ASN B 1 363 ? 3.615 -56.969 -18.562 1 39.94 363 ASN B O 1
ATOM 6270 N N . LEU B 1 364 ? 4.375 -55.75 -16.75 1 37.06 364 LEU B N 1
ATOM 6271 C CA . LEU B 1 364 ? 5.438 -56.719 -16.531 1 37.06 364 LEU B CA 1
ATOM 6272 C C . LEU B 1 364 ? 4.875 -58 -15.93 1 37.06 364 LEU B C 1
ATOM 6274 O O . LEU B 1 364 ? 5.316 -59.094 -16.281 1 37.06 364 LEU B O 1
ATOM 6278 N N . GLU B 1 365 ? 3.939 -57.875 -14.984 1 37.84 365 GLU B N 1
ATOM 6279 C CA . GLU B 1 365 ? 3.379 -59.094 -14.414 1 37.84 365 GLU B CA 1
ATOM 6280 C C . GLU B 1 365 ? 2.635 -59.906 -15.477 1 37.84 365 GLU B C 1
ATOM 6282 O O . GLU B 1 365 ? 2.711 -61.125 -15.492 1 37.84 365 GLU B O 1
ATOM 6287 N N . ASN B 1 366 ? 1.982 -59.25 -16.359 1 37.72 366 ASN B N 1
ATOM 6288 C CA . ASN B 1 366 ? 1.37 -60.031 -17.422 1 37.72 366 ASN B CA 1
ATOM 6289 C C . ASN B 1 366 ? 2.422 -60.656 -18.344 1 37.72 366 ASN B C 1
ATOM 6291 O O . ASN B 1 366 ? 2.219 -61.719 -18.891 1 37.72 366 ASN B O 1
ATOM 6295 N N . THR B 1 367 ? 3.576 -59.906 -18.531 1 36 367 THR B N 1
ATOM 6296 C CA . THR B 1 367 ? 4.602 -60.531 -19.344 1 36 367 THR B CA 1
ATOM 6297 C C . THR B 1 367 ? 5.336 -61.594 -18.562 1 36 367 THR B C 1
ATOM 6299 O O . THR B 1 367 ? 5.719 -62.625 -19.125 1 36 367 THR B O 1
ATOM 6302 N N . LEU B 1 368 ? 5.613 -61.312 -17.25 1 34.84 368 LEU B N 1
ATOM 6303 C CA . LEU B 1 368 ? 6.309 -62.375 -16.5 1 34.84 368 LEU B CA 1
ATOM 6304 C C . LEU B 1 368 ? 5.391 -63.531 -16.219 1 34.84 368 LEU B C 1
ATOM 6306 O O . LEU B 1 368 ? 5.855 -64.688 -16.062 1 34.84 368 LEU B O 1
ATOM 6310 N N . GLU B 1 369 ? 4.098 -63.312 -16.031 1 36.06 369 GLU B N 1
ATOM 6311 C CA . GLU B 1 369 ? 3.266 -64.5 -15.859 1 36.06 369 GLU B CA 1
ATOM 6312 C C . GLU B 1 369 ? 3.328 -65.375 -17.094 1 36.06 369 GLU B C 1
ATOM 6314 O O . GLU B 1 369 ? 3.195 -66.625 -16.984 1 36.06 369 GLU B O 1
ATOM 6319 N N . GLU B 1 370 ? 3.502 -64.688 -18.281 1 34.34 370 GLU B N 1
ATOM 6320 C CA . GLU B 1 370 ? 3.646 -65.625 -19.391 1 34.34 370 GLU B CA 1
ATOM 6321 C C . GLU B 1 370 ? 4.988 -66.375 -19.344 1 34.34 370 GLU B C 1
ATOM 6323 O O . GLU B 1 370 ? 5.078 -67.562 -19.703 1 34.34 370 GLU B O 1
ATOM 6328 N N . GLU B 1 371 ? 6.047 -65.625 -18.938 1 32.12 371 GLU B N 1
ATOM 6329 C CA . GLU B 1 371 ? 7.297 -66.375 -18.969 1 32.12 371 GLU B CA 1
ATOM 6330 C C . GLU B 1 371 ? 7.43 -67.25 -17.734 1 32.12 371 GLU B C 1
ATOM 6332 O O . GLU B 1 371 ? 8.289 -68.125 -17.688 1 32.12 371 GLU B O 1
ATOM 6337 N N . GLY B 1 372 ? 6.754 -66.875 -16.641 1 27.73 372 GLY B N 1
ATOM 6338 C CA . GLY B 1 372 ? 6.941 -67.688 -15.445 1 27.73 372 GLY B CA 1
ATOM 6339 C C . GLY B 1 372 ? 6.477 -69.125 -15.625 1 27.73 372 GLY B C 1
ATOM 6340 O O . GLY B 1 372 ? 6.406 -69.875 -14.656 1 27.73 372 GLY B O 1
ATOM 6341 N N . LYS B 1 373 ? 5.582 -69.125 -16.734 1 30.56 373 LYS B N 1
ATOM 6342 C CA . LYS B 1 373 ? 5.219 -70.562 -16.734 1 30.56 373 LYS B CA 1
ATOM 6343 C C . LYS B 1 373 ? 6.441 -71.438 -16.953 1 30.56 373 LYS B C 1
ATOM 6345 O O . LYS B 1 373 ? 6.312 -72.625 -17.109 1 30.56 373 LYS B O 1
ATOM 6350 N N . ARG B 1 374 ? 7.551 -70.625 -17.5 1 26.22 374 ARG B N 1
ATOM 6351 C CA . ARG B 1 374 ? 8.453 -71.75 -17.797 1 26.22 374 ARG B CA 1
ATOM 6352 C C . ARG B 1 374 ? 8.836 -72.5 -16.516 1 26.22 374 ARG B C 1
ATOM 6354 O O . ARG B 1 374 ? 8.609 -73.688 -16.406 1 26.22 374 ARG B O 1
ATOM 6361 N N . HIS B 1 375 ? 10.344 -72.438 -16.078 1 24.27 375 HIS B N 1
ATOM 6362 C CA . HIS B 1 375 ? 11.203 -73.5 -15.484 1 24.27 375 HIS B CA 1
ATOM 6363 C C . HIS B 1 375 ? 11.078 -73.5 -13.961 1 24.27 375 HIS B C 1
ATOM 6365 O O . HIS B 1 375 ? 12.031 -73.125 -13.258 1 24.27 375 HIS B O 1
ATOM 6371 N N . PHE B 1 376 ? 10.117 -73.188 -13.281 1 25.72 376 PHE B N 1
ATOM 6372 C CA . PHE B 1 376 ? 10.125 -73.125 -11.82 1 25.72 376 PHE B CA 1
ATOM 6373 C C . PHE B 1 376 ? 10.516 -74.5 -11.242 1 25.72 376 PHE B C 1
ATOM 6375 O O . PHE B 1 376 ? 9.656 -75.188 -10.742 1 25.72 376 PHE B O 1
ATOM 6382 N N . SER B 1 377 ? 11.43 -75.25 -12.133 1 23.39 377 SER B N 1
ATOM 6383 C CA . SER B 1 377 ? 11.602 -76.5 -11.43 1 23.39 377 SER B CA 1
ATOM 6384 C C . SER B 1 377 ? 11.914 -76.25 -9.953 1 23.39 377 SER B C 1
ATOM 6386 O O . SER B 1 377 ? 11.203 -76.75 -9.078 1 23.39 377 SER B O 1
ATOM 6388 N N . ASP B 1 378 ? 13.078 -77.125 -9.461 1 23.23 378 ASP B N 1
ATOM 6389 C CA . ASP B 1 378 ? 13.422 -77.812 -8.211 1 23.23 378 ASP B CA 1
ATOM 6390 C C . ASP B 1 378 ? 13.906 -76.812 -7.172 1 23.23 378 ASP B C 1
ATOM 6392 O O . ASP B 1 378 ? 15 -76.25 -7.305 1 23.23 378 ASP B O 1
ATOM 6396 N N . LEU B 1 379 ? 13.078 -76.125 -6.531 1 25.23 379 LEU B N 1
ATOM 6397 C CA . LEU B 1 379 ? 13.094 -74.938 -5.656 1 25.23 379 LEU B CA 1
ATOM 6398 C C . LEU B 1 379 ? 13.758 -75.25 -4.324 1 25.23 379 LEU B C 1
ATOM 6400 O O . LEU B 1 379 ? 13.602 -74.5 -3.352 1 25.23 379 LEU B O 1
ATOM 6404 N N . PRO B 1 380 ? 15.008 -75.938 -4.336 1 23.98 380 PRO B N 1
ATOM 6405 C CA . PRO B 1 380 ? 15.18 -76.5 -2.982 1 23.98 380 PRO B CA 1
ATOM 6406 C C . PRO B 1 380 ? 15.055 -75.438 -1.907 1 23.98 380 PRO B C 1
ATOM 6408 O O . PRO B 1 380 ? 15.258 -74.25 -2.189 1 23.98 380 PRO B O 1
ATOM 6411 N N . PRO B 1 381 ? 14.477 -75.688 -0.728 1 23.72 381 PRO B N 1
ATOM 6412 C CA . PRO B 1 381 ? 13.961 -74.875 0.384 1 23.72 381 PRO B CA 1
ATOM 6413 C C . PRO B 1 381 ? 15.062 -74.125 1.117 1 23.72 381 PRO B C 1
ATOM 6415 O O . PRO B 1 381 ? 14.789 -73.375 2.066 1 23.72 381 PRO B O 1
ATOM 6418 N N . HIS B 1 382 ? 16.094 -73.562 0.425 1 20.53 382 HIS B N 1
ATOM 6419 C CA . HIS B 1 382 ? 17.25 -73.438 1.299 1 20.53 382 HIS B CA 1
ATOM 6420 C C . HIS B 1 382 ? 16.922 -72.562 2.508 1 20.53 382 HIS B C 1
ATOM 6422 O O . HIS B 1 382 ? 15.992 -71.75 2.465 1 20.53 382 HIS B O 1
ATOM 6428 N N . LYS B 1 383 ? 17.812 -72.688 3.662 1 19.59 383 LYS B N 1
ATOM 6429 C CA . LYS B 1 383 ? 17.953 -72.438 5.09 1 19.59 383 LYS B CA 1
ATOM 6430 C C . LYS B 1 383 ? 18.031 -70.938 5.363 1 19.59 383 LYS B C 1
ATOM 6432 O O . LYS B 1 383 ? 18.672 -70.188 4.621 1 19.59 383 LYS B O 1
ATOM 6437 N N . ARG B 1 384 ? 17.125 -70.375 6.215 1 19.33 384 ARG B N 1
ATOM 6438 C CA . ARG B 1 384 ? 16.672 -69.125 6.785 1 19.33 384 ARG B CA 1
ATOM 6439 C C . ARG B 1 384 ? 17.828 -68.375 7.484 1 19.33 384 ARG B C 1
ATOM 6441 O O . ARG B 1 384 ? 18.297 -68.812 8.531 1 19.33 384 ARG B O 1
ATOM 6448 N N . LEU B 1 385 ? 18.984 -68.062 6.793 1 19.16 385 LEU B N 1
ATOM 6449 C CA . LEU B 1 385 ? 20.047 -67.562 7.672 1 19.16 385 LEU B CA 1
ATOM 6450 C C . LEU B 1 385 ? 19.609 -66.312 8.398 1 19.16 385 LEU B C 1
ATOM 6452 O O . LEU B 1 385 ? 19.109 -65.375 7.781 1 19.16 385 LEU B O 1
ATOM 6456 N N . ASN B 1 386 ? 19.312 -66.438 9.742 1 18.92 386 ASN B N 1
ATOM 6457 C CA . ASN B 1 386 ? 18.859 -65.562 10.836 1 18.92 386 ASN B CA 1
ATOM 6458 C C . ASN B 1 386 ? 19.812 -64.375 11.039 1 18.92 386 ASN B C 1
ATOM 6460 O O . ASN B 1 386 ? 20.938 -64.562 11.516 1 18.92 386 ASN B O 1
ATOM 6464 N N . PHE B 1 387 ? 20.125 -63.531 10 1 19.17 387 PHE B N 1
ATOM 6465 C CA . PHE B 1 387 ? 21.125 -62.5 10.234 1 19.17 387 PHE B CA 1
ATOM 6466 C C . PHE B 1 387 ? 20.719 -61.625 11.398 1 19.17 387 PHE B C 1
ATOM 6468 O O . PHE B 1 387 ? 19.531 -61.312 11.57 1 19.17 387 PHE B O 1
ATOM 6475 N N . GLY B 1 388 ? 21.641 -61.469 12.43 1 19.56 388 GLY B N 1
ATOM 6476 C CA . GLY B 1 388 ? 21.812 -60.875 13.75 1 19.56 388 GLY B CA 1
ATOM 6477 C C . GLY B 1 388 ? 21.5 -59.406 13.789 1 19.56 388 GLY B C 1
ATOM 6478 O O . GLY B 1 388 ? 21.516 -58.719 12.758 1 19.56 388 GLY B O 1
ATOM 6479 N N . SER B 1 389 ? 20.766 -58.938 14.828 1 19.61 389 SER B N 1
ATOM 6480 C CA . SER B 1 389 ? 20.031 -57.812 15.359 1 19.61 389 SER B CA 1
ATOM 6481 C C . SER B 1 389 ? 20.938 -56.594 15.57 1 19.61 389 SER B C 1
ATOM 6483 O O . SER B 1 389 ? 20.562 -55.625 16.203 1 19.61 389 SER B O 1
ATOM 6485 N N . TYR B 1 390 ? 21.812 -56.125 14.648 1 19.23 390 TYR B N 1
ATOM 6486 C CA . TYR B 1 390 ? 22.781 -55.156 15.148 1 19.23 390 TYR B CA 1
ATOM 6487 C C . TYR B 1 390 ? 22.062 -53.969 15.766 1 19.23 390 TYR B C 1
ATOM 6489 O O . TYR B 1 390 ? 21.047 -53.5 15.25 1 19.23 390 TYR B O 1
ATOM 6497 N N . PRO B 1 391 ? 22.344 -53.656 17.062 1 20.81 391 PRO B N 1
ATOM 6498 C CA . PRO B 1 391 ? 21.797 -52.75 18.062 1 20.81 391 PRO B CA 1
ATOM 6499 C C . PRO B 1 391 ? 21.953 -51.281 17.656 1 20.81 391 PRO B C 1
ATOM 6501 O O . PRO B 1 391 ? 23.047 -50.844 17.281 1 20.81 391 PRO B O 1
ATOM 6504 N N . ASN B 1 392 ? 21.062 -50.656 16.984 1 19.8 392 ASN B N 1
ATOM 6505 C CA . ASN B 1 392 ? 21.062 -49.281 16.5 1 19.8 392 ASN B CA 1
ATOM 6506 C C . ASN B 1 392 ? 21.219 -48.281 17.641 1 19.8 392 ASN B C 1
ATOM 6508 O O . ASN B 1 392 ? 20.328 -48.125 18.469 1 19.8 392 ASN B O 1
ATOM 6512 N N . GLU B 1 393 ? 22.438 -48.125 18.266 1 19.33 393 GLU B N 1
ATOM 6513 C CA . GLU B 1 393 ? 22.75 -47.281 19.406 1 19.33 393 GLU B CA 1
ATOM 6514 C C . GLU B 1 393 ? 22.391 -45.812 19.125 1 19.33 393 GLU B C 1
ATOM 6516 O O . GLU B 1 393 ? 22.703 -45.281 18.047 1 19.33 393 GLU B O 1
ATOM 6521 N N . ALA B 1 394 ? 21.391 -45.219 19.859 1 19.77 394 ALA B N 1
ATOM 6522 C CA . ALA B 1 394 ? 20.719 -43.906 19.922 1 19.77 394 ALA B CA 1
ATOM 6523 C C . ALA B 1 394 ? 21.688 -42.812 20.281 1 19.77 394 ALA B C 1
ATOM 6525 O O . ALA B 1 394 ? 22.297 -42.812 21.359 1 19.77 394 ALA B O 1
ATOM 6526 N N . ILE B 1 395 ? 22.609 -42.312 19.438 1 19.64 395 ILE B N 1
ATOM 6527 C CA . ILE B 1 395 ? 23.625 -41.344 19.844 1 19.64 395 ILE B CA 1
ATOM 6528 C C . ILE B 1 395 ? 22.938 -40.125 20.484 1 19.64 395 ILE B C 1
ATOM 6530 O O . ILE B 1 395 ? 22.078 -39.5 19.859 1 19.64 395 ILE B O 1
ATOM 6534 N N . ASP B 1 396 ? 22.844 -39.969 21.844 1 20.31 396 ASP B N 1
ATOM 6535 C CA . ASP B 1 396 ? 22.281 -39 22.781 1 20.31 396 ASP B CA 1
ATOM 6536 C C . ASP B 1 396 ? 23.047 -37.688 22.703 1 20.31 396 ASP B C 1
ATOM 6538 O O . ASP B 1 396 ? 24.188 -37.594 23.125 1 20.31 396 ASP B O 1
ATOM 6542 N N . LEU B 1 397 ? 23.078 -36.875 21.656 1 19 397 LEU B N 1
ATOM 6543 C CA . LEU B 1 397 ? 23.906 -35.688 21.562 1 19 397 LEU B CA 1
ATOM 6544 C C . LEU B 1 397 ? 23.453 -34.625 22.578 1 19 397 LEU B C 1
ATOM 6546 O O . LEU B 1 397 ? 22.75 -33.688 22.234 1 19 397 LEU B O 1
ATOM 6550 N N . SER B 1 398 ? 23.219 -34.875 23.859 1 19 398 SER B N 1
ATOM 6551 C CA . SER B 1 398 ? 22.672 -34 24.875 1 19 398 SER B CA 1
ATOM 6552 C C . SER B 1 398 ? 23.641 -32.875 25.203 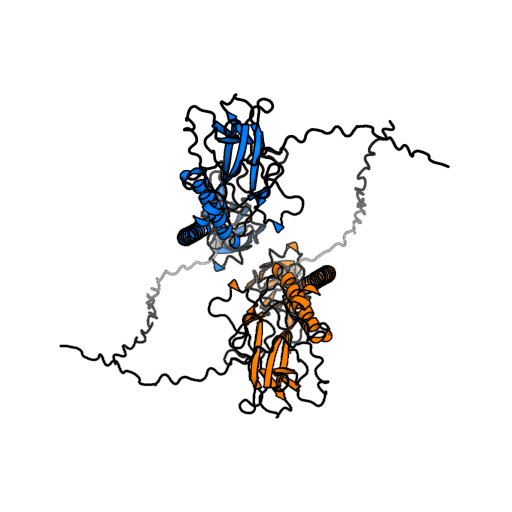1 19 398 SER B C 1
ATOM 6554 O O . SER B 1 398 ? 23.25 -31.859 25.812 1 19 398 SER B O 1
ATOM 6556 N N . ASN B 1 399 ? 24.953 -32.875 25.172 1 18.66 399 ASN B N 1
ATOM 6557 C CA . ASN B 1 399 ? 25.75 -32.281 26.234 1 18.66 399 ASN B CA 1
ATOM 6558 C C . ASN B 1 399 ? 25.828 -30.75 26.078 1 18.66 399 ASN B C 1
ATOM 6560 O O . ASN B 1 399 ? 26.812 -30.234 25.531 1 18.66 399 ASN B O 1
ATOM 6564 N N . ASN B 1 400 ? 24.984 -29.969 25.609 1 18.59 400 ASN B N 1
ATOM 6565 C CA . ASN B 1 400 ? 25.469 -28.594 25.438 1 18.59 400 ASN B CA 1
ATOM 6566 C C . ASN B 1 400 ? 25.781 -27.938 26.781 1 18.59 400 ASN B C 1
ATOM 6568 O O . ASN B 1 400 ? 24.891 -27.828 27.641 1 18.59 400 ASN B O 1
ATOM 6572 N N . SER B 1 401 ? 27.078 -27.766 27.375 1 17.91 401 SER B N 1
ATOM 6573 C CA . SER B 1 401 ? 27.734 -27.297 28.594 1 17.91 401 SER B CA 1
ATOM 6574 C C . SER B 1 401 ? 27.391 -25.828 28.859 1 17.91 401 SER B C 1
ATOM 6576 O O . SER B 1 401 ? 27.25 -25.031 27.938 1 17.91 401 SER B O 1
ATOM 6578 N N . LYS B 1 402 ? 27.172 -25.391 30.234 1 21.91 402 LYS B N 1
ATOM 6579 C CA . LYS B 1 402 ? 26.859 -24.328 31.203 1 21.91 402 LYS B CA 1
ATOM 6580 C C . LYS B 1 402 ? 28.062 -23.406 31.391 1 21.91 402 LYS B C 1
ATOM 6582 O O . LYS B 1 402 ? 29.031 -23.781 32.062 1 21.91 402 LYS B O 1
ATOM 6587 N N . ILE B 1 403 ? 28.797 -22.688 30.625 1 19.61 403 ILE B N 1
ATOM 6588 C CA . ILE B 1 403 ? 29.969 -21.984 31.125 1 19.61 403 ILE B CA 1
ATOM 6589 C C . ILE B 1 403 ? 29.547 -21 32.219 1 19.61 403 ILE B C 1
ATOM 6591 O O . ILE B 1 403 ? 28.641 -20.188 32.031 1 19.61 403 ILE B O 1
ATOM 6595 N N . PRO B 1 404 ? 30.062 -21.062 33.594 1 21.42 404 PRO B N 1
ATOM 6596 C CA . PRO B 1 404 ? 29.891 -20.391 34.875 1 21.42 404 PRO B CA 1
ATOM 6597 C C . PRO B 1 404 ? 30.422 -18.953 34.875 1 21.42 404 PRO B C 1
ATOM 6599 O O . PRO B 1 404 ? 31.594 -18.734 34.5 1 21.42 404 PRO B O 1
ATOM 6602 N N . LEU B 1 405 ? 29.797 -17.938 34.406 1 21.2 405 LEU B N 1
ATOM 6603 C CA . LEU B 1 405 ? 30.391 -16.625 34.625 1 21.2 405 LEU B CA 1
ATOM 6604 C C . LEU B 1 405 ? 30.703 -16.422 36.094 1 21.2 405 LEU B C 1
ATOM 6606 O O . LEU B 1 405 ? 29.906 -16.812 36.969 1 21.2 405 LEU B O 1
ATOM 6610 N N . VAL B 1 406 ? 31.953 -15.961 36.562 1 22.23 406 VAL B N 1
ATOM 6611 C CA . VAL B 1 406 ? 32.844 -15.68 37.688 1 22.23 406 VAL B CA 1
ATOM 6612 C C . VAL B 1 406 ? 32.219 -14.633 38.594 1 22.23 406 VAL B C 1
ATOM 6614 O O . VAL B 1 406 ? 31.438 -13.797 38.156 1 22.23 406 VAL B O 1
ATOM 6617 N N . PHE B 1 407 ? 32.688 -14.484 40.031 1 23.08 407 PHE B N 1
ATOM 6618 C CA . PHE B 1 407 ? 32.5 -14.242 41.438 1 23.08 407 PHE B CA 1
ATOM 6619 C C . PHE B 1 407 ? 32.875 -12.812 41.812 1 23.08 407 PHE B C 1
ATOM 6621 O O . PHE B 1 407 ? 32.531 -12.344 42.906 1 23.08 407 PHE B O 1
ATOM 6628 N N . VAL B 1 408 ? 33.5 -11.812 41.094 1 24.73 408 VAL B N 1
ATOM 6629 C CA . VAL B 1 408 ? 34.406 -10.969 41.906 1 24.73 408 VAL B CA 1
ATOM 6630 C C . VAL B 1 408 ? 33.562 -10.141 42.875 1 24.73 408 VAL B C 1
ATOM 6632 O O . VAL B 1 408 ? 32.562 -9.523 42.5 1 24.73 408 VAL B O 1
ATOM 6635 N N . ASN B 1 409 ? 33.812 -10.18 44.375 1 24.16 409 ASN B N 1
ATOM 6636 C CA . ASN B 1 409 ? 33.562 -9.68 45.719 1 24.16 409 ASN B CA 1
ATOM 6637 C C . ASN B 1 409 ? 33.875 -8.188 45.844 1 24.16 409 ASN B C 1
ATOM 6639 O O . ASN B 1 409 ? 33.25 -7.469 46.594 1 24.16 409 ASN B O 1
ATOM 6643 N N . SER B 1 410 ? 34.938 -7.523 45.281 1 23.09 410 SER B N 1
ATOM 6644 C CA . SER B 1 410 ? 35.25 -6.312 46.031 1 23.09 410 SER B CA 1
ATOM 6645 C C . SER B 1 410 ? 34.156 -5.254 45.844 1 23.09 410 SER B C 1
ATOM 6647 O O . SER B 1 410 ? 33.594 -5.141 44.75 1 23.09 410 SER B O 1
#

Radius of gyration: 39.52 Å; Cα contacts (8 Å, |Δi|>4): 1386; chains: 2; bounding box: 94×125×119 Å

Organism: Chionoecetes opilio (NCBI:txid41210)

Nearest PDB structures (foldseek):
  7cli-assembly1_A  TM=7.935E-01  e=5.897E-34  Homo sapiens
  1ikn-assembly1_A  TM=5.227E-01  e=1.562E-28  Mus musculus
  1k3z-assembly1_B  TM=9.072E-01  e=3.005E-14  Mus musculus
  1u41-assembly1_A  TM=9.743E-01  e=6.818E-13  Mus musculus
  1k3z-assembly1_A  TM=8.340E-01  e=1.456E-14  Mus musculus

Sequence (820 aa):
MNSPYSGESASPYSSDHSIGVPSPPTVVAAFNRPYDAIHHDGPYINILEQPQSKFRFRYKSEMVGTHGQLKADRAEKNRAAFPTVKLSKWNSGPAVIRLTLYTAEDNVNQRKRHVHELSGKNCNKETGICEVVVDEKCDYTAVFQNLGIIHIAKRDTREIIKQRKIEELTTHARLRKPHHSNEEIRRSITPTDLKKIDEEAEEESKSMDLNKVVLRFQAFQYDKNIESYRPITLPVDSDVVFNLKNATTGELKIVRMSACSAPCTGGTEIWLLVEKVRRNNVHVKFFELDENDREVWKAYGEFADNDVHHQYAIVFRTPRYRFTNLNTSVRVKVQLERPTDKDTSEALDFTYLPDSLKRSRNNLENTLEEEGKRHFSDLPPHKRLNFGSYPNEAIDLSNNSKIPLVFVNSMNSPYSGESASPYSSDHSIGVPSPPTVVAAFNRPYDAIHHDGPYINILEQPQSKFRFRYKSEMVGTHGQLKADRAEKNRAAFPTVKLSKWNSGPAVIRLTLYTAEDNVNQRKRHVHELSGKNCNKETGICEVVVDEKCDYTAVFQNLGIIHIAKRDTREIIKQRKIEELTTHARLRKPHHSNEEIRRSITPTDLKKIDEEAEEESKSMDLNKVVLRFQAFQYDKNIESYRPITLPVDSDVVFNLKNATTGELKIVRMSACSAPCTGGTEIWLLVEKVRRNNVHVKFFELDENDREVWKAYGEFADNDVHHQYAIVFRTPRYRFTNLNTSVRVKVQLERPTDKDTSEALDFTYLPDSLKRSRNNLENTLEEEGKRHFSDLPPHKRLNFGSYPNEAIDLSNNSKIPLVFVNS

pLDDT: mean 78.34, std 28.44, range [17.78, 98.75]

Secondary structure (DSSP, 8-state):
----------------------------STT----S---TTS-EEEEEEPBPSEE--EEGGG-SS----PPBTT-BTTB----EEEEES--SS-EEEEEEEE---SSGGG--B-SSEEESTTB-TTT--EEEEE-GGGTTEEE--S-EEEE--HHHHHHHHHHHHHHHHHHHHHHH-TTS-HHHHHHHS-HHHHHHHHHHHHHHHHH--TTEEEEEEEEEEEETTTTEEEE-S--EEEEEEEETTSTTTS---EEEES-SEEETT---EEEEEESS--TTS-EEEEEEE-TTS-EEEEEE-B--GGGEETTTEEEEEPPPPS-S--SS-EEEEEEEEETTTTEEPPPEEEEEEP-THHHHHHHHHHHHHHHTTS------------------------------------/--------------------------TTS------S---TTS-EEEEEEPBPSEE--EEGGG-SS----PPBTT-BTTB----EEEEES--SS-EEEEEEEE---SSGGG--B-SSEEESTTB-TTT--EEEEE-GGGTTEEE--S-EEEEPPHHHHHHHHHHHHHHHHHHHHHHH-TTS-HHHHHHHS-HHHHHHHHHHHHHHHHH--TTEEEEEEEEEEEETTTTEEEE-S--EE---EEETTSTTTS---EEEES-SEEETT---EEEEEESS--TTS-EEEEEEE-TTS-EEEEEE-B--GGGEETTTEEEEEPPPPS-S--SS-EEEEEEEEETTTTEEPPPEEEEEEP-THHHHHHHHHHHHHHHTTS------------------------------------